Protein AF-A0A4U0XZN4-F1 (afdb_monomer_lite)

Radius of gyration: 47.19 Å; chains: 1; bounding box: 122×86×151 Å

Secondary structure (DSSP, 8-state):
-HHHHHSTT-HHHHHHHHHHHHHHHHHHHHHT---PPPP---PPPPP---S--------PPP-PPP------------------GGGGTT-HHHHHHHHHHHHHHHHHHHHHHHHHHHHHHHHHHH-TT--HHHHHHHHHHHHHHHHHHHHHHHHHHHHHHHHHHHTT---THHHHHHHHHHHHHHHHHHTT--SGGGTHHHHHHHHHHHHHHHHHHHHHHHHHH-STTHHHHHHHHTHHHHHHHHHHHHHHHHHHHHT-EE-TTS-EE--STTHHHHHHHHHHHHHHHHHHHHHHHHHHHHHHHHHHHHHHHHHHTT-----------------------------SS--S-----------TT--EEEEEEEETTEEEEEEP-----SSS-TTSTTTGGGG----PEEEEE-TTS-EEEEE--S-EEE-TTT-SEEE-EEEE-GGGGGSPP-SSEEEE------HHHHHHHHHHGGG-HHHHHHTT-SS-PPPHHHHHHHHHHHHHHHHHHHHHHHSTT---S------SSPPP------SPPSEESSGGGSPPPPTT-HHHHHHHHHHTSSSSSS---S-S-EEEE-TTS-EEEESS--TT---EEEE--TTTS---SSEETTTTEEPPHHHHHHHHHHHHHHHHHHHHHHHHTT-SEEEETTTSS--TT-HHHHHHHHHTHHHHHHH-S-EEEE-SSS-HHHHHHHHTBTTHHHHHHT-SSSEEEEEEE--TT-------S-S----PBP---TT--SEEEEEEETTHHHHHTS--TT---TTS-HHHHHHHHHTTS----HHHHHHHHHHHHHTSBPPTTS-TTHHHHHHHTTSSS------TT--HHHHHHHHHHHHT-TTHHHHHHT----TTTTTS-GGGHHHHTTS--TTS--GGG-EE-SEEEEE-SSSEEEEES-EEEEPB-S------EEE---HHHHHHHHHHHHHHHHHHHHHHHHHHHHHHHHHHHHHHHSPPTT--HHHHHHHHHTTHHHHHHHHHHHHHHHHHHHTHHHHHHHHH-S-EEEE---EEEEES---HHHHHHHHTSS--S--EE-TTTSTT--BTT--TTTTTT-TTS---TT--B--PPPGGGT-TTS---HHHHTPPTT-EEEEEEETTTTEEEEEEESS--SEEEEEEEETTEEEEEEEEEETTTTEEEEEEEEEE-THHHHHSEEP-SEEEE-S--

Structure (mmCIF, N/CA/C/O backbone):
data_AF-A0A4U0XZN4-F1
#
_entry.id   AF-A0A4U0XZN4-F1
#
loop_
_atom_site.group_PDB
_atom_site.id
_atom_site.type_symbol
_atom_site.label_atom_id
_atom_site.label_alt_id
_atom_site.label_comp_id
_atom_site.label_asym_id
_atom_site.label_entity_id
_atom_site.label_seq_id
_atom_site.pdbx_PDB_ins_code
_atom_site.Cartn_x
_atom_site.Cartn_y
_atom_site.Cartn_z
_atom_site.occupancy
_atom_site.B_iso_or_equiv
_atom_site.auth_seq_id
_atom_site.auth_comp_id
_atom_site.auth_asym_id
_atom_site.auth_atom_id
_atom_site.pdbx_PDB_model_num
ATOM 1 N N . MET A 1 1 ? 30.516 -1.217 -56.776 1.00 39.19 1 MET A N 1
ATOM 2 C CA . MET A 1 1 ? 31.498 -0.108 -56.854 1.00 39.19 1 MET A CA 1
ATOM 3 C C . MET A 1 1 ? 32.698 -0.343 -55.947 1.00 39.19 1 MET A C 1
ATOM 5 O O . MET A 1 1 ? 33.791 -0.413 -56.475 1.00 39.19 1 MET A O 1
ATOM 9 N N . ILE A 1 2 ? 32.527 -0.551 -54.635 1.00 39.84 2 ILE A N 1
ATOM 10 C CA . ILE A 1 2 ? 33.653 -0.830 -53.714 1.00 39.84 2 ILE A CA 1
ATOM 11 C C . ILE A 1 2 ? 34.380 -2.148 -54.062 1.00 39.84 2 ILE A C 1
ATOM 13 O O . ILE A 1 2 ? 35.602 -2.211 -54.008 1.00 39.84 2 ILE A O 1
ATOM 17 N N . SER A 1 3 ? 33.648 -3.180 -54.501 1.00 39.47 3 SER A N 1
ATOM 18 C CA . SER A 1 3 ? 34.227 -4.472 -54.909 1.00 39.47 3 SER A CA 1
ATOM 19 C C . SER A 1 3 ? 35.162 -4.382 -56.118 1.00 39.47 3 SER A C 1
ATOM 21 O O . SER A 1 3 ? 36.206 -5.019 -56.110 1.00 39.47 3 SER A O 1
ATOM 23 N N . GLY A 1 4 ? 34.829 -3.558 -57.118 1.00 46.53 4 GLY A N 1
ATOM 24 C CA . GLY A 1 4 ? 35.671 -3.355 -58.304 1.00 46.53 4 GLY A CA 1
ATOM 25 C C . GLY A 1 4 ? 36.960 -2.582 -58.016 1.00 46.53 4 GLY A C 1
ATOM 26 O O . GLY A 1 4 ? 37.887 -2.640 -58.809 1.00 46.53 4 GLY A O 1
ATOM 27 N N . PHE A 1 5 ? 37.024 -1.886 -56.878 1.00 53.03 5 PHE A N 1
ATOM 28 C CA . PHE A 1 5 ? 38.228 -1.198 -56.414 1.00 53.03 5 PHE A CA 1
ATOM 29 C C . PHE A 1 5 ? 39.088 -2.092 -55.507 1.00 53.03 5 PHE A C 1
ATOM 31 O O . PHE A 1 5 ? 40.308 -2.011 -55.540 1.00 53.03 5 PHE A O 1
ATOM 38 N N . ALA A 1 6 ? 38.457 -2.954 -54.701 1.00 51.19 6 ALA A N 1
ATOM 39 C CA . ALA A 1 6 ? 39.147 -3.814 -53.738 1.00 51.19 6 ALA A CA 1
ATOM 40 C C . ALA A 1 6 ? 39.631 -5.159 -54.319 1.00 51.19 6 ALA A C 1
ATOM 42 O O . ALA A 1 6 ? 40.606 -5.708 -53.817 1.00 51.19 6 ALA A O 1
ATOM 43 N N . PHE A 1 7 ? 38.963 -5.696 -55.350 1.00 63.62 7 PHE A N 1
ATOM 44 C CA . PHE A 1 7 ? 39.295 -6.988 -55.972 1.00 63.62 7 PHE A CA 1
ATOM 45 C C . PHE A 1 7 ? 39.177 -6.926 -57.508 1.00 63.62 7 PHE A C 1
ATOM 47 O O . PHE A 1 7 ? 38.255 -7.523 -58.073 1.00 63.62 7 PHE A O 1
ATOM 54 N N . PRO A 1 8 ? 40.063 -6.191 -58.204 1.00 48.78 8 PRO A N 1
ATOM 55 C CA . PRO A 1 8 ? 40.081 -6.179 -59.666 1.00 48.78 8 PRO A CA 1
ATOM 56 C C . PRO A 1 8 ? 40.452 -7.571 -60.213 1.00 48.78 8 PRO A C 1
ATOM 58 O O . PRO A 1 8 ? 41.369 -8.215 -59.709 1.00 48.78 8 PRO A O 1
ATOM 61 N N . ASP A 1 9 ? 39.686 -8.055 -61.195 1.00 52.00 9 ASP A N 1
ATOM 62 C CA . ASP A 1 9 ? 39.879 -9.297 -61.973 1.00 52.00 9 ASP A CA 1
ATOM 63 C C . ASP A 1 9 ? 40.022 -10.630 -61.207 1.00 52.00 9 ASP A C 1
ATOM 65 O O . ASP A 1 9 ? 40.259 -11.673 -61.815 1.00 52.00 9 ASP A O 1
ATOM 69 N N . ASN A 1 10 ? 39.800 -10.655 -59.887 1.00 52.16 10 ASN A N 1
ATOM 70 C CA . ASN A 1 10 ? 39.835 -11.883 -59.086 1.00 52.16 10 ASN A CA 1
ATOM 71 C C . ASN A 1 10 ? 38.508 -12.147 -58.358 1.00 52.16 10 ASN A C 1
ATOM 73 O O . ASN A 1 10 ? 38.339 -11.890 -57.162 1.00 52.16 10 ASN A O 1
ATOM 77 N N . THR A 1 11 ? 37.557 -12.715 -59.100 1.00 55.00 11 THR A N 1
ATOM 78 C CA . THR A 1 11 ? 36.219 -13.069 -58.604 1.00 55.00 11 THR A CA 1
ATOM 79 C C . THR A 1 11 ? 36.267 -14.152 -57.519 1.00 55.00 11 THR A C 1
ATOM 81 O O . THR A 1 11 ? 35.433 -14.145 -56.614 1.00 55.00 11 THR A O 1
ATOM 84 N N . SER A 1 12 ? 37.264 -15.046 -57.558 1.00 50.47 12 SER A N 1
ATOM 85 C CA . SER A 1 12 ? 37.403 -16.146 -56.593 1.00 50.47 12 SER A CA 1
ATOM 86 C C . SER A 1 12 ? 37.704 -15.644 -55.176 1.00 50.47 12 SER A C 1
ATOM 88 O O . SER A 1 12 ? 37.034 -16.049 -54.227 1.00 50.47 12 SER A O 1
ATOM 90 N N . SER A 1 13 ? 38.621 -14.682 -55.034 1.00 56.31 13 SER A N 1
ATOM 91 C CA . SER A 1 13 ? 38.983 -14.070 -53.748 1.00 56.31 13 SER A CA 1
ATOM 92 C C . SER A 1 13 ? 37.836 -13.254 -53.149 1.00 56.31 13 SER A C 1
ATOM 94 O O . SER A 1 13 ? 37.633 -13.258 -51.936 1.00 56.31 13 SER A O 1
ATOM 96 N N . TYR A 1 14 ? 37.042 -12.593 -53.996 1.00 57.94 14 TYR A N 1
ATOM 97 C CA . TYR A 1 14 ? 35.848 -11.865 -53.569 1.00 57.94 14 TYR A CA 1
ATOM 98 C C . TYR A 1 14 ? 34.752 -12.806 -53.048 1.00 57.94 14 TYR A C 1
ATOM 100 O O . TYR A 1 14 ? 34.173 -12.562 -51.986 1.00 57.94 14 TYR A O 1
ATOM 108 N N . LEU A 1 15 ? 34.495 -13.908 -53.761 1.00 55.75 15 LEU A N 1
ATOM 109 C CA . LEU A 1 15 ? 33.541 -14.930 -53.329 1.00 55.75 15 LEU A CA 1
ATOM 110 C C . LEU A 1 15 ? 34.019 -15.649 -52.062 1.00 55.75 15 LEU A C 1
ATOM 112 O O . LEU A 1 15 ? 33.210 -15.908 -51.175 1.00 55.75 15 LEU A O 1
ATOM 116 N N . LEU A 1 16 ? 35.326 -15.894 -51.929 1.00 62.50 16 LEU A N 1
ATOM 117 C CA . LEU A 1 16 ? 35.925 -16.467 -50.724 1.00 62.50 16 LEU A CA 1
ATOM 118 C C . LEU A 1 16 ? 35.789 -15.523 -49.520 1.00 62.50 16 LEU A C 1
ATOM 120 O O . LEU A 1 16 ? 35.409 -15.968 -48.439 1.00 62.50 16 LEU A O 1
ATOM 124 N N . LEU A 1 17 ? 36.026 -14.217 -49.698 1.00 68.81 17 LEU A N 1
ATOM 125 C CA . LEU A 1 17 ? 35.811 -13.212 -48.653 1.00 68.81 17 LEU A CA 1
ATOM 126 C C . LEU A 1 17 ? 34.341 -13.154 -48.228 1.00 68.81 17 LEU A C 1
ATOM 128 O O . LEU A 1 17 ? 34.052 -13.089 -47.036 1.00 68.81 17 LEU A O 1
ATOM 132 N N . LEU A 1 18 ? 33.409 -13.178 -49.182 1.00 60.38 18 LEU A N 1
ATOM 133 C CA . LEU A 1 18 ? 31.980 -13.208 -48.879 1.00 60.38 18 LEU A CA 1
ATOM 134 C C . LEU A 1 18 ? 31.595 -14.489 -48.138 1.00 60.38 18 LEU A C 1
ATOM 136 O O . LEU A 1 18 ? 30.888 -14.406 -47.136 1.00 60.38 18 LEU A O 1
ATOM 140 N N . ALA A 1 19 ? 32.086 -15.650 -48.570 1.00 63.69 19 ALA A N 1
ATOM 141 C CA . ALA A 1 19 ? 31.805 -16.929 -47.927 1.00 63.69 19 ALA A CA 1
ATOM 142 C C . ALA A 1 19 ? 32.364 -16.978 -46.496 1.00 63.69 19 ALA A C 1
ATOM 144 O O . ALA A 1 19 ? 31.616 -17.217 -45.549 1.00 63.69 19 ALA A O 1
ATOM 145 N N . ILE A 1 20 ? 33.653 -16.673 -46.314 1.00 67.12 20 ILE A N 1
ATOM 146 C CA . ILE A 1 20 ? 34.307 -16.681 -44.999 1.00 67.12 20 ILE A CA 1
ATOM 147 C C . ILE A 1 20 ? 33.744 -15.572 -44.109 1.00 67.12 20 ILE A C 1
ATOM 149 O O . ILE A 1 20 ? 33.492 -15.805 -42.931 1.00 67.12 20 ILE A O 1
ATOM 153 N N . GLY A 1 21 ? 33.519 -14.375 -44.649 1.00 64.19 21 GLY A N 1
ATOM 154 C CA . GLY A 1 21 ? 33.021 -13.225 -43.900 1.00 64.19 21 GLY A CA 1
ATOM 155 C C . GLY A 1 21 ? 31.595 -13.428 -43.399 1.00 64.19 21 GLY A C 1
ATOM 156 O O . GLY A 1 21 ? 31.324 -13.195 -42.221 1.00 64.19 21 GLY A O 1
ATOM 157 N N . THR A 1 22 ? 30.692 -13.910 -44.258 1.00 65.50 22 THR A N 1
ATOM 158 C CA . THR A 1 22 ? 29.305 -14.200 -43.860 1.00 65.50 22 THR A CA 1
ATOM 159 C C . THR A 1 22 ? 29.232 -15.373 -42.888 1.00 65.50 22 THR A C 1
ATOM 161 O O . THR A 1 22 ? 28.552 -15.258 -41.868 1.00 65.50 22 THR A O 1
ATOM 164 N N . PHE A 1 23 ? 29.993 -16.448 -43.128 1.00 68.62 23 PHE A N 1
ATOM 165 C CA . PHE A 1 23 ? 30.092 -17.571 -42.197 1.00 68.62 23 PHE A CA 1
ATOM 166 C C . PHE A 1 23 ? 30.629 -17.125 -40.833 1.00 68.62 23 PHE A C 1
ATOM 168 O O . PHE A 1 23 ? 30.000 -17.390 -39.814 1.00 68.62 23 PHE A O 1
ATOM 175 N N . SER A 1 24 ? 31.743 -16.389 -40.804 1.00 63.66 24 SER A N 1
ATOM 176 C CA . SER A 1 24 ? 32.394 -15.965 -39.557 1.00 63.66 24 SER A CA 1
ATOM 177 C C . SER A 1 24 ? 31.507 -15.025 -38.746 1.00 63.66 24 SER A C 1
ATOM 179 O O . SER A 1 24 ? 31.407 -15.182 -37.534 1.00 63.66 24 SER A O 1
ATOM 181 N N . LEU A 1 25 ? 30.818 -14.078 -39.394 1.00 62.91 25 LEU A N 1
ATOM 182 C CA . LEU A 1 25 ? 29.902 -13.162 -38.710 1.00 62.91 25 LEU A CA 1
ATOM 183 C C . LEU A 1 25 ? 28.736 -13.902 -38.065 1.00 62.91 25 LEU A C 1
ATOM 185 O O . LEU A 1 25 ? 28.423 -13.634 -36.910 1.00 62.91 25 LEU A O 1
ATOM 189 N N . VAL A 1 26 ? 28.105 -14.836 -38.775 1.00 60.97 26 VAL A N 1
ATOM 190 C CA . VAL A 1 26 ? 26.974 -15.611 -38.242 1.00 60.97 26 VAL A CA 1
ATOM 191 C C . VAL A 1 26 ? 27.444 -16.588 -37.161 1.00 60.97 26 VAL A C 1
ATOM 193 O O . VAL A 1 26 ? 26.845 -16.644 -36.089 1.00 60.97 26 VAL A O 1
ATOM 196 N N . PHE A 1 27 ? 28.550 -17.297 -37.397 1.00 62.28 27 PHE A N 1
ATOM 197 C CA . PHE A 1 27 ? 29.122 -18.273 -36.468 1.00 62.28 27 PHE A CA 1
ATOM 198 C C . PHE A 1 27 ? 29.580 -17.629 -35.157 1.00 62.28 27 PHE A C 1
ATOM 200 O O . PHE A 1 27 ? 29.231 -18.106 -34.083 1.00 62.28 27 PHE A O 1
ATOM 207 N N . VAL A 1 28 ? 30.299 -16.503 -35.215 1.00 65.75 28 VAL A N 1
ATOM 208 C CA . VAL A 1 28 ? 30.734 -15.781 -34.009 1.00 65.75 28 VAL A CA 1
ATOM 209 C C . VAL A 1 28 ? 29.525 -15.216 -33.262 1.00 65.75 28 VAL A C 1
ATOM 211 O O . VAL A 1 28 ? 29.441 -15.354 -32.044 1.00 65.75 28 VAL A O 1
ATOM 214 N N . SER A 1 29 ? 28.552 -14.648 -33.983 1.00 51.56 29 SER A N 1
ATOM 215 C CA . SER A 1 29 ? 27.335 -14.069 -33.394 1.00 51.56 29 SER A CA 1
ATOM 216 C C . SER A 1 29 ? 26.458 -15.113 -32.686 1.00 51.56 29 SER A C 1
ATOM 218 O O . SER A 1 29 ? 25.779 -14.773 -31.718 1.00 51.56 29 SER A O 1
ATOM 220 N N . MET A 1 30 ? 26.510 -16.385 -33.103 1.00 57.47 30 MET A N 1
ATOM 221 C CA . MET A 1 30 ? 25.815 -17.504 -32.452 1.00 57.47 30 MET A CA 1
ATOM 222 C C . MET A 1 30 ? 26.266 -17.716 -30.996 1.00 57.47 30 MET A C 1
ATOM 224 O O . MET A 1 30 ? 25.422 -17.932 -30.131 1.00 57.47 30 MET A O 1
ATOM 228 N N . PHE A 1 31 ? 27.563 -17.593 -30.685 1.00 51.16 31 PHE A N 1
ATOM 229 C CA . PHE A 1 31 ? 28.079 -17.779 -29.315 1.00 51.16 31 PHE A CA 1
ATOM 230 C C . PHE A 1 31 ? 27.700 -16.643 -28.354 1.00 51.16 31 PHE A C 1
ATOM 232 O O . PHE A 1 31 ? 27.721 -16.825 -27.136 1.00 51.16 31 PHE A O 1
ATOM 239 N N . PHE A 1 32 ? 27.338 -15.474 -28.886 1.00 52.81 32 PHE A N 1
ATOM 240 C CA . PHE A 1 32 ? 26.894 -14.319 -28.100 1.00 52.81 32 PHE A CA 1
ATOM 241 C C . PHE A 1 32 ? 25.365 -14.199 -28.020 1.00 52.81 32 PHE A C 1
ATOM 243 O O . PHE A 1 32 ? 24.849 -13.329 -27.313 1.00 52.81 32 PHE A O 1
ATOM 250 N N . LEU A 1 33 ? 24.634 -15.088 -28.699 1.00 43.72 33 LEU A N 1
ATOM 251 C CA . LEU A 1 33 ? 23.178 -15.134 -28.714 1.00 43.72 33 LEU A CA 1
ATOM 252 C C . LEU A 1 33 ? 22.673 -15.785 -27.416 1.00 43.72 33 LEU A C 1
ATOM 254 O O . LEU A 1 33 ? 22.594 -17.003 -27.282 1.00 43.72 33 LEU A O 1
ATOM 258 N N . ARG A 1 34 ? 22.354 -14.957 -26.416 1.00 40.88 34 ARG A N 1
ATOM 259 C CA . ARG A 1 34 ? 21.699 -15.414 -25.183 1.00 40.88 34 ARG A CA 1
ATOM 260 C C . ARG A 1 34 ? 20.191 -15.483 -25.397 1.00 40.88 34 ARG A C 1
ATOM 262 O O . ARG A 1 34 ? 19.548 -14.446 -25.537 1.00 40.88 34 ARG A O 1
ATOM 269 N N . VAL A 1 35 ? 19.634 -16.691 -25.373 1.00 44.31 35 VAL A N 1
ATOM 270 C CA . VAL A 1 35 ? 18.186 -16.908 -25.264 1.00 44.31 35 VAL A CA 1
ATOM 271 C C . VAL A 1 35 ? 17.781 -16.560 -23.831 1.00 44.31 35 VAL A C 1
ATOM 273 O O . VAL A 1 35 ? 18.164 -17.250 -22.888 1.00 44.31 35 VAL A O 1
ATOM 276 N N . LEU A 1 36 ? 17.090 -15.435 -23.652 1.00 38.91 36 LEU A N 1
ATOM 277 C CA . LEU A 1 36 ? 16.502 -15.052 -22.370 1.00 38.91 36 LEU A CA 1
ATOM 278 C C . LEU A 1 36 ? 15.157 -15.785 -22.234 1.00 38.91 36 LEU A C 1
ATOM 280 O O . LEU A 1 36 ? 14.310 -15.590 -23.105 1.00 38.91 36 LEU A O 1
ATOM 284 N N . PRO A 1 37 ? 14.930 -16.610 -21.197 1.00 33.25 37 PRO A N 1
ATOM 285 C CA . PRO A 1 37 ? 13.588 -17.106 -20.918 1.00 33.25 37 PRO A CA 1
ATOM 286 C C . PRO A 1 37 ? 12.702 -15.924 -20.478 1.00 33.25 37 PRO A C 1
ATOM 288 O O . PRO A 1 37 ? 13.148 -15.134 -19.637 1.00 33.25 37 PRO A O 1
ATOM 291 N N . PRO A 1 38 ? 11.483 -15.753 -21.018 1.00 39.66 38 PRO A N 1
ATOM 292 C CA . PRO A 1 38 ? 10.550 -14.771 -20.485 1.00 39.66 38 PRO A CA 1
ATOM 293 C C . PRO A 1 38 ? 10.051 -15.181 -19.090 1.00 39.66 38 PRO A C 1
ATOM 295 O O . PRO A 1 38 ? 9.890 -16.361 -18.776 1.00 39.66 38 PRO A O 1
ATOM 298 N N . GLN A 1 39 ? 9.825 -14.169 -18.250 1.00 35.56 39 GLN A N 1
ATOM 299 C CA . GLN A 1 39 ? 9.124 -14.266 -16.967 1.00 35.56 39 GLN A CA 1
ATOM 300 C C . GLN A 1 39 ? 7.721 -14.878 -17.171 1.00 35.56 39 GLN A C 1
ATOM 302 O O . GLN A 1 39 ? 7.108 -14.626 -18.213 1.00 35.56 39 GLN A O 1
ATOM 307 N N . PRO A 1 40 ? 7.172 -15.633 -16.199 1.00 30.83 40 PRO A N 1
ATOM 308 C CA . PRO A 1 40 ? 5.811 -16.153 -16.288 1.00 30.83 40 PRO A CA 1
ATOM 309 C C . PRO A 1 40 ? 4.822 -14.986 -16.394 1.00 30.83 40 PRO A C 1
ATOM 311 O O . PRO A 1 40 ? 4.693 -14.171 -15.480 1.00 30.83 40 PRO A O 1
ATOM 314 N N . THR A 1 41 ? 4.128 -14.892 -17.526 1.00 31.08 41 THR A N 1
ATOM 315 C CA . THR A 1 41 ? 3.026 -13.944 -17.695 1.00 31.08 41 THR A CA 1
ATOM 316 C C . THR A 1 41 ? 1.857 -14.442 -16.848 1.00 31.08 41 THR A C 1
ATOM 318 O O . THR A 1 41 ? 1.355 -15.531 -17.089 1.00 31.08 41 THR A O 1
ATOM 321 N N . TYR A 1 42 ? 1.505 -13.659 -15.824 1.00 33.69 42 TYR A N 1
ATOM 322 C CA . TYR A 1 42 ? 0.251 -13.648 -15.060 1.00 33.69 42 TYR A CA 1
ATOM 323 C C . TYR A 1 42 ? -0.588 -14.943 -15.120 1.00 33.69 42 TYR A C 1
ATOM 325 O O . TYR A 1 42 ? -1.395 -15.137 -16.027 1.00 33.69 42 TYR A O 1
ATOM 333 N N . SER A 1 43 ? -0.453 -15.810 -14.114 1.00 24.75 43 SER A N 1
ATOM 334 C CA . SER A 1 43 ? -1.469 -16.829 -13.844 1.00 24.75 43 SER A CA 1
ATOM 335 C C . SER A 1 43 ? -2.748 -16.127 -13.390 1.00 24.75 43 SER A C 1
ATOM 337 O O . SER A 1 43 ? -2.734 -15.425 -12.377 1.00 24.75 43 SER A O 1
ATOM 339 N N . THR A 1 44 ? -3.852 -16.314 -14.110 1.00 27.53 44 THR A N 1
ATOM 340 C CA . THR A 1 44 ? -5.181 -16.041 -13.560 1.00 27.53 44 THR A CA 1
ATOM 341 C C . THR A 1 44 ? -5.341 -16.856 -12.281 1.00 27.53 44 THR A C 1
ATOM 343 O O . THR A 1 44 ? -5.025 -18.048 -12.260 1.00 27.53 44 THR A O 1
ATOM 346 N N . LEU A 1 45 ? -5.788 -16.204 -11.207 1.00 29.20 45 LEU A N 1
ATOM 347 C CA . LEU A 1 45 ? -6.266 -16.909 -10.022 1.00 29.20 45 LEU A CA 1
ATOM 348 C C . LEU A 1 45 ? -7.331 -17.924 -10.478 1.00 29.20 45 LEU A C 1
ATOM 350 O O . LEU A 1 45 ? -8.120 -17.579 -11.361 1.00 29.20 45 LEU A O 1
ATOM 354 N N . PRO A 1 46 ? -7.352 -19.156 -9.944 1.00 26.72 46 PRO A N 1
ATOM 355 C CA . PRO A 1 46 ? -8.517 -20.012 -10.113 1.00 26.72 46 PRO A CA 1
ATOM 356 C C . PRO A 1 46 ? -9.744 -19.245 -9.604 1.00 26.72 46 PRO A C 1
ATOM 358 O O . PRO A 1 46 ? -9.677 -18.639 -8.531 1.00 26.72 46 PRO A O 1
ATOM 361 N N . ASP A 1 47 ? -10.819 -19.225 -10.395 1.00 27.67 47 ASP A N 1
ATOM 362 C CA . ASP A 1 47 ? -12.108 -18.702 -9.952 1.00 27.67 47 ASP A CA 1
ATOM 363 C C . ASP A 1 47 ? -12.470 -19.374 -8.618 1.00 27.67 47 ASP A C 1
ATOM 365 O O . ASP A 1 47 ? -12.421 -20.600 -8.484 1.00 27.67 47 ASP A O 1
ATOM 369 N N . GLU A 1 48 ? -12.768 -18.555 -7.605 1.00 34.84 48 GLU A N 1
ATOM 370 C CA . GLU A 1 48 ? -13.283 -18.996 -6.308 1.00 34.84 48 GLU A CA 1
ATOM 371 C C . GLU A 1 48 ? -14.698 -19.585 -6.486 1.00 34.84 48 GLU A C 1
ATOM 373 O O . GLU A 1 48 ? -15.688 -18.944 -6.142 1.00 34.84 48 GLU A O 1
ATOM 378 N N . GLU A 1 49 ? -14.816 -20.808 -7.010 1.00 32.03 49 GLU A N 1
ATOM 379 C CA . GLU A 1 49 ? -16.085 -21.561 -7.018 1.00 32.03 49 GLU A CA 1
ATOM 380 C C . GLU A 1 49 ? -16.224 -22.567 -5.857 1.00 32.03 49 GLU A C 1
ATOM 382 O O . GLU A 1 49 ? -17.308 -23.104 -5.651 1.00 32.03 49 GLU A O 1
ATOM 387 N N . ASP A 1 50 ? -15.210 -22.736 -5.000 1.00 32.38 50 ASP A N 1
ATOM 388 C CA . ASP A 1 50 ? -15.264 -23.664 -3.854 1.00 32.38 50 ASP A CA 1
ATOM 389 C C . ASP A 1 50 ? -15.359 -22.958 -2.483 1.00 32.38 50 ASP A C 1
ATOM 391 O O . ASP A 1 50 ? -14.514 -23.129 -1.599 1.00 32.38 50 ASP A O 1
ATOM 395 N N . ARG A 1 51 ? -16.430 -22.182 -2.246 1.00 31.41 51 ARG A N 1
ATOM 396 C CA . ARG A 1 51 ? -16.872 -21.846 -0.874 1.00 31.41 51 ARG A CA 1
ATOM 397 C C . ARG A 1 51 ? -18.392 -22.018 -0.701 1.00 31.41 51 ARG A C 1
ATOM 399 O O . ARG A 1 51 ? -19.156 -21.572 -1.554 1.00 31.41 51 ARG A O 1
ATOM 406 N N . PRO A 1 52 ? -18.859 -22.657 0.394 1.00 28.77 52 PRO A N 1
ATOM 407 C CA . PRO A 1 52 ? -20.259 -23.041 0.562 1.00 28.77 52 PRO A CA 1
ATOM 408 C C . PRO A 1 52 ? -21.184 -21.834 0.818 1.00 28.77 52 PRO A C 1
ATOM 410 O O . PRO A 1 52 ? -20.757 -20.838 1.409 1.00 28.77 52 PRO A O 1
ATOM 413 N N . PRO A 1 53 ? -22.471 -21.918 0.426 1.00 33.28 53 PRO A N 1
ATOM 414 C CA . PRO A 1 53 ? -23.363 -20.772 0.384 1.00 33.28 53 PRO A CA 1
ATOM 415 C C . PRO A 1 53 ? -24.085 -20.588 1.720 1.00 33.28 53 PRO A C 1
ATOM 417 O O . PRO A 1 53 ? -24.964 -21.374 2.060 1.00 33.28 53 PRO A O 1
ATOM 420 N N . PHE A 1 54 ? -23.808 -19.504 2.443 1.00 29.14 54 PHE A N 1
ATOM 421 C CA . PHE A 1 54 ? -24.754 -18.985 3.434 1.00 29.14 54 PHE A CA 1
ATOM 422 C C . PHE A 1 54 ? -24.749 -17.448 3.466 1.00 29.14 54 PHE A C 1
ATOM 424 O O . PHE A 1 54 ? -23.822 -16.845 3.991 1.00 29.14 54 PHE A O 1
ATOM 431 N N . ILE A 1 55 ? -25.877 -16.873 2.999 1.00 30.14 55 ILE A N 1
ATOM 432 C CA . ILE A 1 55 ? -26.488 -15.588 3.420 1.00 30.14 55 ILE A CA 1
ATOM 433 C C . ILE A 1 55 ? -25.743 -14.329 2.890 1.00 30.14 55 ILE A C 1
ATOM 435 O O . ILE A 1 55 ? -24.601 -14.101 3.243 1.00 30.14 55 ILE A O 1
ATOM 439 N N . ARG A 1 56 ? -26.300 -13.409 2.080 1.00 27.56 56 ARG A N 1
ATOM 440 C CA . ARG A 1 56 ? -27.692 -12.949 1.913 1.00 27.56 56 ARG A CA 1
ATOM 441 C C . ARG A 1 56 ? -27.904 -12.192 0.588 1.00 27.56 56 ARG A C 1
ATOM 443 O O . ARG A 1 56 ? -27.001 -11.550 0.069 1.00 27.56 56 ARG A O 1
ATOM 450 N N . LYS A 1 57 ? -29.165 -12.234 0.156 1.00 31.91 57 LYS A N 1
ATOM 451 C CA . LYS A 1 57 ? -29.863 -11.421 -0.848 1.00 31.91 57 LYS A CA 1
ATOM 452 C C . LYS A 1 57 ? -29.826 -9.895 -0.621 1.00 31.91 57 LYS A C 1
ATOM 454 O O . LYS A 1 57 ? -29.881 -9.444 0.521 1.00 31.91 57 LYS A O 1
ATOM 459 N N . ASP A 1 58 ? -29.924 -9.213 -1.766 1.00 33.28 58 ASP A N 1
ATOM 460 C CA . ASP A 1 58 ? -30.517 -7.898 -2.074 1.00 33.28 58 ASP A CA 1
ATOM 461 C C . ASP A 1 58 ? -29.717 -6.609 -1.799 1.00 33.28 58 ASP A C 1
ATOM 463 O O . ASP A 1 58 ? -29.670 -6.095 -0.687 1.00 33.28 58 ASP A O 1
ATOM 467 N N . SER A 1 59 ? -29.242 -5.971 -2.879 1.00 32.25 59 SER A N 1
ATOM 468 C CA . SER A 1 59 ? -29.515 -4.545 -3.114 1.00 32.25 59 SER A CA 1
ATOM 469 C C . SER A 1 59 ? -29.471 -4.201 -4.611 1.00 32.25 59 SER A C 1
ATOM 471 O O . SER A 1 59 ? -28.690 -4.743 -5.386 1.00 32.25 59 SER A O 1
ATOM 473 N N . ASN A 1 60 ? -30.412 -3.345 -5.006 1.00 32.62 60 ASN A N 1
ATOM 474 C CA . ASN A 1 60 ? -30.765 -2.978 -6.372 1.00 32.62 60 ASN A CA 1
ATOM 475 C C . ASN A 1 60 ? -29.614 -2.299 -7.130 1.00 32.62 60 ASN A C 1
ATOM 477 O O . ASN A 1 60 ? -29.143 -1.240 -6.711 1.00 32.62 60 ASN A O 1
ATOM 481 N N . GLU A 1 61 ? -29.252 -2.822 -8.303 1.00 31.38 61 GLU A N 1
ATOM 482 C CA . GLU A 1 61 ? -28.453 -2.058 -9.259 1.00 31.38 61 GLU A CA 1
ATOM 483 C C . GLU A 1 61 ? -29.313 -0.998 -9.956 1.00 31.38 61 GLU A C 1
ATOM 485 O O . GLU A 1 61 ? -30.307 -1.270 -10.632 1.00 31.38 61 GLU A O 1
ATOM 490 N N . LEU A 1 62 ? -28.898 0.252 -9.765 1.00 27.78 62 LEU A N 1
ATOM 491 C CA . LEU A 1 62 ? -29.458 1.438 -10.386 1.00 27.78 62 LEU A CA 1
ATOM 492 C C . LEU A 1 62 ? -29.124 1.437 -11.889 1.00 27.78 62 LEU A C 1
ATOM 494 O O . LEU A 1 62 ? -27.956 1.485 -12.280 1.00 27.78 62 LEU A O 1
ATOM 498 N N . HIS A 1 63 ? -30.150 1.441 -12.744 1.00 30.92 63 HIS A N 1
ATOM 499 C CA . HIS A 1 63 ? -30.001 1.634 -14.187 1.00 30.92 63 HIS A CA 1
ATOM 500 C C . HIS A 1 63 ? -29.271 2.953 -14.490 1.00 30.92 63 HIS A C 1
ATOM 502 O O . HIS A 1 63 ? -29.850 4.037 -14.397 1.00 30.92 63 HIS A O 1
ATOM 508 N N . ARG A 1 64 ? -28.004 2.876 -14.922 1.00 29.78 64 ARG A N 1
ATOM 509 C CA . ARG A 1 64 ? -27.297 4.026 -15.495 1.00 29.78 64 ARG A CA 1
ATOM 510 C C . ARG A 1 64 ? -27.625 4.154 -16.980 1.00 29.78 64 ARG A C 1
ATOM 512 O O . ARG A 1 64 ? -27.436 3.236 -17.775 1.00 29.78 64 ARG A O 1
ATOM 519 N N . THR A 1 65 ? -28.120 5.331 -17.338 1.00 26.75 65 THR A N 1
ATOM 520 C CA . THR A 1 65 ? -28.521 5.732 -18.684 1.00 26.75 65 THR A CA 1
ATOM 521 C C . THR A 1 65 ? -27.382 5.657 -19.700 1.00 26.75 65 THR A C 1
ATOM 523 O O . THR A 1 65 ? -26.247 6.064 -19.460 1.00 26.75 65 THR A O 1
ATOM 526 N N . ARG A 1 66 ? -27.775 5.165 -20.871 1.00 35.16 66 ARG A N 1
ATOM 527 C CA . ARG A 1 66 ? -27.041 4.917 -22.108 1.00 35.16 66 ARG A CA 1
ATOM 528 C C . ARG A 1 66 ? -26.393 6.191 -22.680 1.00 35.16 66 ARG A C 1
ATOM 530 O O . ARG A 1 66 ? -27.102 7.069 -23.160 1.00 35.16 66 ARG A O 1
ATOM 537 N N . SER A 1 67 ? -25.062 6.235 -22.764 1.00 29.50 67 SER A N 1
ATOM 538 C CA . SER A 1 67 ? -24.357 7.034 -23.779 1.00 29.50 67 SER A CA 1
ATOM 539 C C . SER A 1 67 ? -23.002 6.415 -24.169 1.00 29.50 67 SER A C 1
ATOM 541 O O . SER A 1 67 ? -22.015 6.461 -23.447 1.00 29.50 67 SER A O 1
ATOM 543 N N . GLY A 1 68 ? -22.966 5.832 -25.372 1.00 34.94 68 GLY A N 1
ATOM 544 C CA . GLY A 1 68 ? -21.808 5.951 -26.263 1.00 34.94 68 GLY A CA 1
ATOM 545 C C . GLY A 1 68 ? -20.564 5.079 -26.055 1.00 34.94 68 GLY A C 1
ATOM 546 O O . GLY A 1 68 ? -19.505 5.499 -26.507 1.00 34.94 68 GLY A O 1
ATOM 547 N N . GLN A 1 69 ? -20.633 3.877 -25.476 1.00 26.47 69 GLN A N 1
ATOM 548 C CA . GLN A 1 69 ? -19.519 2.917 -25.576 1.00 26.47 69 GLN A CA 1
ATOM 549 C C . GLN A 1 69 ? -19.702 1.996 -26.790 1.00 26.47 69 GLN A C 1
ATOM 551 O O . GLN A 1 69 ? -20.533 1.087 -26.803 1.00 26.47 69 GLN A O 1
ATOM 556 N N . ARG A 1 70 ? -18.909 2.244 -27.841 1.00 26.25 70 ARG A N 1
ATOM 557 C CA . ARG A 1 70 ? -18.644 1.247 -28.886 1.00 26.25 70 ARG A CA 1
ATOM 558 C C . ARG A 1 70 ? -18.053 0.013 -28.205 1.00 26.25 70 ARG A C 1
ATOM 560 O O . ARG A 1 70 ? -17.071 0.128 -27.479 1.00 26.25 70 ARG A O 1
ATOM 567 N N . ARG A 1 71 ? -18.674 -1.142 -28.454 1.00 25.38 71 ARG A N 1
ATOM 568 C CA . ARG A 1 71 ? -18.230 -2.473 -28.028 1.00 25.38 71 ARG A CA 1
ATOM 569 C C . ARG A 1 71 ? -16.748 -2.668 -28.368 1.00 25.38 71 ARG A C 1
ATOM 571 O O . ARG A 1 71 ? -16.421 -2.962 -29.512 1.00 25.38 71 ARG A O 1
ATOM 578 N N . TYR A 1 72 ? -15.871 -2.551 -27.377 1.00 26.97 72 TYR A N 1
ATOM 579 C CA . TYR A 1 72 ? -14.673 -3.379 -27.347 1.00 26.97 72 TYR A CA 1
ATOM 580 C C . TYR A 1 72 ? -15.117 -4.708 -26.747 1.00 26.97 72 TYR A C 1
ATOM 582 O O . TYR A 1 72 ? -15.275 -4.843 -25.538 1.00 26.97 72 TYR A O 1
ATOM 590 N N . SER A 1 73 ? -15.427 -5.654 -27.632 1.00 26.30 73 SER A N 1
ATOM 591 C CA . SER A 1 73 ? -15.504 -7.066 -27.279 1.00 26.30 73 SER A CA 1
ATOM 592 C C . SER A 1 73 ? -14.164 -7.445 -26.662 1.00 26.30 73 SER A C 1
ATOM 594 O O . SER A 1 73 ? -13.136 -7.291 -27.322 1.00 26.30 73 SER A O 1
ATOM 596 N N . GLY A 1 74 ? -14.170 -7.918 -25.417 1.00 26.80 74 GLY A N 1
ATOM 597 C CA . GLY A 1 74 ? -13.020 -8.607 -24.851 1.00 26.80 74 GLY A CA 1
ATOM 598 C C . GLY A 1 74 ? -12.669 -9.773 -25.767 1.00 26.80 74 GLY A C 1
ATOM 599 O O . GLY A 1 74 ? -13.443 -10.717 -25.901 1.00 26.80 74 GLY A O 1
ATOM 600 N N . HIS A 1 75 ? -11.542 -9.671 -26.467 1.00 29.92 75 HIS A N 1
ATOM 601 C CA . HIS A 1 75 ? -10.870 -10.848 -26.988 1.00 29.92 75 HIS A CA 1
ATOM 602 C C . HIS A 1 75 ? -10.298 -11.555 -25.761 1.00 29.92 75 HIS A C 1
ATOM 604 O O . HIS A 1 75 ? -9.353 -11.067 -25.144 1.00 29.92 75 HIS A O 1
ATOM 610 N N . SER A 1 76 ? -10.922 -12.667 -25.379 1.00 27.41 76 SER A N 1
ATOM 611 C CA . SER A 1 76 ? -10.255 -13.732 -24.639 1.00 27.41 76 SER A CA 1
ATOM 612 C C . SER A 1 76 ? -8.889 -13.960 -25.291 1.00 27.41 76 SER A C 1
ATOM 614 O O . SER A 1 76 ? -8.846 -14.220 -26.495 1.00 27.41 76 SER A O 1
ATOM 616 N N . MET A 1 77 ? -7.795 -13.787 -24.542 1.00 30.92 77 MET A N 1
ATOM 617 C CA . MET A 1 77 ? -6.463 -14.157 -25.016 1.00 30.92 77 MET A CA 1
ATOM 618 C C . MET A 1 77 ? -6.474 -15.662 -25.284 1.00 30.92 77 MET A C 1
ATOM 620 O O . MET A 1 77 ? -6.416 -16.468 -24.359 1.00 30.92 77 MET A O 1
ATOM 624 N N . ASP A 1 78 ? -6.622 -16.017 -26.559 1.00 32.19 78 ASP A N 1
ATOM 625 C CA . ASP A 1 78 ? -6.344 -17.353 -27.054 1.00 32.19 78 ASP A CA 1
ATOM 626 C C . ASP A 1 78 ? -4.876 -17.659 -26.735 1.00 32.19 78 ASP A C 1
ATOM 628 O O . ASP A 1 78 ? -3.996 -16.837 -26.985 1.00 32.19 78 ASP A O 1
ATOM 632 N N . TYR A 1 79 ? -4.635 -18.820 -26.130 1.00 37.38 79 TYR A N 1
ATOM 633 C CA . TYR A 1 79 ? -3.311 -19.369 -25.848 1.00 37.38 79 TYR A CA 1
ATOM 634 C C . TYR A 1 79 ? -2.438 -19.278 -27.114 1.00 37.38 79 TYR A C 1
ATOM 636 O O . TYR A 1 79 ? -2.671 -20.019 -28.072 1.00 37.38 79 TYR A O 1
ATOM 644 N N . GLU A 1 80 ? -1.479 -18.344 -27.159 1.00 48.50 80 GLU A N 1
ATOM 645 C CA . GLU A 1 80 ? -0.556 -18.241 -28.295 1.00 48.50 80 GLU A CA 1
ATOM 646 C C . GLU A 1 80 ? 0.257 -19.548 -28.395 1.00 48.50 80 GLU A C 1
ATOM 648 O O . GLU A 1 80 ? 0.794 -20.026 -27.389 1.00 48.50 80 GLU A O 1
ATOM 653 N N . PRO A 1 81 ? 0.345 -20.181 -29.580 1.00 56.69 81 PRO A N 1
ATOM 654 C CA . PRO A 1 81 ? 1.068 -21.435 -29.733 1.00 56.69 81 PRO A CA 1
ATOM 655 C C . PRO A 1 81 ? 2.577 -21.182 -29.652 1.00 56.69 81 PRO A C 1
ATOM 657 O O . PRO A 1 81 ? 3.185 -20.776 -30.632 1.00 56.69 81 PRO A O 1
ATOM 660 N N . ASN A 1 82 ? 3.204 -21.468 -28.512 1.00 66.94 82 ASN A N 1
ATOM 661 C CA . ASN A 1 82 ? 4.662 -21.402 -28.353 1.00 66.94 82 ASN A CA 1
ATOM 662 C C . ASN A 1 82 ? 5.310 -22.757 -28.693 1.00 66.94 82 ASN A C 1
ATOM 664 O O . ASN A 1 82 ? 5.551 -23.588 -27.816 1.00 66.94 82 ASN A O 1
ATOM 668 N N . ILE A 1 83 ? 5.579 -23.005 -29.981 1.00 78.38 83 ILE A N 1
ATOM 669 C CA . ILE A 1 83 ? 6.165 -24.266 -30.479 1.00 78.38 83 ILE A CA 1
ATOM 670 C C . ILE A 1 83 ? 7.580 -23.989 -30.994 1.00 78.38 83 ILE A C 1
ATOM 672 O O . ILE A 1 83 ? 7.775 -23.158 -31.878 1.00 78.38 83 ILE A O 1
ATOM 676 N N . THR A 1 84 ? 8.590 -24.687 -30.465 1.00 81.69 84 THR A N 1
ATOM 677 C CA . THR A 1 84 ? 9.998 -24.428 -30.818 1.00 81.69 84 THR A CA 1
ATOM 678 C C . THR A 1 84 ? 10.849 -25.698 -30.919 1.00 81.69 84 THR A C 1
ATOM 680 O O . THR A 1 84 ? 10.568 -26.737 -30.314 1.00 81.69 84 THR A O 1
ATOM 683 N N . GLY A 1 85 ? 11.920 -25.636 -31.710 1.00 77.56 85 GLY A N 1
ATOM 684 C CA . GLY A 1 85 ? 12.901 -26.718 -31.834 1.00 77.56 85 GLY A CA 1
ATOM 685 C C . GLY A 1 85 ? 12.357 -27.961 -32.538 1.00 77.56 85 GLY A C 1
ATOM 686 O O . GLY A 1 85 ? 11.644 -27.866 -33.533 1.00 77.56 85 GLY A O 1
ATOM 687 N N . ILE A 1 86 ? 12.699 -29.149 -32.033 1.00 78.38 86 ILE A N 1
ATOM 688 C CA . ILE A 1 86 ? 12.322 -30.436 -32.654 1.00 78.38 86 ILE A CA 1
ATOM 689 C C . ILE A 1 86 ? 10.794 -30.632 -32.665 1.00 78.38 86 ILE A C 1
ATOM 691 O O . ILE A 1 86 ? 10.270 -31.337 -33.524 1.00 78.38 86 ILE A O 1
ATOM 695 N N . SER A 1 87 ? 10.066 -29.946 -31.776 1.00 81.44 87 SER A N 1
ATOM 696 C CA . SER A 1 87 ? 8.598 -29.990 -31.712 1.00 81.44 87 SER A CA 1
ATOM 697 C C . SER A 1 87 ? 7.891 -29.394 -32.940 1.00 81.44 87 SER A C 1
ATOM 699 O O . SER A 1 87 ? 6.694 -29.618 -33.116 1.00 81.44 87 SER A O 1
ATOM 701 N N . LEU A 1 88 ? 8.622 -28.693 -33.817 1.00 82.25 88 LEU A N 1
ATOM 702 C CA . LEU A 1 88 ? 8.119 -28.206 -35.104 1.00 82.25 88 LEU A CA 1
ATOM 703 C C . LEU A 1 88 ? 7.924 -29.332 -36.128 1.00 82.25 88 LEU A C 1
ATOM 705 O O . LEU A 1 88 ? 6.970 -29.306 -36.898 1.00 82.25 88 LEU A O 1
ATOM 709 N N . LEU A 1 89 ? 8.823 -30.322 -36.151 1.00 84.44 89 LEU A N 1
ATOM 710 C CA . LEU A 1 89 ? 8.881 -31.336 -37.213 1.00 84.44 89 LEU A CA 1
ATOM 711 C C . LEU A 1 89 ? 7.618 -32.208 -37.330 1.00 84.44 89 LEU A C 1
ATOM 713 O O . LEU A 1 89 ? 7.262 -32.562 -38.454 1.00 84.44 89 LEU A O 1
ATOM 717 N N . PRO A 1 90 ? 6.913 -32.561 -36.237 1.00 86.69 90 PRO A N 1
ATOM 718 C CA . PRO A 1 90 ? 5.662 -33.309 -36.328 1.00 86.69 90 PRO A CA 1
ATOM 719 C C . PRO A 1 90 ? 4.471 -32.484 -36.839 1.00 86.69 90 PRO A C 1
ATOM 721 O O . PRO A 1 90 ? 3.415 -33.058 -37.095 1.00 86.69 90 PRO A O 1
ATOM 724 N N . LYS A 1 91 ? 4.586 -31.151 -36.946 1.00 84.25 91 LYS A N 1
ATOM 725 C CA . LYS A 1 91 ? 3.457 -30.277 -37.295 1.00 84.25 91 LYS A CA 1
ATOM 726 C C . LYS A 1 91 ? 3.271 -30.179 -38.815 1.00 84.25 91 LYS A C 1
ATOM 728 O O . LYS A 1 91 ? 4.232 -29.874 -39.525 1.00 84.25 91 LYS A O 1
ATOM 733 N N . PRO A 1 92 ? 2.055 -30.390 -39.348 1.00 85.62 92 PRO A N 1
ATOM 734 C CA . PRO A 1 92 ? 1.809 -30.262 -40.785 1.00 85.62 92 PRO A CA 1
ATOM 735 C C . PRO A 1 92 ? 2.015 -28.824 -41.287 1.00 85.62 92 PRO A C 1
ATOM 737 O O . PRO A 1 92 ? 2.502 -28.629 -42.401 1.00 85.62 92 PRO A O 1
ATOM 740 N N . GLU A 1 93 ? 1.742 -27.820 -40.450 1.00 86.50 93 GLU A N 1
ATOM 741 C CA . GLU A 1 93 ? 1.946 -26.400 -40.761 1.00 86.50 93 GLU A CA 1
ATOM 742 C C . GLU A 1 93 ? 3.427 -26.085 -41.027 1.00 86.50 93 GLU A C 1
ATOM 744 O O . GLU A 1 93 ? 3.752 -25.239 -41.864 1.00 86.50 93 GLU A O 1
ATOM 749 N N . PHE A 1 94 ? 4.340 -26.801 -40.355 1.00 90.00 94 PHE A N 1
ATOM 750 C CA . PHE A 1 94 ? 5.781 -26.656 -40.560 1.00 90.00 94 PHE A CA 1
ATOM 751 C C . PHE A 1 94 ? 6.167 -27.084 -41.971 1.00 90.00 94 PHE A C 1
ATOM 753 O O . PHE A 1 94 ? 6.771 -26.303 -42.702 1.00 90.00 94 PHE A O 1
ATOM 760 N N . TRP A 1 95 ? 5.774 -28.288 -42.390 1.00 91.00 95 TRP A N 1
ATOM 761 C CA . TR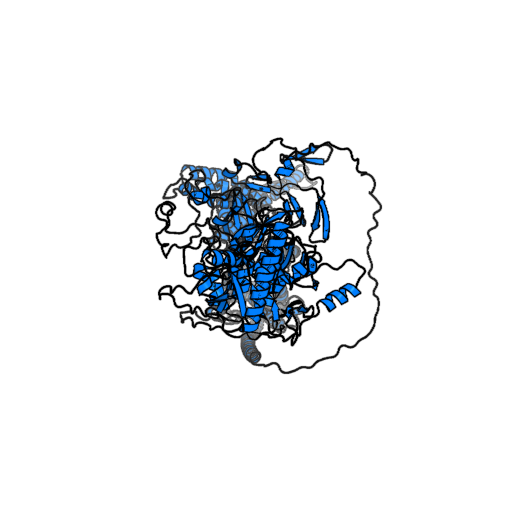P A 1 95 ? 6.103 -28.805 -43.719 1.00 91.00 95 TRP A CA 1
ATOM 762 C C . TRP A 1 95 ? 5.432 -28.013 -44.838 1.00 91.00 95 TRP A C 1
ATOM 764 O O . TRP A 1 95 ? 6.047 -27.789 -45.880 1.00 91.00 95 TRP A O 1
ATOM 774 N N . GLN A 1 96 ? 4.217 -27.518 -44.604 1.00 89.75 96 GLN A N 1
ATOM 775 C CA . GLN A 1 96 ? 3.538 -26.609 -45.521 1.00 89.75 96 GLN A CA 1
ATOM 776 C C . GLN A 1 96 ? 4.362 -25.338 -45.771 1.00 89.75 96 GLN A C 1
ATOM 778 O O . GLN A 1 96 ? 4.641 -25.004 -46.925 1.00 89.75 96 GLN A O 1
ATOM 783 N N . LEU A 1 97 ? 4.784 -24.644 -44.708 1.00 91.88 97 LEU A N 1
ATOM 784 C CA . LEU A 1 97 ? 5.606 -23.436 -44.821 1.00 91.88 97 LEU A CA 1
ATOM 785 C C . LEU A 1 97 ? 7.015 -23.743 -45.343 1.00 91.88 97 LEU A C 1
ATOM 787 O O . LEU A 1 97 ? 7.552 -22.959 -46.125 1.00 91.88 97 LEU A O 1
ATOM 791 N N . PHE A 1 98 ? 7.602 -24.878 -44.969 1.00 93.56 98 PHE A N 1
ATOM 792 C CA . PHE A 1 98 ? 8.938 -25.291 -45.392 1.00 93.56 98 PHE A CA 1
ATOM 793 C C . PHE A 1 98 ? 8.994 -25.580 -46.897 1.00 93.56 98 PHE A C 1
ATOM 795 O O . PHE A 1 98 ? 9.855 -25.042 -47.595 1.00 93.56 98 PHE A O 1
ATOM 802 N N . VAL A 1 99 ? 8.064 -26.382 -47.426 1.00 93.19 99 VAL A N 1
ATOM 803 C CA . VAL A 1 99 ? 8.002 -26.722 -48.859 1.00 93.19 99 VAL A CA 1
ATOM 804 C C . VAL A 1 99 ? 7.650 -25.494 -49.695 1.00 93.19 99 VAL A C 1
ATOM 806 O O . VAL A 1 99 ? 8.275 -25.255 -50.727 1.00 93.19 99 VAL A O 1
ATOM 809 N N . MET A 1 100 ? 6.701 -24.674 -49.236 1.00 92.56 100 MET A N 1
ATOM 810 C CA . MET A 1 100 ? 6.321 -23.441 -49.929 1.00 92.56 100 MET A CA 1
ATOM 811 C C . MET A 1 100 ? 7.492 -22.449 -50.017 1.00 92.56 100 MET A C 1
ATOM 813 O O . MET A 1 100 ? 7.745 -21.898 -51.091 1.00 92.56 100 MET A O 1
ATOM 817 N N . LEU A 1 101 ? 8.259 -22.281 -48.931 1.00 94.44 101 LEU A N 1
ATOM 818 C CA . LEU A 1 101 ? 9.456 -21.437 -48.921 1.00 94.44 101 LEU A CA 1
ATOM 819 C C . LEU A 1 101 ? 10.490 -21.984 -49.900 1.00 94.44 101 LEU A C 1
ATOM 821 O O . LEU A 1 101 ? 11.057 -21.227 -50.681 1.00 94.44 101 LEU A O 1
ATOM 825 N N . GLY A 1 102 ? 10.715 -23.296 -49.878 1.00 93.56 102 GLY A N 1
ATOM 826 C CA . GLY A 1 102 ? 11.691 -23.977 -50.720 1.00 93.56 102 GLY A CA 1
ATOM 827 C C . GLY A 1 102 ? 11.402 -23.833 -52.205 1.00 93.56 102 GLY A C 1
ATOM 828 O O . GLY A 1 102 ? 12.284 -23.444 -52.963 1.00 93.56 102 GLY A O 1
ATOM 829 N N . LEU A 1 103 ? 10.159 -24.070 -52.626 1.00 94.50 103 LEU A N 1
ATOM 830 C CA . LEU A 1 103 ? 9.757 -23.922 -54.026 1.00 94.50 103 LEU A CA 1
ATOM 831 C C . LEU A 1 103 ? 9.946 -22.481 -54.517 1.00 94.50 103 LEU A C 1
ATOM 833 O O . LEU A 1 103 ? 10.605 -22.265 -55.532 1.00 94.50 103 LEU A O 1
ATOM 837 N N . LEU A 1 104 ? 9.432 -21.488 -53.783 1.00 94.69 104 LEU A N 1
ATOM 838 C CA . LEU A 1 104 ? 9.489 -20.084 -54.209 1.00 94.69 104 LEU A CA 1
ATOM 839 C C . LEU A 1 104 ? 10.909 -19.504 -54.139 1.00 94.69 104 LEU A C 1
ATOM 841 O O . LEU A 1 104 ? 11.346 -18.811 -55.060 1.00 94.69 104 LEU A O 1
ATOM 845 N N . THR A 1 105 ? 11.667 -19.813 -53.081 1.00 94.62 105 THR A N 1
ATOM 846 C CA . THR A 1 105 ? 13.081 -19.410 -53.004 1.00 94.62 105 THR A CA 1
ATOM 847 C C . THR A 1 105 ? 13.933 -20.147 -54.020 1.00 94.62 105 THR A C 1
ATOM 849 O O . THR A 1 105 ? 14.851 -19.548 -54.564 1.00 94.62 105 THR A O 1
ATOM 852 N N . GLY A 1 106 ? 13.614 -21.401 -54.331 1.00 93.56 106 GLY A N 1
ATOM 853 C CA . GLY A 1 106 ? 14.283 -22.196 -55.349 1.00 93.56 106 GLY A CA 1
ATOM 854 C C . GLY A 1 106 ? 14.158 -21.600 -56.751 1.00 93.56 106 GLY A C 1
ATOM 855 O O . GLY A 1 106 ? 15.169 -21.435 -57.433 1.00 93.56 106 GLY A O 1
ATOM 856 N N . VAL A 1 107 ? 12.947 -21.184 -57.141 1.00 94.88 107 VAL A N 1
ATOM 857 C CA . VAL A 1 107 ? 12.692 -20.450 -58.396 1.00 94.88 107 VAL A CA 1
ATOM 858 C C . VAL A 1 107 ? 13.519 -19.159 -58.458 1.00 94.88 107 VAL A C 1
ATOM 860 O O . VAL A 1 107 ? 14.187 -18.879 -59.459 1.00 94.88 107 VAL A O 1
ATOM 863 N N . GLY A 1 108 ? 13.510 -18.383 -57.370 1.00 92.69 108 GLY A N 1
ATOM 864 C CA . GLY A 1 108 ? 14.267 -17.138 -57.282 1.00 92.69 108 GLY A CA 1
ATOM 865 C C . GLY A 1 108 ? 15.780 -17.344 -57.318 1.00 92.69 108 GLY A C 1
ATOM 866 O O . GLY A 1 108 ? 16.461 -16.668 -58.080 1.00 92.69 108 GLY A O 1
ATOM 867 N N . LEU A 1 109 ? 16.312 -18.295 -56.546 1.00 91.44 109 LEU A N 1
ATOM 868 C CA . LEU A 1 109 ? 17.745 -18.590 -56.463 1.00 91.44 109 LEU A CA 1
ATOM 869 C C . LEU A 1 109 ? 18.300 -19.152 -57.769 1.00 91.44 109 LEU A C 1
ATOM 871 O O . LEU A 1 109 ? 19.413 -18.790 -58.133 1.00 91.44 109 LEU A O 1
ATOM 875 N N . MET A 1 110 ? 17.543 -19.989 -58.486 1.00 94.06 110 MET A N 1
ATOM 876 C CA . MET A 1 110 ? 17.944 -20.451 -59.818 1.00 94.06 110 MET A CA 1
ATOM 877 C C . MET A 1 110 ? 18.170 -19.263 -60.753 1.00 94.06 110 MET A C 1
ATOM 879 O O . MET A 1 110 ? 19.215 -19.162 -61.389 1.00 94.06 110 MET A O 1
ATOM 883 N N . THR A 1 111 ? 17.206 -18.343 -60.791 1.00 93.00 111 THR A N 1
ATOM 884 C CA . THR A 1 111 ? 17.279 -17.157 -61.645 1.00 93.00 111 THR A CA 1
ATOM 885 C C . THR A 1 111 ? 18.404 -16.226 -61.180 1.00 93.00 111 THR A C 1
ATOM 887 O O . THR A 1 111 ? 19.236 -15.826 -61.979 1.00 93.00 111 THR A O 1
ATOM 890 N N . ILE A 1 112 ? 18.502 -15.920 -59.881 1.00 91.69 112 ILE A N 1
ATOM 891 C CA . ILE A 1 112 ? 19.525 -15.016 -59.320 1.00 91.69 112 ILE A CA 1
ATOM 892 C C . ILE A 1 112 ? 20.944 -15.519 -59.599 1.00 91.69 112 ILE A C 1
ATOM 894 O O . ILE A 1 112 ? 21.800 -14.730 -59.994 1.00 91.69 112 ILE A O 1
ATOM 898 N N . ASN A 1 113 ? 21.192 -16.814 -59.399 1.00 89.75 113 ASN A N 1
ATOM 899 C CA . ASN A 1 113 ? 22.527 -17.383 -59.549 1.00 89.75 113 ASN A CA 1
ATOM 900 C C . ASN A 1 113 ? 22.943 -17.520 -61.019 1.00 89.75 113 ASN A C 1
ATOM 902 O O . ASN A 1 113 ? 24.135 -17.456 -61.308 1.00 89.75 113 ASN A O 1
ATOM 906 N N . ASN A 1 114 ? 21.985 -17.683 -61.939 1.00 91.19 114 ASN A N 1
ATOM 907 C CA . ASN A 1 114 ? 22.274 -17.972 -63.345 1.00 91.19 114 ASN A CA 1
ATOM 908 C C . ASN A 1 114 ? 21.895 -16.852 -64.329 1.00 91.19 114 ASN A C 1
ATOM 910 O O . ASN A 1 114 ? 22.203 -16.973 -65.510 1.00 91.19 114 ASN A O 1
ATOM 914 N N . ILE A 1 115 ? 21.333 -15.723 -63.877 1.00 90.50 115 ILE A N 1
ATOM 915 C CA . ILE A 1 115 ? 20.950 -14.599 -64.759 1.00 90.50 115 ILE A CA 1
ATOM 916 C C . ILE A 1 115 ? 22.126 -14.056 -65.585 1.00 90.50 115 ILE A C 1
ATOM 918 O O . ILE A 1 115 ? 21.939 -13.514 -66.671 1.00 90.50 115 ILE A O 1
ATOM 922 N N . GLY A 1 116 ? 23.356 -14.193 -65.074 1.00 87.50 116 GLY A N 1
ATOM 923 C CA . GLY A 1 116 ? 24.567 -13.831 -65.807 1.00 87.50 116 GLY A CA 1
ATOM 924 C C . GLY A 1 116 ? 24.812 -14.735 -67.019 1.00 87.50 116 GLY A C 1
ATOM 925 O O . GLY A 1 116 ? 25.234 -14.241 -68.066 1.00 87.50 116 GLY A O 1
ATOM 926 N N . ASN A 1 117 ? 24.497 -16.027 -66.897 1.00 88.19 117 ASN A N 1
ATOM 927 C CA . ASN A 1 117 ? 24.568 -16.996 -67.991 1.00 88.19 117 ASN A CA 1
ATOM 928 C C . ASN A 1 117 ? 23.444 -16.750 -69.002 1.00 88.19 117 ASN A C 1
ATOM 930 O O . ASN A 1 117 ? 23.717 -16.736 -70.197 1.00 88.19 117 ASN A O 1
ATOM 934 N N . ASP A 1 118 ? 22.229 -16.430 -68.541 1.00 90.31 118 ASP A N 1
ATOM 935 C CA . ASP A 1 118 ? 21.114 -16.046 -69.424 1.00 90.31 118 ASP A CA 1
ATOM 936 C C . ASP A 1 118 ? 21.459 -14.798 -70.252 1.00 90.31 118 ASP A C 1
ATOM 938 O O . ASP A 1 118 ? 21.272 -14.765 -71.468 1.00 90.31 118 ASP A O 1
ATOM 942 N N . ALA A 1 119 ? 22.025 -13.773 -69.602 1.00 90.19 119 ALA A N 1
ATOM 943 C CA . ALA A 1 119 ? 22.466 -12.557 -70.275 1.00 90.19 119 ALA A CA 1
ATOM 944 C C . ALA A 1 119 ? 23.578 -12.842 -71.293 1.00 90.19 119 ALA A C 1
ATOM 946 O O . ALA A 1 119 ? 23.564 -12.263 -72.376 1.00 90.19 119 ALA A O 1
ATOM 947 N N . LYS A 1 120 ? 24.522 -13.734 -70.965 1.00 88.44 120 LYS A N 1
ATOM 948 C CA . LYS A 1 120 ? 25.592 -14.136 -71.884 1.00 88.44 120 LYS A CA 1
ATOM 949 C C . LYS A 1 120 ? 25.021 -14.851 -73.111 1.00 88.44 120 LYS A C 1
ATOM 951 O O . LYS A 1 120 ? 25.273 -14.397 -74.218 1.00 88.44 120 LYS A O 1
ATOM 956 N N . ALA A 1 121 ? 24.211 -15.893 -72.912 1.00 88.31 121 ALA A N 1
ATOM 957 C CA . ALA A 1 121 ? 23.621 -16.686 -73.992 1.00 88.31 121 ALA A CA 1
ATOM 958 C C . ALA A 1 121 ? 22.781 -15.831 -74.955 1.00 88.31 121 ALA A C 1
ATOM 960 O O . ALA A 1 121 ? 22.903 -15.966 -76.169 1.00 88.31 121 ALA A O 1
ATOM 961 N N . LEU A 1 122 ? 21.966 -14.905 -74.432 1.00 90.50 122 LEU A N 1
ATOM 962 C CA . LEU A 1 122 ? 21.157 -14.019 -75.273 1.00 90.50 122 LEU A CA 1
ATOM 963 C C . LEU A 1 122 ? 21.992 -12.982 -76.033 1.00 90.50 122 LEU A C 1
ATOM 965 O O . LEU A 1 122 ? 21.735 -12.759 -77.210 1.00 90.50 122 LEU A O 1
ATOM 969 N N . TRP A 1 123 ? 22.979 -12.338 -75.396 1.00 89.81 123 TRP A N 1
ATOM 970 C CA . TRP A 1 123 ? 23.825 -11.356 -76.089 1.00 89.81 123 TRP A CA 1
ATOM 971 C C . TRP A 1 123 ? 24.710 -12.008 -77.151 1.00 89.81 123 TRP A C 1
ATOM 973 O O . TRP A 1 123 ? 24.827 -11.456 -78.239 1.00 89.81 123 TRP A O 1
ATOM 983 N N . SER A 1 124 ? 25.260 -13.189 -76.861 1.00 83.62 124 SER A N 1
ATOM 984 C CA . SER A 1 124 ? 26.064 -13.964 -77.810 1.00 83.62 124 SER A CA 1
ATOM 985 C C . SER A 1 124 ? 25.264 -14.482 -79.008 1.00 83.62 124 SER A C 1
ATOM 987 O O . SER A 1 124 ? 25.857 -14.698 -80.052 1.00 83.62 124 SER A O 1
ATOM 989 N N . HIS A 1 125 ? 23.946 -14.672 -78.881 1.00 85.50 125 HIS A N 1
ATOM 990 C CA . HIS A 1 125 ? 23.069 -15.060 -79.995 1.00 85.50 125 HIS A CA 1
ATOM 991 C C . HIS A 1 125 ? 22.488 -13.855 -80.760 1.00 85.50 125 HIS A C 1
ATOM 993 O O . HIS A 1 125 ? 22.115 -13.970 -81.923 1.00 85.50 125 HIS A O 1
ATOM 999 N N . TYR A 1 126 ? 22.359 -12.700 -80.101 1.00 86.50 126 TYR A N 1
ATOM 1000 C CA . TYR A 1 126 ? 21.713 -11.510 -80.662 1.00 86.50 126 TYR A CA 1
ATOM 1001 C C . TYR A 1 126 ? 22.677 -10.601 -81.443 1.00 86.50 126 TYR A C 1
ATOM 1003 O O . TYR A 1 126 ? 22.248 -9.947 -82.393 1.00 86.50 126 TYR A O 1
ATOM 1011 N N . ASP A 1 127 ? 23.949 -10.521 -81.035 1.00 84.31 127 ASP A N 1
ATOM 1012 C CA . ASP A 1 127 ? 24.969 -9.678 -81.673 1.00 84.31 127 ASP A CA 1
ATOM 1013 C C . ASP A 1 127 ? 26.360 -10.338 -81.639 1.00 84.31 127 ASP A C 1
ATOM 1015 O O . ASP A 1 127 ? 27.065 -10.297 -80.626 1.00 84.31 127 ASP A O 1
ATOM 1019 N N . ASP A 1 128 ? 26.784 -10.882 -82.783 1.00 75.19 128 ASP A N 1
ATOM 1020 C CA . ASP A 1 128 ? 28.090 -11.532 -82.969 1.00 75.19 128 ASP A CA 1
ATOM 1021 C C . ASP A 1 128 ? 29.290 -10.567 -82.819 1.00 75.19 128 ASP A C 1
ATOM 1023 O O . ASP A 1 128 ? 30.437 -11.008 -82.727 1.00 75.19 128 ASP A O 1
ATOM 1027 N N . THR A 1 129 ? 29.061 -9.245 -82.785 1.00 78.94 129 THR A N 1
ATOM 1028 C CA . THR A 1 129 ? 30.113 -8.221 -82.618 1.00 78.94 129 THR A CA 1
ATOM 1029 C C . THR A 1 129 ? 30.309 -7.764 -81.166 1.00 78.94 129 THR A C 1
ATOM 1031 O O . THR A 1 129 ? 31.203 -6.958 -80.879 1.00 78.94 129 THR A O 1
ATOM 1034 N N . ALA A 1 130 ? 29.513 -8.282 -80.224 1.00 78.62 130 ALA A N 1
ATOM 1035 C CA . ALA A 1 130 ? 29.562 -7.889 -78.821 1.00 78.62 130 ALA A CA 1
ATOM 1036 C C . ALA A 1 130 ? 30.875 -8.322 -78.133 1.00 78.62 130 ALA A C 1
ATOM 1038 O O . ALA A 1 130 ? 31.210 -9.504 -78.045 1.00 78.62 130 ALA A O 1
ATOM 1039 N N . SER A 1 131 ? 31.620 -7.361 -77.573 1.00 81.62 131 SER A N 1
ATOM 1040 C CA . SER A 1 131 ? 32.859 -7.654 -76.839 1.00 81.62 131 SER A CA 1
ATOM 1041 C C . SER A 1 131 ? 32.591 -8.325 -75.484 1.00 81.62 131 SER A C 1
ATOM 1043 O O . SER A 1 131 ? 31.591 -8.044 -74.815 1.00 81.62 131 SER A O 1
ATOM 1045 N N . LYS A 1 132 ? 33.527 -9.170 -75.022 1.00 78.31 132 LYS A N 1
ATOM 1046 C CA . LYS A 1 132 ? 33.436 -9.841 -73.709 1.00 78.31 132 LYS A CA 1
ATOM 1047 C C . LYS A 1 132 ? 33.250 -8.836 -72.554 1.00 78.31 132 LYS A C 1
ATOM 1049 O O . LYS A 1 132 ? 32.402 -9.053 -71.688 1.00 78.31 132 LYS A O 1
ATOM 1054 N N . ASP A 1 133 ? 33.938 -7.693 -72.606 1.00 79.06 133 ASP A N 1
ATOM 1055 C CA . ASP A 1 133 ? 33.820 -6.608 -71.617 1.00 79.06 133 ASP A CA 1
ATOM 1056 C C . ASP A 1 133 ? 32.429 -5.953 -71.605 1.00 79.06 133 ASP A C 1
ATOM 1058 O O . ASP A 1 133 ? 31.923 -5.546 -70.552 1.00 79.06 133 ASP A O 1
ATOM 1062 N N . PHE A 1 134 ? 31.788 -5.824 -72.772 1.00 84.56 134 PHE A N 1
ATOM 1063 C CA . PHE A 1 134 ? 30.432 -5.287 -72.872 1.00 84.56 134 PHE A CA 1
ATOM 1064 C C . PHE A 1 134 ? 29.416 -6.238 -72.230 1.00 84.56 134 PHE A C 1
ATOM 1066 O O . PHE A 1 134 ? 28.590 -5.798 -71.424 1.00 84.56 134 PHE A O 1
ATOM 1073 N N . ILE A 1 135 ? 29.520 -7.538 -72.518 1.00 83.25 135 ILE A N 1
ATOM 1074 C CA . ILE A 1 135 ? 28.647 -8.568 -71.939 1.00 83.25 135 ILE A CA 1
ATOM 1075 C C . ILE A 1 135 ? 28.812 -8.606 -70.413 1.00 83.25 135 ILE A C 1
ATOM 1077 O O . ILE A 1 135 ? 27.815 -8.587 -69.686 1.00 83.25 135 ILE A O 1
ATOM 1081 N N . GLN A 1 136 ? 30.046 -8.537 -69.905 1.00 80.19 136 GLN A N 1
ATOM 1082 C CA . GLN A 1 136 ? 30.319 -8.508 -68.464 1.00 80.19 136 GLN A CA 1
ATOM 1083 C C . GLN A 1 136 ? 29.676 -7.292 -67.768 1.00 80.19 136 GLN A C 1
ATOM 1085 O O . GLN A 1 136 ? 29.067 -7.422 -66.701 1.00 80.19 136 GLN A O 1
ATOM 1090 N N . LYS A 1 137 ? 29.720 -6.101 -68.385 1.00 81.50 137 LYS A N 1
ATOM 1091 C CA . LYS A 1 137 ? 29.019 -4.910 -67.863 1.00 81.50 137 LYS A CA 1
ATOM 1092 C C . LYS A 1 137 ? 27.501 -5.103 -67.820 1.00 81.50 137 LYS A C 1
ATOM 1094 O O . LYS A 1 137 ? 26.858 -4.657 -66.866 1.00 81.50 137 LYS A O 1
ATOM 1099 N N . ARG A 1 138 ? 26.915 -5.774 -68.817 1.00 83.62 138 ARG A N 1
ATOM 1100 C CA . ARG A 1 138 ? 25.475 -6.086 -68.839 1.00 83.62 138 ARG A CA 1
ATOM 1101 C C . ARG A 1 138 ? 25.093 -7.096 -67.758 1.00 83.62 138 ARG A C 1
ATOM 1103 O O . ARG A 1 138 ? 24.102 -6.868 -67.070 1.00 83.62 138 ARG A O 1
ATOM 1110 N N . GLN A 1 139 ? 25.907 -8.121 -67.513 1.00 85.50 139 GLN A N 1
ATOM 1111 C CA . GLN A 1 139 ? 25.701 -9.062 -66.403 1.00 85.50 139 GLN A CA 1
ATOM 1112 C C . GLN A 1 139 ? 25.647 -8.344 -65.041 1.00 85.50 139 GLN A C 1
ATOM 1114 O O . GLN A 1 139 ? 24.711 -8.545 -64.265 1.00 85.50 139 GLN A O 1
ATOM 1119 N N . LEU A 1 140 ? 26.593 -7.434 -64.769 1.00 80.56 140 LEU A N 1
ATOM 1120 C CA . LEU A 1 140 ? 26.628 -6.649 -63.523 1.00 80.56 140 LEU A CA 1
ATOM 1121 C C . LEU A 1 140 ? 25.403 -5.733 -63.346 1.00 80.56 140 LEU A C 1
ATOM 1123 O O . LEU A 1 140 ? 24.948 -5.494 -62.220 1.00 80.56 140 LEU A O 1
ATOM 1127 N N . MET A 1 141 ? 24.846 -5.228 -64.449 1.00 85.56 141 MET A N 1
ATOM 1128 C CA . MET A 1 141 ? 23.619 -4.431 -64.436 1.00 85.56 141 MET A CA 1
ATOM 1129 C C . MET A 1 141 ? 22.417 -5.264 -63.956 1.00 85.56 141 MET A C 1
ATOM 1131 O O . MET A 1 141 ? 21.691 -4.810 -63.070 1.00 85.56 141 MET A O 1
ATOM 1135 N N . HIS A 1 142 ? 22.267 -6.511 -64.417 1.00 87.19 142 HIS A N 1
ATOM 1136 C CA . HIS A 1 142 ? 21.197 -7.409 -63.957 1.00 87.19 142 HIS A CA 1
ATOM 1137 C C . HIS A 1 142 ? 21.289 -7.735 -62.457 1.00 87.19 142 HIS A C 1
ATOM 1139 O O . HIS A 1 142 ? 20.271 -7.712 -61.760 1.00 87.19 142 HIS A O 1
ATOM 1145 N N . VAL A 1 143 ? 22.500 -7.935 -61.923 1.00 83.50 143 VAL A N 1
ATOM 1146 C CA . VAL A 1 143 ? 22.730 -8.135 -60.474 1.00 83.50 143 VAL A CA 1
ATOM 1147 C C . VAL A 1 143 ? 22.304 -6.902 -59.658 1.00 83.50 143 VAL A C 1
ATOM 1149 O O . VAL A 1 143 ? 21.737 -7.020 -58.565 1.00 83.50 143 VAL A O 1
ATOM 1152 N N . SER A 1 144 ? 22.523 -5.704 -60.204 1.00 82.19 144 SER A N 1
ATOM 1153 C CA . SER A 1 144 ? 22.134 -4.440 -59.565 1.00 82.19 144 SER A CA 1
ATOM 1154 C C . SER A 1 144 ? 20.612 -4.244 -59.558 1.00 82.19 144 SER A C 1
ATOM 1156 O O . SER A 1 144 ? 20.046 -3.872 -58.528 1.00 82.19 144 SER A O 1
ATOM 1158 N N . ILE A 1 145 ? 19.934 -4.561 -60.670 1.00 87.19 145 ILE A N 1
ATOM 1159 C CA . ILE A 1 145 ? 18.465 -4.515 -60.773 1.00 87.19 145 ILE A CA 1
ATOM 1160 C C . ILE A 1 145 ? 17.817 -5.490 -59.786 1.00 87.19 145 ILE A C 1
ATOM 1162 O O . ILE A 1 145 ? 16.900 -5.098 -59.062 1.00 87.19 145 ILE A O 1
ATOM 1166 N N . LEU A 1 146 ? 18.320 -6.728 -59.708 1.00 89.50 146 LEU A N 1
ATOM 1167 C CA . LEU A 1 146 ? 17.849 -7.733 -58.748 1.00 89.50 146 LEU A CA 1
ATOM 1168 C C . LEU A 1 146 ? 17.926 -7.218 -57.307 1.00 89.50 146 LEU A C 1
ATOM 1170 O O . LEU A 1 146 ? 16.967 -7.352 -56.546 1.00 89.50 146 LEU A O 1
ATOM 1174 N N . SER A 1 147 ? 19.046 -6.590 -56.942 1.00 86.50 147 SER A N 1
ATOM 1175 C CA . SER A 1 147 ? 19.274 -6.065 -55.592 1.00 86.50 147 SER A CA 1
ATOM 1176 C C . SER A 1 147 ? 18.310 -4.927 -55.242 1.00 86.50 147 SER A C 1
ATOM 1178 O O . SER A 1 147 ? 17.703 -4.934 -54.169 1.00 86.50 147 SER A O 1
ATOM 1180 N N . PHE A 1 148 ? 18.126 -3.970 -56.156 1.00 88.69 148 PHE A N 1
ATOM 1181 C CA . PHE A 1 148 ? 17.225 -2.836 -55.945 1.00 88.69 148 PHE A CA 1
ATOM 1182 C C . PHE A 1 148 ? 15.755 -3.272 -55.875 1.00 88.69 148 PHE A C 1
ATOM 1184 O O . PHE A 1 148 ? 15.039 -2.897 -54.946 1.00 88.69 148 PHE A O 1
ATOM 1191 N N . MET A 1 149 ? 15.313 -4.130 -56.796 1.00 92.75 149 MET A N 1
ATOM 1192 C CA . MET A 1 149 ? 13.934 -4.626 -56.803 1.00 92.75 149 MET A CA 1
ATOM 1193 C C . MET A 1 149 ? 13.639 -5.538 -55.607 1.00 92.75 149 MET A C 1
ATOM 1195 O O . MET A 1 149 ? 12.539 -5.488 -55.061 1.00 92.75 149 MET A O 1
ATOM 1199 N N . SER A 1 150 ? 14.629 -6.290 -55.119 1.00 91.75 150 SER A N 1
ATOM 1200 C CA . SER A 1 150 ? 14.520 -7.055 -53.869 1.00 91.75 150 SER A CA 1
ATOM 1201 C C . SER A 1 150 ? 14.335 -6.164 -52.642 1.00 91.75 150 SER A C 1
ATOM 1203 O O . SER A 1 150 ? 13.482 -6.441 -51.795 1.00 91.75 150 SER A O 1
ATOM 1205 N N . PHE A 1 151 ? 15.052 -5.040 -52.563 1.00 87.62 151 PHE A N 1
ATOM 1206 C CA . PHE A 1 151 ? 14.809 -4.034 -51.529 1.00 87.62 151 PHE A CA 1
ATOM 1207 C C . PHE A 1 151 ? 13.375 -3.482 -51.596 1.00 87.62 151 PHE A C 1
ATOM 1209 O O . PHE A 1 151 ? 12.676 -3.473 -50.579 1.00 87.62 151 PHE A O 1
ATOM 1216 N N . CYS A 1 152 ? 12.907 -3.091 -52.787 1.00 90.56 152 CYS A N 1
ATOM 1217 C CA . CYS A 1 152 ? 11.538 -2.610 -52.982 1.00 90.56 152 CYS A CA 1
ATOM 1218 C C . CYS A 1 152 ? 10.496 -3.663 -52.576 1.00 90.56 152 CYS A C 1
ATOM 1220 O O . CYS A 1 152 ? 9.537 -3.337 -51.879 1.00 90.56 152 CYS A O 1
ATOM 1222 N N . GLY A 1 153 ? 10.708 -4.929 -52.945 1.00 90.94 153 GLY A N 1
ATOM 1223 C CA . GLY A 1 153 ? 9.821 -6.035 -52.587 1.00 90.94 153 GLY A CA 1
ATOM 1224 C C . GLY A 1 153 ? 9.697 -6.227 -51.078 1.00 90.94 153 GLY A C 1
ATOM 1225 O O . GLY A 1 153 ? 8.582 -6.332 -50.571 1.00 90.94 153 GLY A O 1
ATOM 1226 N N . ARG A 1 154 ? 10.821 -6.195 -50.347 1.00 91.75 154 ARG A N 1
ATOM 1227 C CA . ARG A 1 154 ? 10.834 -6.312 -48.876 1.00 91.75 154 ARG A CA 1
ATOM 1228 C C . ARG A 1 154 ? 10.082 -5.173 -48.198 1.00 91.75 154 ARG A C 1
ATOM 1230 O O . ARG A 1 154 ? 9.336 -5.412 -47.253 1.00 91.75 154 ARG A O 1
ATOM 1237 N N . LEU A 1 155 ? 10.272 -3.943 -48.680 1.00 85.50 155 LEU A N 1
ATOM 1238 C CA . LEU A 1 155 ? 9.593 -2.768 -48.137 1.00 85.50 155 LEU A CA 1
ATOM 1239 C C . LEU A 1 155 ? 8.075 -2.845 -48.363 1.00 85.50 155 LEU A C 1
ATOM 1241 O O . LEU A 1 155 ? 7.302 -2.603 -47.435 1.00 85.50 155 LEU A O 1
ATOM 1245 N N . LEU A 1 156 ? 7.655 -3.214 -49.579 1.00 87.44 156 LEU A N 1
ATOM 1246 C CA . LEU A 1 156 ? 6.244 -3.307 -49.955 1.00 87.44 156 LEU A CA 1
ATOM 1247 C C . LEU A 1 156 ? 5.517 -4.435 -49.217 1.00 87.44 156 LEU A C 1
ATOM 1249 O O . LEU A 1 156 ? 4.428 -4.203 -48.698 1.00 87.44 156 LEU A O 1
ATOM 1253 N N . SER A 1 157 ? 6.095 -5.638 -49.139 1.00 88.19 157 SER A N 1
ATOM 1254 C CA . SER A 1 157 ? 5.429 -6.768 -48.479 1.00 88.19 157 SER A CA 1
ATOM 1255 C C . SER A 1 157 ? 5.481 -6.681 -46.955 1.00 88.19 157 SER A C 1
ATOM 1257 O O . SER A 1 157 ? 4.501 -7.045 -46.308 1.00 88.19 157 SER A O 1
ATOM 1259 N N . GLY A 1 158 ? 6.561 -6.142 -46.377 1.00 77.62 158 GLY A N 1
ATOM 1260 C CA . GLY A 1 158 ? 6.679 -5.941 -44.933 1.00 77.62 158 GLY A CA 1
ATOM 1261 C C . GLY A 1 158 ? 5.572 -5.027 -44.407 1.00 77.62 158 GLY A C 1
ATOM 1262 O O . GLY A 1 158 ? 4.741 -5.456 -43.610 1.00 77.62 158 GLY A O 1
ATOM 1263 N N . VAL A 1 159 ? 5.485 -3.797 -44.930 1.00 81.75 159 VAL A N 1
ATOM 1264 C CA . VAL A 1 159 ? 4.431 -2.837 -44.543 1.00 81.75 159 VAL A CA 1
ATOM 1265 C C . VAL A 1 159 ? 3.051 -3.283 -45.042 1.00 81.75 159 VAL A C 1
ATOM 1267 O O . VAL A 1 159 ? 2.053 -3.129 -44.338 1.00 81.75 159 VAL A O 1
ATOM 1270 N N . GLY A 1 160 ? 2.977 -3.850 -46.249 1.00 79.56 160 GLY A N 1
ATOM 1271 C CA . GLY A 1 160 ? 1.727 -4.305 -46.856 1.00 79.56 160 GLY A CA 1
ATOM 1272 C C . GLY A 1 160 ? 1.049 -5.428 -46.071 1.00 79.56 160 GLY A C 1
ATOM 1273 O O . GLY A 1 160 ? -0.165 -5.382 -45.886 1.00 79.56 160 GLY A O 1
ATOM 1274 N N . SER A 1 161 ? 1.813 -6.391 -45.547 1.00 86.38 161 SER A N 1
ATOM 1275 C CA . SER A 1 161 ? 1.269 -7.512 -44.767 1.00 86.38 161 SER A CA 1
ATOM 1276 C C . SER A 1 161 ? 0.567 -7.055 -43.484 1.00 86.38 161 SER A C 1
ATOM 1278 O O . SER A 1 161 ? -0.506 -7.556 -43.144 1.00 86.38 161 SER A O 1
ATOM 1280 N N . ASP A 1 162 ? 1.102 -6.029 -42.821 1.00 80.19 162 ASP A N 1
ATOM 1281 C CA . ASP A 1 162 ? 0.484 -5.420 -41.645 1.00 80.19 162 ASP A CA 1
ATOM 1282 C C . ASP A 1 162 ? -0.830 -4.710 -41.981 1.00 80.19 162 ASP A C 1
ATOM 1284 O O . ASP A 1 162 ? -1.781 -4.762 -41.200 1.00 80.19 162 ASP A O 1
ATOM 1288 N N . ILE A 1 163 ? -0.908 -4.058 -43.144 1.00 81.12 163 ILE A N 1
ATOM 1289 C CA . ILE A 1 163 ? -2.140 -3.417 -43.617 1.00 81.12 163 ILE A CA 1
ATOM 1290 C C . ILE A 1 163 ? -3.206 -4.476 -43.928 1.00 81.12 163 ILE A C 1
ATOM 1292 O O . ILE A 1 163 ? -4.363 -4.295 -43.541 1.00 81.12 163 ILE A O 1
ATOM 1296 N N . VAL A 1 164 ? -2.823 -5.583 -44.575 1.00 84.00 164 VAL A N 1
ATOM 1297 C CA . VAL A 1 164 ? -3.732 -6.698 -44.896 1.00 84.00 164 VAL A CA 1
ATOM 1298 C C . VAL A 1 164 ? -4.359 -7.277 -43.626 1.00 84.00 164 VAL A C 1
ATOM 1300 O O . VAL A 1 164 ? -5.577 -7.439 -43.569 1.00 84.00 164 VAL A O 1
ATOM 1303 N N . VAL A 1 165 ? -3.569 -7.491 -42.572 1.00 80.88 165 VAL A N 1
ATOM 1304 C CA . VAL A 1 165 ? -4.094 -8.017 -41.302 1.00 80.88 165 VAL A CA 1
ATOM 1305 C C . VAL A 1 165 ? -4.910 -6.970 -40.543 1.00 80.88 165 VAL A C 1
ATOM 1307 O O . VAL A 1 165 ? -6.034 -7.243 -40.131 1.00 80.88 165 VAL A O 1
ATOM 1310 N N . LYS A 1 166 ? -4.371 -5.757 -40.355 1.00 78.38 166 LYS A N 1
ATOM 1311 C CA . LYS A 1 166 ? -4.960 -4.764 -39.437 1.00 78.38 166 LYS A CA 1
ATOM 1312 C C . LYS A 1 166 ? -6.141 -3.998 -40.023 1.00 78.38 166 LYS A C 1
ATOM 1314 O O . LYS A 1 166 ? -7.004 -3.573 -39.264 1.00 78.38 166 LYS A O 1
ATOM 1319 N N . ARG A 1 167 ? -6.154 -3.749 -41.338 1.00 78.62 167 ARG A N 1
ATOM 1320 C CA . ARG A 1 167 ? -7.217 -2.966 -41.997 1.00 78.62 167 ARG A CA 1
ATOM 1321 C C . ARG A 1 167 ? -8.170 -3.814 -42.823 1.00 78.62 167 ARG A C 1
ATOM 1323 O O . ARG A 1 167 ? -9.345 -3.479 -42.879 1.00 78.62 167 ARG A O 1
ATOM 1330 N N . LEU A 1 168 ? -7.669 -4.855 -43.489 1.00 76.94 168 LEU A N 1
ATOM 1331 C CA . LEU A 1 168 ? -8.486 -5.698 -44.371 1.00 76.94 168 LEU A CA 1
ATOM 1332 C C . LEU A 1 168 ? -8.968 -6.985 -43.687 1.00 76.94 168 LEU A C 1
ATOM 1334 O O . LEU A 1 168 ? -9.730 -7.725 -44.300 1.00 76.94 168 LEU A O 1
ATOM 1338 N N . HIS A 1 169 ? -8.538 -7.250 -42.445 1.00 77.19 169 HIS A N 1
ATOM 1339 C CA . HIS A 1 169 ? -8.836 -8.480 -41.698 1.00 77.19 169 HIS A CA 1
ATOM 1340 C C . HIS A 1 169 ? -8.544 -9.764 -42.505 1.00 77.19 169 HIS A C 1
ATOM 1342 O O . HIS A 1 169 ? -9.194 -10.791 -42.322 1.00 77.19 169 HIS A O 1
ATOM 1348 N N . GLY A 1 170 ? -7.572 -9.693 -43.421 1.00 76.12 170 GLY A N 1
ATOM 1349 C CA . GLY A 1 170 ? -7.213 -10.768 -44.340 1.00 76.12 170 GLY A CA 1
ATOM 1350 C C . GLY A 1 170 ? -5.984 -11.557 -43.889 1.00 76.12 170 GLY A C 1
ATOM 1351 O O . GLY A 1 170 ? -5.193 -11.098 -43.066 1.00 76.12 170 GLY A O 1
ATOM 1352 N N . SER A 1 171 ? -5.805 -12.744 -44.469 1.00 86.50 171 SER A N 1
ATOM 1353 C CA . SER A 1 171 ? -4.638 -13.604 -44.232 1.00 86.50 171 SER A CA 1
ATOM 1354 C C . SER A 1 171 ? -3.345 -13.025 -44.829 1.00 86.50 171 SER A C 1
ATOM 1356 O O . SER A 1 171 ? -3.334 -12.537 -45.963 1.00 86.50 171 SER A O 1
ATOM 1358 N N . ARG A 1 172 ? -2.215 -13.155 -44.116 1.00 87.69 172 ARG A N 1
ATOM 1359 C CA . ARG A 1 172 ? -0.880 -12.777 -44.630 1.00 87.69 172 ARG A CA 1
ATOM 1360 C C . ARG A 1 172 ? -0.429 -13.639 -45.816 1.00 87.69 172 ARG A C 1
ATOM 1362 O O . ARG A 1 172 ? 0.412 -13.193 -46.599 1.00 87.69 172 ARG A O 1
ATOM 1369 N N . PHE A 1 173 ? -1.019 -14.823 -46.017 1.00 90.31 173 PHE A N 1
ATOM 1370 C CA . PHE A 1 173 ? -0.739 -15.684 -47.173 1.00 90.31 173 PHE A CA 1
ATOM 1371 C C . PHE A 1 173 ? -1.097 -15.027 -48.519 1.00 90.31 173 PHE A C 1
ATOM 1373 O O . PHE A 1 173 ? -0.523 -15.394 -49.545 1.00 90.31 173 PHE A O 1
ATOM 1380 N N . TRP A 1 174 ? -1.946 -13.992 -48.541 1.00 90.44 174 TRP A N 1
ATOM 1381 C CA . TRP A 1 174 ? -2.195 -13.193 -49.750 1.00 90.44 174 TRP A CA 1
ATOM 1382 C C . TRP A 1 174 ? -0.935 -12.503 -50.290 1.00 90.44 174 TRP A C 1
ATOM 1384 O O . TRP A 1 174 ? -0.777 -12.359 -51.503 1.00 90.44 174 TRP A O 1
ATOM 1394 N N . CYS A 1 175 ? 0.003 -12.130 -49.415 1.00 90.62 175 CYS A N 1
ATOM 1395 C CA . CYS A 1 175 ? 1.291 -11.581 -49.835 1.00 90.62 175 CYS A CA 1
ATOM 1396 C C . CYS A 1 175 ? 2.176 -12.646 -50.506 1.00 90.62 175 CYS A C 1
ATOM 1398 O O . CYS A 1 175 ? 2.898 -12.329 -51.452 1.00 90.62 175 CYS A O 1
ATOM 1400 N N . LEU A 1 176 ? 2.095 -13.907 -50.062 1.00 91.44 176 LEU A N 1
ATOM 1401 C CA . LEU A 1 176 ? 2.789 -15.027 -50.709 1.00 91.44 176 LEU A CA 1
ATOM 1402 C C . LEU A 1 176 ? 2.169 -15.381 -52.055 1.00 91.44 176 LEU A C 1
ATOM 1404 O O . LEU A 1 176 ? 2.901 -15.574 -53.021 1.00 91.44 176 LEU A O 1
ATOM 1408 N N . PHE A 1 177 ? 0.839 -15.367 -52.152 1.00 94.25 177 PHE A N 1
ATOM 1409 C CA . PHE A 1 177 ? 0.138 -15.522 -53.424 1.00 94.25 177 PHE A CA 1
ATOM 1410 C C . PHE A 1 177 ? 0.577 -14.458 -54.445 1.00 94.25 177 PHE A C 1
ATOM 1412 O O . PHE A 1 177 ? 0.882 -14.784 -55.595 1.00 94.25 177 PHE A O 1
ATOM 1419 N N . ALA A 1 178 ? 0.677 -13.193 -54.019 1.00 93.25 178 ALA A N 1
ATOM 1420 C CA . ALA A 1 178 ? 1.168 -12.112 -54.869 1.00 93.25 178 ALA A CA 1
ATOM 1421 C C . ALA A 1 178 ? 2.627 -12.343 -55.305 1.00 93.25 178 ALA A C 1
ATOM 1423 O O . ALA A 1 178 ? 2.933 -12.240 -56.490 1.00 93.25 178 ALA A O 1
ATOM 1424 N N . SER A 1 179 ? 3.516 -12.723 -54.379 1.00 94.56 179 SER A N 1
ATOM 1425 C CA . SER A 1 179 ? 4.915 -13.055 -54.693 1.00 94.56 179 SER A CA 1
ATOM 1426 C C . SER A 1 179 ? 5.028 -14.224 -55.685 1.00 94.56 179 SER A C 1
ATOM 1428 O O . SER A 1 179 ? 5.713 -14.097 -56.700 1.00 94.56 179 SER A O 1
ATOM 1430 N N . ALA A 1 180 ? 4.301 -15.323 -55.465 1.00 95.44 180 ALA A N 1
ATOM 1431 C CA . ALA A 1 180 ? 4.286 -16.489 -56.351 1.00 95.44 180 ALA A CA 1
ATOM 1432 C C . ALA A 1 180 ? 3.755 -16.154 -57.758 1.00 95.44 180 ALA A C 1
ATOM 1434 O O . ALA A 1 180 ? 4.286 -16.637 -58.758 1.00 95.44 180 ALA A O 1
ATOM 1435 N N . SER A 1 181 ? 2.762 -15.265 -57.846 1.00 96.12 181 SER A N 1
ATOM 1436 C CA . SER A 1 181 ? 2.229 -14.767 -59.121 1.00 96.12 181 SER A CA 1
ATOM 1437 C C . SER A 1 181 ? 3.254 -13.925 -59.888 1.00 96.12 181 SER A C 1
ATOM 1439 O O . SER A 1 181 ? 3.390 -14.070 -61.103 1.00 96.12 181 SER A O 1
ATOM 1441 N N . ILE A 1 182 ? 4.024 -13.084 -59.187 1.00 96.81 182 ILE A N 1
ATOM 1442 C CA . ILE A 1 182 ? 5.110 -12.301 -59.797 1.00 96.81 182 ILE A CA 1
ATOM 1443 C C . ILE A 1 182 ? 6.250 -13.226 -60.252 1.00 96.81 182 ILE A C 1
ATOM 1445 O O . ILE A 1 182 ? 6.790 -13.023 -61.338 1.00 96.81 182 ILE A O 1
ATOM 1449 N N . PHE A 1 183 ? 6.583 -14.273 -59.485 1.00 96.81 183 PHE A N 1
ATOM 1450 C CA . PHE A 1 183 ? 7.544 -15.288 -59.930 1.00 96.81 183 PHE A CA 1
ATOM 1451 C C . PHE A 1 183 ? 7.090 -15.973 -61.215 1.00 96.81 183 PHE A C 1
ATOM 1453 O O . PHE A 1 183 ? 7.881 -16.054 -62.152 1.00 96.81 183 PHE A O 1
ATOM 1460 N N . LEU A 1 184 ? 5.826 -16.398 -61.298 1.00 96.50 184 LEU A N 1
ATOM 1461 C CA . LEU A 1 184 ? 5.274 -17.005 -62.509 1.00 96.50 184 LEU A CA 1
ATOM 1462 C C . LEU A 1 184 ? 5.363 -16.052 -63.710 1.00 96.50 184 LEU A C 1
ATOM 1464 O O . LEU A 1 184 ? 5.794 -16.468 -64.784 1.00 96.50 184 LEU A O 1
ATOM 1468 N N . ALA A 1 185 ? 5.030 -14.772 -63.525 1.00 96.12 185 ALA A N 1
ATOM 1469 C CA . ALA A 1 185 ? 5.192 -13.759 -64.567 1.00 96.12 185 ALA A CA 1
ATOM 1470 C C . ALA A 1 185 ? 6.659 -13.626 -65.013 1.00 96.12 185 ALA A C 1
ATOM 1472 O O . ALA A 1 185 ? 6.931 -13.590 -66.212 1.00 96.12 185 ALA A O 1
ATOM 1473 N N . ALA A 1 186 ? 7.610 -13.638 -64.072 1.00 95.50 186 ALA A N 1
ATOM 1474 C CA . ALA A 1 186 ? 9.038 -13.618 -64.382 1.00 95.50 186 ALA A CA 1
ATOM 1475 C C . ALA A 1 186 ? 9.473 -14.849 -65.198 1.00 95.50 186 ALA A C 1
ATOM 1477 O O . ALA A 1 186 ? 10.228 -14.697 -66.158 1.00 95.50 186 ALA A O 1
ATOM 1478 N N . GLN A 1 187 ? 8.962 -16.045 -64.869 1.00 95.38 187 GLN A N 1
ATOM 1479 C CA . GLN A 1 187 ? 9.260 -17.266 -65.627 1.00 95.38 187 GLN A CA 1
ATOM 1480 C C . GLN A 1 187 ? 8.672 -17.207 -67.046 1.00 95.38 187 GLN A C 1
ATOM 1482 O O . GLN A 1 187 ? 9.346 -17.567 -68.005 1.00 95.38 187 GLN A O 1
ATOM 1487 N N . ILE A 1 188 ? 7.446 -16.695 -67.208 1.00 94.44 188 ILE A N 1
ATOM 1488 C CA . ILE A 1 188 ? 6.822 -16.510 -68.529 1.00 94.44 188 ILE A CA 1
ATOM 1489 C C . ILE A 1 188 ? 7.629 -15.520 -69.378 1.00 94.44 188 ILE A C 1
ATOM 1491 O O . ILE A 1 188 ? 7.861 -15.779 -70.557 1.00 94.44 188 ILE A O 1
ATOM 1495 N N . CYS A 1 189 ? 8.089 -14.413 -68.788 1.00 93.25 189 CYS A N 1
ATOM 1496 C CA . CYS A 1 189 ? 8.977 -13.469 -69.464 1.00 93.25 189 CYS A CA 1
ATOM 1497 C C . CYS A 1 189 ? 10.274 -14.152 -69.913 1.00 93.25 189 CYS A C 1
ATOM 1499 O O . CYS A 1 189 ? 10.668 -14.017 -71.069 1.00 93.25 189 CYS A O 1
ATOM 1501 N N . ALA A 1 190 ? 10.902 -14.936 -69.036 1.00 91.44 190 ALA A N 1
ATOM 1502 C CA . ALA A 1 190 ? 12.137 -15.643 -69.354 1.00 91.44 190 ALA A CA 1
ATOM 1503 C C . ALA A 1 190 ? 11.979 -16.674 -70.481 1.00 91.44 190 ALA A C 1
ATOM 1505 O O . ALA A 1 190 ? 12.940 -16.920 -71.191 1.00 91.44 190 ALA A O 1
ATOM 1506 N N . LEU A 1 191 ? 10.779 -17.229 -70.685 1.00 93.12 191 LEU A N 1
ATOM 1507 C CA . LEU A 1 191 ? 10.462 -18.157 -71.779 1.00 93.12 191 LEU A CA 1
ATOM 1508 C C . LEU A 1 191 ? 10.148 -17.475 -73.120 1.00 93.12 191 LEU A C 1
ATOM 1510 O O . LEU A 1 191 ? 9.964 -18.165 -74.120 1.00 93.12 191 LEU A O 1
ATOM 1514 N N . ARG A 1 192 ? 9.995 -16.147 -73.147 1.00 91.31 192 ARG A N 1
ATOM 1515 C CA . ARG A 1 192 ? 9.518 -15.395 -74.324 1.00 91.31 192 ARG A CA 1
ATOM 1516 C C . ARG A 1 192 ? 10.485 -14.320 -74.807 1.00 91.31 192 ARG A C 1
ATOM 1518 O O . ARG A 1 192 ? 10.329 -13.829 -75.920 1.00 91.31 192 ARG A O 1
ATOM 1525 N N . ILE A 1 193 ? 11.431 -13.905 -73.970 1.00 91.50 193 ILE A N 1
ATOM 1526 C CA . ILE A 1 193 ? 12.357 -12.818 -74.285 1.00 91.50 193 ILE A CA 1
ATOM 1527 C C . ILE A 1 193 ? 13.565 -13.378 -75.037 1.00 91.50 193 ILE A C 1
ATOM 1529 O O . ILE A 1 193 ? 14.469 -13.943 -74.433 1.00 91.50 193 ILE A O 1
ATOM 1533 N N . GLU A 1 194 ? 13.586 -13.169 -76.352 1.00 87.38 194 GLU A N 1
ATOM 1534 C CA . GLU A 1 194 ? 14.751 -13.440 -77.211 1.00 87.38 194 GLU A CA 1
ATOM 1535 C C . GLU A 1 194 ? 15.674 -12.217 -77.334 1.00 87.38 194 GLU A C 1
ATOM 1537 O O . GLU A 1 194 ? 16.881 -12.350 -77.504 1.00 87.38 194 GLU A O 1
ATOM 1542 N N . ASN A 1 195 ? 15.128 -11.001 -77.212 1.00 89.31 195 ASN A N 1
ATOM 1543 C CA . ASN A 1 195 ? 15.921 -9.775 -77.281 1.00 89.31 195 ASN A CA 1
ATOM 1544 C C . ASN A 1 195 ? 16.508 -9.427 -75.894 1.00 89.31 195 ASN A C 1
ATOM 1546 O O . ASN A 1 195 ? 15.740 -9.100 -74.976 1.00 89.31 195 ASN A O 1
ATOM 1550 N N . PRO A 1 196 ? 17.846 -9.409 -75.725 1.00 88.12 196 PRO A N 1
ATOM 1551 C CA . PRO A 1 196 ? 18.493 -9.217 -74.426 1.00 88.12 196 PRO A CA 1
ATOM 1552 C C . PRO A 1 196 ? 18.204 -7.853 -73.787 1.00 88.12 196 PRO A C 1
ATOM 1554 O O . PRO A 1 196 ? 18.302 -7.710 -72.567 1.00 88.12 196 PRO A O 1
ATOM 1557 N N . ASN A 1 197 ? 17.781 -6.849 -74.564 1.00 88.06 197 ASN A N 1
ATOM 1558 C CA . ASN A 1 197 ? 17.431 -5.533 -74.026 1.00 88.06 197 ASN A CA 1
ATOM 1559 C C . ASN A 1 197 ? 16.210 -5.566 -73.097 1.00 88.06 197 ASN A C 1
ATOM 1561 O O . ASN A 1 197 ? 16.076 -4.673 -72.265 1.00 88.06 197 ASN A O 1
ATOM 1565 N N . PHE A 1 198 ? 15.342 -6.580 -73.191 1.00 91.69 198 PHE A N 1
ATOM 1566 C CA . PHE A 1 198 ? 14.178 -6.737 -72.309 1.00 91.69 198 PHE A CA 1
ATOM 1567 C C . PHE A 1 198 ? 14.426 -7.675 -71.120 1.00 91.69 198 PHE A C 1
ATOM 1569 O O . PHE A 1 198 ? 13.561 -7.803 -70.254 1.00 91.69 198 PHE A O 1
ATOM 1576 N N . LEU A 1 199 ? 15.619 -8.274 -71.008 1.00 91.88 199 LEU A N 1
ATOM 1577 C CA . LEU A 1 199 ? 15.956 -9.216 -69.932 1.00 91.88 199 LEU A CA 1
ATOM 1578 C C . LEU A 1 199 ? 15.867 -8.584 -68.528 1.00 91.88 199 LEU A C 1
ATOM 1580 O O . LEU A 1 199 ? 15.669 -9.283 -67.533 1.00 91.88 199 LEU A O 1
ATOM 1584 N N . TRP A 1 200 ? 15.934 -7.249 -68.428 1.00 92.31 200 TRP A N 1
ATOM 1585 C CA . TRP A 1 200 ? 15.731 -6.532 -67.165 1.00 92.31 200 TRP A CA 1
ATOM 1586 C C . TRP A 1 200 ? 14.368 -6.836 -66.530 1.00 92.31 200 TRP A C 1
ATOM 1588 O O . TRP A 1 200 ? 14.266 -6.774 -65.308 1.00 92.31 200 TRP A O 1
ATOM 1598 N N . ALA A 1 201 ? 13.344 -7.189 -67.318 1.00 93.31 201 ALA A N 1
ATOM 1599 C CA . ALA A 1 201 ? 12.028 -7.559 -66.806 1.00 93.31 201 ALA A CA 1
ATOM 1600 C C . ALA A 1 201 ? 12.097 -8.852 -65.979 1.00 93.31 201 ALA A C 1
ATOM 1602 O O . ALA A 1 201 ? 11.537 -8.912 -64.886 1.00 93.31 201 ALA A O 1
ATOM 1603 N N . VAL A 1 202 ? 12.861 -9.851 -66.439 1.00 95.12 202 VAL A N 1
ATOM 1604 C CA . VAL A 1 202 ? 13.100 -11.103 -65.699 1.00 95.12 202 VAL A CA 1
ATOM 1605 C C . VAL A 1 202 ? 13.850 -10.810 -64.402 1.00 95.12 202 VAL A C 1
ATOM 1607 O O . VAL A 1 202 ? 13.421 -11.236 -63.329 1.00 95.12 202 VAL A O 1
ATOM 1610 N N . SER A 1 203 ? 14.925 -10.018 -64.472 1.00 93.19 203 SER A N 1
ATOM 1611 C CA . SER A 1 203 ? 15.705 -9.617 -63.294 1.00 93.19 203 SER A CA 1
ATOM 1612 C C . SER A 1 203 ? 14.880 -8.791 -62.300 1.00 93.19 203 SER A C 1
ATOM 1614 O O . SER A 1 203 ? 14.939 -9.015 -61.095 1.00 93.19 203 SER A O 1
ATOM 1616 N N . GLY A 1 204 ? 14.079 -7.844 -62.784 1.00 95.25 204 GLY A N 1
ATOM 1617 C CA . GLY A 1 204 ? 13.289 -6.949 -61.948 1.00 95.25 204 GLY A CA 1
ATOM 1618 C C . GLY A 1 204 ? 12.133 -7.661 -61.252 1.00 95.25 204 GLY A C 1
ATOM 1619 O O . GLY A 1 204 ? 11.994 -7.545 -60.035 1.00 95.25 204 GLY A O 1
ATOM 1620 N N . LEU A 1 205 ? 11.347 -8.449 -61.995 1.00 96.62 205 LEU A N 1
ATOM 1621 C CA . LEU A 1 205 ? 10.224 -9.211 -61.441 1.00 96.62 205 LEU A CA 1
ATOM 1622 C C . LEU A 1 205 ? 10.704 -10.280 -60.455 1.00 96.62 205 LEU A C 1
ATOM 1624 O O . LEU A 1 205 ? 10.142 -10.401 -59.368 1.00 96.62 205 LEU A O 1
ATOM 1628 N N . THR A 1 206 ? 11.786 -10.995 -60.779 1.00 96.25 206 THR A N 1
ATOM 1629 C CA . THR A 1 206 ? 12.388 -11.981 -59.866 1.00 96.25 206 THR A CA 1
ATOM 1630 C C . THR A 1 206 ? 12.884 -11.313 -58.587 1.00 96.25 206 THR A C 1
ATOM 1632 O O . THR A 1 206 ? 12.602 -11.803 -57.495 1.00 96.25 206 THR A O 1
ATOM 1635 N N . GLY A 1 207 ? 13.575 -10.172 -58.697 1.00 93.75 207 GLY A N 1
ATOM 1636 C CA . GLY A 1 207 ? 14.037 -9.406 -57.540 1.00 93.75 207 GLY A CA 1
ATOM 1637 C C . GLY A 1 207 ? 12.873 -8.972 -56.653 1.00 93.75 207 GLY A C 1
ATOM 1638 O O . GLY A 1 207 ? 12.891 -9.229 -55.451 1.00 93.75 207 GLY A O 1
ATOM 1639 N N . LEU A 1 208 ? 11.827 -8.392 -57.248 1.00 95.94 208 LEU A N 1
ATOM 1640 C CA . LEU A 1 208 ? 10.630 -7.938 -56.539 1.00 95.94 208 LEU A CA 1
ATOM 1641 C C . LEU A 1 208 ? 9.914 -9.088 -55.817 1.00 95.94 208 LEU A C 1
ATOM 1643 O O . LEU A 1 208 ? 9.604 -8.966 -54.630 1.00 95.94 208 LEU A O 1
ATOM 1647 N N . ALA A 1 209 ? 9.696 -10.213 -56.503 1.00 96.25 209 ALA A N 1
ATOM 1648 C CA . ALA A 1 209 ? 9.046 -11.392 -55.937 1.00 96.25 209 ALA A CA 1
ATOM 1649 C C . ALA A 1 209 ? 9.860 -11.999 -54.786 1.00 96.25 209 ALA A C 1
ATOM 1651 O O . ALA A 1 209 ? 9.304 -12.286 -53.723 1.00 96.25 209 ALA A O 1
ATOM 1652 N N . TYR A 1 210 ? 11.177 -12.128 -54.966 1.00 95.38 210 TYR A N 1
ATOM 1653 C CA . TYR A 1 210 ? 12.096 -12.674 -53.968 1.00 95.38 210 TYR A CA 1
ATOM 1654 C C . TYR A 1 210 ? 12.215 -11.769 -52.738 1.00 95.38 210 TYR A C 1
ATOM 1656 O O . TYR A 1 210 ? 12.202 -12.242 -51.602 1.00 95.38 210 TYR A O 1
ATOM 1664 N N . GLY A 1 211 ? 12.255 -10.452 -52.941 1.00 91.75 211 GLY A N 1
ATOM 1665 C CA . GLY A 1 211 ? 12.192 -9.477 -51.860 1.00 91.75 211 GLY A CA 1
ATOM 1666 C C . GLY A 1 211 ? 10.883 -9.568 -51.078 1.00 91.75 211 GLY A C 1
ATOM 1667 O O . GLY A 1 211 ? 10.898 -9.653 -49.850 1.00 91.75 211 GLY A O 1
ATOM 1668 N N . ALA A 1 212 ? 9.753 -9.613 -51.790 1.00 93.62 212 ALA A N 1
ATOM 1669 C CA . ALA A 1 212 ? 8.432 -9.703 -51.182 1.00 93.62 212 ALA A CA 1
ATOM 1670 C C . ALA A 1 212 ? 8.268 -10.975 -50.333 1.00 93.62 212 ALA A C 1
ATOM 1672 O O . ALA A 1 212 ? 7.770 -10.896 -49.207 1.00 93.62 212 ALA A O 1
ATOM 1673 N N . LEU A 1 213 ? 8.755 -12.113 -50.840 1.00 94.38 213 LEU A N 1
ATOM 1674 C CA . LEU A 1 213 ? 8.769 -13.406 -50.156 1.00 94.38 213 LEU A CA 1
ATOM 1675 C C . LEU A 1 213 ? 9.465 -13.316 -48.790 1.00 94.38 213 LEU A C 1
ATOM 1677 O O . LEU A 1 213 ? 8.862 -13.628 -47.765 1.00 94.38 213 LEU A O 1
ATOM 1681 N N . PHE A 1 214 ? 10.707 -12.821 -48.759 1.00 91.25 214 PHE A N 1
ATOM 1682 C CA . PHE A 1 214 ? 11.482 -12.689 -47.519 1.00 91.25 214 PHE A CA 1
ATOM 1683 C C . PHE A 1 214 ? 10.985 -11.579 -46.586 1.00 91.25 214 PHE A C 1
ATOM 1685 O O . PHE A 1 214 ? 11.282 -11.621 -45.395 1.00 91.25 214 PHE A O 1
ATOM 1692 N N . GLY A 1 215 ? 10.243 -10.594 -47.100 1.00 88.81 215 GLY A N 1
ATOM 1693 C CA . GLY A 1 215 ? 9.657 -9.533 -46.279 1.00 88.81 215 GLY A CA 1
ATOM 1694 C C . GLY A 1 215 ? 8.492 -10.002 -45.400 1.00 88.81 215 GLY A C 1
ATOM 1695 O O . GLY A 1 215 ? 8.327 -9.474 -44.305 1.00 88.81 215 GLY A O 1
ATOM 1696 N N . VAL A 1 216 ? 7.716 -11.004 -45.838 1.00 90.88 216 VAL A N 1
ATOM 1697 C CA . VAL A 1 216 ? 6.520 -11.483 -45.110 1.00 90.88 216 VAL A CA 1
ATOM 1698 C C . VAL A 1 216 ? 6.732 -12.806 -44.364 1.00 90.88 216 VAL A C 1
ATOM 1700 O O . VAL A 1 216 ? 6.063 -13.068 -43.367 1.00 90.88 216 VAL A O 1
ATOM 1703 N N . TYR A 1 217 ? 7.675 -13.644 -44.801 1.00 91.75 217 TYR A N 1
ATOM 1704 C CA . TYR A 1 217 ? 7.836 -14.998 -44.257 1.00 91.75 217 TYR A CA 1
ATOM 1705 C C . TYR A 1 217 ? 8.136 -15.080 -42.750 1.00 91.75 217 TYR A C 1
ATOM 1707 O O . TYR A 1 217 ? 7.527 -15.918 -42.086 1.00 91.75 217 TYR A O 1
ATOM 1715 N N . PRO A 1 218 ? 9.007 -14.231 -42.165 1.00 89.25 218 PRO A N 1
ATOM 1716 C CA . PRO A 1 218 ? 9.235 -14.248 -40.720 1.00 89.25 218 PRO A CA 1
ATOM 1717 C C . PRO A 1 218 ? 7.955 -13.986 -39.915 1.00 89.25 218 PRO A C 1
ATOM 1719 O O . PRO A 1 218 ? 7.748 -14.601 -38.875 1.00 89.25 218 PRO A O 1
ATOM 1722 N N . ALA A 1 219 ? 7.066 -13.124 -40.417 1.00 86.50 219 ALA A N 1
ATOM 1723 C CA . ALA A 1 219 ? 5.784 -12.845 -39.774 1.00 86.50 219 ALA A CA 1
ATOM 1724 C C . ALA A 1 219 ? 4.832 -14.053 -39.841 1.00 86.50 219 ALA A C 1
ATOM 1726 O O . ALA A 1 219 ? 4.149 -14.342 -38.868 1.00 86.50 219 ALA A O 1
ATOM 1727 N N . LEU A 1 220 ? 4.837 -14.805 -40.947 1.00 88.62 220 LEU A N 1
ATOM 1728 C CA . LEU A 1 220 ? 4.061 -16.047 -41.073 1.00 88.62 220 LEU A CA 1
ATOM 1729 C C . LEU A 1 220 ? 4.559 -17.154 -40.134 1.00 88.62 220 LEU A C 1
ATOM 1731 O O . LEU A 1 220 ? 3.758 -17.901 -39.582 1.00 88.62 220 LEU A O 1
ATOM 1735 N N . VAL A 1 221 ? 5.874 -17.253 -39.930 1.00 89.00 221 VAL A N 1
ATOM 1736 C CA . VAL A 1 221 ? 6.464 -18.204 -38.971 1.00 89.00 221 VAL A CA 1
ATOM 1737 C C . VAL A 1 221 ? 6.115 -17.818 -37.533 1.00 89.00 221 VAL A C 1
ATOM 1739 O O . VAL A 1 221 ? 5.821 -18.701 -36.730 1.00 89.00 221 VAL A O 1
ATOM 1742 N N . ALA A 1 222 ? 6.106 -16.518 -37.221 1.00 84.81 222 ALA A N 1
ATOM 1743 C CA . ALA A 1 222 ? 5.670 -16.014 -35.921 1.00 84.81 222 ALA A CA 1
ATOM 1744 C C . ALA A 1 222 ? 4.188 -16.318 -35.649 1.00 84.81 222 ALA A C 1
ATOM 1746 O O . ALA A 1 222 ? 3.858 -16.757 -34.554 1.00 84.81 222 ALA A O 1
ATOM 1747 N N . ASP A 1 223 ? 3.313 -16.146 -36.645 1.00 83.00 223 ASP A N 1
ATOM 1748 C CA . ASP A 1 223 ? 1.882 -16.446 -36.496 1.00 83.00 223 ASP A CA 1
ATOM 1749 C C . ASP A 1 223 ? 1.613 -17.946 -36.307 1.00 83.00 223 ASP A C 1
ATOM 1751 O O . ASP A 1 223 ? 0.703 -18.322 -35.574 1.00 83.00 223 ASP A O 1
ATOM 1755 N N . ALA A 1 224 ? 2.385 -18.808 -36.976 1.00 83.50 224 ALA A N 1
ATOM 1756 C CA . ALA A 1 224 ? 2.169 -20.253 -36.940 1.00 83.50 224 ALA A CA 1
ATOM 1757 C C . ALA A 1 224 ? 2.735 -20.931 -35.679 1.00 83.50 224 ALA A C 1
ATOM 1759 O O . ALA A 1 224 ? 2.171 -21.922 -35.216 1.00 83.50 224 ALA A O 1
ATOM 1760 N N . PHE A 1 225 ? 3.857 -20.437 -35.141 1.00 85.69 225 PHE A N 1
ATOM 1761 C CA . PHE A 1 225 ? 4.616 -21.129 -34.085 1.00 85.69 225 PHE A CA 1
ATOM 1762 C C . PHE A 1 225 ? 4.987 -20.255 -32.879 1.00 85.69 225 PHE A C 1
ATOM 1764 O O . PHE A 1 225 ? 5.729 -20.718 -32.008 1.00 85.69 225 PHE A O 1
ATOM 1771 N N . GLY A 1 226 ? 4.504 -19.012 -32.833 1.00 79.12 226 GLY A N 1
ATOM 1772 C CA . GLY A 1 226 ? 4.737 -18.081 -31.734 1.00 79.12 226 GLY A CA 1
ATOM 1773 C C . GLY A 1 226 ? 5.996 -17.227 -31.903 1.00 79.12 226 GLY A C 1
ATOM 1774 O O . GLY A 1 226 ? 6.927 -17.541 -32.656 1.00 79.12 226 GLY A O 1
ATOM 1775 N N . VAL A 1 227 ? 6.030 -16.107 -31.179 1.00 76.56 227 VAL A N 1
ATOM 1776 C CA . VAL A 1 227 ? 7.128 -15.126 -31.230 1.00 76.56 227 VAL A CA 1
ATOM 1777 C C . VAL A 1 227 ? 8.319 -15.504 -30.344 1.00 76.56 227 VAL A C 1
ATOM 1779 O O . VAL A 1 227 ? 9.440 -15.080 -30.631 1.00 76.56 227 VAL A O 1
ATOM 1782 N N . GLU A 1 228 ? 8.108 -16.328 -29.310 1.00 65.25 228 GLU A N 1
ATOM 1783 C CA . GLU A 1 228 ? 9.124 -16.670 -28.300 1.00 65.25 228 GLU A CA 1
ATOM 1784 C C . GLU A 1 228 ? 10.355 -17.378 -28.888 1.00 65.25 228 GLU A C 1
ATOM 1786 O O . GLU A 1 228 ? 11.485 -17.101 -28.487 1.00 65.25 228 GLU A O 1
ATOM 1791 N N . GLY A 1 229 ? 10.157 -18.254 -29.879 1.00 69.44 229 GLY A N 1
ATOM 1792 C CA . GLY A 1 229 ? 11.233 -18.974 -30.571 1.00 69.44 229 GLY A CA 1
ATOM 1793 C C . GLY A 1 229 ? 11.464 -18.547 -32.012 1.00 69.44 229 GLY A C 1
ATOM 1794 O O . GLY A 1 229 ? 12.050 -19.314 -32.778 1.00 69.44 229 GLY A O 1
ATOM 1795 N N . LEU A 1 230 ? 11.012 -17.352 -32.409 1.00 80.88 230 LEU A N 1
ATOM 1796 C CA . LEU A 1 230 ? 11.004 -16.929 -33.811 1.00 80.88 230 LEU A CA 1
ATOM 1797 C C . LEU A 1 230 ? 12.375 -17.060 -34.488 1.00 80.88 230 LEU A C 1
ATOM 1799 O O . LEU A 1 230 ? 12.451 -17.530 -35.617 1.00 80.88 230 LEU A O 1
ATOM 1803 N N . SER A 1 231 ? 13.464 -16.684 -33.814 1.00 76.88 231 SER A N 1
ATOM 1804 C CA . SER A 1 231 ? 14.818 -16.766 -34.381 1.00 76.88 231 SER A CA 1
ATOM 1805 C C . SER A 1 231 ? 15.256 -18.207 -34.669 1.00 76.88 231 SER A C 1
ATOM 1807 O O . SER A 1 231 ? 15.862 -18.462 -35.710 1.00 76.88 231 SER A O 1
ATOM 1809 N N . LEU A 1 232 ? 14.910 -19.151 -33.789 1.00 79.19 232 LEU A N 1
ATOM 1810 C CA . LEU A 1 232 ? 15.200 -20.577 -33.949 1.00 79.19 232 LEU A CA 1
ATOM 1811 C C . LEU A 1 232 ? 14.324 -21.196 -35.049 1.00 79.19 232 LEU A C 1
ATOM 1813 O O . LEU A 1 232 ? 14.829 -21.880 -35.940 1.00 79.19 232 LEU A O 1
ATOM 1817 N N . ASN A 1 233 ? 13.022 -20.909 -35.014 1.00 86.94 233 ASN A N 1
ATOM 1818 C CA . ASN A 1 233 ? 12.040 -21.419 -35.968 1.00 86.94 233 ASN A CA 1
ATOM 1819 C C . ASN A 1 233 ? 12.338 -20.899 -37.384 1.00 86.94 233 ASN A C 1
ATOM 1821 O O . ASN A 1 233 ? 12.374 -21.668 -38.344 1.00 86.94 233 ASN A O 1
ATOM 1825 N N . TRP A 1 234 ? 12.645 -19.605 -37.511 1.00 87.69 234 TRP A N 1
ATOM 1826 C CA . TRP A 1 234 ? 13.065 -18.982 -38.765 1.00 87.69 234 TRP A CA 1
ATOM 1827 C C . TRP A 1 234 ? 14.405 -19.528 -39.268 1.00 87.69 234 TRP A C 1
ATOM 1829 O O . TRP A 1 234 ? 14.542 -19.819 -40.457 1.00 87.69 234 TRP A O 1
ATOM 1839 N N . GLY A 1 235 ? 15.373 -19.733 -38.369 1.00 83.00 235 GLY A N 1
ATOM 1840 C CA . GLY A 1 235 ? 16.645 -20.372 -38.703 1.00 83.00 235 GLY A CA 1
ATOM 1841 C C . GLY A 1 235 ? 16.459 -21.776 -39.288 1.00 83.00 235 GLY A C 1
ATOM 1842 O O . GLY A 1 235 ? 17.064 -22.100 -40.307 1.00 83.00 235 GLY A O 1
ATOM 1843 N N . CYS A 1 236 ? 15.567 -22.582 -38.703 1.00 84.50 236 CYS A N 1
ATOM 1844 C CA . CYS A 1 236 ? 15.217 -23.906 -39.222 1.00 84.50 236 CYS A CA 1
ATOM 1845 C C . CYS A 1 236 ? 14.530 -23.826 -40.599 1.00 84.50 236 CYS A C 1
ATOM 1847 O O . CYS A 1 236 ? 14.881 -24.577 -41.507 1.00 84.50 236 CYS A O 1
ATOM 1849 N N . MET A 1 237 ? 13.618 -22.867 -40.797 1.00 88.06 237 MET A N 1
ATOM 1850 C CA . MET A 1 237 ? 12.942 -22.652 -42.085 1.00 88.06 237 MET A CA 1
ATOM 1851 C C . MET A 1 237 ? 13.909 -22.299 -43.223 1.00 88.06 237 MET A C 1
ATOM 1853 O O . MET A 1 237 ? 13.736 -22.774 -44.346 1.00 88.06 237 MET A O 1
ATOM 1857 N N . ILE A 1 238 ? 14.964 -21.522 -42.950 1.00 88.56 238 ILE A N 1
ATOM 1858 C CA . ILE A 1 238 ? 15.969 -21.124 -43.954 1.00 88.56 238 ILE A CA 1
ATOM 1859 C C . ILE A 1 238 ? 16.806 -22.310 -44.483 1.00 88.56 238 ILE A C 1
ATOM 1861 O O . ILE A 1 238 ? 17.435 -22.193 -45.538 1.00 88.56 238 ILE A O 1
ATOM 1865 N N . LEU A 1 239 ? 16.752 -23.489 -43.856 1.00 86.69 239 LEU A N 1
ATOM 1866 C CA . LEU A 1 239 ? 17.334 -24.707 -44.437 1.00 86.69 239 LEU A CA 1
ATOM 1867 C C . LEU A 1 239 ? 16.624 -25.142 -45.730 1.00 86.69 239 LEU A C 1
ATOM 1869 O O . LEU A 1 239 ? 17.226 -25.804 -46.573 1.00 86.69 239 LEU A O 1
ATOM 1873 N N . SER A 1 240 ? 15.368 -24.739 -45.930 1.00 91.38 240 SER A N 1
ATOM 1874 C CA . SER A 1 240 ? 14.603 -25.075 -47.132 1.00 91.38 240 SER A CA 1
ATOM 1875 C C . SER A 1 240 ? 15.218 -24.512 -48.430 1.00 91.38 240 SER A C 1
ATOM 1877 O O . SER A 1 240 ? 15.466 -25.295 -49.354 1.00 91.38 240 SER A O 1
ATOM 1879 N N . PRO A 1 241 ? 15.579 -23.211 -48.516 1.00 89.38 241 PRO A N 1
ATOM 1880 C CA . PRO A 1 241 ? 16.340 -22.662 -49.641 1.00 89.38 241 PRO A CA 1
ATOM 1881 C C . PRO A 1 241 ? 17.625 -23.424 -49.984 1.00 89.38 241 PRO A C 1
ATOM 1883 O O . PRO A 1 241 ? 17.987 -23.502 -51.156 1.00 89.38 241 PRO A O 1
ATOM 1886 N N . VAL A 1 242 ? 18.311 -24.004 -48.992 1.00 85.94 242 VAL A N 1
ATOM 1887 C CA . VAL A 1 242 ? 19.526 -24.801 -49.228 1.00 85.94 242 VAL A CA 1
ATOM 1888 C C . VAL A 1 242 ? 19.188 -26.062 -50.022 1.00 85.94 242 VAL A C 1
ATOM 1890 O O . VAL A 1 242 ? 19.878 -26.379 -50.988 1.00 85.94 242 VAL A O 1
ATOM 1893 N N . LEU A 1 243 ? 18.108 -26.757 -49.665 1.00 88.62 243 LEU A N 1
ATOM 1894 C CA . LEU A 1 243 ? 17.674 -27.969 -50.356 1.00 88.62 243 LEU A CA 1
ATOM 1895 C C . LEU A 1 243 ? 17.142 -27.654 -51.762 1.00 88.62 243 LEU A C 1
ATOM 1897 O O . LEU A 1 243 ? 17.685 -28.118 -52.764 1.00 88.62 243 LEU A O 1
ATOM 1901 N N . PHE A 1 244 ? 16.093 -26.836 -51.848 1.00 92.25 244 PHE A N 1
ATOM 1902 C CA . PHE A 1 244 ? 15.392 -26.585 -53.108 1.00 92.25 244 PHE A CA 1
ATOM 1903 C C . PHE A 1 244 ? 16.198 -25.699 -54.063 1.00 92.25 244 PHE A C 1
ATOM 1905 O O . PHE A 1 244 ? 16.199 -25.940 -55.269 1.00 92.25 244 PHE A O 1
ATOM 1912 N N . GLY A 1 245 ? 16.947 -24.722 -53.543 1.00 88.56 245 GLY A N 1
ATOM 1913 C CA . GLY A 1 245 ? 17.826 -23.878 -54.349 1.00 88.56 245 GLY A CA 1
ATOM 1914 C C . GLY A 1 245 ? 18.893 -24.684 -55.084 1.00 88.56 245 GLY A C 1
ATOM 1915 O O . GLY A 1 245 ? 19.126 -24.436 -56.265 1.00 88.56 245 GLY A O 1
ATOM 1916 N N . ASN A 1 246 ? 19.501 -25.687 -54.441 1.00 89.12 246 ASN A N 1
ATOM 1917 C CA . ASN A 1 246 ? 20.459 -26.570 -55.112 1.00 89.12 246 ASN A CA 1
ATOM 1918 C C . ASN A 1 246 ? 19.785 -27.472 -56.153 1.00 89.12 246 ASN A C 1
ATOM 1920 O O . ASN A 1 246 ? 20.332 -27.634 -57.241 1.00 89.12 246 ASN A O 1
ATOM 1924 N N . ILE A 1 247 ? 18.589 -28.005 -55.875 1.00 91.75 247 ILE A N 1
ATOM 1925 C CA . ILE A 1 247 ? 17.838 -28.825 -56.843 1.00 91.75 247 ILE A CA 1
ATOM 1926 C C . ILE A 1 247 ? 17.608 -28.049 -58.147 1.00 91.75 247 ILE A C 1
ATOM 1928 O O . ILE A 1 247 ? 17.938 -28.551 -59.225 1.00 91.75 247 ILE A O 1
ATOM 1932 N N . PHE A 1 248 ? 17.099 -26.815 -58.070 1.00 92.69 248 PHE A N 1
ATOM 1933 C CA . PHE A 1 248 ? 16.846 -26.018 -59.273 1.00 92.69 248 PHE A CA 1
ATOM 1934 C C . PHE A 1 248 ? 18.132 -25.519 -59.937 1.00 92.69 248 PHE A C 1
ATOM 1936 O O . PHE A 1 248 ? 18.223 -25.574 -61.159 1.00 92.69 248 PHE A O 1
ATOM 1943 N N . ASN A 1 249 ? 19.152 -25.107 -59.173 1.00 91.00 249 ASN A N 1
ATOM 1944 C CA . ASN A 1 249 ? 20.439 -24.687 -59.746 1.00 91.00 249 ASN A CA 1
ATOM 1945 C C . ASN A 1 249 ? 21.160 -25.828 -60.478 1.00 91.00 249 ASN A C 1
ATOM 1947 O O . ASN A 1 249 ? 21.668 -25.622 -61.575 1.00 91.00 249 ASN A O 1
ATOM 1951 N N . LEU A 1 250 ? 21.170 -27.042 -59.919 1.00 90.31 250 LEU A N 1
ATOM 1952 C CA . LEU A 1 250 ? 21.759 -28.211 -60.580 1.00 90.31 250 LEU A CA 1
ATOM 1953 C C . LEU A 1 250 ? 20.955 -28.631 -61.812 1.00 90.31 250 LEU A C 1
ATOM 1955 O O . LEU A 1 250 ? 21.536 -29.049 -62.811 1.00 90.31 250 LEU A O 1
ATOM 1959 N N . THR A 1 251 ? 19.626 -28.516 -61.754 1.00 90.69 251 THR A N 1
ATOM 1960 C CA . THR A 1 251 ? 18.760 -28.773 -62.913 1.00 90.69 251 THR A CA 1
ATOM 1961 C C . THR A 1 251 ? 19.043 -27.767 -64.025 1.00 90.69 251 THR A C 1
ATOM 1963 O O . THR A 1 251 ? 19.232 -28.173 -65.169 1.00 90.69 251 THR A O 1
ATOM 1966 N N . TYR A 1 252 ? 19.163 -26.481 -63.682 1.00 92.81 252 TYR A N 1
ATOM 1967 C CA . TYR A 1 252 ? 19.552 -25.434 -64.621 1.00 92.81 252 TYR A CA 1
ATOM 1968 C C . TYR A 1 252 ? 20.922 -25.724 -65.236 1.00 92.81 252 TYR A C 1
ATOM 1970 O O . TYR A 1 252 ? 21.039 -25.741 -66.457 1.00 92.81 252 TYR A O 1
ATOM 1978 N N . GLY A 1 253 ? 21.930 -26.024 -64.410 1.00 87.62 253 GLY A N 1
ATOM 1979 C CA . GLY A 1 253 ? 23.285 -26.326 -64.873 1.00 87.62 253 GLY A CA 1
ATOM 1980 C C . GLY A 1 253 ? 23.314 -27.498 -65.852 1.00 87.62 253 GLY A C 1
ATOM 1981 O O . GLY A 1 253 ? 23.860 -27.366 -66.938 1.00 87.62 253 GLY A O 1
ATOM 1982 N N . LYS A 1 254 ? 22.630 -28.608 -65.534 1.00 88.88 254 LYS A N 1
ATOM 1983 C CA . LYS A 1 254 ? 22.528 -29.774 -66.432 1.00 88.88 254 LYS A CA 1
ATOM 1984 C C . LYS A 1 254 ? 21.862 -29.445 -67.770 1.00 88.88 254 LYS A C 1
ATOM 1986 O O . LYS A 1 254 ? 22.294 -29.954 -68.800 1.00 88.88 254 LYS A O 1
ATOM 1991 N N . ILE A 1 255 ? 20.796 -28.644 -67.755 1.00 90.56 255 ILE A N 1
ATOM 1992 C CA . ILE A 1 255 ? 20.076 -28.242 -68.971 1.00 90.56 255 ILE A CA 1
ATOM 1993 C C . ILE A 1 255 ? 20.940 -27.305 -69.816 1.00 90.56 255 ILE A C 1
ATOM 1995 O O . ILE A 1 255 ? 21.027 -27.497 -71.026 1.00 90.56 255 ILE A O 1
ATOM 1999 N N . TYR A 1 256 ? 21.594 -26.335 -69.183 1.00 88.31 256 TYR A N 1
ATOM 2000 C CA . TYR A 1 256 ? 22.465 -25.376 -69.852 1.00 88.31 256 TYR A CA 1
ATOM 2001 C C . TYR A 1 256 ? 23.698 -26.065 -70.451 1.00 88.31 256 TYR A C 1
ATOM 2003 O O . TYR A 1 256 ? 24.029 -25.855 -71.615 1.00 88.31 256 TYR A O 1
ATOM 2011 N N . ASP A 1 257 ? 24.321 -26.972 -69.694 1.00 86.94 257 ASP A N 1
ATOM 2012 C CA . ASP A 1 257 ? 25.465 -27.764 -70.144 1.00 86.94 257 ASP A CA 1
ATOM 2013 C C . ASP A 1 257 ? 25.129 -28.648 -71.353 1.00 86.94 257 ASP A C 1
ATOM 2015 O O . ASP A 1 257 ? 25.964 -28.795 -72.243 1.00 86.94 257 ASP A O 1
ATOM 2019 N N . HIS A 1 258 ? 23.916 -29.214 -71.415 1.00 86.69 258 HIS A N 1
ATOM 2020 C CA . HIS A 1 258 ? 23.482 -30.070 -72.527 1.00 86.69 258 HIS A CA 1
ATOM 2021 C C . HIS A 1 258 ? 23.423 -29.336 -73.876 1.00 86.69 258 HIS A C 1
ATOM 2023 O O . HIS A 1 258 ? 23.616 -29.969 -74.910 1.00 86.69 258 HIS A O 1
ATOM 2029 N N . HIS A 1 259 ? 23.178 -28.023 -73.861 1.00 85.06 259 HIS A N 1
ATOM 2030 C CA . HIS A 1 259 ? 23.140 -27.178 -75.061 1.00 85.06 259 HIS A CA 1
ATOM 2031 C C . HIS A 1 259 ? 24.469 -26.433 -75.297 1.00 85.06 259 HIS A C 1
ATOM 2033 O O . HIS A 1 259 ? 24.617 -25.705 -76.274 1.00 85.06 259 HIS A O 1
ATOM 2039 N N . SER A 1 260 ? 25.453 -26.597 -74.407 1.00 84.75 260 SER A N 1
ATOM 2040 C CA . SER A 1 260 ? 26.745 -25.919 -74.513 1.00 84.75 260 SER A CA 1
ATOM 2041 C C . SER A 1 260 ? 27.747 -26.697 -75.370 1.00 84.75 260 SER A C 1
ATOM 2043 O O . SER A 1 260 ? 27.800 -27.928 -75.348 1.00 84.75 260 SER A O 1
ATOM 2045 N N . THR A 1 261 ? 28.596 -25.967 -76.088 1.00 82.31 261 THR A N 1
ATOM 2046 C CA . THR A 1 261 ? 29.742 -26.505 -76.829 1.00 82.31 261 THR A CA 1
ATOM 2047 C C . THR A 1 261 ? 31.046 -26.088 -76.145 1.00 82.31 261 THR A C 1
ATOM 2049 O O . THR A 1 261 ? 31.125 -25.025 -75.527 1.00 82.31 261 THR A O 1
ATOM 2052 N N . ILE A 1 262 ? 32.069 -26.946 -76.194 1.00 79.69 262 ILE A N 1
ATOM 2053 C CA . ILE A 1 262 ? 33.369 -26.687 -75.555 1.00 79.69 262 ILE A CA 1
ATOM 2054 C C . ILE A 1 262 ? 34.256 -25.927 -76.548 1.00 79.69 262 ILE A C 1
ATOM 2056 O O . ILE A 1 262 ? 34.599 -26.455 -77.605 1.00 79.69 262 ILE A O 1
ATOM 2060 N N . LEU A 1 263 ? 34.635 -24.697 -76.200 1.00 75.06 263 LEU A N 1
ATOM 2061 C CA . LEU A 1 263 ? 35.560 -23.867 -76.971 1.00 75.06 263 LEU A CA 1
ATOM 2062 C C . LEU A 1 263 ? 37.013 -24.369 -76.822 1.00 75.06 263 LEU A C 1
ATOM 2064 O O . LEU A 1 263 ? 37.343 -25.018 -75.826 1.00 75.06 263 LEU A O 1
ATOM 2068 N N . PRO A 1 264 ? 37.931 -24.012 -77.747 1.00 60.94 264 PRO A N 1
ATOM 2069 C CA . PRO A 1 264 ? 39.326 -24.479 -77.734 1.00 60.94 264 PRO A CA 1
ATOM 2070 C C . PRO A 1 264 ? 40.117 -24.145 -76.455 1.00 60.94 264 PRO A C 1
ATOM 2072 O O . PRO A 1 264 ? 41.130 -24.779 -76.179 1.00 60.94 264 PRO A O 1
ATOM 2075 N N . GLY A 1 265 ? 39.660 -23.162 -75.667 1.00 57.69 265 GLY A N 1
ATOM 2076 C CA . GLY A 1 265 ? 40.235 -22.777 -74.372 1.00 57.69 265 GLY A CA 1
ATOM 2077 C C . GLY A 1 265 ? 39.669 -23.527 -73.157 1.00 57.69 265 GLY A C 1
ATOM 2078 O O . GLY A 1 265 ? 39.966 -23.146 -72.030 1.00 57.69 265 GLY A O 1
ATOM 2079 N N . GLY A 1 266 ? 38.825 -24.547 -73.358 1.00 65.56 266 GLY A N 1
ATOM 2080 C CA . GLY A 1 266 ? 38.176 -25.312 -72.284 1.00 65.56 266 GLY A CA 1
ATOM 2081 C C . GLY A 1 266 ? 36.926 -24.654 -71.681 1.00 65.56 266 GLY A C 1
ATOM 2082 O O . GLY A 1 266 ? 36.254 -25.268 -70.853 1.00 65.56 266 GLY A O 1
ATOM 2083 N N . GLU A 1 267 ? 36.579 -23.434 -72.104 1.00 69.44 267 GLU A N 1
ATOM 2084 C CA . GLU A 1 267 ? 35.347 -22.739 -71.711 1.00 69.44 267 GLU A CA 1
ATOM 2085 C C . GLU A 1 267 ? 34.128 -23.334 -72.436 1.00 69.44 267 GLU A C 1
ATOM 2087 O O . GLU A 1 267 ? 34.179 -23.599 -73.637 1.00 69.44 267 GLU A O 1
ATOM 2092 N N . ARG A 1 268 ? 33.013 -23.533 -71.723 1.00 71.44 268 ARG A N 1
ATOM 2093 C CA . ARG A 1 268 ? 31.730 -23.934 -72.321 1.00 71.44 268 ARG A CA 1
ATOM 2094 C C . ARG A 1 268 ? 30.915 -22.703 -72.686 1.00 71.44 268 ARG A C 1
ATOM 2096 O O . ARG A 1 268 ? 30.743 -21.816 -71.848 1.00 71.44 268 ARG A O 1
ATOM 2103 N N . ASP A 1 269 ? 30.388 -22.667 -73.905 1.00 79.06 269 ASP A N 1
ATOM 2104 C CA . ASP A 1 269 ? 29.485 -21.606 -74.348 1.00 79.06 269 ASP A CA 1
ATOM 2105 C C . ASP A 1 269 ? 28.272 -22.166 -75.087 1.00 79.06 269 ASP A C 1
ATOM 2107 O O . ASP A 1 269 ? 28.383 -23.157 -75.813 1.00 79.06 269 ASP A O 1
ATOM 2111 N N . CYS A 1 270 ? 27.106 -21.557 -74.872 1.00 83.25 270 CYS A N 1
ATOM 2112 C CA . CYS A 1 270 ? 25.849 -22.010 -75.465 1.00 83.25 270 CYS A CA 1
ATOM 2113 C C . CYS A 1 270 ? 25.372 -21.006 -76.527 1.00 83.25 270 CYS A C 1
ATOM 2115 O O . CYS A 1 270 ? 24.972 -19.899 -76.160 1.00 83.25 270 CYS A O 1
ATOM 2117 N N . PRO A 1 271 ? 25.416 -21.363 -77.826 1.00 79.81 271 PRO A N 1
ATOM 2118 C CA . PRO A 1 271 ? 25.052 -20.454 -78.913 1.00 79.81 271 PRO A CA 1
ATOM 2119 C C . PRO A 1 271 ? 23.542 -20.409 -79.195 1.00 79.81 271 PRO A C 1
ATOM 2121 O O . PRO A 1 271 ? 23.096 -19.558 -79.959 1.00 79.81 271 PRO A O 1
ATOM 2124 N N . ASP A 1 272 ? 22.741 -21.287 -78.583 1.00 83.75 272 ASP A N 1
ATOM 2125 C CA . ASP A 1 272 ? 21.314 -21.470 -78.899 1.00 83.75 272 ASP A CA 1
ATOM 2126 C C . ASP A 1 272 ? 20.389 -20.386 -78.297 1.00 83.75 272 ASP A C 1
ATOM 2128 O O . ASP A 1 272 ? 19.158 -20.517 -78.318 1.00 83.75 272 ASP A O 1
ATOM 2132 N N . GLY A 1 273 ? 20.963 -19.321 -77.725 1.00 87.12 273 GLY A N 1
ATOM 2133 C CA . GLY A 1 273 ? 20.236 -18.188 -77.154 1.00 87.12 273 GLY A CA 1
ATOM 2134 C C . GLY A 1 273 ? 19.239 -18.611 -76.072 1.00 87.12 273 GLY A C 1
ATOM 2135 O O . GLY A 1 273 ? 19.602 -19.218 -75.065 1.00 87.12 273 GLY A O 1
ATOM 2136 N N . LEU A 1 274 ? 17.957 -18.304 -76.284 1.00 89.56 274 LEU A N 1
ATOM 2137 C CA . LEU A 1 274 ? 16.863 -18.633 -75.362 1.00 89.56 274 LEU A CA 1
ATOM 2138 C C . LEU A 1 274 ? 16.770 -20.142 -75.057 1.00 89.56 274 LEU A C 1
ATOM 2140 O O . LEU A 1 274 ? 16.468 -20.542 -73.928 1.00 89.56 274 LEU A O 1
ATOM 2144 N N . ASN A 1 275 ? 17.044 -20.999 -76.046 1.00 88.94 275 ASN A N 1
ATOM 2145 C CA . ASN A 1 275 ? 16.886 -22.449 -75.904 1.00 88.94 275 ASN A CA 1
ATOM 2146 C C . ASN A 1 275 ? 17.894 -23.068 -74.924 1.00 88.94 275 ASN A C 1
ATOM 2148 O O . ASN A 1 275 ? 17.597 -24.113 -74.343 1.00 88.94 275 ASN A O 1
ATOM 2152 N N . CYS A 1 276 ? 19.014 -22.384 -74.658 1.00 88.69 276 CYS A N 1
ATOM 2153 C CA . CYS A 1 276 ? 20.028 -22.799 -73.688 1.00 88.69 276 CYS A CA 1
ATOM 2154 C C . CYS A 1 276 ? 19.454 -23.029 -72.284 1.00 88.69 276 CYS A C 1
ATOM 2156 O O . CYS A 1 276 ? 19.882 -23.932 -71.568 1.00 88.69 276 CYS A O 1
ATOM 2158 N N . TYR A 1 277 ? 18.467 -22.226 -71.882 1.00 91.69 277 TYR A N 1
ATOM 2159 C CA . TYR A 1 277 ? 17.914 -22.252 -70.528 1.00 91.69 277 TYR A CA 1
ATOM 2160 C C . TYR A 1 277 ? 16.386 -22.377 -70.482 1.00 91.69 277 TYR A C 1
ATOM 2162 O O . TYR A 1 277 ? 15.835 -22.607 -69.404 1.00 91.69 277 TYR A O 1
ATOM 2170 N N . ALA A 1 278 ? 15.676 -22.271 -71.612 1.00 91.00 278 ALA A N 1
ATOM 2171 C CA . ALA A 1 278 ? 14.210 -22.275 -71.650 1.00 91.00 278 ALA A CA 1
ATOM 2172 C C . ALA A 1 278 ? 13.582 -23.472 -70.911 1.00 91.00 278 ALA A C 1
ATOM 2174 O O . ALA A 1 278 ? 12.610 -23.315 -70.174 1.00 91.00 278 ALA A O 1
ATOM 2175 N N . ARG A 1 279 ? 14.152 -24.679 -71.034 1.00 91.50 279 ARG A N 1
ATOM 2176 C CA . ARG A 1 279 ? 13.639 -25.863 -70.315 1.00 91.50 279 ARG A CA 1
ATOM 2177 C C . ARG A 1 279 ? 13.743 -25.722 -68.792 1.00 91.50 279 ARG A C 1
ATOM 2179 O O . ARG A 1 279 ? 12.854 -26.191 -68.087 1.00 91.50 279 ARG A O 1
ATOM 2186 N N . SER A 1 280 ? 14.768 -25.041 -68.283 1.00 92.06 280 SER A N 1
ATOM 2187 C CA . SER A 1 280 ? 14.925 -24.755 -66.851 1.00 92.06 280 SER A CA 1
ATOM 2188 C C . SER A 1 280 ? 13.800 -23.850 -66.348 1.00 92.06 280 SER A C 1
ATOM 2190 O O . SER A 1 280 ? 13.207 -24.124 -65.307 1.00 92.06 280 SER A O 1
ATOM 2192 N N . TYR A 1 281 ? 13.440 -22.836 -67.140 1.00 94.31 281 TYR A N 1
ATOM 2193 C CA . TYR A 1 281 ? 12.359 -21.903 -66.821 1.00 94.31 281 TYR A CA 1
ATOM 2194 C C . TYR A 1 281 ? 10.955 -22.517 -66.937 1.00 94.31 281 TYR A C 1
ATOM 2196 O O . TYR A 1 281 ? 10.037 -22.095 -66.235 1.00 94.31 281 TYR A O 1
ATOM 2204 N N . TRP A 1 282 ? 10.775 -23.564 -67.748 1.00 93.88 282 TRP A N 1
ATOM 2205 C CA . TRP A 1 282 ? 9.553 -24.377 -67.727 1.00 93.88 282 TRP A CA 1
ATOM 2206 C C . TRP A 1 282 ? 9.397 -25.146 -66.410 1.00 93.88 282 TRP A C 1
ATOM 2208 O O . TRP A 1 282 ? 8.307 -25.172 -65.835 1.00 93.88 282 TRP A O 1
ATOM 2218 N N . VAL A 1 283 ? 10.488 -25.730 -65.904 1.00 93.06 283 VAL A N 1
ATOM 2219 C CA . VAL A 1 283 ? 10.495 -26.466 -64.629 1.00 93.06 283 VAL A CA 1
ATOM 2220 C C . VAL A 1 283 ? 10.172 -25.531 -63.458 1.00 93.06 283 VAL A C 1
ATOM 2222 O O . VAL A 1 283 ? 9.295 -25.831 -62.644 1.00 93.06 283 VAL A O 1
ATOM 2225 N N . THR A 1 284 ? 10.812 -24.364 -63.383 1.00 94.38 284 THR A N 1
ATOM 2226 C CA . THR A 1 284 ? 10.525 -23.359 -62.344 1.00 94.38 284 THR A CA 1
ATOM 2227 C C . THR A 1 284 ? 9.192 -22.640 -62.545 1.00 94.38 284 THR A C 1
ATOM 2229 O O . THR A 1 284 ? 8.563 -22.228 -61.566 1.00 94.38 284 THR A O 1
ATOM 2232 N N . GLY A 1 285 ? 8.700 -22.539 -63.782 1.00 94.25 285 GLY A N 1
ATOM 2233 C CA . GLY A 1 285 ? 7.331 -22.123 -64.087 1.00 94.25 285 GLY A CA 1
ATOM 2234 C C . GLY A 1 285 ? 6.307 -23.059 -63.443 1.00 94.25 285 GLY A C 1
ATOM 2235 O O . GLY A 1 285 ? 5.420 -22.599 -62.723 1.00 94.25 285 GLY A O 1
ATOM 2236 N N . GLY A 1 286 ? 6.492 -24.376 -63.593 1.00 93.50 286 GLY A N 1
ATOM 2237 C CA . GLY A 1 286 ? 5.685 -25.390 -62.906 1.00 93.50 286 GLY A CA 1
ATOM 2238 C C . GLY A 1 286 ? 5.748 -25.271 -61.378 1.00 93.50 286 GLY A C 1
ATOM 2239 O O . GLY A 1 286 ? 4.714 -25.290 -60.710 1.00 93.50 286 GLY A O 1
ATOM 2240 N N . ALA A 1 287 ? 6.941 -25.053 -60.815 1.00 93.69 287 ALA A N 1
ATOM 2241 C CA . ALA A 1 287 ? 7.113 -24.834 -59.375 1.00 93.69 287 ALA A CA 1
ATOM 2242 C C . ALA A 1 287 ? 6.402 -23.561 -58.873 1.00 93.69 287 ALA A C 1
ATOM 2244 O O . ALA A 1 287 ? 5.847 -23.557 -57.773 1.00 93.69 287 ALA A O 1
ATOM 2245 N N . SER A 1 288 ? 6.358 -22.502 -59.687 1.00 94.25 288 SER A N 1
ATOM 2246 C CA . SER A 1 288 ? 5.642 -21.259 -59.366 1.00 94.25 288 SER A CA 1
ATOM 2247 C C . SER A 1 288 ? 4.123 -21.466 -59.349 1.00 94.25 288 SER A C 1
ATOM 2249 O O . SER A 1 288 ? 3.454 -20.990 -58.433 1.00 94.25 288 SER A O 1
ATOM 2251 N N . VAL A 1 289 ? 3.574 -22.239 -60.297 1.00 95.62 289 VAL A N 1
ATOM 2252 C CA . VAL A 1 289 ? 2.149 -22.628 -60.305 1.00 95.62 289 VAL A CA 1
ATOM 2253 C C . VAL A 1 289 ? 1.797 -23.454 -59.065 1.00 95.62 289 VAL A C 1
ATOM 2255 O O . VAL A 1 289 ? 0.786 -23.185 -58.413 1.00 95.62 289 VAL A O 1
ATOM 2258 N N . LEU A 1 290 ? 2.651 -24.409 -58.683 1.00 94.25 290 LEU A N 1
ATOM 2259 C CA . LEU A 1 290 ? 2.480 -25.162 -57.437 1.00 94.25 290 LEU A CA 1
ATOM 2260 C C . LEU A 1 290 ? 2.526 -24.245 -56.206 1.00 94.25 290 LEU A C 1
ATOM 2262 O O . LEU A 1 290 ? 1.695 -24.387 -55.312 1.00 94.25 290 LEU A O 1
ATOM 2266 N N . GLY A 1 291 ? 3.430 -23.262 -56.178 1.00 92.38 291 GLY A N 1
ATOM 2267 C CA . GLY A 1 291 ? 3.501 -22.259 -55.112 1.00 92.38 291 GLY A CA 1
ATOM 2268 C C . GLY A 1 291 ? 2.223 -21.421 -54.978 1.00 92.38 291 GLY A C 1
ATOM 2269 O O . GLY A 1 291 ? 1.767 -21.165 -53.861 1.00 92.38 291 GLY A O 1
ATOM 2270 N N . ILE A 1 292 ? 1.595 -21.052 -56.101 1.00 95.12 292 ILE A N 1
ATOM 2271 C CA . ILE A 1 292 ? 0.289 -20.374 -56.120 1.00 95.12 292 ILE A CA 1
ATOM 2272 C C . ILE A 1 292 ? -0.797 -21.287 -55.535 1.00 95.12 292 ILE A C 1
ATOM 2274 O O . ILE A 1 292 ? -1.548 -20.862 -54.656 1.00 95.12 292 ILE A O 1
ATOM 2278 N N . GLY A 1 293 ? -0.853 -22.547 -55.978 1.00 93.31 293 GLY A N 1
ATOM 2279 C CA . GLY A 1 293 ? -1.816 -23.533 -55.485 1.00 93.31 293 GLY A CA 1
ATOM 2280 C C . GLY A 1 293 ? -1.698 -23.778 -53.979 1.00 93.31 293 GLY A C 1
ATOM 2281 O O . GLY A 1 293 ? -2.701 -23.734 -53.267 1.00 93.31 293 GLY A O 1
ATOM 2282 N N . LEU A 1 294 ? -0.473 -23.950 -53.472 1.00 92.38 294 LEU A N 1
ATOM 2283 C CA . LEU A 1 294 ? -0.208 -24.117 -52.041 1.00 92.38 294 LEU A CA 1
ATOM 2284 C C . LEU A 1 294 ? -0.579 -22.862 -51.235 1.00 92.38 294 LEU A C 1
ATOM 2286 O O . LEU A 1 294 ? -1.095 -22.987 -50.125 1.00 92.38 294 LEU A O 1
ATOM 2290 N N . SER A 1 295 ? -0.361 -21.663 -51.785 1.00 91.88 295 SER A N 1
ATOM 2291 C CA . SER A 1 295 ? -0.751 -20.401 -51.135 1.00 91.88 295 SER A CA 1
ATOM 2292 C C . SER A 1 295 ? -2.273 -20.269 -51.019 1.00 91.88 295 SER A C 1
ATOM 2294 O O . SER A 1 295 ? -2.785 -19.917 -49.960 1.00 91.88 295 SER A O 1
ATOM 2296 N N . LEU A 1 296 ? -3.017 -20.605 -52.080 1.00 92.06 296 LEU A N 1
ATOM 2297 C CA . LEU A 1 296 ? -4.486 -20.610 -52.057 1.00 92.06 296 LEU A CA 1
ATOM 2298 C C . LEU A 1 296 ? -5.044 -21.679 -51.110 1.00 92.06 296 LEU A C 1
ATOM 2300 O O . LEU A 1 296 ? -6.015 -21.428 -50.394 1.00 92.06 296 LEU A O 1
ATOM 2304 N N . TRP A 1 297 ? -4.413 -22.854 -51.071 1.00 90.44 297 TRP A N 1
ATOM 2305 C CA . TRP A 1 297 ? -4.761 -23.907 -50.122 1.00 90.44 297 TRP A CA 1
ATOM 2306 C C . TRP A 1 297 ? -4.543 -23.457 -48.671 1.00 90.44 297 TRP A C 1
ATOM 2308 O O . TRP A 1 297 ? -5.427 -23.663 -47.842 1.00 90.44 297 TRP A O 1
ATOM 2318 N N . ALA A 1 298 ? -3.437 -22.762 -48.382 1.00 87.81 298 ALA A N 1
ATOM 2319 C CA . ALA A 1 298 ? -3.152 -22.198 -47.062 1.00 87.81 298 ALA A CA 1
ATOM 2320 C C . ALA A 1 298 ? -4.221 -21.196 -46.604 1.00 87.81 298 ALA A C 1
ATOM 2322 O O . ALA A 1 298 ? -4.724 -21.298 -45.487 1.00 87.81 298 ALA A O 1
ATOM 2323 N N . ILE A 1 299 ? -4.625 -20.283 -47.495 1.00 89.44 299 ILE A N 1
ATOM 2324 C CA . ILE A 1 299 ? -5.685 -19.297 -47.226 1.00 89.44 299 ILE A CA 1
ATOM 2325 C C . ILE A 1 299 ? -7.007 -20.007 -46.903 1.00 89.44 299 ILE A C 1
ATOM 2327 O O . ILE A 1 299 ? -7.679 -19.671 -45.927 1.00 89.44 299 ILE A O 1
ATOM 2331 N N . ARG A 1 300 ? -7.376 -21.023 -47.698 1.00 86.81 300 ARG A N 1
ATOM 2332 C CA . ARG A 1 300 ? -8.587 -21.818 -47.453 1.00 86.81 300 ARG A CA 1
ATOM 2333 C C . ARG A 1 300 ? -8.511 -22.558 -46.117 1.00 86.81 300 ARG A C 1
ATOM 2335 O O . ARG A 1 300 ? -9.493 -22.557 -45.380 1.00 86.81 300 ARG A O 1
ATOM 2342 N N . HIS A 1 301 ? -7.379 -23.187 -45.814 1.00 82.12 301 HIS A N 1
ATOM 2343 C CA . HIS A 1 301 ? -7.172 -23.935 -44.576 1.00 82.12 301 HIS A CA 1
ATOM 2344 C C . HIS A 1 301 ? -7.312 -23.034 -43.339 1.00 82.12 301 HIS A C 1
ATOM 2346 O O . HIS A 1 301 ? -8.0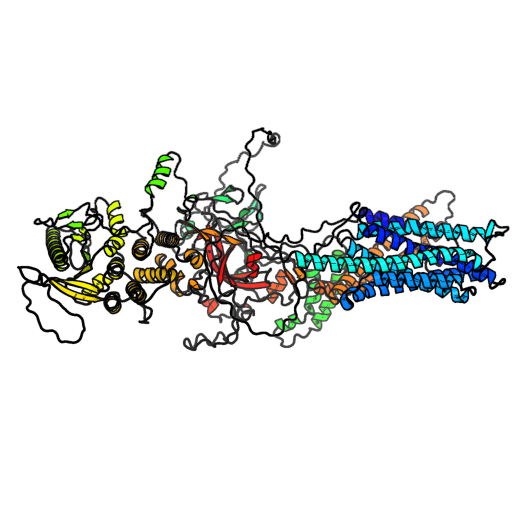49 -23.379 -42.417 1.00 82.12 301 HIS A O 1
ATOM 2352 N N . GLU A 1 302 ? -6.713 -21.838 -43.362 1.00 82.38 302 GLU A N 1
ATOM 2353 C CA . GLU A 1 302 ? -6.829 -20.848 -42.281 1.00 82.38 302 GLU A CA 1
ATOM 2354 C C . GLU A 1 302 ? -8.285 -20.386 -42.076 1.00 82.38 302 GLU A C 1
ATOM 2356 O O . GLU A 1 302 ? -8.758 -20.282 -40.944 1.00 82.38 302 GLU A O 1
ATOM 2361 N N . HIS A 1 303 ? -9.031 -20.151 -43.161 1.00 80.81 303 HIS A N 1
ATOM 2362 C CA . HIS A 1 303 ? -10.448 -19.775 -43.080 1.00 80.81 303 HIS A CA 1
ATOM 2363 C C . HIS A 1 303 ? -11.317 -20.894 -42.486 1.00 80.81 303 HIS A C 1
ATOM 2365 O O . HIS A 1 303 ? -12.187 -20.626 -41.657 1.00 80.81 303 HIS A O 1
ATOM 2371 N N . VAL A 1 304 ? -11.073 -22.151 -42.876 1.00 80.50 304 VAL A N 1
ATOM 2372 C CA . VAL A 1 304 ? -11.803 -23.308 -42.338 1.00 80.50 304 VAL A CA 1
ATOM 2373 C C . VAL A 1 304 ? -11.517 -23.475 -40.843 1.00 80.50 304 VAL A C 1
ATOM 2375 O O . VAL A 1 304 ? -12.461 -23.615 -40.068 1.00 80.50 304 VAL A O 1
ATOM 2378 N N . GLN A 1 305 ? -10.258 -23.374 -40.408 1.00 73.06 305 GLN A N 1
ATOM 2379 C CA . GLN A 1 305 ? -9.905 -23.457 -38.985 1.00 73.06 305 GLN A CA 1
ATOM 2380 C C . GLN A 1 305 ? -10.564 -22.355 -38.145 1.00 73.06 305 GLN A C 1
ATOM 2382 O O . GLN A 1 305 ? -11.097 -22.648 -37.075 1.00 73.06 305 GLN A O 1
ATOM 2387 N N . LYS A 1 306 ? -10.603 -21.109 -38.643 1.00 72.19 306 LYS A N 1
ATOM 2388 C CA . LYS A 1 306 ? -11.310 -20.007 -37.965 1.00 72.19 306 LYS A CA 1
ATOM 2389 C C . LYS A 1 306 ? -12.799 -20.313 -37.787 1.00 72.19 306 LYS A C 1
ATOM 2391 O O . LYS A 1 306 ? -13.307 -20.172 -36.680 1.00 72.19 306 LYS A O 1
ATOM 2396 N N . SER A 1 307 ? -13.465 -20.837 -38.821 1.00 68.12 307 SER A N 1
ATOM 2397 C CA . SER A 1 307 ? -14.886 -21.213 -38.730 1.00 68.12 307 SER A CA 1
ATOM 2398 C C . SER A 1 307 ? -15.152 -22.364 -37.745 1.00 68.12 307 SER A C 1
ATOM 2400 O O . SER A 1 307 ? -16.121 -22.323 -36.987 1.00 68.12 307 SER A O 1
ATOM 2402 N N . VAL A 1 308 ? -14.268 -23.369 -37.682 1.00 70.31 308 VAL A N 1
ATOM 2403 C CA . VAL A 1 308 ? -14.392 -24.497 -36.740 1.00 70.31 308 VAL A CA 1
ATOM 2404 C C . VAL A 1 308 ? -14.184 -24.031 -35.296 1.00 70.31 308 VAL A C 1
ATOM 2406 O O . VAL A 1 308 ? -14.961 -24.416 -34.423 1.00 70.31 308 VAL A O 1
ATOM 2409 N N . ASN A 1 309 ? -13.204 -23.154 -35.052 1.00 62.66 309 ASN A N 1
ATOM 2410 C CA . ASN A 1 309 ? -12.929 -22.586 -33.728 1.00 62.66 309 ASN A CA 1
ATOM 2411 C C . ASN A 1 309 ? -14.048 -21.655 -33.229 1.00 62.66 309 ASN A C 1
ATOM 2413 O O . ASN A 1 309 ? -14.353 -21.631 -32.038 1.00 62.66 309 ASN A O 1
ATOM 2417 N N . GLU A 1 310 ? -14.701 -20.908 -34.123 1.00 61.28 310 GLU A N 1
ATOM 2418 C CA . GLU A 1 310 ? -15.891 -20.116 -33.780 1.00 61.28 310 GLU A CA 1
ATOM 2419 C C . GLU A 1 310 ? -17.083 -21.018 -33.406 1.00 61.28 310 GLU A C 1
ATOM 2421 O O . GLU A 1 310 ? -17.824 -20.730 -32.461 1.00 61.28 310 GLU A O 1
ATOM 2426 N N . THR A 1 311 ? -17.227 -22.165 -34.076 1.00 57.75 311 THR A N 1
ATOM 2427 C CA . THR A 1 311 ? -18.299 -23.134 -33.793 1.00 57.75 311 THR A CA 1
ATOM 2428 C C . THR A 1 311 ? -18.073 -23.862 -32.456 1.00 57.75 311 THR A C 1
ATOM 2430 O O . THR A 1 311 ? -19.011 -24.037 -31.674 1.00 57.75 311 THR A O 1
ATOM 2433 N N . SER A 1 312 ? -16.828 -24.225 -32.123 1.00 51.47 312 SER A N 1
ATOM 2434 C CA . SER A 1 312 ? -16.483 -24.878 -30.850 1.00 51.47 312 SER A CA 1
ATOM 2435 C C . SER A 1 312 ? -16.567 -23.936 -29.640 1.00 51.47 312 SER A C 1
ATOM 2437 O O . SER A 1 312 ? -17.074 -24.351 -28.596 1.00 51.47 312 SER A O 1
ATOM 2439 N N . LYS A 1 313 ? -16.213 -22.648 -29.785 1.00 47.62 313 LYS A N 1
ATOM 2440 C CA . LYS A 1 313 ? -16.438 -21.616 -28.745 1.00 47.62 313 LYS A CA 1
ATOM 2441 C C . LYS A 1 313 ? -17.929 -21.394 -28.442 1.00 47.62 313 LYS A C 1
ATOM 2443 O O . LYS A 1 313 ? -18.305 -21.161 -27.293 1.00 47.62 313 LYS A O 1
ATOM 2448 N N . THR A 1 314 ? -18.791 -21.536 -29.449 1.00 45.41 314 THR A N 1
ATOM 2449 C CA . THR A 1 314 ? -20.255 -21.452 -29.284 1.00 45.41 314 THR A CA 1
ATOM 2450 C C . THR A 1 314 ? -20.830 -22.694 -28.583 1.00 45.41 314 THR A C 1
ATOM 2452 O O . THR A 1 314 ? -21.856 -22.610 -27.921 1.00 45.41 314 THR A O 1
ATOM 2455 N N . SER A 1 315 ? -20.140 -23.837 -28.666 1.00 41.56 315 SER A N 1
ATOM 2456 C CA . SER A 1 315 ? -20.571 -25.111 -28.067 1.00 41.56 315 SER A CA 1
ATOM 2457 C C . SER A 1 315 ? -20.183 -25.244 -26.584 1.00 41.56 315 SER A C 1
ATOM 2459 O O . SER A 1 315 ? -20.889 -25.888 -25.813 1.00 41.56 315 SER A O 1
ATOM 2461 N N . GLN A 1 316 ? -19.073 -24.625 -26.160 1.00 40.69 316 GLN A N 1
ATOM 2462 C CA . GLN A 1 316 ? -18.597 -24.662 -24.765 1.00 40.69 316 GLN A CA 1
ATOM 2463 C C . GLN A 1 316 ? -19.369 -23.734 -23.813 1.00 40.69 316 GLN A C 1
ATOM 2465 O O . GLN A 1 316 ? -19.286 -23.904 -22.603 1.00 40.69 316 GLN A O 1
ATOM 2470 N N . SER A 1 317 ? -20.162 -22.792 -24.329 1.00 39.00 317 SER A N 1
ATOM 2471 C CA . SER A 1 317 ? -20.968 -21.869 -23.514 1.00 39.00 317 SER A CA 1
ATOM 2472 C C . SER A 1 317 ? -22.357 -22.417 -23.134 1.00 39.00 317 SER A C 1
ATOM 2474 O O . SER A 1 317 ? -23.146 -21.695 -22.530 1.00 39.00 317 SER A O 1
ATOM 2476 N N . THR A 1 318 ? -22.684 -23.679 -23.460 1.00 32.78 318 THR A N 1
ATOM 2477 C CA . THR A 1 318 ? -24.039 -24.251 -23.268 1.00 32.78 318 THR A CA 1
ATOM 2478 C C . THR A 1 318 ? -24.094 -25.615 -22.561 1.00 32.78 318 THR A C 1
ATOM 2480 O O . THR A 1 318 ? -25.067 -26.347 -22.733 1.00 32.78 318 THR A O 1
ATOM 2483 N N . VAL A 1 319 ? -23.098 -25.983 -21.746 1.00 34.06 319 VAL A N 1
ATOM 2484 C CA . VAL A 1 319 ? -23.113 -27.264 -21.009 1.00 34.06 319 VAL A CA 1
ATOM 2485 C C . VAL A 1 319 ? -23.212 -27.034 -19.498 1.00 34.06 319 VAL A C 1
ATOM 2487 O O . VAL A 1 319 ? -22.265 -26.604 -18.851 1.00 34.06 319 VAL A O 1
ATOM 2490 N N . THR A 1 320 ? -24.386 -27.340 -18.944 1.00 30.94 320 THR A N 1
ATOM 2491 C CA . THR A 1 320 ? -24.658 -27.501 -17.505 1.00 30.94 320 THR A CA 1
ATOM 2492 C C . THR A 1 320 ? -23.927 -28.725 -16.934 1.00 30.94 320 THR A C 1
ATOM 2494 O O . THR A 1 320 ? -23.907 -29.760 -17.607 1.00 30.94 320 THR A O 1
ATOM 2497 N N . PRO A 1 321 ? -23.393 -28.685 -15.698 1.00 33.84 321 PRO A N 1
ATOM 2498 C CA . PRO A 1 321 ? -22.651 -29.809 -15.139 1.00 33.84 321 PRO A CA 1
ATOM 2499 C C . PRO A 1 321 ? -23.604 -30.872 -14.574 1.00 33.84 321 PRO A C 1
ATOM 2501 O O . PRO A 1 321 ? -24.402 -30.604 -13.677 1.00 33.84 321 PRO A O 1
ATOM 2504 N N . ALA A 1 322 ? -23.502 -32.098 -15.090 1.00 29.69 322 ALA A N 1
ATOM 2505 C CA . ALA A 1 322 ? -24.142 -33.286 -14.534 1.00 29.69 322 ALA A CA 1
ATOM 2506 C C . ALA A 1 322 ? -23.076 -34.260 -14.003 1.00 29.69 322 ALA A C 1
ATOM 2508 O O . ALA A 1 322 ? -22.170 -34.653 -14.730 1.00 29.69 322 ALA A O 1
ATOM 2509 N N . HIS A 1 323 ? -23.229 -34.611 -12.723 1.00 32.28 323 HIS A N 1
ATOM 2510 C CA . HIS A 1 323 ? -22.784 -35.813 -12.004 1.00 32.28 323 HIS A CA 1
ATOM 2511 C C . HIS A 1 323 ? -21.594 -36.643 -12.524 1.00 32.28 323 HIS A C 1
ATOM 2513 O O . HIS A 1 323 ? -21.752 -37.415 -13.463 1.00 32.28 323 HIS A O 1
ATOM 2519 N N . VAL A 1 324 ? -20.511 -36.685 -11.732 1.00 29.52 324 VAL A N 1
ATOM 2520 C CA . VAL A 1 324 ? -19.636 -37.867 -11.542 1.00 29.52 324 VAL A CA 1
ATOM 2521 C C . VAL A 1 324 ? -19.116 -37.824 -10.091 1.00 29.52 324 VAL A C 1
ATOM 2523 O O . VAL A 1 324 ? -18.401 -36.907 -9.717 1.00 29.52 324 VAL A O 1
ATOM 2526 N N . GLN A 1 325 ? -19.757 -38.538 -9.164 1.00 28.50 325 GLN A N 1
ATOM 2527 C CA . GLN A 1 325 ? -19.349 -39.834 -8.590 1.00 28.50 325 GLN A CA 1
ATOM 2528 C C . GLN A 1 325 ? -18.022 -39.840 -7.807 1.00 28.50 325 GLN A C 1
ATOM 2530 O O . GLN A 1 325 ? -16.927 -39.726 -8.342 1.00 28.50 325 GLN A O 1
ATOM 2535 N N . SER A 1 326 ? -18.202 -40.051 -6.503 1.00 27.38 326 SER A N 1
ATOM 2536 C CA . SER A 1 326 ? -17.236 -40.367 -5.455 1.00 27.38 326 SER A CA 1
ATOM 2537 C C . SER A 1 326 ? -16.353 -41.575 -5.777 1.00 27.38 326 SER A C 1
ATOM 2539 O O . SER A 1 326 ? -16.878 -42.625 -6.148 1.00 27.38 326 SER A O 1
ATOM 2541 N N . PHE A 1 327 ? -15.052 -41.471 -5.493 1.00 28.22 327 PHE A N 1
ATOM 2542 C CA . PHE A 1 327 ? -14.165 -42.625 -5.338 1.00 28.22 327 PHE A CA 1
ATOM 2543 C C . PHE A 1 327 ? -13.495 -42.621 -3.959 1.00 28.22 327 PHE A C 1
ATOM 2545 O O . PHE A 1 327 ? -13.010 -41.598 -3.482 1.00 28.22 327 PHE A O 1
ATOM 2552 N N . SER A 1 328 ? -13.557 -43.793 -3.328 1.00 25.97 328 SER A N 1
ATOM 2553 C CA . SER A 1 328 ? -13.116 -44.123 -1.973 1.00 25.97 328 SER A CA 1
ATOM 2554 C C . SER A 1 328 ? -11.597 -44.069 -1.818 1.00 25.97 328 SER A C 1
ATOM 2556 O O . SER A 1 328 ? -10.862 -44.481 -2.713 1.00 25.97 328 SER A O 1
ATOM 2558 N N . TYR A 1 329 ? -11.156 -43.635 -0.638 1.00 27.05 329 TYR A N 1
ATOM 2559 C CA . TYR A 1 329 ? -9.791 -43.782 -0.141 1.00 27.05 329 TYR A CA 1
ATOM 2560 C C . TYR A 1 329 ? -9.545 -45.259 0.202 1.00 27.05 329 TYR A C 1
ATOM 2562 O O . TYR A 1 329 ? -10.397 -45.887 0.834 1.00 27.05 329 TYR A O 1
ATOM 2570 N N . GLY A 1 330 ? -8.425 -45.809 -0.261 1.00 27.92 330 GLY A N 1
ATOM 2571 C CA . GLY A 1 330 ? -7.908 -47.108 0.155 1.00 27.92 330 GLY A CA 1
ATOM 2572 C C . GLY A 1 330 ? -6.662 -46.887 0.999 1.00 27.92 330 GLY A C 1
ATOM 2573 O O . GLY A 1 330 ? -5.737 -46.203 0.559 1.00 27.92 330 GLY A O 1
ATOM 2574 N N . ASP A 1 331 ? -6.690 -47.434 2.209 1.00 30.11 331 ASP A N 1
ATOM 2575 C CA . ASP A 1 331 ? -5.525 -47.675 3.051 1.00 30.11 331 ASP A CA 1
ATOM 2576 C C . ASP A 1 331 ? -4.508 -48.550 2.299 1.00 30.11 331 ASP A C 1
ATOM 2578 O O . ASP A 1 331 ? -4.916 -49.495 1.630 1.00 30.11 331 ASP A O 1
ATOM 2582 N N . ASP A 1 332 ? -3.212 -48.226 2.384 1.00 28.05 332 ASP A N 1
ATOM 2583 C CA . ASP A 1 332 ? -2.172 -49.210 2.719 1.00 28.05 332 ASP A CA 1
ATOM 2584 C C . ASP A 1 332 ? -0.753 -48.606 2.818 1.00 28.05 332 ASP A C 1
ATOM 2586 O O . ASP A 1 332 ? -0.244 -47.913 1.939 1.00 28.05 332 ASP A O 1
ATOM 2590 N N . GLU A 1 333 ? -0.145 -48.955 3.953 1.00 29.62 333 GLU A N 1
ATOM 2591 C CA . GLU A 1 333 ? 1.254 -49.293 4.235 1.00 29.62 333 GLU A CA 1
ATOM 2592 C C . GLU A 1 333 ? 2.429 -48.290 4.178 1.00 29.62 333 GLU A C 1
ATOM 2594 O O . GLU A 1 333 ? 2.737 -47.572 3.230 1.00 29.62 333 GLU A O 1
ATOM 2599 N N . HIS A 1 334 ? 3.165 -48.360 5.292 1.00 29.33 334 HIS A N 1
ATOM 2600 C CA . HIS A 1 334 ? 4.415 -47.706 5.639 1.00 29.33 334 HIS A CA 1
ATOM 2601 C C . HIS A 1 334 ? 5.622 -48.267 4.871 1.00 29.33 334 HIS A C 1
ATOM 2603 O O . HIS A 1 334 ? 5.891 -49.464 4.932 1.00 29.33 334 HIS A O 1
ATOM 2609 N N . VAL A 1 335 ? 6.482 -47.384 4.344 1.00 29.73 335 VAL A N 1
ATOM 2610 C CA . VAL A 1 335 ? 7.910 -47.685 4.112 1.00 29.73 335 VAL A CA 1
ATOM 2611 C C . VAL A 1 335 ? 8.768 -46.457 4.474 1.00 29.73 335 VAL A C 1
ATOM 2613 O O . VAL A 1 335 ? 8.498 -45.361 3.980 1.00 29.73 335 VAL A O 1
ATOM 2616 N N . PRO A 1 336 ? 9.818 -46.585 5.314 1.00 27.86 336 PRO A N 1
ATOM 2617 C CA . PRO A 1 336 ? 10.620 -45.450 5.758 1.00 27.86 336 PRO A CA 1
ATOM 2618 C C . PRO A 1 336 ? 11.750 -45.150 4.764 1.00 27.86 336 PRO A C 1
ATOM 2620 O O . PRO A 1 336 ? 12.651 -45.966 4.560 1.00 27.86 336 PRO A O 1
ATOM 2623 N N . VAL A 1 337 ? 11.769 -43.944 4.190 1.00 27.86 337 VAL A N 1
ATOM 2624 C CA . VAL A 1 337 ? 12.905 -43.459 3.389 1.00 27.86 337 VAL A CA 1
ATOM 2625 C C . VAL A 1 337 ? 13.746 -42.487 4.219 1.00 27.86 337 VAL A C 1
ATOM 2627 O O . VAL A 1 337 ? 13.302 -41.425 4.644 1.00 27.86 337 VAL A O 1
ATOM 2630 N N . LYS A 1 338 ? 14.990 -42.905 4.466 1.00 26.11 338 LYS A N 1
ATOM 2631 C CA . LYS A 1 338 ? 16.022 -42.239 5.270 1.00 26.11 338 LYS A CA 1
ATOM 2632 C C . LYS A 1 338 ? 16.328 -40.824 4.762 1.00 26.11 338 LYS A C 1
ATOM 2634 O O . LYS A 1 338 ? 16.837 -40.658 3.654 1.00 26.11 338 LYS A O 1
ATOM 2639 N N . SER A 1 339 ? 16.137 -39.816 5.613 1.00 28.36 339 SER A N 1
ATOM 2640 C CA . SER A 1 339 ? 16.650 -38.465 5.386 1.00 28.36 339 SER A CA 1
ATOM 2641 C C . SER A 1 339 ? 18.153 -38.411 5.694 1.00 28.36 339 SER A C 1
ATOM 2643 O O . SER A 1 339 ? 18.624 -38.707 6.794 1.00 28.36 339 SER A O 1
ATOM 2645 N N . ARG A 1 340 ? 18.946 -38.062 4.680 1.00 26.42 340 ARG A N 1
ATOM 2646 C CA . ARG A 1 340 ? 20.396 -37.885 4.790 1.00 26.42 340 ARG A CA 1
ATOM 2647 C C . ARG A 1 340 ? 20.656 -36.481 5.339 1.00 26.42 340 ARG A C 1
ATOM 2649 O O . ARG A 1 340 ? 20.673 -35.507 4.594 1.00 26.42 340 ARG A O 1
ATOM 2656 N N . THR A 1 341 ? 20.808 -36.373 6.654 1.00 28.70 341 THR A N 1
ATOM 2657 C CA . THR A 1 341 ? 21.182 -35.125 7.327 1.00 28.70 341 THR A CA 1
ATOM 2658 C C . THR A 1 341 ? 22.655 -34.811 7.053 1.00 28.70 341 THR A C 1
ATOM 2660 O O . THR A 1 341 ? 23.552 -35.569 7.413 1.00 28.70 341 THR A O 1
ATOM 2663 N N . TRP A 1 342 ? 22.921 -33.685 6.391 1.00 25.94 342 TRP A N 1
ATOM 2664 C CA . TRP A 1 342 ? 24.267 -33.127 6.270 1.00 25.94 342 TRP A CA 1
ATOM 2665 C C . TRP A 1 342 ? 24.525 -32.232 7.488 1.00 25.94 342 TRP A C 1
ATOM 2667 O O . TRP A 1 342 ? 23.989 -31.130 7.585 1.00 25.94 342 TRP A O 1
ATOM 2677 N N . LYS A 1 343 ? 25.329 -32.715 8.440 1.00 28.03 343 LYS A N 1
ATOM 2678 C CA . LYS A 1 343 ? 25.966 -31.874 9.464 1.00 28.03 343 LYS A CA 1
ATOM 2679 C C . LYS A 1 343 ? 27.330 -31.432 8.922 1.00 28.03 343 LYS A C 1
ATOM 2681 O O . LYS A 1 343 ? 28.131 -32.309 8.601 1.00 28.03 343 LYS A O 1
ATOM 2686 N N . PRO A 1 344 ? 27.647 -30.131 8.816 1.00 29.73 344 PRO A N 1
ATOM 2687 C CA . PRO A 1 344 ? 29.017 -29.724 8.550 1.00 29.73 344 PRO A CA 1
ATOM 2688 C C . PRO A 1 344 ? 29.857 -29.900 9.823 1.00 29.73 344 PRO A C 1
ATOM 2690 O O . PRO A 1 344 ? 29.559 -29.324 10.870 1.00 29.73 344 PRO A O 1
ATOM 2693 N N . ASN A 1 345 ? 30.913 -30.708 9.720 1.00 26.31 345 ASN A N 1
ATOM 2694 C CA . ASN A 1 345 ? 31.962 -30.819 10.728 1.00 26.31 345 ASN A CA 1
ATOM 2695 C C . ASN A 1 345 ? 32.715 -29.485 10.819 1.00 26.31 345 ASN A C 1
ATOM 2697 O O . ASN A 1 345 ? 33.481 -29.127 9.926 1.00 26.31 345 ASN A O 1
ATOM 2701 N N . ALA A 1 346 ? 32.499 -28.752 11.907 1.00 34.72 346 ALA A N 1
ATOM 2702 C CA . ALA A 1 346 ? 33.326 -27.620 12.287 1.00 34.72 346 ALA A CA 1
ATOM 2703 C C . ALA A 1 346 ? 34.575 -28.137 13.020 1.00 34.72 346 ALA A C 1
ATOM 2705 O O . ALA A 1 346 ? 34.524 -28.426 14.212 1.00 34.72 346 ALA A O 1
ATOM 2706 N N . SER A 1 347 ? 35.700 -28.260 12.314 1.00 36.50 347 SER A N 1
ATOM 2707 C CA . SER A 1 347 ? 37.014 -28.440 12.946 1.00 36.50 347 SER A CA 1
ATOM 2708 C C . SER A 1 347 ? 38.142 -27.923 12.050 1.00 36.50 347 SER A C 1
ATOM 2710 O O . SER A 1 347 ? 38.785 -28.679 11.329 1.00 36.50 347 SER A O 1
ATOM 2712 N N . ALA A 1 348 ? 38.341 -26.610 12.085 1.00 34.03 348 ALA A N 1
ATOM 2713 C CA . ALA A 1 348 ? 39.596 -25.883 11.878 1.00 34.03 348 ALA A CA 1
ATOM 2714 C C . ALA A 1 348 ? 39.205 -24.399 11.890 1.00 34.03 348 ALA A C 1
ATOM 2716 O O . ALA A 1 348 ? 38.332 -24.020 11.119 1.00 34.03 348 ALA A O 1
ATOM 2717 N N . TRP A 1 349 ? 39.813 -23.588 12.762 1.00 28.19 349 TRP A N 1
ATOM 2718 C CA . TRP A 1 349 ? 39.527 -22.154 13.013 1.00 28.19 349 TRP A CA 1
ATOM 2719 C C . TRP A 1 349 ? 38.542 -21.787 14.137 1.00 28.19 349 TRP A C 1
ATOM 2721 O O . TRP A 1 349 ? 37.971 -20.701 14.131 1.00 28.19 349 TRP A O 1
ATOM 2731 N N . THR A 1 350 ? 38.428 -22.612 15.180 1.00 32.72 350 THR A N 1
ATOM 2732 C CA . THR A 1 350 ? 37.952 -22.151 16.499 1.00 32.72 350 THR A CA 1
ATOM 2733 C C . THR A 1 350 ? 39.084 -22.192 17.519 1.00 32.72 350 THR A C 1
ATOM 2735 O O . THR A 1 350 ? 39.141 -23.062 18.383 1.00 32.72 350 THR A O 1
ATOM 2738 N N . SER A 1 351 ? 39.997 -21.231 17.425 1.00 33.34 351 SER A N 1
ATOM 2739 C CA . SER A 1 351 ? 40.738 -20.738 18.583 1.00 33.34 351 SER A CA 1
ATOM 2740 C C . SER A 1 351 ? 41.016 -19.249 18.384 1.00 33.34 351 SER A C 1
ATOM 2742 O O . SER A 1 351 ? 41.204 -18.788 17.263 1.00 33.34 351 SER A O 1
ATOM 2744 N N . VAL A 1 352 ? 41.007 -18.511 19.495 1.00 37.75 352 VAL A N 1
ATOM 2745 C CA . VAL A 1 352 ? 41.014 -17.043 19.606 1.00 37.75 352 VAL A CA 1
ATOM 2746 C C . VAL A 1 352 ? 39.646 -16.413 19.340 1.00 37.75 352 VAL A C 1
ATOM 2748 O O . VAL A 1 352 ? 39.345 -16.044 18.222 1.00 37.75 352 VAL A O 1
ATOM 2751 N N . TRP A 1 353 ? 38.816 -16.333 20.385 1.00 30.88 353 TRP A N 1
ATOM 2752 C CA . TRP A 1 353 ? 38.230 -15.097 20.940 1.00 30.88 353 TRP A CA 1
ATOM 2753 C C . TRP A 1 353 ? 37.522 -15.487 22.248 1.00 30.88 353 TRP A C 1
ATOM 2755 O O . TRP A 1 353 ? 36.314 -15.701 22.292 1.00 30.88 353 TRP A O 1
ATOM 2765 N N . ALA A 1 354 ? 38.288 -15.615 23.333 1.00 27.81 354 ALA A N 1
ATOM 2766 C CA . ALA A 1 354 ? 37.705 -15.525 24.668 1.00 27.81 354 ALA A CA 1
ATOM 2767 C C . ALA A 1 354 ? 37.254 -14.065 24.874 1.00 27.81 354 ALA A C 1
ATOM 2769 O O . ALA A 1 354 ? 38.038 -13.156 24.577 1.00 27.81 354 ALA A O 1
ATOM 2770 N N . PRO A 1 355 ? 36.029 -13.790 25.354 1.00 31.34 355 PRO A N 1
ATOM 2771 C CA . PRO A 1 355 ? 35.627 -12.426 25.639 1.00 31.34 355 PRO A CA 1
ATOM 2772 C C . PRO A 1 355 ? 36.424 -11.946 26.853 1.00 31.34 355 PRO A C 1
ATOM 2774 O O . PRO A 1 355 ? 36.119 -12.292 27.994 1.00 31.34 355 PRO A O 1
ATOM 2777 N N . VAL A 1 356 ? 37.452 -11.128 26.624 1.00 30.48 356 VAL A N 1
ATOM 2778 C CA . VAL A 1 356 ? 38.032 -10.309 27.689 1.00 30.48 356 VAL A CA 1
ATOM 2779 C C . VAL A 1 356 ? 36.949 -9.312 28.093 1.00 30.48 356 VAL A C 1
ATOM 2781 O O . VAL A 1 356 ? 36.780 -8.264 27.472 1.00 30.48 356 VAL A O 1
ATOM 2784 N N . LYS A 1 357 ? 36.182 -9.644 29.136 1.00 36.78 357 LYS A N 1
ATOM 2785 C CA . LYS A 1 357 ? 35.389 -8.665 29.880 1.00 36.78 357 LYS A CA 1
ATOM 2786 C C . LYS A 1 357 ? 36.369 -7.698 30.547 1.00 36.78 357 LYS A C 1
ATOM 2788 O O . LYS A 1 357 ? 36.797 -7.913 31.675 1.00 36.78 357 LYS A O 1
ATOM 2793 N N . ARG A 1 358 ? 36.741 -6.631 29.840 1.00 29.75 358 ARG A N 1
ATOM 2794 C CA . ARG A 1 358 ? 37.235 -5.402 30.462 1.00 29.75 358 ARG A CA 1
ATOM 2795 C C . ARG A 1 358 ? 36.165 -4.334 30.315 1.00 29.75 358 ARG A C 1
ATOM 2797 O O . ARG A 1 358 ? 35.813 -3.921 29.214 1.00 29.75 358 ARG A O 1
ATOM 2804 N N . THR A 1 359 ? 35.637 -3.940 31.461 1.00 30.75 359 THR A N 1
ATOM 2805 C CA . THR A 1 359 ? 34.697 -2.848 31.678 1.00 30.75 359 THR A CA 1
ATOM 2806 C C . THR A 1 359 ? 35.333 -1.540 31.215 1.00 30.75 359 THR A C 1
ATOM 2808 O O . THR A 1 359 ? 36.097 -0.910 31.938 1.00 30.75 359 THR A O 1
ATOM 2811 N N . VAL A 1 360 ? 35.019 -1.115 29.993 1.00 32.25 360 VAL A N 1
ATOM 2812 C CA . VAL A 1 360 ? 35.068 0.311 29.664 1.00 32.25 360 VAL A CA 1
ATOM 2813 C C . VAL A 1 360 ? 33.873 0.927 30.385 1.00 32.25 360 VAL A C 1
ATOM 2815 O O . VAL A 1 360 ? 32.730 0.597 30.066 1.00 32.25 360 VAL A O 1
ATOM 2818 N N . SER A 1 361 ? 34.125 1.745 31.407 1.00 30.48 361 SER A N 1
ATOM 2819 C CA . SER A 1 361 ? 33.079 2.477 32.118 1.00 30.48 361 SER A CA 1
ATOM 2820 C C . SER A 1 361 ? 32.537 3.589 31.220 1.00 30.48 361 SER A C 1
ATOM 2822 O O . SER A 1 361 ? 32.991 4.731 31.229 1.00 30.48 361 SER A O 1
ATOM 2824 N N . TRP A 1 362 ? 31.553 3.242 30.398 1.00 33.66 362 TRP A N 1
ATOM 2825 C CA . TRP A 1 362 ? 30.651 4.231 29.825 1.00 33.66 362 TRP A CA 1
ATOM 2826 C C . TRP A 1 362 ? 29.861 4.842 30.985 1.00 33.66 362 TRP A C 1
ATOM 2828 O O . TRP A 1 362 ? 29.311 4.103 31.800 1.00 33.66 362 TRP A O 1
ATOM 2838 N N . LYS A 1 363 ? 29.824 6.172 31.103 1.00 33.09 363 LYS A N 1
ATOM 2839 C CA . LYS A 1 363 ? 28.849 6.802 32.000 1.00 33.09 363 LYS A CA 1
ATOM 2840 C C . LYS A 1 363 ? 27.475 6.640 31.348 1.00 33.09 363 LYS A C 1
ATOM 2842 O O . LYS A 1 363 ? 27.359 6.816 30.138 1.00 33.09 363 LYS A O 1
ATOM 2847 N N . GLU A 1 364 ? 26.454 6.308 32.134 1.00 32.69 364 GLU A N 1
ATOM 2848 C CA . GLU A 1 364 ? 25.083 5.951 31.706 1.00 32.69 364 GLU A CA 1
ATOM 2849 C C . GLU A 1 364 ? 24.313 7.063 30.950 1.00 32.69 364 GLU A C 1
ATOM 2851 O O . GLU A 1 364 ? 23.120 6.933 30.711 1.00 32.69 364 GLU A O 1
ATOM 2856 N N . THR A 1 365 ? 24.982 8.140 30.522 1.00 32.16 365 THR A N 1
ATOM 2857 C CA . THR A 1 365 ? 24.390 9.351 29.930 1.00 32.16 365 THR A CA 1
ATOM 2858 C C . THR A 1 365 ? 24.975 9.747 28.560 1.00 32.16 365 THR A C 1
ATOM 2860 O O . THR A 1 365 ? 24.756 10.870 28.108 1.00 32.16 365 THR A O 1
ATOM 2863 N N . ASP A 1 366 ? 25.775 8.901 27.901 1.00 33.00 366 ASP A N 1
ATOM 2864 C CA . ASP A 1 366 ? 26.505 9.288 26.678 1.00 33.00 366 ASP A CA 1
ATOM 2865 C C . ASP A 1 366 ? 25.714 9.001 25.372 1.00 33.00 366 ASP A C 1
ATOM 2867 O O . ASP A 1 366 ? 25.536 7.851 24.968 1.00 33.00 366 ASP A O 1
ATOM 2871 N N . TYR A 1 367 ? 25.292 10.057 24.657 1.00 40.03 367 TYR A N 1
ATOM 2872 C CA . TYR A 1 367 ? 24.664 9.989 23.320 1.00 40.03 367 TYR A CA 1
ATOM 2873 C C . TYR A 1 367 ? 25.698 10.066 22.175 1.00 40.03 367 TYR A C 1
ATOM 2875 O O . TYR A 1 367 ? 26.719 10.736 22.297 1.00 40.03 367 TYR A O 1
ATOM 2883 N N . PHE A 1 368 ? 25.445 9.400 21.033 1.00 43.12 368 PHE A N 1
ATOM 2884 C CA . PHE A 1 368 ? 26.411 9.198 19.928 1.00 43.12 368 PHE A CA 1
ATOM 2885 C C . PHE A 1 368 ? 26.356 10.250 18.794 1.00 43.12 368 PHE A C 1
ATOM 2887 O O . PHE A 1 368 ? 25.313 10.452 18.184 1.00 43.12 368 PHE A O 1
ATOM 2894 N N . ASP A 1 369 ? 27.507 10.831 18.426 1.00 37.38 369 ASP A N 1
ATOM 2895 C CA . ASP A 1 369 ? 27.724 11.923 17.452 1.00 37.38 369 ASP A CA 1
ATOM 2896 C C . ASP A 1 369 ? 27.590 11.527 15.967 1.00 37.38 369 ASP A C 1
ATOM 2898 O O . ASP A 1 369 ? 27.653 12.367 15.068 1.00 37.38 369 ASP A O 1
ATOM 2902 N N . GLY A 1 370 ? 27.438 10.231 15.685 1.00 41.72 370 GLY A N 1
ATOM 2903 C CA . GLY A 1 370 ? 27.294 9.718 14.324 1.00 41.72 370 GLY A CA 1
ATOM 2904 C C . GLY A 1 370 ? 28.580 9.668 13.481 1.00 41.72 370 GLY A C 1
ATOM 2905 O O . GLY A 1 370 ? 28.530 9.112 12.380 1.00 41.72 370 GLY A O 1
ATOM 2906 N N . LYS A 1 371 ? 29.731 10.162 13.956 1.00 35.66 371 LYS A N 1
ATOM 2907 C CA . LYS A 1 371 ? 31.018 10.098 13.244 1.00 35.66 371 LYS A CA 1
ATOM 2908 C C . LYS A 1 371 ? 31.689 8.747 13.483 1.00 35.66 371 LYS A C 1
ATOM 2910 O O . LYS A 1 371 ? 31.800 8.282 14.614 1.00 35.66 371 LYS A O 1
ATOM 2915 N N . ARG A 1 372 ? 32.142 8.093 12.406 1.00 41.06 372 ARG A N 1
ATOM 2916 C CA . ARG A 1 372 ? 32.908 6.837 12.493 1.00 41.06 372 ARG A CA 1
ATOM 2917 C C . ARG A 1 372 ? 34.287 7.130 13.089 1.00 41.06 372 ARG A C 1
ATOM 2919 O O . ARG A 1 372 ? 35.042 7.911 12.522 1.00 41.06 372 ARG A O 1
ATOM 2926 N N . GLY A 1 373 ? 34.601 6.491 14.207 1.00 44.75 373 GLY A N 1
ATOM 2927 C CA . GLY A 1 373 ? 35.932 6.416 14.792 1.00 44.75 373 GLY A CA 1
ATOM 2928 C C . GLY A 1 373 ? 36.485 4.997 14.677 1.00 44.75 373 GLY A C 1
ATOM 2929 O O . GLY A 1 373 ? 35.737 4.021 14.636 1.00 44.75 373 GLY A O 1
ATOM 2930 N N . PHE A 1 374 ? 37.807 4.880 14.638 1.00 32.41 374 PHE A N 1
ATOM 2931 C CA . PHE A 1 374 ? 38.508 3.600 14.670 1.00 32.41 374 PHE A CA 1
ATOM 2932 C C . PHE A 1 374 ? 39.305 3.540 15.974 1.00 32.41 374 PHE A C 1
ATOM 2934 O O . PHE A 1 374 ? 40.153 4.399 16.202 1.00 32.41 374 PHE A O 1
ATOM 2941 N N . ILE A 1 375 ? 38.988 2.591 16.858 1.00 38.06 375 ILE A N 1
ATOM 2942 C CA . ILE A 1 375 ? 39.755 2.328 18.086 1.00 38.06 375 ILE A CA 1
ATOM 2943 C C . ILE A 1 375 ? 39.927 0.811 18.184 1.00 38.06 375 ILE A C 1
ATOM 2945 O O . ILE A 1 375 ? 38.953 0.071 18.087 1.00 38.06 375 ILE A O 1
ATOM 2949 N N . GLN A 1 376 ? 41.176 0.364 18.351 1.00 34.03 376 GLN A N 1
ATOM 2950 C CA . GLN A 1 376 ? 41.545 -1.035 18.621 1.00 34.03 376 GLN A CA 1
ATOM 2951 C C . GLN A 1 376 ? 40.943 -2.066 17.645 1.00 34.03 376 GLN A C 1
ATOM 2953 O O . GLN A 1 376 ? 40.423 -3.095 18.059 1.00 34.03 376 GLN A O 1
ATOM 2958 N N . GLY A 1 377 ? 40.997 -1.796 16.337 1.00 32.91 377 GLY A N 1
ATOM 2959 C CA . GLY A 1 377 ? 40.539 -2.746 15.312 1.00 32.91 377 GLY A CA 1
ATOM 2960 C C . GLY A 1 377 ? 39.022 -2.792 15.094 1.00 32.91 377 GLY A C 1
ATOM 2961 O O . GLY A 1 377 ? 38.574 -3.468 14.172 1.00 32.91 377 GLY A O 1
ATOM 2962 N N . TYR A 1 378 ? 38.236 -2.033 15.868 1.00 30.17 378 TYR A N 1
ATOM 2963 C CA . TYR A 1 378 ? 36.783 -1.951 15.730 1.00 30.17 378 TYR A CA 1
ATOM 2964 C C . TYR A 1 378 ? 36.322 -0.539 15.338 1.00 30.17 378 TYR A C 1
ATOM 2966 O O . TYR A 1 378 ? 36.787 0.489 15.849 1.00 30.17 378 TYR A O 1
ATOM 2974 N N . VAL A 1 379 ? 35.356 -0.489 14.418 1.00 37.41 379 VAL A N 1
ATOM 2975 C CA . VAL A 1 379 ? 34.675 0.748 14.020 1.00 37.41 379 VAL A CA 1
ATOM 2976 C C . VAL A 1 379 ? 33.632 1.087 15.086 1.00 37.41 379 VAL A C 1
ATOM 2978 O O . VAL A 1 379 ? 32.641 0.374 15.228 1.00 37.41 379 VAL A O 1
ATOM 2981 N N . HIS A 1 380 ? 33.815 2.189 15.808 1.00 39.69 380 HIS A N 1
ATOM 2982 C CA . HIS A 1 380 ? 32.838 2.718 16.768 1.00 39.69 380 HIS A CA 1
ATOM 2983 C C . HIS A 1 380 ? 32.321 4.087 16.296 1.00 39.69 380 HIS A C 1
ATOM 2985 O O . HIS A 1 380 ? 32.841 4.669 15.343 1.00 39.69 380 HIS A O 1
ATOM 2991 N N . ARG A 1 381 ? 31.263 4.609 16.921 1.00 40.03 381 ARG A N 1
ATOM 2992 C CA . ARG A 1 381 ? 30.832 6.008 16.743 1.00 40.03 381 ARG A CA 1
ATOM 2993 C C . ARG A 1 381 ? 31.195 6.784 18.008 1.00 40.03 381 ARG A C 1
ATOM 2995 O O . ARG A 1 381 ? 31.055 6.218 19.089 1.00 40.03 381 ARG A O 1
ATOM 3002 N N . ARG A 1 382 ? 31.704 8.016 17.903 1.00 33.91 382 ARG A N 1
ATOM 3003 C CA . ARG A 1 382 ? 32.080 8.814 19.090 1.00 33.91 382 ARG A CA 1
ATOM 3004 C C . ARG A 1 382 ? 30.817 9.361 19.785 1.00 33.91 382 ARG A C 1
ATOM 3006 O O . ARG A 1 382 ? 29.821 9.575 19.106 1.00 33.91 382 ARG A O 1
ATOM 3013 N N . PRO A 1 383 ? 30.786 9.557 21.112 1.00 33.09 383 PRO A N 1
ATOM 3014 C CA . PRO A 1 383 ? 29.696 10.274 21.772 1.00 33.09 383 PRO A CA 1
ATOM 3015 C C . PRO A 1 383 ? 29.822 11.802 21.682 1.00 33.09 383 PRO A C 1
ATOM 3017 O O . PRO A 1 383 ? 30.927 12.327 21.797 1.00 33.09 383 PRO A O 1
ATOM 3020 N N . ASN A 1 384 ? 28.702 12.512 21.472 1.00 35.53 384 ASN A N 1
ATOM 3021 C CA . ASN A 1 384 ? 28.613 13.969 21.617 1.00 35.53 384 ASN A CA 1
ATOM 3022 C C . ASN A 1 384 ? 27.915 14.298 22.940 1.00 35.53 384 ASN A C 1
ATOM 3024 O O . ASN A 1 384 ? 26.807 13.832 23.197 1.00 35.53 384 ASN A O 1
ATOM 3028 N N . ARG A 1 385 ? 28.551 15.126 23.769 1.00 33.97 385 ARG A N 1
ATOM 3029 C CA . ARG A 1 385 ? 28.015 15.556 25.065 1.00 33.97 385 ARG A CA 1
ATOM 3030 C C . ARG A 1 385 ? 27.183 16.825 24.886 1.00 33.97 385 ARG A C 1
ATOM 3032 O O . ARG A 1 385 ? 27.743 17.916 24.919 1.00 33.97 385 ARG A O 1
ATOM 3039 N N . GLN A 1 386 ? 25.866 16.706 24.742 1.00 32.53 386 GLN A N 1
ATOM 3040 C CA . GLN A 1 386 ? 24.949 17.822 25.004 1.00 32.53 386 GLN A CA 1
ATOM 3041 C C . GLN A 1 386 ? 23.794 17.337 25.888 1.00 32.53 386 GLN A C 1
ATOM 3043 O O . GLN A 1 386 ? 23.100 16.389 25.538 1.00 32.53 386 GLN A O 1
ATOM 3048 N N . LYS A 1 387 ? 23.653 17.957 27.068 1.00 30.92 387 LYS A N 1
ATOM 3049 C CA . LYS A 1 387 ? 22.536 17.759 28.004 1.00 30.92 387 LYS A CA 1
ATOM 3050 C C . LYS A 1 387 ? 21.347 18.600 27.529 1.00 30.92 387 LYS A C 1
ATOM 3052 O O . LYS A 1 387 ? 21.543 19.787 27.284 1.00 30.92 387 LYS A O 1
ATOM 3057 N N . PHE A 1 388 ? 20.145 18.028 27.471 1.00 35.62 388 PHE A N 1
ATOM 3058 C CA . PHE A 1 388 ? 18.900 18.767 27.214 1.00 35.62 388 PHE A CA 1
ATOM 3059 C C . PHE A 1 388 ? 17.927 18.549 28.387 1.00 35.62 388 PHE A C 1
ATOM 3061 O O . PHE A 1 388 ? 17.299 17.499 28.437 1.00 35.62 388 PHE A O 1
ATOM 3068 N N . PRO A 1 389 ? 17.823 19.492 29.348 1.00 33.72 389 PRO A N 1
ATOM 3069 C CA . PRO A 1 389 ? 17.106 19.272 30.613 1.00 33.72 389 PRO A CA 1
ATOM 3070 C C . PRO A 1 389 ? 15.579 19.484 30.577 1.00 33.72 389 PRO A C 1
ATOM 3072 O O . PRO A 1 389 ? 14.968 19.529 31.639 1.00 33.72 389 PRO A O 1
ATOM 3075 N N . THR A 1 390 ? 14.942 19.733 29.425 1.00 35.00 390 THR A N 1
ATOM 3076 C CA . THR A 1 390 ? 13.592 20.349 29.424 1.00 35.00 390 THR A CA 1
ATOM 3077 C C . THR A 1 390 ? 12.566 19.772 28.443 1.00 35.00 390 THR A C 1
ATOM 3079 O O . THR A 1 390 ? 11.507 20.371 28.274 1.00 35.00 390 THR A O 1
ATOM 3082 N N . GLU A 1 391 ? 12.818 18.634 27.791 1.00 39.22 391 GLU A N 1
ATOM 3083 C CA . GLU A 1 391 ? 11.914 18.146 26.728 1.00 39.22 391 GLU A CA 1
ATOM 3084 C C . GLU A 1 391 ? 10.822 17.171 27.187 1.00 39.22 391 GLU A C 1
ATOM 3086 O O . GLU A 1 391 ? 9.792 17.056 26.521 1.00 39.22 391 GLU A O 1
ATOM 3091 N N . PHE A 1 392 ? 10.991 16.514 28.334 1.00 37.91 392 PHE A N 1
ATOM 3092 C CA . PHE A 1 392 ? 10.062 15.493 28.814 1.00 37.91 392 PHE A CA 1
ATOM 3093 C C . PHE A 1 392 ? 9.301 16.010 30.038 1.00 37.91 392 PHE A C 1
ATOM 3095 O O . PHE A 1 392 ? 9.903 16.453 31.012 1.00 37.91 392 PHE A O 1
ATOM 3102 N N . GLY A 1 393 ? 7.965 15.992 29.983 1.00 37.56 393 GLY A N 1
ATOM 3103 C CA . GLY A 1 393 ? 7.150 16.194 31.185 1.00 37.56 393 GLY A CA 1
ATOM 3104 C C . GLY A 1 393 ? 7.453 15.102 32.215 1.00 37.56 393 GLY A C 1
ATOM 3105 O O . GLY A 1 393 ? 7.893 14.016 31.838 1.00 37.56 393 GLY A O 1
ATOM 3106 N N . ALA A 1 394 ? 7.196 15.375 33.497 1.00 37.16 394 ALA A N 1
ATOM 3107 C CA . ALA A 1 394 ? 7.525 14.471 34.607 1.00 37.16 394 ALA A CA 1
ATOM 3108 C C . ALA A 1 394 ? 6.929 13.049 34.479 1.00 37.16 394 ALA A C 1
ATOM 3110 O O . ALA A 1 394 ? 7.392 12.130 35.144 1.00 37.16 394 ALA A O 1
ATOM 3111 N N . GLU A 1 395 ? 5.936 12.872 33.607 1.00 36.31 395 GLU A N 1
ATOM 3112 C CA . GLU A 1 395 ? 5.171 11.637 33.409 1.00 36.31 395 GLU A CA 1
ATOM 3113 C C . GLU A 1 395 ? 5.652 10.786 32.212 1.00 36.31 395 GLU A C 1
ATOM 3115 O O . GLU A 1 395 ? 5.141 9.696 31.986 1.00 36.31 395 GLU A O 1
ATOM 3120 N N . HIS A 1 396 ? 6.640 11.244 31.429 1.00 36.50 396 HIS A N 1
ATOM 3121 C CA . HIS A 1 396 ? 7.107 10.519 30.237 1.00 36.50 396 HIS A CA 1
ATOM 3122 C C . HIS A 1 396 ? 8.094 9.387 30.610 1.00 36.50 396 HIS A C 1
ATOM 3124 O O . HIS A 1 396 ? 9.063 9.660 31.325 1.00 36.50 396 HIS A O 1
ATOM 3130 N N . PRO A 1 397 ? 8.017 8.172 30.020 1.00 37.88 397 PRO A N 1
ATOM 3131 C CA . PRO A 1 397 ? 8.935 7.046 30.302 1.00 37.88 397 PRO A CA 1
ATOM 3132 C C . PRO A 1 397 ? 10.423 7.301 29.982 1.00 37.88 397 PRO A C 1
ATOM 3134 O O . PRO A 1 397 ? 11.279 6.453 30.221 1.00 37.88 397 PRO A O 1
ATOM 3137 N N . LEU A 1 398 ? 10.738 8.454 29.378 1.00 37.66 398 LEU A N 1
ATOM 3138 C CA . LEU A 1 398 ? 12.102 8.901 29.066 1.00 37.66 398 LEU A CA 1
ATOM 3139 C C . LEU A 1 398 ? 12.634 9.897 30.113 1.00 37.66 398 LEU A C 1
ATOM 3141 O O . LEU A 1 398 ? 13.840 10.110 30.170 1.00 37.66 398 LEU A O 1
ATOM 3145 N N . HIS A 1 399 ? 11.777 10.459 30.975 1.00 37.19 399 HIS A N 1
ATOM 3146 C CA . HIS A 1 399 ? 12.214 11.222 32.146 1.00 37.19 399 HIS A CA 1
ATOM 3147 C C . HIS A 1 399 ? 12.858 10.297 33.196 1.00 37.19 399 HIS A C 1
ATOM 3149 O O . HIS A 1 399 ? 13.833 10.667 33.843 1.00 37.19 399 HIS A O 1
ATOM 3155 N N . GLU A 1 400 ? 12.420 9.036 33.289 1.00 36.72 400 GLU A N 1
ATOM 3156 C CA . GLU A 1 400 ? 13.143 8.013 34.059 1.00 36.72 400 GLU A CA 1
ATOM 3157 C C . GLU A 1 400 ? 14.508 7.653 33.453 1.00 36.72 400 GLU A C 1
ATOM 3159 O O . GLU A 1 400 ? 15.418 7.271 34.182 1.00 36.72 400 GLU A O 1
ATOM 3164 N N . LEU A 1 401 ? 14.713 7.849 32.147 1.00 38.41 401 LEU A N 1
ATOM 3165 C CA . LEU A 1 401 ? 16.010 7.629 31.495 1.00 38.41 401 LEU A CA 1
ATOM 3166 C C . LEU A 1 401 ? 17.042 8.729 31.799 1.00 38.41 401 LEU A C 1
ATOM 3168 O O . LEU A 1 401 ? 18.238 8.469 31.668 1.00 38.41 401 LEU A O 1
ATOM 3172 N N . GLU A 1 402 ? 16.630 9.904 32.301 1.00 37.88 402 GLU A N 1
ATOM 3173 C CA . GLU A 1 402 ? 17.548 10.843 32.977 1.00 37.88 402 GLU A CA 1
ATOM 3174 C C . GLU A 1 402 ? 18.121 10.253 34.281 1.00 37.88 402 GLU A C 1
ATOM 3176 O O . GLU A 1 402 ? 19.185 10.688 34.727 1.00 37.88 402 GLU A O 1
ATOM 3181 N N . LYS A 1 403 ? 17.468 9.232 34.862 1.00 35.59 403 LYS A N 1
ATOM 3182 C CA . LYS A 1 403 ? 17.940 8.491 36.046 1.00 35.59 403 LYS A CA 1
ATOM 3183 C C . LYS A 1 403 ? 18.736 7.220 35.714 1.00 35.59 403 LYS A C 1
ATOM 3185 O O . LYS A 1 403 ? 19.268 6.609 36.636 1.00 35.59 403 LYS A O 1
ATOM 3190 N N . GLY A 1 404 ? 18.884 6.856 34.438 1.00 34.97 404 GLY A N 1
ATOM 3191 C CA . GLY A 1 404 ? 19.728 5.741 33.997 1.00 34.97 404 GLY A CA 1
ATOM 3192 C C . GLY A 1 404 ? 19.114 4.945 32.848 1.00 34.97 404 GLY A C 1
ATOM 3193 O O . GLY A 1 404 ? 17.914 4.690 32.805 1.00 34.97 404 GLY A O 1
ATOM 3194 N N . ILE A 1 405 ? 19.950 4.531 31.896 1.00 45.03 405 ILE A N 1
ATOM 3195 C CA . ILE A 1 405 ? 19.582 3.539 30.880 1.00 45.03 405 ILE A CA 1
ATOM 3196 C C . ILE A 1 405 ? 19.143 2.263 31.597 1.00 45.03 405 ILE A C 1
ATOM 3198 O O . ILE A 1 405 ? 19.950 1.657 32.300 1.00 45.03 405 ILE A O 1
ATOM 3202 N N . ASP A 1 406 ? 17.892 1.842 31.396 1.00 49.75 406 ASP A N 1
ATOM 3203 C CA . ASP A 1 406 ? 17.401 0.553 31.882 1.00 49.75 406 ASP A CA 1
ATOM 3204 C C . ASP A 1 406 ? 18.382 -0.557 31.457 1.00 49.75 406 ASP A C 1
ATOM 3206 O O . ASP A 1 406 ? 18.612 -0.815 30.269 1.00 49.75 406 ASP A O 1
ATOM 3210 N N . ASN A 1 407 ? 19.030 -1.177 32.447 1.00 56.56 407 ASN A N 1
ATOM 3211 C CA . ASN A 1 407 ? 20.031 -2.213 32.224 1.00 56.56 407 ASN A CA 1
ATOM 3212 C C . ASN A 1 407 ? 19.407 -3.535 31.744 1.00 56.56 407 ASN A C 1
ATOM 3214 O O . ASN A 1 407 ? 20.156 -4.449 31.386 1.00 56.56 407 ASN A O 1
ATOM 3218 N N . LYS A 1 408 ? 18.070 -3.630 31.688 1.00 65.12 408 LYS A N 1
ATOM 3219 C CA . LYS A 1 408 ? 17.325 -4.781 31.178 1.00 65.12 408 LYS A CA 1
ATOM 3220 C C . LYS A 1 408 ? 17.558 -4.978 29.678 1.00 65.12 408 LYS A C 1
ATOM 3222 O O . LYS A 1 408 ? 17.438 -4.065 28.857 1.00 65.12 408 LYS A O 1
ATOM 3227 N N . GLU A 1 409 ? 17.902 -6.205 29.296 1.00 73.12 409 GLU A N 1
ATOM 3228 C CA . GLU A 1 409 ? 17.983 -6.595 27.891 1.00 73.12 409 GLU A CA 1
ATOM 3229 C C . GLU A 1 409 ? 16.615 -7.056 27.389 1.00 73.12 409 GLU A C 1
ATOM 3231 O O . GLU A 1 409 ? 15.993 -7.948 27.960 1.00 73.12 409 GLU A O 1
ATOM 3236 N N . TYR A 1 410 ? 16.166 -6.470 26.280 1.00 79.12 410 TYR A N 1
ATOM 3237 C CA . TYR A 1 410 ? 14.892 -6.802 25.658 1.00 79.12 410 TYR A CA 1
ATOM 3238 C C . TYR A 1 410 ? 15.090 -7.831 24.547 1.00 79.12 410 TYR A C 1
ATOM 3240 O O . TYR A 1 410 ? 15.900 -7.652 23.616 1.00 79.12 410 TYR A O 1
ATOM 3248 N N . ARG A 1 411 ? 14.322 -8.915 24.659 1.00 83.50 411 ARG A N 1
ATOM 3249 C CA . ARG A 1 411 ? 14.247 -10.001 23.685 1.00 83.50 411 ARG A CA 1
ATOM 3250 C C . ARG A 1 411 ? 13.497 -9.519 22.444 1.00 83.50 411 ARG A C 1
ATOM 3252 O O . ARG A 1 411 ? 12.424 -8.948 22.546 1.00 83.50 411 ARG A O 1
ATOM 3259 N N . HIS A 1 412 ? 14.047 -9.774 21.264 1.00 85.00 412 HIS A N 1
ATOM 3260 C CA . HIS A 1 412 ? 13.341 -9.611 19.994 1.00 85.00 412 HIS A CA 1
ATOM 3261 C C . HIS A 1 412 ? 13.539 -10.862 19.148 1.00 85.00 412 HIS A C 1
ATOM 3263 O O . HIS A 1 412 ? 14.684 -11.277 18.938 1.00 85.00 412 HIS A O 1
ATOM 3269 N N . ARG A 1 413 ? 12.439 -11.434 18.663 1.00 86.38 413 ARG A N 1
ATOM 3270 C CA . ARG A 1 413 ? 12.418 -12.587 17.766 1.00 86.38 413 ARG A CA 1
ATOM 3271 C C . ARG A 1 413 ? 12.031 -12.110 16.371 1.00 86.38 413 ARG A C 1
ATOM 3273 O O . ARG A 1 413 ? 10.996 -11.472 16.223 1.00 86.38 413 ARG A O 1
ATOM 3280 N N . ASP A 1 414 ? 12.877 -12.379 15.385 1.00 85.31 414 ASP A N 1
ATOM 3281 C CA . ASP A 1 414 ? 12.618 -11.953 14.010 1.00 85.31 414 ASP A CA 1
ATOM 3282 C C . ASP A 1 414 ? 11.632 -12.875 13.276 1.00 85.31 414 ASP A C 1
ATOM 3284 O O . ASP A 1 414 ? 11.170 -13.884 13.815 1.00 85.31 414 ASP A O 1
ATOM 3288 N N . TYR A 1 415 ? 11.331 -12.530 12.022 1.00 81.00 415 TYR A N 1
ATOM 3289 C CA . TYR A 1 415 ? 10.434 -13.291 11.148 1.00 81.00 415 TYR A CA 1
ATOM 3290 C C . TYR A 1 415 ? 10.880 -14.751 10.917 1.00 81.00 415 TYR A C 1
ATOM 3292 O O . TYR A 1 415 ? 10.049 -15.626 10.711 1.00 81.00 415 TYR A O 1
ATOM 3300 N N . PHE A 1 416 ? 12.182 -15.050 11.007 1.00 83.44 416 PHE A N 1
ATOM 3301 C CA . PHE A 1 416 ? 12.726 -16.412 10.877 1.00 83.44 416 PHE A CA 1
ATOM 3302 C C . PHE A 1 416 ? 12.875 -17.127 12.228 1.00 83.44 416 PHE A C 1
ATOM 3304 O O . PHE A 1 416 ? 13.474 -18.198 12.311 1.00 83.44 416 PHE A O 1
ATOM 3311 N N . GLY A 1 417 ? 12.378 -16.525 13.308 1.00 82.56 417 GLY A N 1
ATOM 3312 C CA . GLY A 1 417 ? 12.453 -17.070 14.654 1.00 82.56 417 GLY A CA 1
ATOM 3313 C C . GLY A 1 417 ? 13.802 -16.878 15.355 1.00 82.56 417 GLY A C 1
ATOM 3314 O O . GLY A 1 417 ? 13.965 -17.388 16.465 1.00 82.56 417 GLY A O 1
ATOM 3315 N N . ARG A 1 418 ? 14.757 -16.139 14.775 1.00 83.31 418 ARG A N 1
ATOM 3316 C CA . ARG A 1 418 ? 16.061 -15.853 15.396 1.00 83.31 418 ARG A CA 1
ATOM 3317 C C . ARG A 1 418 ? 15.883 -14.833 16.512 1.00 83.31 418 ARG A C 1
ATOM 3319 O O . ARG A 1 418 ? 15.236 -13.802 16.337 1.00 83.31 418 ARG A O 1
ATOM 3326 N N . VAL A 1 419 ? 16.491 -15.100 17.664 1.00 86.00 419 VAL A N 1
ATOM 3327 C CA . VAL A 1 419 ? 16.344 -14.264 18.859 1.00 86.00 419 VAL A CA 1
ATOM 3328 C C . VAL A 1 419 ? 17.573 -13.379 19.044 1.00 86.00 419 VAL A C 1
ATOM 3330 O O . VAL A 1 419 ? 18.710 -13.840 18.988 1.00 86.00 419 VAL A O 1
ATOM 3333 N N . THR A 1 420 ? 17.344 -12.092 19.292 1.00 81.06 420 THR A N 1
ATOM 3334 C CA . THR A 1 420 ? 18.385 -11.118 19.626 1.00 81.06 420 THR A CA 1
ATOM 3335 C C . THR A 1 420 ? 18.043 -10.408 20.930 1.00 81.06 420 THR A C 1
ATOM 3337 O O . THR A 1 420 ? 16.896 -10.012 21.138 1.00 81.06 420 THR A O 1
ATOM 3340 N N . TYR A 1 421 ? 19.046 -10.162 21.768 1.00 79.00 421 TYR A N 1
ATOM 3341 C CA . TYR A 1 421 ? 18.913 -9.407 23.015 1.00 79.00 421 TYR A CA 1
ATOM 3342 C C . TYR A 1 421 ? 19.666 -8.088 22.884 1.00 79.00 421 TYR A C 1
ATOM 3344 O O . TYR A 1 421 ? 20.808 -8.060 22.423 1.00 79.00 421 TYR A O 1
ATOM 3352 N N . LYS A 1 422 ? 18.997 -6.976 23.197 1.00 70.12 422 LYS A N 1
ATOM 3353 C CA . LYS A 1 422 ? 19.617 -5.647 23.270 1.00 70.12 422 LYS A CA 1
ATOM 3354 C C . LYS A 1 422 ? 18.893 -4.806 24.310 1.00 70.12 422 LYS A C 1
ATOM 3356 O O . LYS A 1 422 ? 17.672 -4.883 24.401 1.00 70.12 422 LYS A O 1
ATOM 3361 N N . LYS A 1 423 ? 19.636 -3.955 25.014 1.00 65.56 423 LYS A N 1
ATOM 3362 C CA . LYS A 1 423 ? 19.071 -2.914 25.883 1.00 65.56 423 LYS A CA 1
ATOM 3363 C C . LYS A 1 423 ? 18.175 -1.949 25.100 1.00 65.56 423 LYS A C 1
ATOM 3365 O O . LYS A 1 423 ? 18.334 -1.816 23.872 1.00 65.56 423 LYS A O 1
ATOM 3370 N N . LYS A 1 424 ? 17.267 -1.282 25.822 1.00 63.69 424 LYS A N 1
ATOM 3371 C CA . LYS A 1 424 ? 16.486 -0.154 25.298 1.00 63.69 424 LYS A CA 1
ATOM 3372 C C . LYS A 1 424 ? 17.459 0.903 24.766 1.00 63.69 424 LYS A C 1
ATOM 3374 O O . LYS A 1 424 ? 18.527 1.128 25.328 1.00 63.69 424 LYS A O 1
ATOM 3379 N N . ASP A 1 425 ? 17.153 1.452 23.603 1.00 60.41 425 ASP A N 1
ATOM 3380 C CA . ASP A 1 425 ? 18.022 2.359 22.848 1.00 60.41 425 ASP A CA 1
ATOM 3381 C C . ASP A 1 425 ? 17.124 3.370 22.134 1.00 60.41 425 ASP A C 1
ATOM 3383 O O . ASP A 1 425 ? 15.903 3.252 22.183 1.00 60.41 425 ASP A O 1
ATOM 3387 N N . VAL A 1 426 ? 17.732 4.322 21.435 1.00 70.56 426 VAL A N 1
ATOM 3388 C CA . VAL A 1 426 ? 17.030 5.282 20.569 1.00 70.56 426 VAL A CA 1
ATOM 3389 C C . VAL A 1 426 ? 16.131 4.597 19.530 1.00 70.56 426 VAL A C 1
ATOM 3391 O O . VAL A 1 426 ? 16.374 3.433 19.185 1.00 70.56 426 VAL A O 1
ATOM 3394 N N . LEU A 1 427 ? 15.166 5.342 18.979 1.00 77.38 427 LEU A N 1
ATOM 3395 C CA . LEU A 1 427 ? 14.154 4.881 18.024 1.00 77.38 427 LEU A CA 1
ATOM 3396 C C . LEU A 1 427 ? 14.707 3.919 16.963 1.00 77.38 427 LEU A C 1
ATOM 3398 O O . LEU A 1 427 ? 15.761 4.152 16.346 1.00 77.38 427 LEU A O 1
ATOM 3402 N N . ARG A 1 428 ? 13.982 2.822 16.719 1.00 84.31 428 ARG A N 1
ATOM 3403 C CA . ARG A 1 428 ? 14.391 1.755 15.795 1.00 84.31 428 ARG A CA 1
ATOM 3404 C C . ARG A 1 428 ? 13.325 1.459 14.744 1.00 84.31 428 ARG A C 1
ATOM 3406 O O . ARG A 1 428 ? 12.158 1.767 14.902 1.00 84.31 428 ARG A O 1
ATOM 3413 N N . TYR A 1 429 ? 13.752 0.825 13.659 1.00 90.38 429 TYR A N 1
ATOM 3414 C CA . TYR A 1 429 ? 12.888 0.221 12.646 1.00 90.38 429 TYR A CA 1
ATOM 3415 C C . TYR A 1 429 ? 13.390 -1.187 12.323 1.00 90.38 429 TYR A C 1
ATOM 3417 O O . TYR A 1 429 ? 14.580 -1.472 12.488 1.00 90.38 429 TYR A O 1
ATOM 3425 N N . ILE A 1 430 ? 12.517 -2.068 11.840 1.00 90.44 430 ILE A N 1
ATOM 3426 C CA . ILE A 1 430 ? 12.922 -3.392 11.350 1.00 90.44 430 ILE A CA 1
ATOM 3427 C C . ILE A 1 430 ? 13.445 -3.245 9.921 1.00 90.44 430 ILE A C 1
ATOM 3429 O O . ILE A 1 430 ? 12.767 -2.701 9.056 1.00 90.44 430 ILE A O 1
ATOM 3433 N N . SER A 1 431 ? 14.673 -3.702 9.673 1.00 89.88 431 SER A N 1
ATOM 3434 C CA . SER A 1 431 ? 15.298 -3.628 8.348 1.00 89.88 431 SER A CA 1
ATOM 3435 C C . SER A 1 431 ? 14.628 -4.614 7.382 1.00 89.88 431 SER A C 1
ATOM 3437 O O . SER A 1 431 ? 14.798 -5.811 7.599 1.00 89.88 431 SER A O 1
ATOM 3439 N N . PRO A 1 432 ? 14.008 -4.179 6.265 1.00 88.56 432 PRO A N 1
ATOM 3440 C CA . PRO A 1 432 ? 13.363 -5.098 5.315 1.00 88.56 432 PRO A CA 1
ATOM 3441 C C . PRO A 1 432 ? 14.314 -6.137 4.704 1.00 88.56 432 PRO A C 1
ATOM 3443 O O . PRO A 1 432 ? 13.904 -7.218 4.315 1.00 88.56 432 PRO A O 1
ATOM 3446 N N . THR A 1 433 ? 15.609 -5.811 4.630 1.00 86.19 433 THR A N 1
ATOM 3447 C CA . THR A 1 433 ? 16.642 -6.671 4.029 1.00 86.19 433 THR A CA 1
ATOM 3448 C C . THR A 1 433 ? 17.349 -7.601 5.013 1.00 86.19 433 THR A C 1
ATOM 3450 O O . THR A 1 433 ? 17.931 -8.593 4.599 1.00 86.19 433 THR A O 1
ATOM 3453 N N . GLU A 1 434 ? 17.404 -7.238 6.297 1.00 85.25 434 GLU A N 1
ATOM 3454 C CA . GLU A 1 434 ? 18.175 -7.985 7.308 1.00 85.25 434 GLU A CA 1
ATOM 3455 C C . GLU A 1 434 ? 17.294 -8.555 8.418 1.00 85.25 434 GLU A C 1
ATOM 3457 O O . GLU A 1 434 ? 17.778 -9.365 9.203 1.00 85.25 434 GLU A O 1
ATOM 3462 N N . TYR A 1 435 ? 16.018 -8.161 8.477 1.00 87.75 435 TYR A N 1
ATOM 3463 C CA . TYR A 1 435 ? 15.019 -8.665 9.421 1.00 87.75 435 TYR A CA 1
ATOM 3464 C C . TYR A 1 435 ? 15.347 -8.379 10.891 1.00 87.75 435 TYR A C 1
ATOM 3466 O O . TYR A 1 435 ? 14.770 -8.966 11.795 1.00 87.75 435 TYR A O 1
ATOM 3474 N N . VAL A 1 436 ? 16.274 -7.451 11.147 1.00 85.25 436 VAL A N 1
ATOM 3475 C CA . VAL A 1 436 ? 16.702 -7.066 12.495 1.00 85.25 436 VAL A CA 1
ATOM 3476 C C . VAL A 1 436 ? 16.397 -5.593 12.781 1.00 85.25 436 VAL A C 1
ATOM 3478 O O . VAL A 1 436 ? 16.502 -4.757 11.873 1.00 85.25 436 VAL A O 1
ATOM 3481 N N . PRO A 1 437 ? 16.093 -5.231 14.043 1.00 86.62 437 PRO A N 1
ATOM 3482 C CA . PRO A 1 437 ? 15.903 -3.843 14.437 1.00 86.62 437 PRO A CA 1
ATOM 3483 C C . PRO A 1 437 ? 17.192 -3.024 14.301 1.00 86.62 437 PRO A C 1
ATOM 3485 O O . PRO A 1 437 ? 18.229 -3.350 14.894 1.00 86.62 437 PRO A O 1
ATOM 3488 N N . LYS A 1 438 ? 17.114 -1.918 13.563 1.00 85.88 438 LYS A N 1
ATOM 3489 C CA . LYS A 1 438 ? 18.190 -0.947 13.340 1.00 85.88 438 LYS A CA 1
ATOM 3490 C C . LYS A 1 438 ? 17.781 0.438 13.816 1.00 85.88 438 LYS A C 1
ATOM 3492 O O . LYS A 1 438 ? 16.611 0.786 13.793 1.00 85.88 438 LYS A O 1
ATOM 3497 N N . ARG A 1 439 ? 18.769 1.247 14.206 1.00 82.94 439 ARG A N 1
ATOM 3498 C CA . ARG A 1 439 ? 18.554 2.646 14.608 1.00 82.94 439 ARG A CA 1
ATOM 3499 C C . ARG A 1 439 ? 17.964 3.462 13.468 1.00 82.94 439 ARG A C 1
ATOM 3501 O O . ARG A 1 439 ? 18.433 3.353 12.329 1.00 82.94 439 ARG A O 1
ATOM 3508 N N . MET A 1 440 ? 16.994 4.300 13.798 1.00 83.75 440 MET A N 1
ATOM 3509 C CA . MET A 1 440 ? 16.326 5.149 12.835 1.00 83.75 440 MET A CA 1
ATOM 3510 C C . MET A 1 440 ? 17.216 6.318 12.405 1.00 83.75 440 MET A C 1
ATOM 3512 O O . MET A 1 440 ? 17.901 6.961 13.203 1.00 83.75 440 MET A O 1
ATOM 3516 N N . ILE A 1 441 ? 17.245 6.541 11.093 1.00 87.69 441 ILE A N 1
ATOM 3517 C CA . ILE A 1 441 ? 18.014 7.595 10.442 1.00 87.69 441 ILE A CA 1
ATOM 3518 C C . ILE A 1 441 ? 17.064 8.301 9.483 1.00 87.69 441 ILE A C 1
ATOM 3520 O O . ILE A 1 441 ? 16.550 7.662 8.564 1.00 87.69 441 ILE A O 1
ATOM 3524 N N . VAL A 1 442 ? 16.872 9.597 9.692 1.00 89.25 442 VAL A N 1
ATOM 3525 C CA . VAL A 1 442 ? 15.847 10.406 9.038 1.00 89.25 442 VAL A CA 1
ATOM 3526 C C . VAL A 1 442 ? 16.485 11.508 8.217 1.00 89.25 442 VAL A C 1
ATOM 3528 O O . VAL A 1 442 ? 17.307 12.283 8.703 1.00 89.25 442 VAL A O 1
ATOM 3531 N N . GLN A 1 443 ? 16.116 11.580 6.945 1.00 91.81 443 GLN A N 1
ATOM 3532 C CA . GLN A 1 443 ? 16.447 12.727 6.117 1.00 91.81 443 GLN A CA 1
ATOM 3533 C C . GLN A 1 443 ? 15.680 13.963 6.590 1.00 91.81 443 GLN A C 1
ATOM 3535 O O . GLN A 1 443 ? 14.521 13.861 6.969 1.00 91.81 443 GLN A O 1
ATOM 3540 N N . CYS A 1 444 ? 16.318 15.125 6.550 1.00 88.75 444 CYS A N 1
ATOM 3541 C CA . CYS A 1 444 ? 15.774 16.364 7.088 1.00 88.75 444 CYS A CA 1
ATOM 3542 C C . CYS A 1 444 ? 15.903 17.491 6.053 1.00 88.75 444 CYS A C 1
ATOM 3544 O O . CYS A 1 444 ? 16.964 17.661 5.432 1.00 88.75 444 CYS A O 1
ATOM 3546 N N . ALA A 1 445 ? 14.810 18.229 5.850 1.00 87.50 445 ALA A N 1
ATOM 3547 C CA . ALA A 1 445 ? 14.767 19.421 5.011 1.00 87.50 445 ALA A CA 1
ATOM 3548 C C . ALA A 1 445 ? 15.603 20.561 5.632 1.00 87.50 445 ALA A C 1
ATOM 3550 O O . ALA A 1 445 ? 15.799 20.578 6.850 1.00 87.50 445 ALA A O 1
ATOM 3551 N N . PRO A 1 446 ? 16.100 21.530 4.835 1.00 78.44 446 PRO A N 1
ATOM 3552 C CA . PRO A 1 446 ? 16.998 22.578 5.325 1.00 78.44 446 PRO A CA 1
ATOM 3553 C C . PRO A 1 446 ? 16.494 23.309 6.578 1.00 78.44 446 PRO A C 1
ATOM 3555 O O . PRO A 1 446 ? 17.260 23.434 7.525 1.00 78.44 446 PRO A O 1
ATOM 3558 N N . GLY A 1 447 ? 15.214 23.699 6.625 1.00 69.62 447 GLY A N 1
ATOM 3559 C CA . GLY A 1 447 ? 14.636 24.423 7.769 1.00 69.62 447 GLY A CA 1
ATOM 3560 C C . GLY A 1 447 ? 14.375 23.570 9.016 1.00 69.62 447 GLY A C 1
ATOM 3561 O O . GLY A 1 447 ? 14.362 24.088 10.125 1.00 69.62 447 GLY A O 1
ATOM 3562 N N . ALA A 1 448 ? 14.215 22.251 8.875 1.00 71.75 448 ALA A N 1
ATOM 3563 C CA . ALA A 1 448 ? 14.008 21.365 10.023 1.00 71.75 448 ALA A CA 1
ATOM 3564 C C . ALA A 1 448 ? 15.325 21.026 10.746 1.00 71.75 448 ALA A C 1
ATOM 3566 O O . ALA A 1 448 ? 15.302 20.552 11.882 1.00 71.75 448 ALA A O 1
ATOM 3567 N N . ARG A 1 449 ? 16.479 21.304 10.126 1.00 65.06 449 ARG A N 1
ATOM 3568 C CA . ARG A 1 449 ? 17.804 20.982 10.670 1.00 65.06 449 ARG A CA 1
ATOM 3569 C C . ARG A 1 449 ? 18.150 21.774 11.932 1.00 65.06 449 ARG A C 1
ATOM 3571 O O . ARG A 1 449 ? 18.881 21.247 12.767 1.00 65.06 449 ARG A O 1
ATOM 3578 N N . ASP A 1 450 ? 17.593 22.975 12.058 1.00 62.03 450 ASP A N 1
ATOM 3579 C CA . ASP A 1 450 ? 17.887 23.926 13.135 1.00 62.03 450 ASP A CA 1
ATOM 3580 C C . ASP A 1 450 ? 16.967 23.749 14.359 1.00 62.03 450 ASP A C 1
ATOM 3582 O O . ASP A 1 450 ? 17.163 24.381 15.393 1.00 62.03 450 ASP A O 1
ATOM 3586 N N . THR A 1 451 ? 15.971 22.861 14.267 1.00 65.69 451 THR A N 1
ATOM 3587 C CA . THR A 1 451 ? 15.065 22.518 15.379 1.00 65.69 451 THR A CA 1
ATOM 3588 C C . THR A 1 451 ? 15.689 21.470 16.303 1.00 65.69 451 THR A C 1
ATOM 3590 O O . THR A 1 451 ? 16.550 20.704 15.867 1.00 65.69 451 THR A O 1
ATOM 3593 N N . VAL A 1 452 ? 15.256 21.366 17.564 1.00 60.75 452 VAL A N 1
ATOM 3594 C CA . VAL A 1 452 ? 15.794 20.339 18.478 1.00 60.75 452 VAL A CA 1
ATOM 3595 C C . VAL A 1 452 ? 15.453 18.937 17.961 1.00 60.75 452 VAL A C 1
ATOM 3597 O O . VAL A 1 452 ? 14.346 18.688 17.484 1.00 60.75 452 VAL A O 1
ATOM 3600 N N . CYS A 1 453 ? 16.424 18.026 17.957 1.00 61.41 453 CYS A N 1
ATOM 3601 C CA . CYS A 1 453 ? 16.275 16.683 17.394 1.00 61.41 453 CYS A CA 1
ATOM 3602 C C . CYS A 1 453 ? 15.562 15.755 18.386 1.00 61.41 453 CYS A C 1
ATOM 3604 O O . CYS A 1 453 ? 15.872 15.805 19.567 1.00 61.41 453 CYS A O 1
ATOM 3606 N N . GLY A 1 454 ? 14.639 14.914 17.907 1.00 68.12 454 GLY A N 1
ATOM 3607 C CA . GLY A 1 454 ? 14.055 13.844 18.723 1.00 68.12 454 GLY A CA 1
ATOM 3608 C C . GLY A 1 454 ? 15.029 12.679 18.944 1.00 68.12 454 GLY A C 1
ATOM 3609 O O . GLY A 1 454 ? 16.236 12.799 18.720 1.00 68.12 454 GLY A O 1
ATOM 3610 N N . ASP A 1 455 ? 14.504 11.509 19.297 1.00 71.00 455 ASP A N 1
ATOM 3611 C CA . ASP A 1 455 ? 15.251 10.276 19.573 1.00 71.00 455 ASP A CA 1
ATOM 3612 C C . ASP A 1 455 ? 15.745 9.532 18.307 1.00 71.00 455 ASP A C 1
ATOM 3614 O O . ASP A 1 455 ? 15.933 8.317 18.315 1.00 71.00 455 ASP A O 1
ATOM 3618 N N . TRP A 1 456 ? 16.010 10.241 17.203 1.00 77.75 456 TRP A N 1
ATOM 3619 C CA . TRP A 1 456 ? 16.546 9.692 15.946 1.00 77.75 456 TRP A CA 1
ATOM 3620 C C . TRP A 1 456 ? 17.703 10.525 15.387 1.00 77.75 456 TRP A C 1
ATOM 3622 O O . TRP A 1 456 ? 17.927 11.669 15.764 1.00 77.75 456 TRP A O 1
ATOM 3632 N N . LEU A 1 457 ? 18.464 9.961 14.441 1.00 78.25 457 LEU A N 1
ATOM 3633 C CA . LEU A 1 457 ? 19.563 10.679 13.786 1.00 78.25 457 LEU A CA 1
ATOM 3634 C C . LEU A 1 457 ? 19.093 11.383 12.514 1.00 78.25 457 LEU A C 1
ATOM 3636 O O . LEU A 1 457 ? 18.526 10.743 11.631 1.00 78.25 457 LEU A O 1
ATOM 3640 N N . ARG A 1 458 ? 19.431 12.666 12.361 1.00 80.25 458 ARG A N 1
ATOM 3641 C CA . ARG A 1 458 ? 19.153 13.433 11.139 1.00 80.25 458 ARG A CA 1
ATOM 3642 C C . ARG A 1 458 ? 20.280 13.364 10.113 1.00 80.25 458 ARG A C 1
ATOM 3644 O O . ARG A 1 458 ? 21.465 13.394 10.446 1.00 80.25 458 ARG A O 1
ATOM 3651 N N . VAL A 1 459 ? 19.911 13.348 8.836 1.00 86.56 459 VAL A N 1
ATOM 3652 C CA . VAL A 1 459 ? 20.832 13.437 7.694 1.00 86.56 459 VAL A CA 1
ATOM 3653 C C . VAL A 1 459 ? 20.289 14.419 6.670 1.00 86.56 459 VAL A C 1
ATOM 3655 O O . VAL A 1 459 ? 19.084 14.605 6.549 1.00 86.56 459 VAL A O 1
ATOM 3658 N N . LYS A 1 460 ? 21.169 15.035 5.880 1.00 86.81 460 LYS A N 1
ATOM 3659 C CA . LYS A 1 460 ? 20.728 15.820 4.723 1.00 86.81 460 LYS A CA 1
ATOM 3660 C C . LYS A 1 460 ? 20.030 14.898 3.718 1.00 86.81 460 LYS A C 1
ATOM 3662 O O . LYS A 1 460 ? 20.535 13.801 3.466 1.00 86.81 460 LYS A O 1
ATOM 3667 N N . ILE A 1 461 ? 18.929 15.367 3.132 1.00 88.75 461 ILE A N 1
ATOM 3668 C CA . ILE A 1 461 ? 18.262 14.678 2.023 1.00 88.75 461 ILE A CA 1
ATOM 3669 C C . ILE A 1 461 ? 19.277 14.429 0.896 1.00 88.75 461 ILE A C 1
ATOM 3671 O O . ILE A 1 461 ? 20.019 15.333 0.496 1.00 88.75 461 ILE A O 1
ATOM 3675 N N . LYS A 1 462 ? 19.344 13.182 0.421 1.00 83.50 462 LYS A N 1
ATOM 3676 C CA . LYS A 1 462 ? 20.215 12.755 -0.680 1.00 83.50 462 LYS A CA 1
ATOM 3677 C C . LYS A 1 462 ? 19.448 11.808 -1.596 1.00 83.50 462 LYS A C 1
ATOM 3679 O O . LYS A 1 462 ? 18.956 10.778 -1.136 1.00 83.50 462 LYS A O 1
ATOM 3684 N N . GLY A 1 463 ? 19.412 12.132 -2.884 1.00 84.06 463 GLY A N 1
ATOM 3685 C CA . GLY A 1 463 ? 18.963 11.219 -3.929 1.00 84.06 463 GLY A CA 1
ATOM 3686 C C . GLY A 1 463 ? 20.114 10.556 -4.671 1.00 84.06 463 GLY A C 1
ATOM 3687 O O . GLY A 1 463 ? 21.268 10.987 -4.590 1.00 84.06 463 GLY A O 1
ATOM 3688 N N . LYS A 1 464 ? 19.794 9.469 -5.372 1.00 86.31 464 LYS A N 1
ATOM 3689 C CA . LYS A 1 464 ? 20.739 8.706 -6.189 1.00 86.31 464 LYS A CA 1
ATOM 3690 C C . LYS A 1 464 ? 20.349 8.850 -7.659 1.00 86.31 464 LYS A C 1
ATOM 3692 O O . LYS A 1 464 ? 19.529 8.090 -8.164 1.00 86.31 464 LYS A O 1
ATOM 3697 N N . ILE A 1 465 ? 20.945 9.838 -8.318 1.00 86.12 465 ILE A N 1
ATOM 3698 C CA . ILE A 1 465 ? 20.697 10.175 -9.725 1.00 86.12 465 ILE A CA 1
ATOM 3699 C C . ILE A 1 465 ? 21.743 9.455 -10.597 1.00 86.12 465 ILE A C 1
ATOM 3701 O O . ILE A 1 465 ? 22.904 9.378 -10.182 1.00 86.12 465 ILE A O 1
ATOM 3705 N N . PRO A 1 466 ? 21.382 8.940 -11.789 1.00 85.00 466 PRO A N 1
ATOM 3706 C CA . PRO A 1 466 ? 22.356 8.416 -12.743 1.00 85.00 466 PRO A CA 1
ATOM 3707 C C . PRO A 1 466 ? 23.444 9.458 -13.068 1.00 85.00 466 PRO A C 1
ATOM 3709 O O . PRO A 1 466 ? 23.105 10.613 -13.348 1.00 85.00 466 PRO A O 1
ATOM 3712 N N . PRO A 1 467 ? 24.736 9.088 -13.072 1.00 86.00 467 PRO A N 1
ATOM 3713 C CA . PRO A 1 467 ? 25.841 10.024 -13.273 1.00 86.00 467 PRO A CA 1
ATOM 3714 C C . PRO A 1 467 ? 25.755 10.750 -14.621 1.00 86.00 467 PRO A C 1
ATOM 3716 O O . PRO A 1 467 ? 25.982 11.957 -14.670 1.00 86.00 467 PRO A O 1
ATOM 3719 N N . VAL A 1 468 ? 25.348 10.063 -15.697 1.00 84.94 468 VAL A N 1
ATOM 3720 C CA . VAL A 1 468 ? 25.160 10.698 -17.014 1.00 84.94 468 VAL A CA 1
ATOM 3721 C C . VAL A 1 468 ? 24.040 11.741 -16.995 1.00 84.94 468 VAL A C 1
ATOM 3723 O O . VAL A 1 468 ? 24.188 12.811 -17.591 1.00 84.94 468 VAL A O 1
ATOM 3726 N N . LEU A 1 469 ? 22.938 11.475 -16.286 1.00 86.56 469 LEU A N 1
ATOM 3727 C CA . LEU A 1 469 ? 21.857 12.449 -16.147 1.00 86.56 469 LEU A CA 1
ATOM 3728 C C . LEU A 1 469 ? 22.311 13.651 -15.319 1.00 86.56 469 LEU A C 1
ATOM 3730 O O . LEU A 1 469 ? 22.128 14.782 -15.755 1.00 86.56 469 LEU A O 1
ATOM 3734 N N . ALA A 1 470 ? 22.954 13.419 -14.173 1.00 87.81 470 ALA A N 1
ATOM 3735 C CA . ALA A 1 470 ? 23.459 14.488 -13.314 1.00 87.81 470 ALA A CA 1
ATOM 3736 C C . ALA A 1 470 ? 24.430 15.418 -14.063 1.00 87.81 470 ALA A C 1
ATOM 3738 O O . ALA A 1 470 ? 24.345 16.641 -13.943 1.00 87.81 470 ALA A O 1
ATOM 3739 N N . LEU A 1 471 ? 25.313 14.841 -14.881 1.00 89.06 471 LEU A N 1
ATOM 3740 C CA . LEU A 1 471 ? 26.268 15.578 -15.701 1.00 89.06 471 LEU A CA 1
ATOM 3741 C C . LEU A 1 471 ? 25.577 16.381 -16.820 1.00 89.06 471 LEU A C 1
ATOM 3743 O O . LEU A 1 471 ? 25.895 17.552 -17.037 1.00 89.06 471 LEU A O 1
ATOM 3747 N N . SER A 1 472 ? 24.590 15.776 -17.487 1.00 89.44 472 SER A N 1
ATOM 3748 C CA . SER A 1 472 ? 23.809 16.428 -18.547 1.00 89.44 472 SER A CA 1
ATOM 3749 C C . SER A 1 472 ? 22.963 17.583 -18.005 1.00 89.44 472 SER A C 1
ATOM 3751 O O . SER A 1 472 ? 22.918 18.660 -18.597 1.00 89.44 472 SER A O 1
ATOM 3753 N N . GLU A 1 473 ? 22.340 17.391 -16.844 1.00 89.12 473 GLU A N 1
ATOM 3754 C CA . GLU A 1 473 ? 21.577 18.418 -16.136 1.00 89.12 473 GLU A CA 1
ATOM 3755 C C . GLU A 1 473 ? 22.470 19.575 -15.687 1.00 89.12 473 GLU A C 1
ATOM 3757 O O . GLU A 1 473 ? 22.137 20.738 -15.906 1.00 89.12 473 GLU A O 1
ATOM 3762 N N . TRP A 1 474 ? 23.650 19.289 -15.129 1.00 90.00 474 TRP A N 1
ATOM 3763 C CA . TRP A 1 474 ? 24.609 20.329 -14.752 1.00 90.00 474 TRP A CA 1
ATOM 3764 C C . TRP A 1 474 ? 25.047 21.194 -15.945 1.00 90.00 474 TRP A C 1
ATOM 3766 O O . TRP A 1 474 ? 25.227 22.410 -15.789 1.00 90.00 474 TRP A O 1
ATOM 3776 N N . ALA A 1 475 ? 25.176 20.589 -17.131 1.00 90.62 475 ALA A N 1
ATOM 3777 C CA . ALA A 1 475 ? 25.506 21.304 -18.357 1.00 90.62 475 ALA A CA 1
ATOM 3778 C C . ALA A 1 475 ? 24.354 22.188 -18.859 1.00 90.62 475 ALA A C 1
ATOM 3780 O O . ALA A 1 475 ? 24.596 23.337 -19.220 1.00 90.62 475 ALA A O 1
ATOM 3781 N N . LEU A 1 476 ? 23.114 21.682 -18.855 1.00 88.75 476 LEU A N 1
ATOM 3782 C CA . LEU A 1 476 ? 21.955 22.342 -19.477 1.00 88.75 476 LEU A CA 1
ATOM 3783 C C . LEU A 1 476 ? 21.237 23.368 -18.588 1.00 88.75 476 LEU A C 1
ATOM 3785 O O . LEU A 1 476 ? 20.654 24.321 -19.113 1.00 88.75 476 LEU A O 1
ATOM 3789 N N . ARG A 1 477 ? 21.280 23.193 -17.260 1.00 84.06 477 ARG A N 1
ATOM 3790 C CA . ARG A 1 477 ? 20.540 24.003 -16.271 1.00 84.06 477 ARG A CA 1
ATOM 3791 C C . ARG A 1 477 ? 20.655 25.528 -16.436 1.00 84.06 477 ARG A C 1
ATOM 3793 O O . ARG A 1 477 ? 19.626 26.184 -16.299 1.00 84.06 477 ARG A O 1
ATOM 3800 N N . PRO A 1 478 ? 21.823 26.131 -16.739 1.00 84.88 478 PRO A N 1
ATOM 3801 C CA . PRO A 1 478 ? 21.925 27.590 -16.845 1.00 84.88 478 PRO A CA 1
ATOM 3802 C C . PRO A 1 478 ? 21.017 28.215 -17.918 1.00 84.88 478 PRO A C 1
ATOM 3804 O O . PRO A 1 478 ? 20.641 29.375 -17.794 1.00 84.88 478 PRO A O 1
ATOM 3807 N N . SER A 1 479 ? 20.642 27.461 -18.959 1.00 80.62 479 SER A N 1
ATOM 3808 C CA . SER A 1 479 ? 19.754 27.921 -20.043 1.00 80.62 479 SER A CA 1
ATOM 3809 C C . SER A 1 479 ? 18.275 27.558 -19.854 1.00 80.62 479 SER A C 1
ATOM 3811 O O . SER A 1 479 ? 17.460 27.803 -20.755 1.00 80.62 479 SER A O 1
ATOM 3813 N N . ASP A 1 480 ? 17.916 26.945 -18.723 1.00 77.62 480 ASP A N 1
ATOM 3814 C CA . ASP A 1 480 ? 16.572 26.424 -18.501 1.00 77.62 480 ASP A CA 1
ATOM 3815 C C . ASP A 1 480 ? 15.537 27.544 -18.318 1.00 77.62 480 ASP A C 1
ATOM 3817 O O . ASP A 1 480 ? 15.756 28.511 -17.591 1.00 77.62 480 ASP A O 1
ATOM 3821 N N . ARG A 1 481 ? 14.374 27.407 -18.965 1.00 69.56 481 ARG A N 1
ATOM 3822 C CA . ARG A 1 481 ? 13.281 28.392 -18.862 1.00 69.56 481 ARG A CA 1
ATOM 3823 C C . ARG A 1 481 ? 12.601 28.344 -17.497 1.00 69.56 481 ARG A C 1
ATOM 3825 O O . ARG A 1 481 ? 12.133 29.379 -17.028 1.00 69.56 481 ARG A O 1
ATOM 3832 N N . LYS A 1 482 ? 12.566 27.165 -16.859 1.00 68.31 482 LYS A N 1
ATOM 3833 C CA . LYS A 1 482 ? 11.980 26.985 -15.521 1.00 68.31 482 LYS A CA 1
ATOM 3834 C C . LYS A 1 482 ? 12.728 27.785 -14.447 1.00 68.31 482 LYS A C 1
ATOM 3836 O O . LYS A 1 482 ? 12.116 28.201 -13.471 1.00 68.31 482 LYS A O 1
ATOM 3841 N N . LEU A 1 483 ? 14.009 28.100 -14.661 1.00 67.38 483 LEU A N 1
ATOM 3842 C CA . LEU A 1 483 ? 14.786 28.930 -13.737 1.00 67.38 483 LEU A CA 1
ATOM 3843 C C . LEU A 1 483 ? 14.230 30.364 -13.620 1.00 67.38 483 LEU A C 1
ATOM 3845 O O . LEU A 1 483 ? 14.197 30.912 -12.522 1.00 67.38 483 LEU A O 1
ATOM 3849 N N . GLY A 1 484 ? 13.746 30.948 -14.726 1.00 57.41 484 GLY A N 1
ATOM 3850 C CA . GLY A 1 484 ? 13.114 32.277 -14.726 1.00 57.41 484 GLY A CA 1
ATOM 3851 C C . GLY A 1 484 ? 11.769 32.292 -13.990 1.00 57.41 484 GLY A C 1
ATOM 3852 O O . GLY A 1 484 ? 11.504 33.194 -13.201 1.00 57.41 484 GLY A O 1
ATOM 3853 N N . LEU A 1 485 ? 10.972 31.225 -14.147 1.00 61.16 485 LEU A N 1
ATOM 3854 C CA . LEU A 1 485 ? 9.710 31.044 -13.411 1.00 61.16 485 LEU A CA 1
ATOM 3855 C C . LEU A 1 485 ? 9.933 30.948 -11.890 1.00 61.16 485 LEU A C 1
ATOM 3857 O O . LEU A 1 485 ? 9.131 31.466 -11.117 1.00 61.16 485 LEU A O 1
ATOM 3861 N N . ARG A 1 486 ? 11.040 30.336 -11.446 1.00 62.09 486 ARG A N 1
ATOM 3862 C CA . ARG A 1 486 ? 11.404 30.236 -10.018 1.00 62.09 486 ARG A CA 1
ATOM 3863 C C . ARG A 1 486 ? 11.841 31.564 -9.402 1.00 62.09 486 ARG A C 1
ATOM 3865 O O . ARG A 1 486 ? 11.656 31.760 -8.207 1.00 62.09 486 ARG A O 1
ATOM 3872 N N . SER A 1 487 ? 12.389 32.475 -10.206 1.00 56.31 487 SER A N 1
ATOM 3873 C CA . SER A 1 487 ? 12.780 33.819 -9.761 1.00 56.31 487 SER A CA 1
ATOM 3874 C C . SER A 1 487 ? 11.600 34.802 -9.679 1.00 56.31 487 SER A C 1
ATOM 3876 O O . SER A 1 487 ? 11.817 35.975 -9.378 1.00 56.31 487 SER A O 1
ATOM 3878 N N . GLY A 1 488 ? 10.368 34.351 -9.952 1.00 56.56 488 GLY A N 1
ATOM 3879 C CA . GLY A 1 488 ? 9.164 35.184 -9.924 1.00 56.56 488 GLY A CA 1
ATOM 3880 C C . GLY A 1 488 ? 8.852 35.916 -11.235 1.00 56.56 488 GLY A C 1
ATOM 3881 O O . GLY A 1 488 ? 7.997 36.795 -11.237 1.00 56.56 488 GLY A O 1
ATOM 3882 N N . GLU A 1 489 ? 9.505 35.579 -12.356 1.00 57.03 489 GLU A N 1
ATOM 3883 C CA . GLU A 1 489 ? 9.177 36.169 -13.661 1.00 57.03 489 GLU A CA 1
ATOM 3884 C C . GLU A 1 489 ? 7.964 35.472 -14.310 1.00 57.03 489 GLU A C 1
ATOM 3886 O O . GLU A 1 489 ? 7.995 34.271 -14.582 1.00 57.03 489 GLU A O 1
ATOM 3891 N N . GLU A 1 490 ? 6.917 36.232 -14.654 1.00 50.78 490 GLU A N 1
ATOM 3892 C CA . GLU A 1 490 ? 5.667 35.712 -15.253 1.00 50.78 490 GLU A CA 1
ATOM 3893 C C . GLU A 1 490 ? 5.843 35.019 -16.618 1.00 50.78 490 GLU A C 1
ATOM 3895 O O . GLU A 1 490 ? 5.013 34.212 -17.036 1.00 50.78 490 GLU A O 1
ATOM 3900 N N . LYS A 1 491 ? 6.918 35.326 -17.350 1.00 52.12 491 LYS A N 1
ATOM 3901 C CA . LYS A 1 491 ? 7.222 34.738 -18.661 1.00 52.12 491 LYS A CA 1
ATOM 3902 C C . LYS A 1 491 ? 8.648 34.214 -18.619 1.00 52.12 491 LYS A C 1
ATOM 3904 O O . LYS A 1 491 ? 9.556 34.987 -18.886 1.00 52.12 491 LYS A O 1
ATOM 3909 N N . GLY A 1 492 ? 8.849 32.930 -18.305 1.00 60.91 492 GLY A N 1
ATOM 3910 C CA . GLY A 1 492 ? 10.172 32.290 -18.206 1.00 60.91 492 GLY A CA 1
ATOM 3911 C C . GLY A 1 492 ? 11.059 32.498 -19.446 1.00 60.91 492 GLY A C 1
ATOM 3912 O O . GLY A 1 492 ? 11.068 31.679 -20.375 1.00 60.91 492 GLY A O 1
ATOM 3913 N N . LYS A 1 493 ? 11.802 33.610 -19.481 1.00 66.00 493 LYS A N 1
ATOM 3914 C CA . LYS A 1 493 ? 12.721 33.980 -20.561 1.00 66.00 493 LYS A CA 1
ATOM 3915 C C . LYS A 1 493 ? 14.065 33.304 -20.313 1.00 66.00 493 LYS A C 1
ATOM 3917 O O . LYS A 1 493 ? 14.520 33.165 -19.184 1.00 66.00 493 LYS A O 1
ATOM 3922 N N . ARG A 1 494 ? 14.722 32.861 -21.389 1.00 71.56 494 ARG A N 1
ATOM 3923 C CA . ARG A 1 494 ? 16.082 32.316 -21.283 1.00 71.56 494 ARG A CA 1
ATOM 3924 C C . ARG A 1 494 ? 17.060 33.468 -21.091 1.00 71.56 494 ARG A C 1
ATOM 3926 O O . ARG A 1 494 ? 17.108 34.361 -21.933 1.00 71.56 494 ARG A O 1
ATOM 3933 N N . SER A 1 495 ? 17.858 33.415 -20.030 1.00 79.69 495 SER A N 1
ATOM 3934 C CA . SER A 1 495 ? 18.967 34.351 -19.843 1.00 79.69 495 SER A CA 1
ATOM 3935 C C . SER A 1 495 ? 20.019 34.141 -20.935 1.00 79.69 495 SER A C 1
ATOM 3937 O O . SER A 1 495 ? 20.475 33.015 -21.147 1.00 79.69 495 SER A O 1
ATOM 3939 N N . PHE A 1 496 ? 20.425 35.216 -21.617 1.00 82.88 496 PHE A N 1
ATOM 3940 C CA . PHE A 1 496 ? 21.488 35.177 -22.629 1.00 82.88 496 PHE A CA 1
ATOM 3941 C C . PHE A 1 496 ? 22.791 34.602 -22.052 1.00 82.88 496 PHE A C 1
ATOM 3943 O O . PHE A 1 496 ? 23.358 33.659 -22.604 1.00 82.88 496 PHE A O 1
ATOM 3950 N N . TRP A 1 497 ? 23.205 35.089 -20.878 1.00 84.06 497 TRP A N 1
ATOM 3951 C CA . TRP A 1 497 ? 24.371 34.580 -20.148 1.00 84.06 497 TRP A CA 1
ATOM 3952 C C . TRP A 1 497 ? 24.223 33.105 -19.754 1.00 84.06 497 TRP A C 1
ATOM 3954 O O . TRP A 1 497 ? 25.194 32.350 -19.796 1.00 84.06 497 TRP A O 1
ATOM 3964 N N . GLY A 1 498 ? 22.998 32.668 -19.456 1.00 84.12 498 GLY A N 1
ATOM 3965 C CA . GLY A 1 498 ? 22.675 31.266 -19.201 1.00 84.12 498 GLY A CA 1
ATOM 3966 C C . GLY A 1 498 ? 22.872 30.357 -20.421 1.00 84.12 498 GLY A C 1
ATOM 3967 O O . GLY A 1 498 ? 23.370 29.236 -20.296 1.00 84.12 498 GLY A O 1
ATOM 3968 N N . VAL A 1 499 ? 22.547 30.841 -21.624 1.00 86.12 499 VAL A N 1
ATOM 3969 C CA . VAL A 1 499 ? 22.792 30.116 -22.884 1.00 86.12 499 VAL A CA 1
ATOM 3970 C C . VAL A 1 499 ? 24.290 29.999 -23.163 1.00 86.12 499 VAL A C 1
ATOM 3972 O O . VAL A 1 499 ? 24.767 28.899 -23.435 1.00 86.12 499 VAL A O 1
ATOM 3975 N N . VAL A 1 500 ? 25.044 31.094 -23.021 1.00 88.00 500 VAL A N 1
ATOM 3976 C CA . VAL A 1 500 ? 26.507 31.092 -23.208 1.00 88.00 500 VAL A CA 1
ATOM 3977 C C . VAL A 1 500 ? 27.182 30.116 -22.240 1.00 88.00 500 VAL A C 1
ATOM 3979 O O . VAL A 1 500 ? 27.987 29.279 -22.654 1.00 88.00 500 VAL A O 1
ATOM 3982 N N . GLN A 1 501 ? 26.801 30.156 -20.961 1.00 88.50 501 GLN A N 1
ATOM 3983 C CA . GLN A 1 501 ? 27.324 29.239 -19.950 1.00 88.50 501 GLN A CA 1
ATOM 3984 C C . GLN A 1 501 ? 26.967 27.777 -20.253 1.00 88.50 501 GLN A C 1
ATOM 3986 O O . GLN A 1 501 ? 27.789 26.891 -20.028 1.00 88.50 501 GLN A O 1
ATOM 3991 N N . THR A 1 502 ? 25.774 27.518 -20.791 1.00 89.38 502 THR A N 1
ATOM 3992 C CA . THR A 1 502 ? 25.357 26.171 -21.203 1.00 89.38 502 THR A CA 1
ATOM 3993 C C . THR A 1 502 ? 26.225 25.644 -22.339 1.00 89.38 502 THR A C 1
ATOM 3995 O O . THR A 1 502 ? 26.727 24.530 -22.233 1.00 89.38 502 THR A O 1
ATOM 3998 N N . CYS A 1 503 ? 26.474 26.440 -23.386 1.00 88.25 503 CYS A N 1
ATOM 3999 C CA . CYS A 1 503 ? 27.351 26.034 -24.487 1.00 88.25 503 CYS A CA 1
ATOM 4000 C C . CYS A 1 503 ? 28.745 25.646 -23.973 1.00 88.25 503 CYS A C 1
ATOM 4002 O O . CYS A 1 503 ? 29.235 24.563 -24.286 1.00 88.25 503 CYS A O 1
ATOM 4004 N N . LEU A 1 504 ? 29.346 26.478 -23.115 1.00 90.44 504 LEU A N 1
ATOM 4005 C CA . LEU A 1 504 ? 30.663 26.205 -22.534 1.00 90.44 504 LEU A CA 1
ATOM 4006 C C . LEU A 1 504 ? 30.670 24.933 -21.672 1.00 90.44 504 LEU A C 1
ATOM 4008 O O . LEU A 1 504 ? 31.579 24.111 -21.789 1.00 90.44 504 LEU A O 1
ATOM 4012 N N . ARG A 1 505 ? 29.642 24.725 -20.840 1.00 92.62 505 ARG A N 1
ATOM 4013 C CA . ARG A 1 505 ? 29.529 23.506 -20.025 1.00 92.62 505 ARG A CA 1
ATOM 4014 C C . ARG A 1 505 ? 29.289 22.255 -20.864 1.00 92.62 505 ARG A C 1
ATOM 4016 O O . ARG A 1 505 ? 29.840 21.215 -20.525 1.00 92.62 505 ARG A O 1
ATOM 4023 N N . VAL A 1 506 ? 28.515 22.342 -21.949 1.00 91.25 506 VAL A N 1
ATOM 4024 C CA . VAL A 1 506 ? 28.324 21.228 -22.889 1.00 91.25 506 VAL A CA 1
ATOM 4025 C C . VAL A 1 506 ? 29.674 20.812 -23.465 1.00 91.25 506 VAL A C 1
ATOM 4027 O O . VAL A 1 506 ? 30.006 19.637 -23.360 1.00 91.25 506 VAL A O 1
ATOM 4030 N N . PHE A 1 507 ? 30.500 21.751 -23.946 1.00 88.88 507 PHE A N 1
ATOM 4031 C CA . PHE A 1 507 ? 31.845 21.435 -24.449 1.00 88.88 507 PHE A CA 1
ATOM 4032 C C . PHE A 1 507 ? 32.726 20.700 -23.426 1.00 88.88 507 PHE A C 1
ATOM 4034 O O . PHE A 1 507 ? 33.372 19.717 -23.781 1.00 88.88 507 PHE A O 1
ATOM 4041 N N . LEU A 1 508 ? 32.700 21.109 -22.151 1.00 89.88 508 LEU A N 1
ATOM 4042 C CA . LEU A 1 508 ? 33.448 20.439 -21.074 1.00 89.88 508 LEU A CA 1
ATOM 4043 C C . LEU A 1 508 ? 32.945 19.016 -20.770 1.00 89.88 508 LEU A C 1
ATOM 4045 O O . LEU A 1 508 ? 33.699 18.169 -20.296 1.00 89.88 508 LEU A O 1
ATOM 4049 N N . VAL A 1 509 ? 31.665 18.757 -21.027 1.00 88.88 509 VAL A N 1
ATOM 4050 C CA . VAL A 1 509 ? 30.958 17.532 -20.638 1.00 88.88 509 VAL A CA 1
ATOM 4051 C C . VAL A 1 509 ? 30.887 16.496 -21.769 1.00 88.88 509 VAL A C 1
ATOM 4053 O O . VAL A 1 509 ? 30.624 15.324 -21.492 1.00 88.88 509 VAL A O 1
ATOM 4056 N N . ILE A 1 510 ? 31.187 16.874 -23.019 1.00 84.81 510 ILE A N 1
ATOM 4057 C CA . ILE A 1 510 ? 31.167 15.982 -24.196 1.00 84.81 510 ILE A CA 1
ATOM 4058 C C . ILE A 1 510 ? 31.997 14.716 -23.967 1.00 84.81 510 ILE A C 1
ATOM 4060 O O . ILE A 1 510 ? 31.463 13.612 -24.066 1.00 84.81 510 ILE A O 1
ATOM 4064 N N . ILE A 1 511 ? 33.286 14.863 -23.638 1.00 81.94 511 ILE A N 1
ATOM 4065 C CA . ILE A 1 511 ? 34.202 13.720 -23.504 1.00 81.94 511 ILE A CA 1
ATOM 4066 C C . ILE A 1 511 ? 33.771 12.807 -22.343 1.00 81.94 511 ILE A C 1
ATOM 4068 O O . ILE A 1 511 ? 33.582 11.614 -22.586 1.00 81.94 511 ILE A O 1
ATOM 4072 N N . PRO A 1 512 ? 33.520 13.313 -21.115 1.00 84.56 512 PRO A N 1
ATOM 4073 C CA . PRO A 1 512 ? 33.030 12.464 -20.030 1.00 84.56 512 PRO A CA 1
ATOM 4074 C C . PRO A 1 512 ? 31.692 11.775 -20.341 1.00 84.56 512 PRO A C 1
ATOM 4076 O O . PRO A 1 512 ? 31.507 10.619 -19.972 1.00 84.56 512 PRO A O 1
ATOM 4079 N N . THR A 1 513 ? 30.771 12.440 -21.049 1.00 80.31 513 THR A N 1
ATOM 4080 C CA . THR A 1 513 ? 29.479 11.842 -21.436 1.00 80.31 513 THR A CA 1
ATOM 4081 C C . THR A 1 513 ? 29.671 10.707 -22.436 1.00 80.31 513 THR A C 1
ATOM 4083 O O . THR A 1 513 ? 29.090 9.641 -22.257 1.00 80.31 513 THR A O 1
ATOM 4086 N N . LEU A 1 514 ? 30.517 10.896 -23.455 1.00 75.56 514 LEU A N 1
ATOM 4087 C CA . LEU A 1 514 ? 30.841 9.854 -24.434 1.00 75.56 514 LEU A CA 1
ATOM 4088 C C . LEU A 1 514 ? 31.509 8.639 -23.784 1.00 75.56 514 LEU A C 1
ATOM 4090 O O . LEU A 1 514 ? 31.166 7.510 -24.121 1.00 75.56 514 LEU A O 1
ATOM 4094 N N . VAL A 1 515 ? 32.425 8.863 -22.837 1.00 77.88 515 VAL A N 1
ATOM 4095 C CA . VAL A 1 515 ? 33.090 7.785 -22.086 1.00 77.88 515 VAL A CA 1
ATOM 4096 C C . VAL A 1 515 ? 32.086 7.019 -21.223 1.00 77.88 515 VAL A C 1
ATOM 4098 O O . VAL A 1 515 ? 32.076 5.794 -21.225 1.00 77.88 515 VAL A O 1
ATOM 4101 N N . LEU A 1 516 ? 31.196 7.716 -20.514 1.00 76.25 516 LEU A N 1
ATOM 4102 C CA . LEU A 1 516 ? 30.165 7.057 -19.710 1.00 76.25 516 LEU A CA 1
ATOM 4103 C C . LEU A 1 516 ? 29.154 6.276 -20.567 1.00 76.25 516 LEU A C 1
ATOM 4105 O O . LEU A 1 516 ? 28.634 5.265 -20.107 1.00 76.25 516 LEU A O 1
ATOM 4109 N N . LEU A 1 517 ? 28.892 6.719 -21.802 1.00 71.19 517 LEU A N 1
ATOM 4110 C CA . LEU A 1 517 ? 28.018 6.028 -22.757 1.00 71.19 517 LEU A CA 1
ATOM 4111 C C . LEU A 1 517 ? 28.685 4.821 -23.433 1.00 71.19 517 LEU A C 1
ATOM 4113 O O . LEU A 1 517 ? 27.984 3.884 -23.808 1.00 71.19 517 LEU A O 1
ATOM 4117 N N . SER A 1 518 ? 30.007 4.845 -23.627 1.00 67.75 518 SER A N 1
ATOM 4118 C CA . SER A 1 518 ? 30.752 3.762 -24.283 1.00 67.75 518 SER A CA 1
ATOM 4119 C C . SER A 1 518 ? 31.134 2.629 -23.332 1.00 67.75 518 SER A C 1
ATOM 4121 O O . SER A 1 518 ? 31.367 1.502 -23.773 1.00 67.75 518 SER A O 1
ATOM 4123 N N . LEU A 1 519 ? 31.175 2.897 -22.027 1.00 65.44 519 LEU A N 1
ATOM 4124 C CA . LEU A 1 519 ? 31.430 1.876 -21.024 1.00 65.44 519 LEU A CA 1
ATOM 4125 C C . LEU A 1 519 ? 30.169 1.018 -20.806 1.00 65.44 519 LEU A C 1
ATOM 4127 O O . LEU A 1 519 ? 29.111 1.555 -20.478 1.00 65.44 519 LEU A O 1
ATOM 4131 N N . PRO A 1 520 ? 30.263 -0.326 -20.854 1.00 54.59 520 PRO A N 1
ATOM 4132 C CA . PRO A 1 520 ? 29.152 -1.234 -20.540 1.00 54.59 520 PRO A CA 1
ATOM 4133 C C . PRO A 1 520 ? 28.806 -1.264 -19.034 1.00 54.59 520 PRO A C 1
ATOM 4135 O O . PRO A 1 520 ? 28.236 -2.233 -18.537 1.00 54.59 520 PRO A O 1
ATOM 4138 N N . LEU A 1 521 ? 29.174 -0.217 -18.287 1.00 48.97 521 LEU A N 1
ATOM 4139 C CA . LEU A 1 521 ? 28.969 -0.086 -16.844 1.00 48.97 521 LEU A CA 1
ATOM 4140 C C . LEU A 1 521 ? 27.501 0.184 -16.489 1.00 48.97 521 LEU A C 1
ATOM 4142 O O . LEU A 1 521 ? 27.085 -0.091 -15.366 1.00 48.97 521 LEU A O 1
ATOM 4146 N N . GLU A 1 522 ? 26.703 0.672 -17.441 1.00 47.50 522 GLU A N 1
ATOM 4147 C CA . GLU A 1 522 ? 25.307 1.029 -17.219 1.00 47.50 522 GLU A CA 1
ATOM 4148 C C . GLU A 1 522 ? 24.391 0.435 -18.303 1.00 47.50 522 GLU A C 1
ATOM 4150 O O . GLU A 1 522 ? 24.124 1.041 -19.338 1.00 47.50 522 GLU A O 1
ATOM 4155 N N . LYS A 1 523 ? 23.790 -0.728 -18.011 1.00 48.62 523 LYS A N 1
ATOM 4156 C CA . LYS A 1 523 ? 22.550 -1.218 -18.658 1.00 48.62 523 LYS A CA 1
ATOM 4157 C C . LYS A 1 523 ? 21.332 -0.296 -18.354 1.00 48.62 523 LYS A C 1
ATOM 4159 O O . LYS A 1 523 ? 20.229 -0.783 -18.145 1.00 48.62 523 LYS A O 1
ATOM 4164 N N . ALA A 1 524 ? 21.520 1.022 -18.207 1.00 50.06 524 ALA A N 1
ATOM 4165 C CA . ALA A 1 524 ? 20.736 1.859 -17.284 1.00 50.06 524 ALA A CA 1
ATOM 4166 C C . ALA A 1 524 ? 19.533 2.621 -17.869 1.00 50.06 524 ALA A C 1
ATOM 4168 O O . ALA A 1 524 ? 18.751 3.181 -17.099 1.00 50.06 524 ALA A O 1
ATOM 4169 N N . TRP A 1 525 ? 19.358 2.669 -19.191 1.00 54.41 525 TRP A N 1
ATOM 4170 C CA . TRP A 1 525 ? 18.330 3.528 -19.810 1.00 54.41 525 TRP A CA 1
ATOM 4171 C C . TRP A 1 525 ? 16.937 2.882 -19.829 1.00 54.41 525 TRP A C 1
ATOM 4173 O O . TRP A 1 525 ? 15.932 3.589 -19.756 1.00 54.41 525 TRP A O 1
ATOM 4183 N N . GLU A 1 526 ? 16.880 1.547 -19.827 1.00 50.94 526 GLU A N 1
ATOM 4184 C CA . GLU A 1 526 ? 15.660 0.743 -19.743 1.00 50.94 526 GLU A CA 1
ATOM 4185 C C . GLU A 1 526 ? 15.771 -0.212 -18.554 1.00 50.94 526 GLU A C 1
ATOM 4187 O O . GLU A 1 526 ? 16.246 -1.337 -18.658 1.00 50.94 526 GLU A O 1
ATOM 4192 N N . SER A 1 527 ? 15.333 0.242 -17.381 1.00 52.81 527 SER A N 1
ATOM 4193 C CA . SER A 1 527 ? 14.991 -0.690 -16.304 1.00 52.81 527 SER A CA 1
ATOM 4194 C C . SER A 1 527 ? 13.552 -1.144 -16.526 1.00 52.81 527 SER A C 1
ATOM 4196 O O . SER A 1 527 ? 12.637 -0.651 -15.877 1.00 52.81 527 SER A O 1
ATOM 4198 N N . SER A 1 528 ? 13.348 -2.017 -17.516 1.00 52.69 528 SER A N 1
ATOM 4199 C CA . SER A 1 528 ? 12.034 -2.605 -17.810 1.00 52.69 528 SER A CA 1
ATOM 4200 C C . SER A 1 528 ? 11.557 -3.563 -16.715 1.00 52.69 528 SER A C 1
ATOM 4202 O O . SER A 1 528 ? 10.362 -3.814 -16.634 1.00 52.69 528 SER A O 1
ATOM 4204 N N . GLU A 1 529 ? 12.465 -4.047 -15.859 1.00 62.00 529 GLU A N 1
ATOM 4205 C CA . GLU A 1 529 ? 12.157 -4.942 -14.741 1.00 62.00 529 GLU A CA 1
ATOM 4206 C C . GLU A 1 529 ? 12.439 -4.255 -13.392 1.00 62.00 529 GLU A C 1
ATOM 4208 O O . GLU A 1 529 ? 13.588 -4.015 -12.978 1.00 62.00 529 GLU A O 1
ATOM 4213 N N . PHE A 1 530 ? 11.360 -3.911 -12.699 1.00 70.25 530 PHE A N 1
ATOM 4214 C CA . PHE A 1 530 ? 11.341 -3.599 -11.276 1.00 70.25 530 PHE A CA 1
ATOM 4215 C C . PHE A 1 530 ? 10.113 -4.259 -10.645 1.00 70.25 530 PHE A C 1
ATOM 4217 O O . PHE A 1 530 ? 9.152 -4.549 -11.346 1.00 70.25 530 PHE A O 1
ATOM 4224 N N . ASP A 1 531 ? 10.197 -4.549 -9.347 1.00 71.44 531 ASP A N 1
ATOM 4225 C CA . ASP A 1 531 ? 9.098 -5.145 -8.584 1.00 71.44 531 ASP A CA 1
ATOM 4226 C C . ASP A 1 531 ? 7.902 -4.183 -8.566 1.00 71.44 531 ASP A C 1
ATOM 4228 O O . ASP A 1 531 ? 8.085 -2.983 -8.342 1.00 71.44 531 ASP A O 1
ATOM 4232 N N . ASP A 1 532 ? 6.706 -4.712 -8.812 1.00 81.56 532 ASP A N 1
ATOM 4233 C CA . ASP A 1 532 ? 5.448 -3.962 -8.771 1.00 81.56 532 ASP A CA 1
ATOM 4234 C C . ASP A 1 532 ? 4.896 -3.833 -7.341 1.00 81.56 532 ASP A C 1
ATOM 4236 O O . ASP A 1 532 ? 3.860 -3.201 -7.136 1.00 81.56 532 ASP A O 1
ATOM 4240 N N . SER A 1 533 ? 5.580 -4.406 -6.343 1.00 88.75 533 SER A N 1
ATOM 4241 C CA . SER A 1 533 ? 5.198 -4.350 -4.931 1.00 88.75 533 SER A CA 1
ATOM 4242 C C . SER A 1 533 ? 6.070 -3.410 -4.088 1.00 88.75 533 SER A C 1
ATOM 4244 O O . SER A 1 533 ? 7.269 -3.238 -4.325 1.00 88.75 533 SER A O 1
ATOM 4246 N N . TYR A 1 534 ? 5.457 -2.782 -3.078 1.00 93.12 534 TYR A N 1
ATOM 4247 C CA . TYR A 1 534 ? 6.159 -1.948 -2.101 1.00 93.12 534 TYR A CA 1
ATOM 4248 C C . TYR A 1 534 ? 7.086 -2.788 -1.216 1.00 93.12 534 TYR A C 1
ATOM 4250 O O . TYR A 1 534 ? 6.905 -3.992 -1.027 1.00 93.12 534 TYR A O 1
ATOM 4258 N N . THR A 1 535 ? 8.064 -2.129 -0.586 1.00 91.62 535 THR A N 1
ATOM 4259 C CA . THR A 1 535 ? 8.931 -2.795 0.389 1.00 91.62 535 THR A CA 1
ATOM 4260 C C . THR A 1 535 ? 8.152 -3.325 1.582 1.00 91.62 535 THR A C 1
ATOM 4262 O O . THR A 1 535 ? 7.575 -2.554 2.351 1.00 91.62 535 THR A O 1
ATOM 4265 N N . ASP A 1 536 ? 8.232 -4.638 1.754 1.00 89.31 536 ASP A N 1
ATOM 4266 C CA . ASP A 1 536 ? 7.602 -5.385 2.834 1.00 89.31 536 ASP A CA 1
ATOM 4267 C C . ASP A 1 536 ? 8.079 -4.934 4.229 1.00 89.31 536 ASP A C 1
ATOM 4269 O O . ASP A 1 536 ? 9.223 -4.491 4.405 1.00 89.31 536 ASP A O 1
ATOM 4273 N N . PHE A 1 537 ? 7.204 -5.068 5.226 1.00 92.44 537 PHE A N 1
ATOM 4274 C CA . PHE A 1 537 ? 7.522 -4.894 6.639 1.00 92.44 537 PHE A CA 1
ATOM 4275 C C . PHE A 1 537 ? 7.582 -6.269 7.316 1.00 92.44 537 PHE A C 1
ATOM 4277 O O . PHE A 1 537 ? 6.552 -6.806 7.716 1.00 92.44 537 PHE A O 1
ATOM 4284 N N . PRO A 1 538 ? 8.779 -6.852 7.494 1.00 89.31 538 PRO A N 1
ATOM 4285 C CA . PRO A 1 538 ? 8.865 -8.244 7.885 1.00 89.31 538 PRO A CA 1
ATOM 4286 C C . PRO A 1 538 ? 8.876 -8.390 9.409 1.00 89.31 538 PRO A C 1
ATOM 4288 O O . PRO A 1 538 ? 9.922 -8.623 10.024 1.00 89.31 538 PRO A O 1
ATOM 4291 N N . ASN A 1 539 ? 7.707 -8.213 10.018 1.00 87.62 539 ASN A N 1
ATOM 4292 C CA . ASN A 1 539 ? 7.497 -8.420 11.444 1.00 87.62 539 ASN A CA 1
ATOM 4293 C C . ASN A 1 539 ? 6.443 -9.489 11.701 1.00 87.62 539 ASN A C 1
ATOM 4295 O O . ASN A 1 539 ? 5.510 -9.651 10.922 1.00 87.62 539 ASN A O 1
ATOM 4299 N N . PHE A 1 540 ? 6.595 -10.177 12.827 1.00 89.56 540 PHE A N 1
ATOM 4300 C CA . PHE A 1 540 ? 5.626 -11.142 13.321 1.00 89.56 540 PHE A CA 1
ATOM 4301 C C . PHE A 1 540 ? 5.586 -11.067 14.847 1.00 89.56 540 PHE A C 1
ATOM 4303 O O . PHE A 1 540 ? 6.634 -11.033 15.505 1.00 89.56 540 PHE A O 1
ATOM 4310 N N . TYR A 1 541 ? 4.384 -11.016 15.413 1.00 90.75 541 TYR A N 1
ATOM 4311 C CA . TYR A 1 541 ? 4.167 -11.088 16.849 1.00 90.75 541 TYR A CA 1
ATOM 4312 C C . TYR A 1 541 ? 3.984 -12.548 17.270 1.00 90.75 541 TYR A C 1
ATOM 4314 O O . TYR A 1 541 ? 3.054 -13.217 16.839 1.00 90.75 541 TYR A O 1
ATOM 4322 N N . TRP A 1 542 ? 4.923 -13.048 18.076 1.00 88.25 542 TRP A N 1
ATOM 4323 C CA . TRP A 1 542 ? 5.054 -14.473 18.405 1.00 88.25 542 TRP A CA 1
ATOM 4324 C C . TRP A 1 542 ? 4.363 -14.896 19.701 1.00 88.25 542 TRP A C 1
ATOM 4326 O O . TRP A 1 542 ? 4.351 -16.085 20.007 1.00 88.25 542 TRP A O 1
ATOM 4336 N N . GLU A 1 543 ? 3.901 -13.944 20.502 1.00 88.56 543 GLU A N 1
ATOM 4337 C CA . GLU A 1 543 ? 3.285 -14.226 21.796 1.00 88.56 543 GLU A CA 1
ATOM 4338 C C . GLU A 1 543 ? 1.770 -14.329 21.628 1.00 88.56 543 GLU A C 1
ATOM 4340 O O . GLU A 1 543 ? 1.186 -13.717 20.730 1.00 88.56 543 GLU A O 1
ATOM 4345 N N . TYR A 1 544 ? 1.142 -15.123 22.491 1.00 89.44 544 TYR A N 1
ATOM 4346 C CA . TYR A 1 544 ? -0.307 -15.248 22.502 1.00 89.44 544 TYR A CA 1
ATOM 4347 C C . TYR A 1 544 ? -0.952 -13.941 22.987 1.00 89.44 544 TYR A C 1
ATOM 4349 O O . TYR A 1 544 ? -0.397 -13.276 23.867 1.00 89.44 544 TYR A O 1
ATOM 4357 N N . PRO A 1 545 ? -2.116 -13.556 22.437 1.00 89.62 545 PRO A N 1
ATOM 4358 C CA . PRO A 1 545 ? -2.908 -12.464 22.990 1.00 89.62 545 PRO A CA 1
ATOM 4359 C C . PRO A 1 545 ? -3.267 -12.741 24.455 1.00 89.62 545 PRO A C 1
ATOM 4361 O O . PRO A 1 545 ? -3.573 -13.881 24.810 1.00 89.62 545 PRO A O 1
ATOM 4364 N N . LYS A 1 546 ? -3.321 -11.685 25.281 1.00 87.06 546 LYS A N 1
ATOM 4365 C CA . LYS A 1 546 ? -3.864 -11.770 26.648 1.00 87.06 546 LYS A CA 1
ATOM 4366 C C . LYS A 1 546 ? -5.304 -12.287 26.603 1.00 87.06 546 LYS A C 1
ATOM 4368 O O . LYS A 1 546 ? -5.667 -13.197 27.340 1.00 87.06 546 LYS A O 1
ATOM 4373 N N . HIS A 1 547 ? -6.094 -11.754 25.667 1.00 86.00 547 HIS A N 1
ATOM 4374 C CA . HIS A 1 547 ? -7.441 -12.238 25.375 1.00 86.00 547 HIS A CA 1
ATOM 4375 C C . HIS A 1 547 ? -7.598 -12.520 23.879 1.00 86.00 547 HIS A C 1
ATOM 4377 O O . HIS A 1 547 ? -7.643 -11.603 23.055 1.00 86.00 547 HIS A O 1
ATOM 4383 N N . ALA A 1 548 ? -7.678 -13.799 23.520 1.00 86.06 548 ALA A N 1
ATOM 4384 C CA . ALA A 1 548 ? -7.835 -14.238 22.139 1.00 86.06 548 ALA A CA 1
ATOM 4385 C C . ALA A 1 548 ? -9.289 -14.115 21.660 1.00 86.06 548 ALA A C 1
ATOM 4387 O O . ALA A 1 548 ? -10.224 -14.429 22.398 1.00 86.06 548 ALA A O 1
ATOM 4388 N N . ARG A 1 549 ? -9.492 -13.720 20.396 1.00 84.25 549 ARG A N 1
ATOM 4389 C CA . ARG A 1 549 ? -10.819 -13.768 19.758 1.00 84.25 549 ARG A CA 1
ATOM 4390 C C . ARG A 1 549 ? -11.257 -15.209 19.508 1.00 84.25 549 ARG A C 1
ATOM 4392 O O . ARG A 1 549 ? -12.420 -15.552 19.710 1.00 84.25 549 ARG A O 1
ATOM 4399 N N . ASN A 1 550 ? -10.330 -16.040 19.040 1.00 83.06 550 ASN A N 1
ATOM 4400 C CA . ASN A 1 550 ? -10.537 -17.467 18.855 1.00 83.06 550 ASN A CA 1
ATOM 4401 C C . ASN A 1 550 ? -9.888 -18.227 20.013 1.00 83.06 550 ASN A C 1
ATOM 4403 O O . ASN A 1 550 ? -8.769 -17.932 20.413 1.00 83.06 550 ASN A O 1
ATOM 4407 N N . ARG A 1 551 ? -10.579 -19.236 20.540 1.00 74.50 551 ARG A N 1
ATOM 4408 C CA . ARG A 1 551 ? -10.097 -20.011 21.691 1.00 74.50 551 ARG A CA 1
ATOM 4409 C C . ARG A 1 551 ? -8.847 -20.825 21.386 1.00 74.50 551 ARG A C 1
ATOM 4411 O O . ARG A 1 551 ? -8.032 -21.000 22.276 1.00 74.50 551 ARG A O 1
ATOM 4418 N N . MET A 1 552 ? -8.696 -21.284 20.144 1.00 76.56 552 MET A N 1
ATOM 4419 C CA . MET A 1 552 ? -7.498 -22.014 19.708 1.00 76.56 552 MET A CA 1
ATOM 4420 C C . MET A 1 552 ? -6.242 -21.133 19.697 1.00 76.56 552 MET A C 1
ATOM 4422 O O . MET A 1 552 ? -5.135 -21.657 19.716 1.00 76.56 552 MET A O 1
ATOM 4426 N N . ASP A 1 553 ? -6.426 -19.811 19.686 1.00 83.00 553 ASP A N 1
ATOM 4427 C CA . ASP A 1 553 ? -5.351 -18.820 19.682 1.00 83.00 553 ASP A CA 1
ATOM 4428 C C . ASP A 1 553 ? -5.063 -18.283 21.097 1.00 83.00 553 ASP A C 1
ATOM 4430 O O . ASP A 1 553 ? -4.276 -17.350 21.260 1.00 83.00 553 ASP A O 1
ATOM 4434 N N . ALA A 1 554 ? -5.718 -18.827 22.130 1.00 81.75 554 ALA A N 1
ATOM 4435 C CA . ALA A 1 554 ? -5.424 -18.501 23.520 1.00 81.75 554 ALA A CA 1
ATOM 4436 C C . ALA A 1 554 ? -4.132 -19.191 23.976 1.00 81.75 554 ALA A C 1
ATOM 4438 O O . ALA A 1 554 ? -3.778 -20.263 23.484 1.00 81.75 554 ALA A O 1
ATOM 4439 N N . ALA A 1 555 ? -3.434 -18.580 24.937 1.00 79.50 555 ALA A N 1
ATOM 4440 C CA . ALA A 1 555 ? -2.249 -19.190 25.522 1.00 79.50 555 ALA A CA 1
ATOM 4441 C C . ALA A 1 555 ? -2.593 -20.574 26.114 1.00 79.50 555 ALA A C 1
ATOM 4443 O O . ALA A 1 555 ? -3.594 -20.683 26.834 1.00 79.50 555 ALA A O 1
ATOM 4444 N N . PRO A 1 556 ? -1.789 -21.620 25.838 1.00 73.44 556 PRO A N 1
ATOM 4445 C CA . PRO A 1 556 ? -1.983 -22.920 26.462 1.00 73.44 556 PRO A CA 1
ATOM 4446 C C . PRO A 1 556 ? -1.807 -22.791 27.977 1.00 73.44 556 PRO A C 1
ATOM 4448 O O . PRO A 1 556 ? -0.984 -22.008 28.459 1.00 73.44 556 PRO A O 1
ATOM 4451 N N . LEU A 1 557 ? -2.598 -23.552 28.729 1.00 63.81 557 LEU A N 1
ATOM 4452 C CA . LEU A 1 557 ? -2.426 -23.677 30.175 1.00 63.81 557 LEU A CA 1
ATOM 4453 C C . LEU A 1 557 ? -1.093 -24.395 30.443 1.00 63.81 557 LEU A C 1
ATOM 4455 O O . LEU A 1 557 ? -0.697 -25.248 29.652 1.00 63.81 557 LEU A O 1
ATOM 4459 N N . GLU A 1 558 ? -0.379 -24.032 31.511 1.00 63.22 558 GLU A N 1
ATOM 4460 C CA . GLU A 1 558 ? 0.901 -24.673 31.846 1.00 63.22 558 GLU A CA 1
ATOM 4461 C C . GLU A 1 558 ? 0.743 -26.203 31.979 1.00 63.22 558 GLU A C 1
ATOM 4463 O O . GLU A 1 558 ? -0.249 -26.688 32.528 1.00 63.22 558 GLU A O 1
ATOM 4468 N N . ASP A 1 559 ? 1.714 -26.949 31.437 1.00 46.78 559 ASP A N 1
ATOM 4469 C CA . ASP A 1 559 ? 1.689 -28.409 31.288 1.00 46.78 559 ASP A CA 1
ATOM 4470 C C . ASP A 1 559 ? 1.367 -29.134 32.607 1.00 46.78 559 ASP A C 1
ATOM 4472 O O . ASP A 1 559 ? 2.122 -29.068 33.579 1.00 46.78 559 ASP A O 1
ATOM 4476 N N . GLY A 1 560 ? 0.271 -29.896 32.612 1.00 51.25 560 GLY A N 1
ATOM 4477 C CA . GLY A 1 560 ? -0.079 -30.792 33.719 1.00 51.25 560 GLY A CA 1
ATOM 4478 C C . GLY A 1 560 ? -1.550 -31.179 33.812 1.00 51.25 560 GLY A C 1
ATOM 4479 O O . GLY A 1 560 ? -1.875 -32.134 34.513 1.00 51.25 560 GLY A O 1
ATOM 4480 N N . ASP A 1 561 ? -2.435 -30.484 33.099 1.00 52.09 561 ASP A N 1
ATOM 4481 C CA . ASP A 1 561 ? -3.859 -30.544 33.406 1.00 52.09 561 ASP A CA 1
ATOM 4482 C C . ASP A 1 561 ? -4.721 -30.618 32.132 1.00 52.09 561 ASP A C 1
ATOM 4484 O O . ASP A 1 561 ? -5.636 -29.828 31.917 1.00 52.09 561 ASP A O 1
ATOM 4488 N N . GLU A 1 562 ? -4.478 -31.623 31.278 1.00 55.09 562 GLU A N 1
ATOM 4489 C CA . GLU A 1 562 ? -5.390 -31.979 30.166 1.00 55.09 562 GLU A CA 1
ATOM 4490 C C . GLU A 1 562 ? -6.831 -32.197 30.673 1.00 55.09 562 GLU A C 1
ATOM 4492 O O . GLU A 1 562 ? -7.809 -31.923 29.974 1.00 55.09 562 GLU A O 1
ATOM 4497 N N . LYS A 1 563 ? -6.972 -32.634 31.935 1.00 49.50 563 LYS A N 1
ATOM 4498 C CA . LYS A 1 563 ? -8.253 -32.685 32.646 1.00 49.50 563 LYS A CA 1
ATOM 4499 C C . LYS A 1 563 ? -8.808 -31.303 32.960 1.00 49.50 563 LYS A C 1
ATOM 4501 O O . LYS A 1 563 ? -10.002 -31.135 32.768 1.00 49.50 563 LYS A O 1
ATOM 4506 N N . ALA A 1 564 ? -8.000 -30.325 33.370 1.00 50.47 564 ALA A N 1
ATOM 4507 C CA . ALA A 1 564 ? -8.470 -28.953 33.565 1.00 50.47 564 ALA A CA 1
ATOM 4508 C C . ALA A 1 564 ? -8.731 -28.226 32.242 1.00 50.47 564 ALA A C 1
ATOM 4510 O O . ALA A 1 564 ? -9.541 -27.309 32.227 1.00 50.47 564 ALA A O 1
ATOM 4511 N N . GLU A 1 565 ? -8.111 -28.622 31.128 1.00 49.16 565 GLU A N 1
ATOM 4512 C CA . GLU A 1 565 ? -8.457 -28.128 29.793 1.00 49.16 565 GLU A CA 1
ATOM 4513 C C . GLU A 1 565 ? -9.790 -28.724 29.329 1.00 49.16 565 GLU A C 1
ATOM 4515 O O . GLU A 1 565 ? -10.693 -27.977 28.961 1.00 49.16 565 GLU A O 1
ATOM 4520 N N . GLN A 1 566 ? -9.988 -30.041 29.454 1.00 51.06 566 GLN A N 1
ATOM 4521 C CA . GLN A 1 566 ? -11.289 -30.668 29.207 1.00 51.06 566 GLN A CA 1
ATOM 4522 C C . GLN A 1 566 ? -12.361 -30.181 30.187 1.00 51.06 566 GLN A C 1
ATOM 4524 O O . GLN A 1 566 ? -13.496 -29.990 29.769 1.00 51.06 566 GLN A O 1
ATOM 4529 N N . GLU A 1 567 ? -12.033 -29.905 31.451 1.00 48.81 567 GLU A N 1
ATOM 4530 C CA . GLU A 1 567 ? -12.937 -29.326 32.448 1.00 48.81 567 GLU A CA 1
ATOM 4531 C C . GLU A 1 567 ? -13.128 -27.823 32.268 1.00 48.81 567 GLU A C 1
ATOM 4533 O O . GLU A 1 567 ? -14.229 -27.368 32.523 1.00 48.81 567 GLU A O 1
ATOM 4538 N N . LYS A 1 568 ? -12.175 -27.024 31.772 1.00 49.44 568 LYS A N 1
ATOM 4539 C CA . LYS A 1 568 ? -12.420 -25.628 31.351 1.00 49.44 568 LYS A CA 1
ATOM 4540 C C . LYS A 1 568 ? -13.280 -25.612 30.102 1.00 49.44 568 LYS A C 1
ATOM 4542 O O . LYS A 1 568 ? -14.274 -24.898 30.065 1.00 49.44 568 LYS A O 1
ATOM 4547 N N . VAL A 1 569 ? -12.987 -26.439 29.105 1.00 49.28 569 VAL A N 1
ATOM 4548 C CA . VAL A 1 569 ? -13.797 -26.582 27.887 1.00 49.28 569 VAL A CA 1
ATOM 4549 C C . VAL A 1 569 ? -15.202 -27.112 28.224 1.00 49.28 569 VAL A C 1
ATOM 4551 O O . VAL A 1 569 ? -16.186 -26.602 27.685 1.00 49.28 569 VAL A O 1
ATOM 4554 N N . ALA A 1 570 ? -15.333 -28.045 29.176 1.00 42.00 570 ALA A N 1
ATOM 4555 C CA . ALA A 1 570 ? -16.608 -28.615 29.625 1.00 42.00 570 ALA A CA 1
ATOM 4556 C C . ALA A 1 570 ? -17.325 -27.821 30.737 1.00 42.00 570 ALA A C 1
ATOM 4558 O O . ALA A 1 570 ? -18.536 -27.966 30.876 1.00 42.00 570 ALA A O 1
ATOM 4559 N N . SER A 1 571 ? -16.653 -26.974 31.519 1.00 44.69 571 SER A N 1
ATOM 4560 C CA . SER A 1 571 ? -17.270 -26.030 32.478 1.00 44.69 571 SER A CA 1
ATOM 4561 C C . SER A 1 571 ? -17.656 -24.723 31.795 1.00 44.69 571 SER A C 1
ATOM 4563 O O . SER A 1 571 ? -18.648 -24.098 32.163 1.00 44.69 571 SER A O 1
ATOM 4565 N N . THR A 1 572 ? -17.003 -24.401 30.675 1.00 43.28 572 THR A N 1
ATOM 4566 C CA . THR A 1 572 ? -17.493 -23.447 29.672 1.00 43.28 572 THR A CA 1
ATOM 4567 C C . THR A 1 572 ? -18.557 -24.087 28.762 1.00 43.28 572 THR A C 1
ATOM 4569 O O . THR A 1 572 ? -18.743 -23.685 27.611 1.00 43.28 572 THR A O 1
ATOM 4572 N N . LYS A 1 573 ? -19.300 -25.081 29.273 1.00 36.69 573 LYS A N 1
ATOM 4573 C CA . LYS A 1 573 ? -20.592 -25.525 28.735 1.00 36.69 573 LYS A CA 1
ATOM 4574 C C . LYS A 1 573 ? -21.527 -24.323 28.687 1.00 36.69 573 LYS A C 1
ATOM 4576 O O . LYS A 1 573 ? -22.022 -23.924 29.731 1.00 36.69 573 LYS A O 1
ATOM 4581 N N . LEU A 1 574 ? -21.741 -23.768 27.491 1.00 37.34 574 LEU A N 1
ATOM 4582 C CA . LEU A 1 574 ? -22.944 -23.114 26.928 1.00 37.34 574 LEU A CA 1
ATOM 4583 C C . LEU A 1 574 ? -23.803 -22.131 27.776 1.00 37.34 574 LEU A C 1
ATOM 4585 O O . LEU A 1 574 ? -24.740 -21.545 27.250 1.00 37.34 574 LEU A O 1
ATOM 4589 N N . SER A 1 575 ? -23.504 -21.888 29.049 1.00 43.09 575 SER A N 1
ATOM 4590 C CA . SER A 1 575 ? -24.352 -21.187 30.018 1.00 43.09 575 SER A CA 1
ATOM 4591 C C . SER A 1 575 ? -23.690 -19.932 30.577 1.00 43.09 575 SER A C 1
ATOM 4593 O O . SER A 1 575 ? -24.381 -19.127 31.194 1.00 43.09 575 SER A O 1
ATOM 4595 N N . SER A 1 576 ? -22.383 -19.729 30.368 1.00 50.06 576 SER A N 1
ATOM 4596 C CA . SER A 1 576 ? -21.700 -18.510 30.810 1.00 50.06 576 SER A CA 1
ATOM 4597 C C . SER A 1 576 ? -21.699 -17.381 29.778 1.00 50.06 576 SER A C 1
ATOM 4599 O O . SER A 1 576 ? -21.169 -16.316 30.063 1.00 50.06 576 SER A O 1
ATOM 4601 N N . LYS A 1 577 ? -22.279 -17.588 28.590 1.00 53.03 577 LYS A N 1
ATOM 4602 C CA . LYS A 1 577 ? -22.467 -16.542 27.566 1.00 53.03 577 LYS A CA 1
ATOM 4603 C C . LYS A 1 577 ? -23.927 -16.109 27.411 1.00 53.03 577 LYS A C 1
ATOM 4605 O O . LYS A 1 577 ? -24.187 -15.021 26.907 1.00 53.03 577 LYS A O 1
ATOM 4610 N N . VAL A 1 578 ? -24.863 -16.948 27.857 1.00 57.44 578 VAL A N 1
ATOM 4611 C CA . VAL A 1 578 ? -26.305 -16.684 27.840 1.00 57.44 578 VAL A CA 1
ATOM 4612 C C . VAL A 1 578 ? -26.684 -16.011 29.155 1.00 57.44 578 VAL A C 1
ATOM 4614 O O . VAL A 1 578 ? -26.326 -16.500 30.226 1.00 57.44 578 VAL A O 1
ATOM 4617 N N . ARG A 1 579 ? -27.384 -14.875 29.074 1.00 70.12 579 ARG A N 1
ATOM 4618 C CA . ARG A 1 579 ? -27.886 -14.151 30.248 1.00 70.12 579 ARG A CA 1
ATOM 4619 C C . ARG A 1 579 ? -28.785 -15.058 31.079 1.00 70.12 579 ARG A C 1
ATOM 4621 O O . ARG A 1 579 ? -29.706 -15.681 30.551 1.00 70.12 579 ARG A O 1
ATOM 4628 N N . LEU A 1 580 ? -28.531 -15.118 32.379 1.00 66.38 580 LEU A N 1
ATOM 4629 C CA . LEU A 1 580 ? -29.383 -15.846 33.310 1.00 66.38 580 LEU A CA 1
ATOM 4630 C C . LEU A 1 580 ? -30.333 -14.830 33.936 1.00 66.38 580 LEU A C 1
ATOM 4632 O O . LEU A 1 580 ? -29.931 -14.125 34.848 1.00 66.38 580 LEU A O 1
ATOM 4636 N N . LEU A 1 581 ? -31.582 -14.768 33.466 1.00 69.62 581 LEU A N 1
ATOM 4637 C CA . LEU A 1 581 ? -32.620 -13.826 33.932 1.00 69.62 581 LEU A CA 1
ATOM 4638 C C . LEU A 1 581 ? -33.111 -14.094 35.371 1.00 69.62 581 LEU A C 1
ATOM 4640 O O . LEU A 1 581 ? -34.287 -13.915 35.670 1.00 69.62 581 LEU A O 1
ATOM 4644 N N . ARG A 1 582 ? -32.256 -14.624 36.250 1.00 74.50 582 ARG A N 1
ATOM 4645 C CA . ARG A 1 582 ? -32.634 -15.057 37.593 1.00 74.50 582 ARG A CA 1
ATOM 4646 C C . ARG A 1 582 ? -31.554 -14.707 38.617 1.00 74.50 582 ARG A C 1
ATOM 4648 O O . ARG A 1 582 ? -30.379 -14.980 38.362 1.00 74.50 582 ARG A O 1
ATOM 4655 N N . PRO A 1 583 ? -31.935 -14.158 39.776 1.00 80.69 583 PRO A N 1
ATOM 4656 C CA . PRO A 1 583 ? -31.011 -13.903 40.869 1.00 80.69 583 PRO A CA 1
ATOM 4657 C C . PRO A 1 583 ? -30.584 -15.199 41.556 1.00 80.69 583 PRO A C 1
ATOM 4659 O O . PRO A 1 583 ? -31.292 -16.209 41.529 1.00 80.69 583 PRO A O 1
ATOM 4662 N N . ARG A 1 584 ? -29.416 -15.151 42.201 1.00 84.50 584 ARG A N 1
ATOM 4663 C CA . ARG A 1 584 ? -28.907 -16.237 43.047 1.00 84.50 584 ARG A CA 1
ATOM 4664 C C . ARG A 1 584 ? -29.718 -16.378 44.335 1.00 84.50 584 ARG A C 1
ATOM 4666 O O . ARG A 1 584 ? -29.931 -17.492 44.790 1.00 84.50 584 ARG A O 1
ATOM 4673 N N . GLN A 1 585 ? -30.169 -15.258 44.896 1.00 88.62 585 GLN A N 1
ATOM 4674 C CA . GLN A 1 585 ? -30.885 -15.191 46.167 1.00 88.62 585 GLN A CA 1
ATOM 4675 C C . GLN A 1 585 ? -32.095 -14.256 46.041 1.00 88.62 585 GLN A C 1
ATOM 4677 O O . GLN A 1 585 ? -32.031 -13.266 45.309 1.00 88.62 585 GLN A O 1
ATOM 4682 N N . LEU A 1 586 ? -33.188 -14.563 46.740 1.00 91.25 586 LEU A N 1
ATOM 4683 C CA . LEU A 1 586 ? -34.375 -13.704 46.839 1.00 91.25 586 LEU A CA 1
ATOM 4684 C C . LEU A 1 586 ? -34.886 -13.676 48.270 1.00 91.25 586 LEU A C 1
ATOM 4686 O O . LEU A 1 586 ? -34.833 -14.691 48.959 1.00 91.25 586 LEU A O 1
ATOM 4690 N N . VAL A 1 587 ? -35.451 -12.550 48.697 1.00 92.69 587 VAL A N 1
ATOM 4691 C CA . VAL A 1 587 ? -36.266 -12.542 49.912 1.00 92.69 587 VAL A CA 1
ATOM 4692 C C . VAL A 1 587 ? -37.660 -13.013 49.541 1.00 92.69 587 VAL A C 1
ATOM 4694 O O . VAL A 1 587 ? -38.275 -12.484 48.619 1.00 92.69 587 VAL A O 1
ATOM 4697 N N . VAL A 1 588 ? -38.137 -14.035 50.240 1.00 91.75 588 VAL A N 1
ATOM 4698 C CA . VAL A 1 588 ? -39.353 -14.772 49.918 1.00 91.75 588 VAL A CA 1
ATOM 4699 C C . VAL A 1 588 ? -40.282 -14.801 51.124 1.00 91.75 588 VAL A C 1
ATOM 4701 O O . VAL A 1 588 ? -39.850 -15.059 52.250 1.00 91.75 588 VAL A O 1
ATOM 4704 N N . LYS A 1 589 ? -41.579 -14.617 50.877 1.00 88.50 589 LYS A N 1
ATOM 4705 C CA . LYS A 1 589 ? -42.632 -14.843 51.861 1.00 88.50 589 LYS A CA 1
ATOM 4706 C C . LYS A 1 589 ? -43.026 -16.320 51.870 1.00 88.50 589 LYS A C 1
ATOM 4708 O O . LYS A 1 589 ? -43.527 -16.854 50.879 1.00 88.50 589 LYS A O 1
ATOM 4713 N N . THR A 1 590 ? -42.792 -16.993 52.994 1.00 82.56 590 THR A N 1
ATOM 4714 C CA . THR A 1 590 ? -43.309 -18.354 53.215 1.00 82.56 590 THR A CA 1
ATOM 4715 C C . THR A 1 590 ? -44.818 -18.267 53.462 1.00 82.56 590 THR A C 1
ATOM 4717 O O . THR A 1 590 ? -45.277 -17.262 53.995 1.00 82.56 590 THR A O 1
ATOM 4720 N N . SER A 1 591 ? -45.590 -19.286 53.078 1.00 70.00 591 SER A N 1
ATOM 4721 C CA . SER A 1 591 ? -47.058 -19.260 52.924 1.00 70.00 591 SER A CA 1
ATOM 4722 C C . SER A 1 591 ? -47.895 -18.715 54.094 1.00 70.00 591 SER A C 1
ATOM 4724 O O . SER A 1 591 ? -49.035 -18.375 53.834 1.00 70.00 591 SER A O 1
ATOM 4726 N N . ASP A 1 592 ? -47.337 -18.548 55.301 1.00 68.25 592 ASP A N 1
ATOM 4727 C CA . ASP A 1 592 ? -47.863 -17.721 56.413 1.00 68.25 592 ASP A CA 1
ATOM 4728 C C . ASP A 1 592 ? -46.732 -17.256 57.377 1.00 68.25 592 ASP A C 1
ATOM 4730 O O . ASP A 1 592 ? -46.939 -17.035 58.570 1.00 68.25 592 ASP A O 1
ATOM 4734 N N . GLY A 1 593 ? -45.490 -17.168 56.883 1.00 73.12 593 GLY A N 1
ATOM 4735 C CA . GLY A 1 593 ? -44.278 -16.940 57.683 1.00 73.12 593 GLY A CA 1
ATOM 4736 C C . GLY A 1 593 ? -43.637 -15.558 57.486 1.00 73.12 593 GLY A C 1
ATOM 4737 O O . GLY A 1 593 ? -44.088 -14.779 56.642 1.00 73.12 593 GLY A O 1
ATOM 4738 N N . PRO A 1 594 ? -42.570 -15.243 58.248 1.00 83.94 594 PRO A N 1
ATOM 4739 C CA . PRO A 1 594 ? -41.777 -14.037 58.024 1.00 83.94 594 PRO A CA 1
ATOM 4740 C C . PRO A 1 594 ? -41.109 -14.067 56.641 1.00 83.94 594 PRO A C 1
ATOM 4742 O O . PRO A 1 594 ? -40.915 -15.134 56.051 1.00 83.94 594 PRO A O 1
ATOM 4745 N N . TRP A 1 595 ? -40.742 -12.893 56.131 1.00 88.56 595 TRP A N 1
ATOM 4746 C CA . TRP A 1 595 ? -39.901 -12.779 54.943 1.00 88.56 595 TRP A CA 1
ATOM 4747 C C . TRP A 1 595 ? -38.502 -13.312 55.255 1.00 88.56 595 TRP A C 1
ATOM 4749 O O . TRP A 1 595 ? -37.866 -12.897 56.223 1.00 88.56 595 TRP A O 1
ATOM 4759 N N . THR A 1 596 ? -38.031 -14.269 54.459 1.00 90.44 596 THR A N 1
ATOM 4760 C CA . THR A 1 596 ? -36.745 -14.945 54.676 1.00 90.44 596 THR A CA 1
ATOM 4761 C C . THR A 1 596 ? -35.944 -15.019 53.387 1.00 90.44 596 THR A C 1
ATOM 4763 O O . THR A 1 596 ? -36.517 -15.169 52.309 1.00 90.44 596 THR A O 1
ATOM 4766 N N . LEU A 1 597 ? -34.617 -14.947 53.495 1.00 91.06 597 LEU A N 1
ATOM 4767 C CA . LEU A 1 597 ? -33.713 -15.115 52.360 1.00 91.06 597 LEU A CA 1
ATOM 4768 C C . LEU A 1 597 ? -33.719 -16.574 51.885 1.00 91.06 597 LEU A C 1
ATOM 4770 O O . LEU A 1 597 ? -33.289 -17.470 52.609 1.00 91.06 597 LEU A O 1
ATOM 4774 N N . ASP A 1 598 ? -34.174 -16.798 50.659 1.00 89.25 598 ASP A N 1
ATOM 4775 C CA . ASP A 1 598 ? -34.062 -18.067 49.952 1.00 89.25 598 ASP A CA 1
ATOM 4776 C C . ASP A 1 598 ? -32.749 -18.078 49.143 1.00 89.25 598 ASP A C 1
ATOM 4778 O O . ASP A 1 598 ? -32.598 -17.284 48.204 1.00 89.25 598 ASP A O 1
ATOM 4782 N N . PRO A 1 599 ? -31.773 -18.942 49.489 1.00 84.75 599 PRO A N 1
ATOM 4783 C CA . PRO A 1 599 ? -30.498 -19.023 48.786 1.00 84.75 599 PRO A CA 1
ATOM 4784 C C . PRO A 1 599 ? -30.581 -19.760 47.437 1.00 84.75 599 PRO A C 1
ATOM 4786 O O . PRO A 1 599 ? -29.570 -19.826 46.739 1.00 84.75 599 PRO A O 1
ATOM 4789 N N . ASN A 1 600 ? -31.728 -20.354 47.077 1.00 84.75 600 ASN A N 1
ATOM 4790 C CA . ASN A 1 600 ? -31.927 -21.036 45.797 1.00 84.75 600 ASN A CA 1
ATOM 4791 C C . ASN A 1 600 ? -33.405 -20.988 45.346 1.00 84.75 600 ASN A C 1
ATOM 4793 O O . ASN A 1 600 ? -34.086 -22.021 45.322 1.00 84.75 600 ASN A O 1
ATOM 4797 N N . PRO A 1 601 ? -33.907 -19.804 44.954 1.00 84.50 601 PRO A N 1
ATOM 4798 C CA . PRO A 1 601 ? -35.312 -19.619 44.618 1.00 84.50 601 PRO A CA 1
ATOM 4799 C C . PRO A 1 601 ? -35.738 -20.392 43.361 1.00 84.50 601 PRO A C 1
ATOM 4801 O O . PRO A 1 601 ? -34.968 -20.598 42.416 1.00 84.50 601 PRO A O 1
ATOM 4804 N N . HIS A 1 602 ? -37.015 -20.793 43.318 1.00 82.69 602 HIS A N 1
ATOM 4805 C CA . HIS A 1 602 ? -37.588 -21.488 42.162 1.00 82.69 602 HIS A CA 1
ATOM 4806 C C . HIS A 1 602 ? -37.478 -20.642 40.881 1.00 82.69 602 HIS A C 1
ATOM 4808 O O . HIS A 1 602 ? -37.795 -19.454 40.867 1.00 82.69 602 HIS A O 1
ATOM 4814 N N . LYS A 1 603 ? -37.091 -21.277 39.766 1.00 75.69 603 LYS A N 1
ATOM 4815 C CA . LYS A 1 603 ? -36.694 -20.597 38.515 1.00 75.69 603 LYS A CA 1
ATOM 4816 C C . LYS A 1 603 ? -37.765 -19.706 37.872 1.00 75.69 603 LYS A C 1
ATOM 4818 O O . LYS A 1 603 ? -37.413 -18.847 37.077 1.00 75.69 603 LYS A O 1
ATOM 4823 N N . SER A 1 604 ? -39.044 -19.944 38.153 1.00 81.44 604 SER A N 1
ATOM 4824 C CA . SER A 1 604 ? -40.181 -19.216 37.566 1.00 81.44 604 SER A CA 1
ATOM 4825 C C . SER A 1 604 ? -40.858 -18.247 38.538 1.00 81.44 604 SER A C 1
ATOM 4827 O O . SER A 1 604 ? -41.939 -17.748 38.231 1.00 81.44 604 SER A O 1
ATOM 4829 N N . ARG A 1 605 ? -40.296 -18.047 39.736 1.00 87.88 605 ARG A N 1
ATOM 4830 C CA . ARG A 1 605 ? -40.930 -17.215 40.758 1.00 87.88 605 ARG A CA 1
ATOM 4831 C C . ARG A 1 605 ? -40.821 -15.737 40.355 1.00 87.88 605 ARG A C 1
ATOM 4833 O O . ARG A 1 605 ? -39.700 -15.267 40.166 1.00 87.88 605 ARG A O 1
ATOM 4840 N N . PRO A 1 606 ? -41.938 -15.005 40.196 1.00 90.25 606 PRO A N 1
ATOM 4841 C CA . PRO A 1 606 ? -41.880 -13.569 39.956 1.00 90.25 606 PRO A CA 1
ATOM 4842 C C . PRO A 1 606 ? -41.316 -12.862 41.192 1.00 90.25 606 PRO A C 1
ATOM 4844 O O . PRO A 1 606 ? -41.511 -13.330 42.309 1.00 90.25 606 PRO A O 1
ATOM 4847 N N . TYR A 1 607 ? -40.644 -11.730 40.999 1.00 92.69 607 TYR A N 1
ATOM 4848 C CA . TYR A 1 607 ? -40.159 -10.877 42.087 1.00 92.69 607 TYR A CA 1
ATOM 4849 C C . TYR A 1 607 ? -40.183 -9.402 41.678 1.00 92.69 607 TYR A C 1
ATOM 4851 O O . TYR A 1 607 ? -40.210 -9.073 40.486 1.00 92.69 607 TYR A O 1
ATOM 4859 N N . VAL A 1 608 ? -40.176 -8.519 42.675 1.00 92.62 608 VAL A N 1
ATOM 4860 C CA . VAL A 1 608 ? -39.977 -7.072 42.500 1.00 92.62 608 VAL A CA 1
ATOM 4861 C C . VAL A 1 608 ? -38.499 -6.734 42.691 1.00 92.62 608 VAL A C 1
ATOM 4863 O O . VAL A 1 608 ? -37.874 -7.223 43.631 1.00 92.62 608 VAL A O 1
ATOM 4866 N N . PHE A 1 609 ? -37.930 -5.903 41.817 1.00 93.75 609 PHE A N 1
ATOM 4867 C CA . PHE A 1 609 ? -36.581 -5.366 42.011 1.00 93.75 609 PHE A CA 1
ATOM 4868 C C . PHE A 1 609 ? -36.663 -4.022 42.730 1.00 93.75 609 PHE A C 1
ATOM 4870 O O . PHE A 1 609 ? -37.333 -3.106 42.247 1.00 93.75 609 PHE A O 1
ATOM 4877 N N . ILE A 1 610 ? -35.980 -3.901 43.866 1.00 93.44 610 ILE A N 1
ATOM 4878 C CA . ILE A 1 610 ? -35.968 -2.681 44.670 1.00 93.44 610 ILE A CA 1
ATOM 4879 C C . ILE A 1 610 ? -34.663 -1.929 44.426 1.00 93.44 610 ILE A C 1
ATOM 4881 O O . ILE A 1 610 ? -33.581 -2.429 44.727 1.00 93.44 610 ILE A O 1
ATOM 4885 N N . SER A 1 611 ? -34.776 -0.710 43.904 1.00 92.31 611 SER A N 1
ATOM 4886 C CA . SER A 1 611 ? -33.659 0.218 43.739 1.00 92.31 611 SER A CA 1
ATOM 4887 C C . SER A 1 611 ? -33.766 1.356 44.749 1.00 92.31 611 SER A C 1
ATOM 4889 O O . SER A 1 611 ? -34.840 1.912 44.961 1.00 92.31 611 SER A O 1
ATOM 4891 N N . TYR A 1 612 ? -32.654 1.732 45.373 1.00 89.75 612 TYR A N 1
ATOM 4892 C CA . TYR A 1 612 ? -32.573 2.891 46.261 1.00 89.75 612 TYR A CA 1
ATOM 4893 C C . TYR A 1 612 ? -31.135 3.428 46.300 1.00 89.75 612 TYR A C 1
ATOM 4895 O O . TYR A 1 612 ? -30.230 2.874 45.662 1.00 89.75 612 TYR A O 1
ATOM 4903 N N . THR A 1 613 ? -30.912 4.537 47.008 1.00 83.31 613 THR A N 1
ATOM 4904 C CA . THR A 1 613 ? -29.575 5.122 47.186 1.00 83.31 613 THR A CA 1
ATOM 4905 C C . THR A 1 613 ? -29.157 5.111 48.657 1.00 83.31 613 THR A C 1
ATOM 4907 O O . THR A 1 613 ? -29.924 5.512 49.534 1.00 83.31 613 THR A O 1
ATOM 4910 N N . ILE A 1 614 ? -27.910 4.702 48.922 1.00 76.94 614 ILE A N 1
ATOM 4911 C CA . ILE A 1 614 ? -27.313 4.754 50.270 1.00 76.94 614 ILE A CA 1
ATOM 4912 C C . ILE A 1 614 ? -27.189 6.212 50.750 1.00 76.94 614 ILE A C 1
ATOM 4914 O O . ILE A 1 614 ? -27.333 6.500 51.933 1.00 76.94 614 ILE A O 1
ATOM 4918 N N . ASP A 1 615 ? -27.004 7.156 49.821 1.00 75.25 615 ASP A N 1
ATOM 4919 C CA . ASP A 1 615 ? -26.936 8.590 50.126 1.00 75.25 615 ASP A CA 1
ATOM 4920 C C . ASP A 1 615 ? -28.235 9.133 50.750 1.00 75.25 615 ASP A C 1
ATOM 4922 O O . ASP A 1 615 ? -28.184 10.059 51.571 1.00 75.25 615 ASP A O 1
ATOM 4926 N N . GLN A 1 616 ? -29.388 8.563 50.368 1.00 80.50 616 GLN A N 1
ATOM 4927 C CA . GLN A 1 616 ? -30.709 8.923 50.896 1.00 80.50 616 GLN A CA 1
ATOM 4928 C C . GLN A 1 616 ? -31.112 8.061 52.097 1.00 80.50 616 GLN A C 1
ATOM 4930 O O . GLN A 1 616 ? -31.720 8.586 53.030 1.00 80.50 616 GLN A O 1
ATOM 4935 N N . PHE A 1 617 ? -30.754 6.774 52.090 1.00 81.94 617 PHE A N 1
ATOM 4936 C CA . PHE A 1 617 ? -31.042 5.812 53.153 1.00 81.94 617 PHE A CA 1
ATOM 4937 C C . PHE A 1 617 ? -29.748 5.121 53.565 1.00 81.94 617 PHE A C 1
ATOM 4939 O O . PHE A 1 617 ? -29.290 4.195 52.899 1.00 81.94 617 PHE A O 1
ATOM 4946 N N . ASP A 1 618 ? -29.151 5.583 54.659 1.00 76.94 618 ASP A N 1
ATOM 4947 C CA . ASP A 1 618 ? -27.839 5.123 55.101 1.00 76.94 618 ASP A CA 1
ATOM 4948 C C . ASP A 1 618 ? -27.896 3.693 55.668 1.00 76.94 618 ASP A C 1
ATOM 4950 O O . ASP A 1 618 ? -28.011 3.480 56.869 1.00 76.94 618 ASP A O 1
ATOM 4954 N N . THR A 1 619 ? -27.869 2.695 54.785 1.00 77.94 619 THR A N 1
ATOM 4955 C CA . THR A 1 619 ? -28.024 1.270 55.116 1.00 77.94 619 THR A CA 1
ATOM 4956 C C . THR A 1 619 ? -26.698 0.536 55.318 1.00 77.94 619 THR A C 1
ATOM 4958 O O . THR A 1 619 ? -26.705 -0.675 55.541 1.00 77.94 619 THR A O 1
ATOM 4961 N N . ASP A 1 620 ? -25.544 1.188 55.178 1.00 75.00 620 ASP A N 1
ATOM 4962 C CA . ASP A 1 620 ? -24.256 0.521 55.407 1.00 75.00 620 ASP A CA 1
ATOM 4963 C C . ASP A 1 620 ? -23.988 0.390 56.916 1.00 75.00 620 ASP A C 1
ATOM 4965 O O . ASP A 1 620 ? -24.223 1.329 57.671 1.00 75.00 620 ASP A O 1
ATOM 4969 N N . LEU A 1 621 ? -23.537 -0.773 57.384 1.00 79.25 621 LEU A N 1
ATOM 4970 C CA . LEU A 1 621 ? -23.267 -0.998 58.812 1.00 79.25 621 LEU A CA 1
ATOM 4971 C C . LEU A 1 621 ? -21.804 -0.758 59.176 1.00 79.25 621 LEU A C 1
ATOM 4973 O O . LEU A 1 621 ? -21.499 -0.591 60.352 1.00 79.25 621 LEU A O 1
ATOM 4977 N N . GLU A 1 622 ? -20.903 -0.753 58.196 1.00 71.00 622 GLU A N 1
ATOM 4978 C CA . GLU A 1 622 ? -19.459 -0.756 58.454 1.00 71.00 622 GLU A CA 1
ATOM 4979 C C . GLU A 1 622 ? -18.832 0.619 58.204 1.00 71.00 622 GLU A C 1
ATOM 4981 O O . GLU A 1 622 ? -17.898 1.017 58.904 1.00 71.00 622 GLU A O 1
ATOM 4986 N N . TRP A 1 623 ? -19.361 1.366 57.235 1.00 71.12 623 TRP A N 1
ATOM 4987 C CA . TRP A 1 623 ? -18.712 2.556 56.697 1.00 71.12 623 TRP A CA 1
ATOM 4988 C C . TRP A 1 623 ? -19.680 3.725 56.528 1.00 71.12 623 TRP A C 1
ATOM 4990 O O . TRP A 1 623 ? -20.732 3.585 55.907 1.00 71.12 623 TRP A O 1
ATOM 5000 N N . ASP A 1 624 ? -19.324 4.899 57.056 1.00 69.56 624 ASP A N 1
ATOM 5001 C CA . ASP A 1 624 ? -20.042 6.145 56.784 1.00 69.56 624 ASP A CA 1
ATOM 5002 C C . ASP A 1 624 ? -19.422 6.847 55.572 1.00 69.56 624 ASP A C 1
ATOM 5004 O O . ASP A 1 624 ? -18.307 7.376 55.611 1.00 69.56 624 ASP A O 1
ATOM 5008 N N . PHE A 1 625 ? -20.179 6.888 54.478 1.00 62.56 625 PHE A N 1
ATOM 5009 C CA . PHE A 1 625 ? -19.757 7.500 53.223 1.00 62.56 625 PHE A CA 1
ATOM 5010 C C . PHE A 1 625 ? -19.568 9.020 53.293 1.00 62.56 625 PHE A C 1
ATOM 5012 O O . PHE A 1 625 ? -18.798 9.565 52.498 1.00 62.56 625 PHE A O 1
ATOM 5019 N N . ARG A 1 626 ? -20.230 9.713 54.228 1.00 64.38 626 ARG A N 1
ATOM 5020 C CA . ARG A 1 626 ? -20.147 11.177 54.363 1.00 64.38 626 ARG A CA 1
ATOM 5021 C C . ARG A 1 626 ? -18.906 11.602 55.134 1.00 64.38 626 ARG A C 1
ATOM 5023 O O . ARG A 1 626 ? -18.261 12.579 54.759 1.00 64.38 626 ARG A O 1
ATOM 5030 N N . THR A 1 627 ? -18.565 10.863 56.186 1.00 69.62 627 THR A N 1
ATOM 5031 C CA . THR A 1 627 ? -17.400 11.152 57.038 1.00 69.62 627 THR A CA 1
ATOM 5032 C C . THR A 1 627 ? -16.149 10.368 56.640 1.00 69.62 627 THR A C 1
ATOM 5034 O O . THR A 1 627 ? -15.056 10.725 57.072 1.00 69.62 627 THR A O 1
ATOM 5037 N N . LYS A 1 628 ? -16.290 9.355 55.770 1.00 71.75 628 LYS A N 1
ATOM 5038 C CA . LYS A 1 628 ? -15.229 8.432 55.340 1.00 71.75 628 LYS A CA 1
ATOM 5039 C C . LYS A 1 628 ? -14.513 7.759 56.518 1.00 71.75 628 LYS A C 1
ATOM 5041 O O . LYS A 1 628 ? -13.290 7.638 56.505 1.00 71.75 628 LYS A O 1
ATOM 5046 N N . ASN A 1 629 ? -15.277 7.339 57.523 1.00 73.94 629 ASN A N 1
ATOM 5047 C CA . ASN A 1 629 ? -14.782 6.646 58.709 1.00 73.94 629 ASN A CA 1
ATOM 5048 C C . ASN A 1 629 ? -15.639 5.410 59.019 1.00 73.94 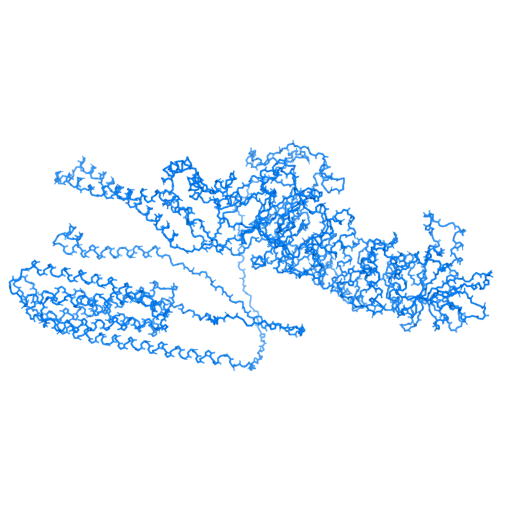629 ASN A C 1
ATOM 5050 O O . ASN A 1 629 ? -16.766 5.273 58.536 1.00 73.94 629 ASN A O 1
ATOM 5054 N N . ALA A 1 630 ? -15.088 4.506 59.835 1.00 75.50 630 ALA A N 1
ATOM 5055 C CA . ALA A 1 630 ? -15.856 3.405 60.406 1.00 75.50 630 ALA A CA 1
ATOM 5056 C C . ALA A 1 630 ? -16.968 3.959 61.302 1.00 75.50 630 ALA A C 1
ATOM 5058 O O . ALA A 1 630 ? -16.750 4.935 62.022 1.00 75.50 630 ALA A O 1
ATOM 5059 N N . LYS A 1 631 ? -18.149 3.341 61.244 1.00 78.75 631 LYS A N 1
ATOM 5060 C CA . LYS A 1 631 ? -19.309 3.822 61.994 1.00 78.75 631 LYS A CA 1
ATOM 5061 C C . LYS A 1 631 ? -19.194 3.556 63.488 1.00 78.75 631 LYS A C 1
ATOM 5063 O O . LYS A 1 631 ? -18.890 2.441 63.913 1.00 78.75 631 LYS A O 1
ATOM 5068 N N . ASP A 1 632 ? -19.541 4.564 64.279 1.00 84.50 632 ASP A N 1
ATOM 5069 C CA . ASP A 1 632 ? -19.736 4.415 65.719 1.00 84.50 632 ASP A CA 1
ATOM 5070 C C . ASP A 1 632 ? -21.054 3.683 66.022 1.00 84.50 632 ASP A C 1
ATOM 5072 O O . ASP A 1 632 ? -21.969 3.638 65.198 1.00 84.50 632 ASP A O 1
ATOM 5076 N N . LYS A 1 633 ? -21.199 3.138 67.239 1.00 81.81 633 LYS A N 1
ATOM 5077 C CA . LYS A 1 633 ? -22.389 2.358 67.647 1.00 81.81 633 LYS A CA 1
ATOM 5078 C C . LYS A 1 633 ? -23.724 3.063 67.375 1.00 81.81 633 LYS A C 1
ATOM 5080 O O . LYS A 1 633 ? -24.688 2.404 67.004 1.00 81.81 633 LYS A O 1
ATOM 5085 N N . GLU A 1 634 ? -23.781 4.380 67.555 1.00 82.50 634 GLU A N 1
ATOM 5086 C CA . GLU A 1 634 ? -24.985 5.182 67.304 1.00 82.50 634 GLU A CA 1
ATOM 5087 C C . GLU A 1 634 ? -25.330 5.252 65.807 1.00 82.50 634 GLU A C 1
ATOM 5089 O O . GLU A 1 634 ? -26.488 5.120 65.417 1.00 82.50 634 GLU A O 1
ATOM 5094 N N . GLN A 1 635 ? -24.314 5.369 64.952 1.00 80.56 635 GLN A N 1
ATOM 5095 C CA . GLN A 1 635 ? -24.473 5.383 63.498 1.00 80.56 635 GLN A CA 1
ATOM 5096 C C . GLN A 1 635 ? -24.850 3.998 62.955 1.00 80.56 635 GLN A C 1
ATOM 5098 O O . GLN A 1 635 ? -25.645 3.898 62.022 1.00 80.56 635 GLN A O 1
ATOM 5103 N N . VAL A 1 636 ? -24.324 2.925 63.556 1.00 81.88 636 VAL A N 1
ATOM 5104 C CA . VAL A 1 636 ? -24.728 1.544 63.244 1.00 81.88 636 VAL A CA 1
ATOM 5105 C C . VAL A 1 636 ? -26.200 1.316 63.597 1.00 81.88 636 VAL A C 1
ATOM 5107 O O . VAL A 1 636 ? -26.930 0.703 62.818 1.00 81.88 636 VAL A O 1
ATOM 5110 N N . GLU A 1 637 ? -26.669 1.845 64.731 1.00 83.31 637 GLU A N 1
ATOM 5111 C CA . GLU A 1 637 ? -28.079 1.742 65.117 1.00 83.31 637 GLU A CA 1
ATOM 5112 C C . GLU A 1 637 ? -28.990 2.526 64.165 1.00 83.31 637 GLU A C 1
ATOM 5114 O O . GLU A 1 637 ? -30.000 1.997 63.698 1.00 83.31 637 GLU A O 1
ATOM 5119 N N . ALA A 1 638 ? -28.600 3.746 63.783 1.00 79.94 638 ALA A N 1
ATOM 5120 C CA . ALA A 1 638 ? -29.315 4.517 62.768 1.00 79.94 638 ALA A CA 1
ATOM 5121 C C . ALA A 1 638 ? -29.399 3.767 61.422 1.00 79.94 638 ALA A C 1
ATOM 5123 O O . ALA A 1 638 ? -30.458 3.742 60.789 1.00 79.94 638 ALA A O 1
ATOM 5124 N N . ALA A 1 639 ? -28.322 3.088 61.018 1.00 81.19 639 ALA A N 1
ATOM 5125 C CA . ALA A 1 639 ? -28.299 2.284 59.801 1.00 81.19 639 ALA A CA 1
ATOM 5126 C C . ALA A 1 639 ? -29.181 1.026 59.884 1.00 81.19 639 ALA A C 1
ATOM 5128 O O . ALA A 1 639 ? -29.856 0.676 58.913 1.00 81.19 639 ALA A O 1
ATOM 5129 N N . ASN A 1 640 ? -29.256 0.375 61.050 1.00 83.88 640 ASN A N 1
ATOM 5130 C CA . ASN A 1 640 ? -30.193 -0.727 61.297 1.00 83.88 640 ASN A CA 1
ATOM 5131 C C . ASN A 1 640 ? -31.656 -0.275 61.184 1.00 83.88 640 ASN A C 1
ATOM 5133 O O . ASN A 1 640 ? -32.487 -0.995 60.625 1.00 83.88 640 ASN A O 1
ATOM 5137 N N . VAL A 1 641 ? -31.978 0.920 61.689 1.00 83.19 641 VAL A N 1
ATOM 5138 C CA . VAL A 1 641 ? -33.317 1.514 61.548 1.00 83.19 641 VAL A CA 1
ATOM 5139 C C . VAL A 1 641 ? -33.632 1.791 60.076 1.00 83.19 641 VAL A C 1
ATOM 5141 O O . VAL A 1 641 ? -34.717 1.436 59.612 1.00 83.19 641 VAL A O 1
ATOM 5144 N N . ALA A 1 642 ? -32.681 2.351 59.322 1.00 82.50 642 ALA A N 1
ATOM 5145 C CA . ALA A 1 642 ? -32.844 2.597 57.890 1.00 82.50 642 ALA A CA 1
ATOM 5146 C C . ALA A 1 642 ? -33.080 1.298 57.095 1.00 82.50 642 ALA A C 1
ATOM 5148 O O . ALA A 1 642 ? -34.006 1.250 56.286 1.00 82.50 642 ALA A O 1
ATOM 5149 N N . ARG A 1 643 ? -32.317 0.226 57.369 1.00 87.00 643 ARG A N 1
ATOM 5150 C CA . ARG A 1 643 ? -32.518 -1.102 56.749 1.00 87.00 643 ARG A CA 1
ATOM 5151 C C . ARG A 1 643 ? -33.923 -1.644 56.979 1.00 87.00 643 ARG A C 1
ATOM 5153 O O . ARG A 1 643 ? -34.611 -1.974 56.019 1.00 87.00 643 ARG A O 1
ATOM 5160 N N . LYS A 1 644 ? -34.388 -1.646 58.235 1.00 85.00 644 LYS A N 1
ATOM 5161 C CA . LYS A 1 644 ? -35.750 -2.095 58.578 1.00 85.00 644 LYS A CA 1
ATOM 5162 C C . LYS A 1 644 ? -36.826 -1.295 57.847 1.00 85.00 644 LYS A C 1
ATOM 5164 O O . LYS A 1 644 ? -37.854 -1.849 57.472 1.00 85.00 644 LYS A O 1
ATOM 5169 N N . HIS A 1 645 ? -36.601 0.003 57.653 1.00 83.12 645 HIS A N 1
ATOM 5170 C CA . HIS A 1 645 ? -37.539 0.860 56.937 1.00 83.12 645 HIS A CA 1
ATOM 5171 C C . HIS A 1 645 ? -37.609 0.513 55.441 1.00 83.12 645 HIS A C 1
ATOM 5173 O O . HIS A 1 645 ? -38.701 0.351 54.899 1.00 83.12 645 HIS A O 1
ATOM 5179 N N . VAL A 1 646 ? -36.452 0.345 54.789 1.00 87.38 646 VAL A N 1
ATOM 5180 C CA . VAL A 1 646 ? -36.356 -0.058 53.375 1.00 87.38 646 VAL A CA 1
ATOM 5181 C C . VAL A 1 646 ? -36.951 -1.454 53.155 1.00 87.38 646 VAL A C 1
ATOM 5183 O O . VAL A 1 646 ? -37.700 -1.653 52.200 1.00 87.38 646 VAL A O 1
ATOM 5186 N N . GLU A 1 647 ? -36.684 -2.398 54.061 1.00 89.56 647 GLU A N 1
ATOM 5187 C CA . GLU A 1 647 ? -37.261 -3.748 54.042 1.00 89.56 647 GLU A CA 1
ATOM 5188 C C . GLU A 1 647 ? -38.789 -3.708 54.153 1.00 89.56 647 GLU A C 1
ATOM 5190 O O . GLU A 1 647 ? -39.471 -4.240 53.282 1.00 89.56 647 GLU A O 1
ATOM 5195 N N . ALA A 1 648 ? -39.348 -2.992 55.135 1.00 85.94 648 ALA A N 1
ATOM 5196 C CA . ALA A 1 648 ? -40.800 -2.875 55.295 1.00 85.94 648 ALA A CA 1
ATOM 5197 C C . ALA A 1 648 ? -41.490 -2.276 54.053 1.00 85.94 648 ALA A C 1
ATOM 5199 O O . ALA A 1 648 ? -42.574 -2.714 53.658 1.00 85.94 648 ALA A O 1
ATOM 5200 N N . MET A 1 649 ? -40.858 -1.290 53.408 1.00 86.94 649 MET A N 1
ATOM 5201 C CA . MET A 1 649 ? -41.342 -0.726 52.147 1.00 86.94 649 MET A CA 1
ATOM 5202 C C . MET A 1 649 ? -41.282 -1.743 50.999 1.00 86.94 649 MET A C 1
ATOM 5204 O O . MET A 1 649 ? -42.244 -1.858 50.239 1.00 86.94 649 MET A O 1
ATOM 5208 N N . ALA A 1 650 ? -40.184 -2.492 50.877 1.00 89.75 650 ALA A N 1
ATOM 5209 C CA . ALA A 1 650 ? -40.021 -3.532 49.863 1.00 89.75 650 ALA A CA 1
ATOM 5210 C C . ALA A 1 650 ? -41.073 -4.647 50.000 1.00 89.75 650 ALA A C 1
ATOM 5212 O O . ALA A 1 650 ? -41.672 -5.056 49.003 1.00 89.75 650 ALA A O 1
ATOM 5213 N N . GLU A 1 651 ? -41.349 -5.088 51.229 1.00 89.44 651 GLU A N 1
ATOM 5214 C CA . GLU A 1 651 ? -42.387 -6.079 51.533 1.00 89.44 651 GLU A CA 1
ATOM 5215 C C . GLU A 1 651 ? -43.782 -5.599 51.112 1.00 89.44 651 GLU A C 1
ATOM 5217 O O . GLU A 1 651 ? -44.554 -6.351 50.508 1.00 89.44 651 GLU A O 1
ATOM 5222 N N . ALA A 1 652 ? -44.103 -4.336 51.406 1.00 85.00 652 ALA A N 1
ATOM 5223 C CA . ALA A 1 652 ? -45.374 -3.728 51.029 1.00 85.00 652 ALA A CA 1
ATOM 5224 C C . ALA A 1 652 ? -45.512 -3.587 49.500 1.00 85.00 652 ALA A C 1
ATOM 5226 O O . ALA A 1 652 ? -46.570 -3.895 48.953 1.00 85.00 652 ALA A O 1
ATOM 5227 N N . MET A 1 653 ? -44.436 -3.220 48.796 1.00 88.06 653 MET A N 1
ATOM 5228 C CA . MET A 1 653 ? -44.413 -3.151 47.327 1.00 88.06 653 MET A CA 1
ATOM 5229 C C . MET A 1 653 ? -44.579 -4.515 46.662 1.00 88.06 653 MET A C 1
ATOM 5231 O O . MET A 1 653 ? -45.310 -4.635 45.678 1.00 88.06 653 MET A O 1
ATOM 5235 N N . ALA A 1 654 ? -43.924 -5.549 47.194 1.00 89.31 654 ALA A N 1
ATOM 5236 C CA . ALA A 1 654 ? -44.097 -6.913 46.709 1.00 89.31 654 ALA A CA 1
ATOM 5237 C C . ALA A 1 654 ? -45.559 -7.364 46.861 1.00 89.31 654 ALA A C 1
ATOM 5239 O O . ALA A 1 654 ? -46.150 -7.873 45.906 1.00 89.31 654 ALA A O 1
ATOM 5240 N N . ALA A 1 655 ? -46.171 -7.083 48.017 1.00 85.31 655 ALA A N 1
ATOM 5241 C CA . ALA A 1 655 ? -47.579 -7.374 48.261 1.00 85.31 655 ALA A CA 1
ATOM 5242 C C . ALA A 1 655 ? -48.527 -6.605 47.317 1.00 85.31 655 ALA A C 1
ATOM 5244 O O . ALA A 1 655 ? -49.467 -7.209 46.800 1.00 85.31 655 ALA A O 1
ATOM 5245 N N . GLU A 1 656 ? -48.272 -5.317 47.046 1.00 83.81 656 GLU A N 1
ATOM 5246 C CA . GLU A 1 656 ? -49.070 -4.498 46.113 1.00 83.81 656 GLU A CA 1
ATOM 5247 C C . GLU A 1 656 ? -49.020 -5.042 44.676 1.00 83.81 656 GLU A C 1
ATOM 5249 O O . GLU A 1 656 ? -50.042 -5.102 43.995 1.00 83.81 656 GLU A O 1
ATOM 5254 N N . GLU A 1 657 ? -47.851 -5.489 44.212 1.00 86.25 657 GLU A N 1
ATOM 5255 C CA . GLU A 1 657 ? -47.683 -6.071 42.871 1.00 86.25 657 GLU A CA 1
ATOM 5256 C C . GLU A 1 657 ? -48.177 -7.527 42.770 1.00 86.25 657 GLU A C 1
ATOM 5258 O O . GLU A 1 657 ? -48.109 -8.135 41.696 1.00 86.25 657 GLU A O 1
ATOM 5263 N N . GLY A 1 658 ? -48.686 -8.093 43.872 1.00 86.62 658 GLY A N 1
ATOM 5264 C CA . GLY A 1 658 ? -49.185 -9.465 43.938 1.00 86.62 658 GLY A CA 1
ATOM 5265 C C . GLY A 1 658 ? -48.072 -10.508 43.834 1.00 86.62 658 GLY A C 1
ATOM 5266 O O . GLY A 1 658 ? -48.261 -11.555 43.212 1.00 86.62 658 GLY A O 1
ATOM 5267 N N . VAL A 1 659 ? -46.896 -10.204 44.386 1.00 90.06 659 VAL A N 1
ATOM 5268 C CA . VAL A 1 659 ? -45.698 -11.040 44.319 1.00 90.06 659 VAL A CA 1
ATOM 5269 C C . VAL A 1 659 ? -45.206 -11.380 45.726 1.00 90.06 659 VAL A C 1
ATOM 5271 O O . VAL A 1 659 ? -45.227 -10.559 46.635 1.00 90.06 659 VAL A O 1
ATOM 5274 N N . ASP A 1 660 ? -44.746 -12.611 45.918 1.00 91.25 660 ASP A N 1
ATOM 5275 C CA . ASP A 1 660 ? -44.297 -13.137 47.211 1.00 91.25 660 ASP A CA 1
ATOM 5276 C C . ASP A 1 660 ? -42.767 -13.142 47.364 1.00 91.25 660 ASP A C 1
ATOM 5278 O O . ASP A 1 660 ? -42.227 -13.824 48.237 1.00 91.25 660 ASP A O 1
ATOM 5282 N N . ALA A 1 661 ? -42.066 -12.391 46.513 1.00 93.12 661 ALA A N 1
ATOM 5283 C CA . ALA A 1 661 ? -40.618 -12.266 46.523 1.00 93.12 661 ALA A CA 1
ATOM 5284 C C . ALA A 1 661 ? -40.151 -10.870 46.082 1.00 93.12 661 ALA A C 1
ATOM 5286 O O . ALA A 1 661 ? -40.751 -10.243 45.203 1.00 93.12 661 ALA A O 1
ATOM 5287 N N . TYR A 1 662 ? -39.039 -10.404 46.647 1.00 93.88 662 TYR A N 1
ATOM 5288 C CA . TYR A 1 662 ? -38.345 -9.197 46.198 1.00 93.88 662 TYR A CA 1
ATOM 5289 C C . TYR A 1 662 ? -36.825 -9.377 46.232 1.00 93.88 662 TYR A C 1
ATOM 5291 O O . TYR A 1 662 ? -36.286 -10.220 46.953 1.00 93.88 662 TYR A O 1
ATOM 5299 N N . TRP A 1 663 ? -36.135 -8.577 45.423 1.00 93.12 663 TRP A N 1
ATOM 5300 C CA . TRP A 1 663 ? -34.681 -8.494 45.390 1.00 93.12 663 TRP A CA 1
ATOM 5301 C C . TRP A 1 663 ? -34.232 -7.137 45.932 1.00 93.12 663 TRP A C 1
ATOM 5303 O O . TRP A 1 663 ? -34.701 -6.099 45.461 1.00 93.12 663 TRP A O 1
ATOM 5313 N N . LEU A 1 664 ? -33.326 -7.159 46.909 1.00 90.38 664 LEU A N 1
ATOM 5314 C CA . LEU A 1 664 ? -32.736 -5.976 47.537 1.00 90.38 664 LEU A CA 1
ATOM 5315 C C . LEU A 1 664 ? -31.221 -6.165 47.619 1.00 90.38 664 LEU A C 1
ATOM 5317 O O . LEU A 1 664 ? -30.762 -7.221 48.061 1.00 90.38 664 LEU A O 1
ATOM 5321 N N . ASP A 1 665 ? -30.457 -5.161 47.195 1.00 84.62 665 ASP A N 1
ATOM 5322 C CA . ASP A 1 665 ? -29.039 -5.319 46.870 1.00 84.62 665 ASP A CA 1
ATOM 5323 C C . ASP A 1 665 ? -28.195 -5.838 48.041 1.00 84.62 665 ASP A C 1
ATOM 5325 O O . ASP A 1 665 ? -27.518 -6.843 47.875 1.00 84.62 665 ASP A O 1
ATOM 5329 N N . TYR A 1 666 ? -28.255 -5.237 49.232 1.00 82.69 666 TYR A N 1
ATOM 5330 C CA . TYR A 1 666 ? -27.422 -5.642 50.371 1.00 82.69 666 TYR A CA 1
ATOM 5331 C C . TYR A 1 666 ? -27.842 -6.968 51.025 1.00 82.69 666 TYR A C 1
ATOM 5333 O O . TYR A 1 666 ? -27.064 -7.508 51.811 1.00 82.69 666 TYR A O 1
ATOM 5341 N N . ILE A 1 667 ? -29.040 -7.486 50.723 1.00 88.00 667 ILE A N 1
ATOM 5342 C CA . ILE A 1 667 ? -29.550 -8.762 51.258 1.00 88.00 667 ILE A CA 1
ATOM 5343 C C . ILE A 1 667 ? -29.320 -9.905 50.267 1.00 88.00 667 ILE A C 1
ATOM 5345 O O . ILE A 1 667 ? -28.923 -10.997 50.658 1.00 88.00 667 ILE A O 1
ATOM 5349 N N . CYS A 1 668 ? -29.596 -9.664 48.984 1.00 88.62 668 CYS A N 1
ATOM 5350 C CA . CYS A 1 668 ? -29.653 -10.691 47.941 1.00 88.62 668 CYS A CA 1
ATOM 5351 C C . CYS A 1 668 ? -28.349 -10.816 47.131 1.00 88.62 668 CYS A C 1
ATOM 5353 O O . CYS A 1 668 ? -28.366 -11.346 46.014 1.00 88.62 668 CYS A O 1
ATOM 5355 N N . ARG A 1 669 ? -27.235 -10.313 47.679 1.00 85.56 669 ARG A N 1
ATOM 5356 C CA . ARG A 1 669 ? -25.873 -10.445 47.143 1.00 85.56 669 ARG A CA 1
ATOM 5357 C C . ARG A 1 669 ? -24.965 -11.133 48.157 1.00 85.56 669 ARG A C 1
ATOM 5359 O O . ARG A 1 669 ? -25.258 -11.165 49.350 1.00 85.56 669 ARG A O 1
ATOM 5366 N N . ALA A 1 670 ? -23.838 -11.665 47.694 1.00 82.44 670 ALA A N 1
ATOM 5367 C CA . ALA A 1 670 ? -22.854 -12.267 48.589 1.00 82.44 670 ALA A CA 1
ATOM 5368 C C . ALA A 1 670 ? -22.337 -11.259 49.639 1.00 82.44 670 ALA A C 1
ATOM 5370 O O . ALA A 1 670 ? -22.225 -10.068 49.348 1.00 82.44 670 ALA A O 1
ATOM 5371 N N . PRO A 1 671 ? -22.009 -11.708 50.863 1.00 79.81 671 PRO A N 1
ATOM 5372 C CA . PRO A 1 671 ? -21.437 -10.830 51.881 1.00 79.81 671 PRO A CA 1
ATOM 5373 C C . PRO A 1 671 ? -20.058 -10.300 51.456 1.00 79.81 671 PRO A C 1
ATOM 5375 O O . PRO A 1 671 ? -19.350 -10.943 50.685 1.00 79.81 671 PRO A O 1
ATOM 5378 N N . ASN A 1 672 ? -19.622 -9.174 52.038 1.00 72.31 672 ASN A N 1
ATOM 5379 C CA . ASN A 1 672 ? -18.304 -8.563 51.776 1.00 72.31 672 ASN A CA 1
ATOM 5380 C C . ASN A 1 672 ? -17.108 -9.507 52.037 1.00 72.31 672 ASN A C 1
ATOM 5382 O O . ASN A 1 672 ? -16.007 -9.260 51.538 1.00 72.31 672 ASN A O 1
ATOM 5386 N N . SER A 1 673 ? -17.308 -10.579 52.814 1.00 75.75 673 SER A N 1
ATOM 5387 C CA . SER A 1 673 ? -16.314 -11.631 53.050 1.00 75.75 673 SER A CA 1
ATOM 5388 C C . SER A 1 673 ? -16.037 -12.490 51.811 1.00 75.75 673 SER A C 1
ATOM 5390 O O . SER A 1 673 ? -14.908 -12.944 51.641 1.00 75.75 673 SER A O 1
ATOM 5392 N N . ASP A 1 674 ? -17.023 -12.669 50.927 1.00 79.06 674 ASP A N 1
ATOM 5393 C CA . ASP A 1 674 ? -16.913 -13.404 49.665 1.00 79.06 674 ASP A CA 1
ATOM 5394 C C . ASP A 1 674 ? -16.919 -12.427 48.479 1.00 79.06 674 ASP A C 1
ATOM 5396 O O . ASP A 1 674 ? -17.904 -12.249 47.758 1.00 79.06 674 ASP A O 1
ATOM 5400 N N . LYS A 1 675 ? -15.783 -11.742 48.311 1.00 72.88 675 LYS A N 1
ATOM 5401 C CA . LYS A 1 675 ? -15.620 -10.676 47.314 1.00 72.88 675 LYS A CA 1
ATOM 5402 C C . LYS A 1 675 ? -15.820 -11.155 45.875 1.00 72.88 675 LYS A C 1
ATOM 5404 O O . LYS A 1 675 ? -16.273 -10.372 45.053 1.00 72.88 675 LYS A O 1
ATOM 5409 N N . GLU A 1 676 ? -15.468 -12.400 45.560 1.00 73.50 676 GLU A N 1
ATOM 5410 C CA . GLU A 1 676 ? -15.544 -12.925 44.192 1.00 73.50 676 GLU A CA 1
ATOM 5411 C C . GLU A 1 676 ? -16.999 -13.125 43.759 1.00 73.50 676 GLU A C 1
ATOM 5413 O O . GLU A 1 676 ? -17.427 -12.571 42.742 1.00 73.50 676 GLU A O 1
ATOM 5418 N N . THR A 1 677 ? -17.792 -13.804 44.591 1.00 78.31 677 THR A N 1
ATOM 5419 C CA . THR A 1 677 ? -19.230 -13.967 44.350 1.00 78.31 677 THR A CA 1
ATOM 5420 C C . THR A 1 677 ? -19.964 -12.626 44.417 1.00 78.31 677 THR A C 1
ATOM 5422 O O . THR A 1 677 ? -20.886 -12.395 43.637 1.00 78.31 677 THR A O 1
ATOM 5425 N N . LEU A 1 678 ? -19.542 -11.706 45.293 1.00 78.25 678 LEU A N 1
ATOM 5426 C CA . LEU A 1 678 ? -20.111 -10.357 45.380 1.00 78.25 678 LEU A CA 1
ATOM 5427 C C . LEU A 1 678 ? -19.918 -9.583 44.071 1.00 78.25 678 LEU A C 1
ATOM 5429 O O . LEU A 1 678 ? -20.881 -9.040 43.531 1.00 78.25 678 LEU A O 1
ATOM 5433 N N . THR A 1 679 ? -18.695 -9.551 43.534 1.00 75.88 679 THR A N 1
ATOM 5434 C CA . THR A 1 679 ? -18.410 -8.907 42.243 1.00 75.88 679 THR A CA 1
ATOM 5435 C C . THR A 1 679 ? -19.241 -9.534 41.123 1.00 75.88 679 THR A C 1
ATOM 5437 O O . THR A 1 679 ? -19.803 -8.819 40.292 1.00 75.88 679 THR A O 1
ATOM 5440 N N . GLN A 1 680 ? -19.384 -10.861 41.120 1.00 76.31 680 GLN A N 1
ATOM 5441 C CA . GLN A 1 680 ? -20.216 -11.557 40.144 1.00 76.31 680 GLN A CA 1
ATOM 5442 C C . GLN A 1 680 ? -21.704 -11.183 40.260 1.00 76.31 680 GLN A C 1
ATOM 5444 O O . GLN A 1 680 ? -22.334 -10.918 39.234 1.00 76.31 680 GLN A O 1
ATOM 5449 N N . ASP A 1 681 ? -22.261 -11.134 41.475 1.00 79.62 681 ASP A N 1
ATOM 5450 C CA . ASP A 1 681 ? -23.657 -10.755 41.729 1.00 79.62 681 ASP A CA 1
ATOM 5451 C C . ASP A 1 681 ? -23.930 -9.312 41.255 1.00 79.62 681 ASP A C 1
ATOM 5453 O O . ASP A 1 681 ? -24.934 -9.066 40.583 1.00 79.62 681 ASP A O 1
ATOM 5457 N N . VAL A 1 682 ? -23.009 -8.370 41.511 1.00 79.31 682 VAL A N 1
ATOM 5458 C CA . VAL A 1 682 ? -23.117 -6.970 41.050 1.00 79.31 682 VAL A CA 1
ATOM 5459 C C . VAL A 1 682 ? -23.088 -6.888 39.520 1.00 79.31 682 VAL A C 1
ATOM 5461 O O . VAL A 1 682 ? -23.945 -6.248 38.914 1.00 79.31 682 VAL A O 1
ATOM 5464 N N . HIS A 1 683 ? -22.156 -7.580 38.860 1.00 77.56 683 HIS A N 1
ATOM 5465 C CA . HIS A 1 683 ? -22.033 -7.525 37.396 1.00 77.56 683 HIS A CA 1
ATOM 5466 C C . HIS A 1 683 ? -23.146 -8.294 36.665 1.00 77.56 683 HIS A C 1
ATOM 5468 O O . HIS A 1 683 ? -23.424 -8.021 35.495 1.00 77.56 683 HIS A O 1
ATOM 5474 N N . CYS A 1 684 ? -23.820 -9.228 37.345 1.00 79.56 684 CYS A N 1
ATOM 5475 C CA . CYS A 1 684 ? -24.999 -9.931 36.833 1.00 79.56 684 CYS A CA 1
ATOM 5476 C C . CYS A 1 684 ? -26.325 -9.248 37.216 1.00 79.56 684 CYS A C 1
ATOM 5478 O O . CYS A 1 684 ? -27.385 -9.706 36.788 1.00 79.56 684 CYS A O 1
ATOM 5480 N N . MET A 1 685 ? -26.300 -8.138 37.963 1.00 84.56 685 MET A N 1
ATOM 5481 C CA . MET A 1 685 ? -27.504 -7.440 38.433 1.00 84.56 685 MET A CA 1
ATOM 5482 C C . MET A 1 685 ? -28.433 -7.026 37.281 1.00 84.56 685 MET A C 1
ATOM 5484 O O . MET A 1 685 ? -29.651 -7.140 37.385 1.00 84.56 685 MET A O 1
ATOM 5488 N N . CYS A 1 686 ? -27.874 -6.645 36.128 1.00 87.31 686 CYS A N 1
ATOM 5489 C CA . CYS A 1 686 ? -28.640 -6.324 34.916 1.00 87.31 686 CYS A CA 1
ATOM 5490 C C . CYS A 1 686 ? -29.479 -7.496 34.379 1.00 87.31 686 CYS A C 1
ATOM 5492 O O . CYS A 1 686 ? -30.477 -7.274 33.691 1.00 87.31 686 CYS A O 1
ATOM 5494 N N . ASP A 1 687 ? -29.088 -8.741 34.650 1.00 83.31 687 ASP A N 1
ATOM 5495 C CA . ASP A 1 687 ? -29.889 -9.908 34.280 1.00 83.31 687 ASP A CA 1
ATOM 5496 C C . ASP A 1 687 ? -31.041 -10.116 35.275 1.00 83.31 687 ASP A C 1
ATOM 5498 O O . ASP A 1 687 ? -32.155 -10.453 34.869 1.00 83.31 687 ASP A O 1
ATOM 5502 N N . VAL A 1 688 ? -30.801 -9.829 36.561 1.00 86.75 688 VAL A N 1
ATOM 5503 C CA . VAL A 1 688 ? -31.826 -9.824 37.617 1.00 86.75 688 VAL A CA 1
ATOM 5504 C C . VAL A 1 688 ? -32.880 -8.749 37.352 1.00 86.75 688 VAL A C 1
ATOM 5506 O O . VAL A 1 688 ? -34.068 -9.003 37.509 1.00 86.75 688 VAL A O 1
ATOM 5509 N N . ILE A 1 689 ? -32.489 -7.566 36.888 1.00 89.94 689 ILE A N 1
ATOM 5510 C CA . ILE A 1 689 ? -33.441 -6.492 36.566 1.00 89.94 689 ILE A CA 1
ATOM 5511 C C . ILE A 1 689 ? -34.378 -6.912 35.426 1.00 89.94 689 ILE A C 1
ATOM 5513 O O . ILE A 1 689 ? -35.589 -6.739 35.529 1.00 89.94 689 ILE A O 1
ATOM 5517 N N . ARG A 1 690 ? -33.844 -7.538 34.368 1.00 88.25 690 ARG A N 1
ATOM 5518 C CA . ARG A 1 690 ? -34.653 -8.030 33.236 1.00 88.25 690 ARG A CA 1
ATOM 5519 C C . ARG A 1 690 ? -35.648 -9.123 33.623 1.00 88.25 690 ARG A C 1
ATOM 5521 O O . ARG A 1 690 ? -36.677 -9.257 32.969 1.00 88.25 690 ARG A O 1
ATOM 5528 N N . GLY A 1 691 ? -35.305 -9.943 34.618 1.00 86.69 691 GLY A N 1
ATOM 5529 C CA . GLY A 1 691 ? -36.178 -10.995 35.145 1.00 86.69 691 GLY A CA 1
ATOM 5530 C C . GLY A 1 691 ? -37.242 -10.489 36.124 1.00 86.69 691 GLY A C 1
ATOM 5531 O O . GLY A 1 691 ? -38.184 -11.221 36.429 1.00 86.69 691 GLY A O 1
ATOM 5532 N N . ALA A 1 692 ? -37.109 -9.254 36.615 1.00 89.94 692 ALA A N 1
ATOM 5533 C CA . ALA A 1 692 ? -38.043 -8.667 37.566 1.00 89.94 692 ALA A CA 1
ATOM 5534 C C . ALA A 1 692 ? -39.369 -8.289 36.894 1.00 89.94 692 ALA A C 1
ATOM 5536 O O . ALA A 1 692 ? -39.417 -7.903 35.725 1.00 89.94 692 ALA A O 1
ATOM 5537 N N . ARG A 1 693 ? -40.468 -8.366 37.651 1.00 88.19 693 ARG A N 1
ATOM 5538 C CA . ARG A 1 693 ? -41.807 -8.044 37.140 1.00 88.19 693 ARG A CA 1
ATOM 5539 C C . ARG A 1 693 ? -42.022 -6.520 37.064 1.00 88.19 693 ARG A C 1
ATOM 5541 O O . ARG A 1 693 ? -42.384 -6.025 35.996 1.00 88.19 693 ARG A O 1
ATOM 5548 N N . PRO A 1 694 ? -41.794 -5.767 38.153 1.00 89.44 694 PRO A N 1
ATOM 5549 C CA . PRO A 1 694 ? -41.500 -4.338 38.071 1.00 89.44 694 PRO A CA 1
ATOM 5550 C C . PRO A 1 694 ? -40.201 -3.956 38.800 1.00 89.44 694 PRO A C 1
ATOM 5552 O O . PRO A 1 694 ? -39.738 -4.649 39.710 1.00 89.44 694 PRO A O 1
ATOM 5555 N N . VAL A 1 695 ? -39.655 -2.804 38.412 1.00 92.25 695 VAL A N 1
ATOM 5556 C CA . VAL A 1 695 ? -38.606 -2.088 39.146 1.00 92.25 695 VAL A CA 1
ATOM 5557 C C . VAL A 1 695 ? -39.268 -0.978 39.961 1.00 92.25 695 VAL A C 1
ATOM 5559 O O . VAL A 1 695 ? -39.949 -0.118 39.394 1.00 92.25 695 VAL A O 1
ATOM 5562 N N . CYS A 1 696 ? -39.067 -0.997 41.278 1.00 92.50 696 CYS A N 1
ATOM 5563 C CA . CYS A 1 696 ? -39.558 0.026 42.197 1.00 92.50 696 CYS A CA 1
ATOM 5564 C C . CYS A 1 696 ? -38.377 0.798 42.795 1.00 92.50 696 CYS A C 1
ATOM 5566 O O . CYS A 1 696 ? -37.427 0.198 43.298 1.00 92.50 696 CYS A O 1
ATOM 5568 N N . VAL A 1 697 ? -38.438 2.127 42.742 1.00 92.38 697 VAL A N 1
ATOM 5569 C CA . VAL A 1 697 ? -37.385 3.030 43.213 1.00 92.38 697 VAL A CA 1
ATOM 5570 C C . VAL A 1 697 ? -37.826 3.696 44.509 1.00 92.38 697 VAL A C 1
ATOM 5572 O O . VAL A 1 697 ? -38.825 4.409 44.525 1.00 92.38 697 VAL A O 1
ATOM 5575 N N . ILE A 1 698 ? -37.077 3.503 45.589 1.00 90.81 698 ILE A N 1
ATOM 5576 C CA . ILE A 1 698 ? -37.341 4.132 46.884 1.00 90.81 698 ILE A CA 1
ATOM 5577 C C . ILE A 1 698 ? -36.569 5.447 46.970 1.00 90.81 698 ILE A C 1
ATOM 5579 O O . ILE A 1 698 ? -35.346 5.467 46.820 1.00 90.81 698 ILE A O 1
ATOM 5583 N N . LEU A 1 699 ? -37.289 6.536 47.239 1.00 88.81 699 LEU A N 1
ATOM 5584 C CA . LEU A 1 699 ? -36.736 7.872 47.440 1.00 88.81 699 LEU A CA 1
ATOM 5585 C C . LEU A 1 699 ? -37.157 8.443 48.792 1.00 88.81 699 LEU A C 1
ATOM 5587 O O . LEU A 1 699 ? -38.217 8.108 49.320 1.00 88.81 699 LEU A O 1
ATOM 5591 N N . ARG A 1 700 ? -36.348 9.358 49.333 1.00 84.38 700 ARG A N 1
ATOM 5592 C CA . ARG A 1 700 ? -36.702 10.098 50.555 1.00 84.38 700 ARG A CA 1
ATOM 5593 C C . ARG A 1 700 ? -37.928 10.998 50.354 1.00 84.38 700 ARG A C 1
ATOM 5595 O O . ARG A 1 700 ? -38.783 11.066 51.229 1.00 84.38 700 ARG A O 1
ATOM 5602 N N . ASP A 1 701 ? -38.003 11.666 49.207 1.00 82.12 701 ASP A N 1
ATOM 5603 C CA . ASP A 1 701 ? -39.143 12.461 48.739 1.00 82.12 701 ASP A CA 1
ATOM 5604 C C . ASP A 1 701 ? -39.142 12.521 47.193 1.00 82.12 701 ASP A C 1
ATOM 5606 O O . ASP A 1 701 ? -38.203 12.057 46.540 1.00 82.12 701 ASP A O 1
ATOM 5610 N N . PHE A 1 702 ? -40.182 13.106 46.589 1.00 84.88 702 PHE A N 1
ATOM 5611 C CA . PHE A 1 702 ? -40.273 13.278 45.130 1.00 84.88 702 PHE A CA 1
ATOM 5612 C C . PHE A 1 702 ? -39.573 14.532 44.582 1.00 84.88 702 PHE A C 1
ATOM 5614 O O . PHE A 1 702 ? -39.817 14.898 43.425 1.00 84.88 702 PHE A O 1
ATOM 5621 N N . SER A 1 703 ? -38.715 15.189 45.372 1.00 85.56 703 SER A N 1
ATOM 5622 C CA . SER A 1 703 ? -37.945 16.338 44.897 1.00 85.56 703 SER A CA 1
ATOM 5623 C C . SER A 1 703 ? -37.069 15.956 43.703 1.00 85.56 703 SER A C 1
ATOM 5625 O O . SER A 1 703 ? -36.574 14.831 43.570 1.00 85.56 703 SER A O 1
ATOM 5627 N N . LEU A 1 704 ? -36.865 16.928 42.815 1.00 83.62 704 LEU A N 1
ATOM 5628 C CA . LEU A 1 704 ? -35.999 16.767 41.651 1.00 83.62 704 LEU A CA 1
ATOM 5629 C C . LEU A 1 704 ? -34.557 16.427 42.059 1.00 83.62 704 LEU A C 1
ATOM 5631 O O . LEU A 1 704 ? -33.891 15.659 41.371 1.00 83.62 704 LEU A O 1
ATOM 5635 N N . GLU A 1 705 ? -34.094 16.950 43.196 1.00 86.19 705 GLU A N 1
ATOM 5636 C CA . GLU A 1 705 ? -32.769 16.667 43.749 1.00 86.19 705 GLU A CA 1
ATOM 5637 C C . GLU A 1 705 ? -32.603 15.185 44.108 1.00 86.19 705 GLU A C 1
ATOM 5639 O O . GLU A 1 705 ? -31.635 14.559 43.674 1.00 86.19 705 GLU A O 1
ATOM 5644 N N . ASN A 1 706 ? -33.571 14.584 44.808 1.00 86.38 706 ASN A N 1
ATOM 5645 C CA . ASN A 1 706 ? -33.506 13.166 45.178 1.00 86.38 706 ASN A CA 1
ATOM 5646 C C . ASN A 1 706 ? -33.655 12.234 43.970 1.00 86.38 706 ASN A C 1
ATOM 5648 O O . ASN A 1 706 ? -32.960 11.216 43.888 1.00 86.38 706 ASN A O 1
ATOM 5652 N N . LYS A 1 707 ? -34.489 12.599 42.989 1.00 88.00 707 LYS A N 1
ATOM 5653 C CA . LYS A 1 707 ? -34.565 11.867 41.716 1.00 88.00 707 LYS A CA 1
ATOM 5654 C C . LYS A 1 707 ? -33.232 11.919 40.964 1.00 88.00 707 LYS A C 1
ATOM 5656 O O . LYS A 1 707 ? -32.719 10.871 40.578 1.00 88.00 707 LYS A O 1
ATOM 5661 N N . ARG A 1 708 ? -32.629 13.105 40.813 1.00 88.12 708 ARG A N 1
ATOM 5662 C CA . ARG A 1 708 ? -31.311 13.279 40.171 1.00 88.12 708 ARG A CA 1
ATOM 5663 C C . ARG A 1 708 ? -30.202 12.550 40.922 1.00 88.12 708 ARG A C 1
ATOM 5665 O O . ARG A 1 708 ? -29.396 11.879 40.294 1.00 88.12 708 ARG A O 1
ATOM 5672 N N . SER A 1 709 ? -30.191 12.604 42.253 1.00 87.19 709 SER A N 1
ATOM 5673 C CA . SER A 1 709 ? -29.242 11.857 43.092 1.00 87.19 709 SER A CA 1
ATOM 5674 C C . SER A 1 709 ? -29.266 10.353 42.785 1.00 87.19 709 SER A C 1
ATOM 5676 O O . SER A 1 709 ? -28.210 9.724 42.704 1.00 87.19 709 SER A O 1
ATOM 5678 N N . TRP A 1 710 ? -30.449 9.781 42.538 1.00 89.12 710 TRP A N 1
ATOM 5679 C CA . TRP A 1 710 ? -30.577 8.406 42.057 1.00 89.12 710 TRP A CA 1
ATOM 5680 C C . TRP A 1 710 ? -30.103 8.246 40.601 1.00 89.12 710 TRP A C 1
ATOM 5682 O O . TRP A 1 710 ? -29.272 7.378 40.323 1.00 89.12 710 TRP A O 1
ATOM 5692 N N . GLY A 1 711 ? -30.581 9.090 39.684 1.00 88.56 711 GLY A N 1
ATOM 5693 C CA . GLY A 1 711 ? -30.308 8.997 38.244 1.00 88.56 711 GLY A CA 1
ATOM 5694 C C . GLY A 1 711 ? -28.861 9.283 37.820 1.00 88.56 711 GLY A C 1
ATOM 5695 O O . GLY A 1 711 ? -28.418 8.806 36.779 1.00 88.56 711 GLY A O 1
ATOM 5696 N N . GLU A 1 712 ? -28.088 10.021 38.617 1.00 87.25 712 GLU A N 1
ATOM 5697 C CA . GLU A 1 712 ? -26.692 10.345 38.304 1.00 87.25 712 GLU A CA 1
ATOM 5698 C C . GLU A 1 712 ? -25.734 9.153 38.463 1.00 87.25 712 GLU A C 1
ATOM 5700 O O . GLU A 1 712 ? -24.590 9.245 38.021 1.00 87.25 712 GLU A O 1
ATOM 5705 N N . ARG A 1 713 ? -26.147 8.047 39.094 1.00 85.69 713 ARG A N 1
ATOM 5706 C CA . ARG A 1 713 ? -25.292 6.868 39.313 1.00 85.69 713 ARG A CA 1
ATOM 5707 C C . ARG A 1 713 ? -25.227 5.977 38.070 1.00 85.69 713 ARG A C 1
ATOM 5709 O O . ARG A 1 713 ? -26.216 5.775 37.382 1.00 85.69 713 ARG A O 1
ATOM 5716 N N . MET A 1 714 ? -24.070 5.367 37.816 1.00 86.69 714 MET A N 1
ATOM 5717 C CA . MET A 1 714 ? -23.864 4.528 36.626 1.00 86.69 714 MET A CA 1
ATOM 5718 C C . MET A 1 714 ? -24.837 3.338 36.518 1.00 86.69 714 MET A C 1
ATOM 5720 O O . MET A 1 714 ? -25.381 3.100 35.444 1.00 86.69 714 MET A O 1
ATOM 5724 N N . TRP A 1 715 ? -25.077 2.606 37.611 1.00 86.38 715 TRP A N 1
ATOM 5725 C CA . TRP A 1 715 ? -25.902 1.387 37.601 1.00 86.38 715 TRP A CA 1
ATOM 5726 C C . TRP A 1 715 ? -27.414 1.647 37.533 1.00 86.38 715 TRP A C 1
ATOM 5728 O O . TRP A 1 715 ? -28.156 0.780 37.074 1.00 86.38 715 TRP A O 1
ATOM 5738 N N . THR A 1 716 ? -27.877 2.852 37.883 1.00 89.06 716 THR A N 1
ATOM 5739 C CA . THR A 1 716 ? -29.314 3.178 37.846 1.00 89.06 716 THR A CA 1
ATOM 5740 C C . THR A 1 716 ? -29.840 3.370 36.429 1.00 89.06 716 THR A C 1
ATOM 5742 O O . THR A 1 716 ? -31.031 3.186 36.178 1.00 89.06 716 THR A O 1
ATOM 5745 N N . LEU A 1 717 ? -28.954 3.682 35.478 1.00 90.62 717 LEU A N 1
ATOM 5746 C CA . LEU A 1 717 ? -29.311 3.763 34.067 1.00 90.62 717 LEU A CA 1
ATOM 5747 C C . LEU A 1 717 ? -29.740 2.379 33.524 1.00 90.62 717 LEU A C 1
ATOM 5749 O O . LEU A 1 717 ? -30.876 2.266 33.059 1.00 90.62 717 LEU A O 1
ATOM 5753 N N . PRO A 1 718 ? -28.935 1.299 33.640 1.00 90.44 718 PRO A N 1
ATOM 5754 C CA . PRO A 1 718 ? -29.410 -0.057 33.370 1.00 90.44 718 PRO A CA 1
ATOM 5755 C C . PRO A 1 718 ? -30.632 -0.475 34.200 1.00 90.44 718 PRO A C 1
ATOM 5757 O O . PRO A 1 718 ? -31.531 -1.096 33.639 1.00 90.44 718 PRO A O 1
ATOM 5760 N N . GLU A 1 719 ? -30.710 -0.128 35.493 1.00 90.69 719 GLU A N 1
ATOM 5761 C CA . GLU A 1 719 ? -31.882 -0.438 36.339 1.00 90.69 719 GLU A CA 1
ATOM 5762 C C . GLU A 1 719 ? -33.192 0.099 35.754 1.00 90.69 719 GLU A C 1
ATOM 5764 O O . GLU A 1 719 ? -34.191 -0.619 35.721 1.00 90.69 719 GLU A O 1
ATOM 5769 N N . GLY A 1 720 ? -33.188 1.332 35.241 1.00 90.12 720 GLY A N 1
ATOM 5770 C CA . GLY A 1 720 ? -34.372 1.906 34.611 1.00 90.12 720 GLY A CA 1
ATOM 5771 C C . GLY A 1 720 ? -34.622 1.413 33.189 1.00 90.12 720 GLY A C 1
ATOM 5772 O O . GLY A 1 720 ? -35.746 1.035 32.853 1.00 90.12 720 GLY A O 1
ATOM 5773 N N . LEU A 1 721 ? -33.588 1.374 32.344 1.00 92.69 721 LEU A N 1
ATOM 5774 C CA . LEU A 1 721 ? -33.740 0.995 30.934 1.00 92.69 721 LEU A CA 1
ATOM 5775 C C . LEU A 1 721 ? -34.167 -0.468 30.759 1.00 92.69 721 LEU A C 1
ATOM 5777 O O . LEU A 1 721 ? -34.968 -0.771 29.870 1.00 92.69 721 LEU A O 1
ATOM 5781 N N . LEU A 1 722 ? -33.669 -1.366 31.614 1.00 92.00 722 LEU A N 1
ATOM 5782 C CA . LEU A 1 722 ? -33.909 -2.808 31.525 1.00 92.00 722 LEU A CA 1
ATOM 5783 C C . LEU A 1 722 ? -35.183 -3.276 32.235 1.00 92.00 722 LEU A C 1
ATOM 5785 O O . LEU A 1 722 ? -35.505 -4.462 32.146 1.00 92.00 722 LEU A O 1
ATOM 5789 N N . SER A 1 723 ? -35.911 -2.374 32.902 1.00 90.88 723 SER A N 1
ATOM 5790 C CA . SER A 1 723 ? -37.235 -2.676 33.452 1.00 90.88 723 SER A CA 1
ATOM 5791 C C . SER A 1 723 ? -38.148 -3.237 32.358 1.00 90.88 723 SER A C 1
ATOM 5793 O O . SER A 1 723 ? -38.234 -2.681 31.253 1.00 90.88 723 SER A O 1
ATOM 5795 N N . ALA A 1 724 ? -38.838 -4.338 32.672 1.00 85.44 724 ALA A N 1
ATOM 5796 C CA . ALA A 1 724 ? -39.778 -4.988 31.762 1.00 85.44 724 ALA A CA 1
ATOM 5797 C C . ALA A 1 724 ? -40.981 -4.086 31.424 1.00 85.44 724 ALA A C 1
ATOM 5799 O O . ALA A 1 724 ? -41.504 -4.144 30.311 1.00 85.44 724 ALA A O 1
ATOM 5800 N N . LYS A 1 725 ? -41.405 -3.232 32.367 1.00 85.50 725 LYS A N 1
ATOM 5801 C CA . LYS A 1 725 ? -42.435 -2.207 32.143 1.00 85.50 725 LYS A CA 1
ATOM 5802 C C . LYS A 1 725 ? -41.801 -0.937 31.555 1.00 85.50 725 LYS A C 1
ATOM 5804 O O . LYS A 1 725 ? -40.657 -0.603 31.856 1.00 85.50 725 LYS A O 1
ATOM 5809 N N . GLN A 1 726 ? -42.563 -0.205 30.737 1.00 86.19 726 GLN A N 1
ATOM 5810 C CA . GLN A 1 726 ? -42.158 1.120 30.226 1.00 86.19 726 GLN A CA 1
ATOM 5811 C C . GLN A 1 726 ? -42.165 2.207 31.307 1.00 86.19 726 GLN A C 1
ATOM 5813 O O . GLN A 1 726 ? -41.575 3.274 31.144 1.00 86.19 726 GLN A O 1
ATOM 5818 N N . GLU A 1 727 ? -42.826 1.910 32.417 1.00 87.81 727 GLU A N 1
ATOM 5819 C CA . GLU A 1 727 ? -43.024 2.781 33.557 1.00 87.81 727 GLU A CA 1
ATOM 5820 C C . GLU A 1 727 ? -42.239 2.264 34.763 1.00 87.81 727 GLU A C 1
ATOM 5822 O O . GLU A 1 727 ? -42.194 1.057 35.025 1.00 87.81 727 GLU A O 1
ATOM 5827 N N . LEU A 1 728 ? -41.641 3.191 35.506 1.00 89.81 728 LEU A N 1
ATOM 5828 C CA . LEU A 1 728 ? -41.011 2.947 36.795 1.00 89.81 728 LEU A CA 1
ATOM 5829 C C . LEU A 1 728 ? -41.872 3.527 37.914 1.00 89.81 728 LEU A C 1
ATOM 5831 O O . LEU A 1 728 ? -42.363 4.655 37.816 1.00 89.81 728 LEU A O 1
ATOM 5835 N N . LYS A 1 729 ? -42.013 2.763 39.001 1.00 89.50 729 LYS A N 1
ATOM 5836 C CA . LYS A 1 729 ? -42.695 3.208 40.219 1.00 89.50 729 LYS A CA 1
ATOM 5837 C C . LYS A 1 729 ? -41.686 3.844 41.168 1.00 89.50 729 LYS A C 1
ATOM 5839 O O . LYS A 1 729 ? -40.798 3.158 41.663 1.00 89.50 729 LYS A O 1
ATOM 5844 N N . PHE A 1 730 ? -41.835 5.135 41.438 1.00 89.31 730 PHE A N 1
ATOM 5845 C CA . PHE A 1 730 ? -41.102 5.847 42.481 1.00 89.31 730 PHE A CA 1
ATOM 5846 C C . PHE A 1 730 ? -41.941 5.881 43.753 1.00 89.31 730 PHE A C 1
ATOM 5848 O O . PHE A 1 730 ? -43.084 6.328 43.723 1.00 89.31 730 PHE A O 1
ATOM 5855 N N . CYS A 1 731 ? -41.371 5.449 44.871 1.00 87.69 731 CYS A N 1
ATOM 5856 C CA . CYS A 1 731 ? -42.054 5.306 46.148 1.00 87.69 731 CYS A CA 1
ATOM 5857 C C . CYS A 1 731 ? -41.372 6.178 47.207 1.00 87.69 731 CYS A C 1
ATOM 5859 O O . CYS A 1 731 ? -40.153 6.112 47.362 1.00 87.69 731 CYS A O 1
ATOM 5861 N N . MET A 1 732 ? -42.152 6.962 47.955 1.00 85.12 732 MET A N 1
ATOM 5862 C CA . MET A 1 732 ? -41.666 7.740 49.103 1.00 85.12 732 MET A CA 1
ATOM 5863 C C . MET A 1 732 ? -42.372 7.305 50.394 1.00 85.12 732 MET A C 1
ATOM 5865 O O . MET A 1 732 ? -43.582 7.055 50.354 1.00 85.12 732 MET A O 1
ATOM 5869 N N . PRO A 1 733 ? -41.675 7.228 51.538 1.00 78.00 733 PRO A N 1
ATOM 5870 C CA . PRO A 1 733 ? -42.292 6.838 52.800 1.00 78.00 733 PRO A CA 1
ATOM 5871 C C . PRO A 1 733 ? -43.319 7.876 53.273 1.00 78.00 733 PRO A C 1
ATOM 5873 O O . PRO A 1 733 ? -43.119 9.082 53.130 1.00 78.00 733 PRO A O 1
ATOM 5876 N N . LEU A 1 734 ? -44.430 7.410 53.848 1.00 72.00 734 LEU A N 1
ATOM 5877 C CA . LEU A 1 734 ? -45.401 8.277 54.518 1.00 72.00 734 LEU A CA 1
ATOM 5878 C C . LEU A 1 734 ? -44.948 8.504 55.965 1.00 72.00 734 LEU A C 1
ATOM 5880 O O . LEU A 1 734 ? -44.878 7.570 56.763 1.00 72.00 734 LEU A O 1
ATOM 5884 N N . GLY A 1 735 ? -44.607 9.752 56.297 1.00 57.22 735 GLY A N 1
ATOM 5885 C CA . GLY A 1 735 ? -44.335 10.151 57.676 1.00 57.22 735 GLY A CA 1
ATOM 5886 C C . GLY A 1 735 ? -45.598 10.060 58.550 1.00 57.22 735 GLY A C 1
ATOM 5887 O O . GLY A 1 735 ? -46.710 10.119 58.024 1.00 57.22 735 GLY A O 1
ATOM 5888 N N . PRO A 1 736 ? -45.460 9.948 59.882 1.00 46.59 736 PRO A N 1
ATOM 5889 C CA . PRO A 1 736 ? -46.600 9.789 60.786 1.00 46.59 736 PRO A CA 1
ATOM 5890 C C . PRO A 1 736 ? -47.552 11.004 60.895 1.00 46.59 736 PRO A C 1
ATOM 5892 O O . PRO A 1 736 ? -48.610 10.845 61.494 1.00 46.59 736 PRO A O 1
ATOM 5895 N N . GLU A 1 737 ? -47.246 12.187 60.330 1.00 41.72 737 GLU A N 1
ATOM 5896 C CA . GLU A 1 737 ? -48.014 13.427 60.599 1.00 41.72 737 GLU A CA 1
ATOM 5897 C C . GLU A 1 737 ? -48.256 14.399 59.413 1.00 41.72 737 GLU A C 1
ATOM 5899 O O . GLU A 1 737 ? -48.360 15.604 59.633 1.00 41.72 737 GLU A O 1
ATOM 5904 N N . GLU A 1 738 ? -48.423 13.957 58.159 1.00 36.41 738 GLU A N 1
ATOM 5905 C CA . GLU A 1 738 ? -48.884 14.888 57.099 1.00 36.41 738 GLU A CA 1
ATOM 5906 C C . GLU A 1 738 ? -50.226 14.488 56.453 1.00 36.41 738 GLU A C 1
ATOM 5908 O O . GLU A 1 738 ? -50.304 13.460 55.776 1.00 36.41 738 GLU A O 1
ATOM 5913 N N . PRO A 1 739 ? -51.297 15.304 56.598 1.00 34.38 739 PRO A N 1
ATOM 5914 C CA . PRO A 1 739 ? -52.525 15.134 55.827 1.00 34.38 739 PRO A CA 1
ATOM 5915 C C . PRO A 1 739 ? -52.315 15.553 54.357 1.00 34.38 739 PRO A C 1
ATOM 5917 O O . PRO A 1 739 ? -51.414 16.342 54.052 1.00 34.38 739 PRO A O 1
ATOM 5920 N N . PRO A 1 740 ? -53.146 15.069 53.414 1.00 37.84 740 PRO A N 1
ATOM 5921 C CA . PRO A 1 740 ? -52.972 15.357 51.995 1.00 37.84 740 PRO A CA 1
ATOM 5922 C C . PRO A 1 740 ? -53.237 16.843 51.711 1.00 37.84 740 PRO A C 1
ATOM 5924 O O . PRO A 1 740 ? -54.381 17.294 51.723 1.00 37.84 740 PRO A O 1
ATOM 5927 N N . ARG A 1 741 ? -52.186 17.622 51.427 1.00 35.25 741 ARG A N 1
ATOM 5928 C CA . ARG A 1 741 ? -52.349 18.932 50.784 1.00 35.25 741 ARG A CA 1
ATOM 5929 C C . ARG A 1 741 ? -52.665 18.723 49.306 1.00 35.25 741 ARG A C 1
ATOM 5931 O O . ARG A 1 741 ? -51.881 18.116 48.580 1.00 35.25 741 ARG A O 1
ATOM 5938 N N . LEU A 1 742 ? -53.818 19.244 48.891 1.00 38.38 742 LEU A N 1
ATOM 5939 C CA . LEU A 1 742 ? -54.174 19.487 47.496 1.00 38.38 742 LEU A CA 1
ATOM 5940 C C . LEU A 1 742 ? -53.095 20.393 46.884 1.00 38.38 742 LEU A C 1
ATOM 5942 O O . LEU A 1 742 ? -52.952 21.539 47.304 1.00 38.38 742 LEU A O 1
ATOM 5946 N N . VAL A 1 743 ? -52.313 19.863 45.944 1.00 36.12 743 VAL A N 1
ATOM 5947 C CA . VAL A 1 743 ? -51.426 20.652 45.081 1.00 36.12 743 VAL A CA 1
ATOM 5948 C C . VAL A 1 743 ? -52.061 20.697 43.699 1.00 36.12 743 VAL A C 1
ATOM 5950 O O . VAL A 1 743 ? -52.549 19.682 43.201 1.00 36.12 743 VAL A O 1
ATOM 5953 N N . ASP A 1 744 ? -52.082 21.903 43.141 1.00 30.12 744 ASP A N 1
ATOM 5954 C CA . ASP A 1 744 ? -52.792 22.289 41.932 1.00 30.12 744 ASP A CA 1
ATOM 5955 C C . ASP A 1 744 ? -52.482 21.421 40.706 1.00 30.12 744 ASP A C 1
ATOM 5957 O O . ASP A 1 744 ? -51.352 21.034 40.405 1.00 30.12 744 ASP A O 1
ATOM 5961 N N . THR A 1 745 ? -53.556 21.166 39.969 1.00 35.44 745 THR A N 1
ATOM 5962 C CA . THR A 1 745 ? -53.629 20.513 38.667 1.00 35.44 745 THR A CA 1
ATOM 5963 C C . THR A 1 745 ? -52.838 21.267 37.599 1.00 35.44 745 THR A C 1
ATOM 5965 O O . THR A 1 745 ? -53.358 22.209 37.002 1.00 35.44 745 THR A O 1
ATOM 5968 N N . SER A 1 746 ? -51.623 20.808 37.291 1.00 34.09 746 SER A N 1
ATOM 5969 C CA . SER A 1 746 ? -50.998 20.990 35.967 1.00 34.09 746 SER A CA 1
ATOM 5970 C C . SER A 1 746 ? -49.771 20.090 35.735 1.00 34.09 746 SER A C 1
ATOM 5972 O O . SER A 1 746 ? -48.732 20.543 35.275 1.00 34.09 746 SER A O 1
ATOM 5974 N N . SER A 1 747 ? -49.852 18.785 36.008 1.00 37.12 747 SER A N 1
ATOM 5975 C CA . SER A 1 747 ? -48.991 17.806 35.314 1.00 37.12 747 SER A CA 1
ATOM 5976 C C . SER A 1 747 ? -49.551 16.384 35.416 1.00 37.12 747 SER A C 1
ATOM 5978 O O . SER A 1 747 ? -50.066 15.956 36.441 1.00 37.12 747 SER A O 1
ATOM 5980 N N . SER A 1 748 ? -49.493 15.674 34.294 1.00 38.94 748 SER A N 1
ATOM 5981 C CA . SER A 1 748 ? -50.218 14.444 33.948 1.00 38.94 748 SER A CA 1
ATOM 5982 C C . SER A 1 748 ? -49.713 13.146 34.624 1.00 38.94 748 SER A C 1
ATOM 5984 O O . SER A 1 748 ? -49.746 12.089 33.996 1.00 38.94 748 SER A O 1
ATOM 5986 N N . ALA A 1 749 ? -49.244 13.171 35.875 1.00 40.31 749 ALA A N 1
ATOM 5987 C CA . ALA A 1 749 ? -48.795 11.960 36.579 1.00 40.31 749 ALA A CA 1
ATOM 5988 C C . ALA A 1 749 ? -49.764 11.602 37.717 1.00 40.31 749 ALA A C 1
ATOM 5990 O O . ALA A 1 749 ? -49.860 12.320 38.711 1.00 40.31 749 ALA A O 1
ATOM 5991 N N . LEU A 1 750 ? -50.492 10.493 37.565 1.00 43.09 750 LEU A N 1
ATOM 5992 C CA . LEU A 1 750 ? -51.408 9.959 38.575 1.00 43.09 750 LEU A CA 1
ATOM 5993 C C . LEU A 1 750 ? -50.615 9.573 39.837 1.00 43.09 750 LEU A C 1
ATOM 5995 O O . LEU A 1 750 ? -49.825 8.632 39.832 1.00 43.09 750 LEU A O 1
ATOM 5999 N N . VAL A 1 751 ? -50.802 10.334 40.916 1.00 48.66 751 VAL A N 1
ATOM 6000 C CA . VAL A 1 751 ? -50.285 10.015 42.252 1.00 48.66 751 VAL A CA 1
ATOM 6001 C C . VAL A 1 751 ? -51.335 9.156 42.950 1.00 48.66 751 VAL A C 1
ATOM 6003 O O . VAL A 1 751 ? -52.319 9.677 43.473 1.00 48.66 751 VAL A O 1
ATOM 6006 N N . GLU A 1 752 ? -51.152 7.840 42.937 1.00 48.03 752 GLU A N 1
ATOM 6007 C CA . GLU A 1 752 ? -52.048 6.898 43.616 1.00 48.03 752 GLU A CA 1
ATOM 6008 C C . GLU A 1 752 ? -51.500 6.534 45.006 1.00 48.03 752 GLU A C 1
ATOM 6010 O O . GLU A 1 752 ? -50.301 6.304 45.197 1.00 48.03 752 GLU A O 1
ATOM 6015 N N . ALA A 1 753 ? -52.383 6.506 46.007 1.00 47.69 753 ALA A N 1
ATOM 6016 C CA . ALA A 1 753 ? -52.078 5.949 47.323 1.00 47.69 753 ALA A CA 1
ATOM 6017 C C . ALA A 1 753 ? -52.213 4.417 47.266 1.00 47.69 753 ALA A C 1
ATOM 6019 O O . ALA A 1 753 ? -53.196 3.914 46.724 1.00 47.69 753 ALA A O 1
ATOM 6020 N N . SER A 1 754 ? -51.245 3.681 47.827 1.00 41.81 754 SER A N 1
ATOM 6021 C CA . SER A 1 754 ? -51.231 2.209 47.805 1.00 41.81 754 SER A CA 1
ATOM 6022 C C . SER A 1 754 ? -52.509 1.612 48.437 1.00 41.81 754 SER A C 1
ATOM 6024 O O . SER A 1 754 ? -52.795 1.918 49.601 1.00 41.81 754 SER A O 1
ATOM 6026 N N . PRO A 1 755 ? -53.283 0.753 47.737 1.00 46.75 755 PRO A N 1
ATOM 6027 C CA . PRO A 1 755 ? -54.530 0.195 48.274 1.00 46.75 755 PRO A CA 1
ATOM 6028 C C . PRO A 1 755 ? -54.382 -0.983 49.255 1.00 46.75 755 PRO A C 1
ATOM 6030 O O . PRO A 1 755 ? -55.398 -1.556 49.646 1.00 46.75 755 PRO A O 1
ATOM 6033 N N . ALA A 1 756 ? -53.176 -1.401 49.654 1.00 43.44 756 ALA A N 1
ATOM 6034 C CA . ALA A 1 756 ? -52.999 -2.709 50.293 1.00 43.44 756 ALA A CA 1
ATOM 6035 C C . ALA A 1 756 ? -52.167 -2.690 51.586 1.00 43.44 756 ALA A C 1
ATOM 6037 O O . ALA A 1 756 ? -51.001 -3.063 51.595 1.00 43.44 756 ALA A O 1
ATOM 6038 N N . ALA A 1 757 ? -52.810 -2.363 52.711 1.00 40.03 757 ALA A N 1
ATOM 6039 C CA . ALA A 1 757 ? -52.513 -2.970 54.013 1.00 40.03 757 ALA A CA 1
ATOM 6040 C C . ALA A 1 757 ? -53.657 -2.688 54.996 1.00 40.03 757 ALA A C 1
ATOM 6042 O O . ALA A 1 757 ? -54.141 -1.562 55.090 1.00 40.03 757 ALA A O 1
ATOM 6043 N N . ALA A 1 758 ? -54.017 -3.668 55.829 1.00 44.62 758 ALA A N 1
ATOM 6044 C CA . ALA A 1 758 ? -54.974 -3.528 56.938 1.00 44.62 758 ALA A CA 1
ATOM 6045 C C . ALA A 1 758 ? -54.546 -2.511 58.039 1.00 44.62 758 ALA A C 1
ATOM 6047 O O . ALA A 1 758 ? -55.139 -2.480 59.114 1.00 44.62 758 ALA A O 1
ATOM 6048 N N . LYS A 1 759 ? -53.505 -1.697 57.786 1.00 47.75 759 LYS A N 1
ATOM 6049 C CA . LYS A 1 759 ? -52.886 -0.699 58.676 1.00 47.75 759 LYS A CA 1
ATOM 6050 C C . LYS A 1 759 ? -52.620 0.678 58.015 1.00 47.75 759 LYS A C 1
ATOM 6052 O O . LYS A 1 759 ? -51.951 1.501 58.627 1.00 47.75 759 LYS A O 1
ATOM 6057 N N . GLY A 1 760 ? -53.167 0.960 56.824 1.00 51.44 760 GLY A N 1
ATOM 6058 C CA . GLY A 1 760 ? -52.988 2.241 56.107 1.00 51.44 760 GLY A CA 1
ATOM 6059 C C . GLY A 1 760 ? -51.794 2.256 55.131 1.00 51.44 760 GLY A C 1
ATOM 6060 O O . GLY A 1 760 ? -50.964 1.346 55.182 1.00 51.44 760 GLY A O 1
ATOM 6061 N N . PRO A 1 761 ? -51.715 3.238 54.206 1.00 57.94 761 PRO A N 1
ATOM 6062 C CA . PRO A 1 761 ? -50.673 3.277 53.179 1.00 57.94 761 PRO A CA 1
ATOM 6063 C C . PRO A 1 761 ? -49.303 3.599 53.794 1.00 57.94 761 PRO A C 1
ATOM 6065 O O . PRO A 1 761 ? -49.127 4.633 54.431 1.00 57.94 761 PRO A O 1
ATOM 6068 N N . LEU A 1 762 ? -48.327 2.707 53.592 1.00 68.81 762 LEU A N 1
ATOM 6069 C CA . LEU A 1 762 ? -46.956 2.844 54.110 1.00 68.81 762 LEU A CA 1
ATOM 6070 C C . LEU A 1 762 ? -46.109 3.832 53.278 1.00 68.81 762 LEU A C 1
ATOM 6072 O O . LEU A 1 762 ? -45.151 4.422 53.777 1.00 68.81 762 LEU A O 1
ATOM 6076 N N . TYR A 1 763 ? -46.462 4.023 52.005 1.00 78.75 763 TYR A N 1
ATOM 6077 C CA . TYR A 1 763 ? -45.767 4.906 51.067 1.00 78.75 763 TYR A CA 1
ATOM 6078 C C . TYR A 1 763 ? -46.723 5.518 50.031 1.00 78.75 763 TYR A C 1
ATOM 6080 O O . TYR A 1 763 ? -47.843 5.042 49.827 1.00 78.75 763 TYR A O 1
ATOM 6088 N N . ARG A 1 764 ? -46.270 6.590 49.372 1.00 80.81 764 ARG A N 1
ATOM 6089 C CA . ARG A 1 764 ? -46.921 7.208 48.204 1.00 80.81 764 ARG A CA 1
ATOM 6090 C C . ARG A 1 764 ? -46.150 6.838 46.940 1.00 80.81 764 ARG A C 1
ATOM 6092 O O . ARG A 1 764 ? -44.922 6.794 46.988 1.00 80.81 764 ARG A O 1
ATOM 6099 N N . THR A 1 765 ? -46.857 6.644 45.826 1.00 82.12 765 THR A N 1
ATOM 6100 C CA . THR A 1 765 ? -46.262 6.256 44.539 1.00 82.12 765 THR A CA 1
ATOM 6101 C C . THR A 1 765 ? -46.406 7.367 43.499 1.00 82.12 765 THR A C 1
ATOM 6103 O O . THR A 1 765 ? -47.440 8.028 43.416 1.00 82.12 765 THR A O 1
ATOM 6106 N N . GLN A 1 766 ? -45.372 7.559 42.684 1.00 85.88 766 GLN A N 1
ATOM 6107 C CA . GLN A 1 766 ? -45.397 8.339 41.452 1.00 85.88 766 GLN A CA 1
ATOM 6108 C C . GLN A 1 766 ? -44.868 7.468 40.314 1.00 85.88 766 GLN A C 1
ATOM 6110 O O . GLN A 1 766 ? -43.810 6.854 40.439 1.00 85.88 766 GLN A O 1
ATOM 6115 N N . VAL A 1 767 ? -45.589 7.420 39.200 1.00 86.56 767 VAL A N 1
ATOM 6116 C CA . VAL A 1 767 ? -45.189 6.646 38.023 1.00 86.56 767 VAL A CA 1
ATOM 6117 C C . VAL A 1 767 ? -44.561 7.577 36.990 1.00 86.56 767 VAL A C 1
ATOM 6119 O O . VAL A 1 767 ? -45.119 8.634 36.702 1.00 86.56 767 VAL A O 1
ATOM 6122 N N . LEU A 1 768 ? -43.395 7.202 36.463 1.00 88.50 768 LEU A N 1
ATOM 6123 C CA . LEU A 1 768 ? -42.697 7.931 35.398 1.00 88.50 768 LEU A CA 1
ATOM 6124 C C . LEU A 1 768 ? -42.303 6.962 34.285 1.00 88.50 768 LEU A C 1
ATOM 6126 O O . LEU A 1 768 ? -41.837 5.854 34.564 1.00 88.50 768 LEU A O 1
ATOM 6130 N N . THR A 1 769 ? -42.458 7.368 33.026 1.00 90.38 769 THR A N 1
ATOM 6131 C CA . THR A 1 769 ? -41.990 6.568 31.888 1.00 90.38 769 THR A CA 1
ATOM 6132 C C . THR A 1 769 ? -40.472 6.668 31.731 1.00 90.38 769 THR A C 1
ATOM 6134 O O . THR A 1 769 ? -39.844 7.623 32.193 1.00 90.38 769 THR A O 1
ATOM 6137 N N . LYS A 1 770 ? -39.860 5.712 31.019 1.00 90.62 770 LYS A N 1
ATOM 6138 C CA . LYS A 1 770 ? -38.429 5.775 30.656 1.00 90.62 770 LYS A CA 1
ATOM 6139 C C . LYS A 1 770 ? -38.053 7.090 29.960 1.00 90.62 770 LYS A C 1
ATOM 6141 O O . LYS A 1 770 ? -36.947 7.577 30.168 1.00 90.62 770 LYS A O 1
ATOM 6146 N N . LEU A 1 771 ? -38.959 7.667 29.166 1.00 88.38 771 LEU A N 1
ATOM 6147 C CA . LEU A 1 771 ? -38.744 8.940 28.473 1.00 88.38 771 LEU A CA 1
ATOM 6148 C C . LEU A 1 771 ? -38.836 10.136 29.425 1.00 88.38 771 LEU A C 1
ATOM 6150 O O . LEU A 1 771 ? -37.979 11.013 29.353 1.00 88.38 771 LEU A O 1
ATOM 6154 N N . ASP A 1 772 ? -39.788 10.149 30.363 1.00 88.12 772 ASP A N 1
ATOM 6155 C CA . ASP A 1 772 ? -39.907 11.227 31.361 1.00 88.12 772 ASP A CA 1
ATOM 6156 C C . ASP A 1 772 ? -38.631 11.359 32.204 1.00 88.12 772 ASP A C 1
ATOM 6158 O O . ASP A 1 772 ? -38.204 12.461 32.552 1.00 88.12 772 ASP A O 1
ATOM 6162 N N . LEU A 1 773 ? -37.968 10.229 32.478 1.00 88.06 773 LEU A N 1
ATOM 6163 C CA . LEU A 1 773 ? -36.700 10.203 33.204 1.00 88.06 773 LEU A CA 1
ATOM 6164 C C . LEU A 1 773 ? -35.568 10.925 32.464 1.00 88.06 773 LEU A C 1
ATOM 6166 O O . LEU A 1 773 ? -34.674 11.458 33.118 1.00 88.06 773 LEU A O 1
ATOM 6170 N N . THR A 1 774 ? -35.592 10.987 31.132 1.00 87.88 774 THR A N 1
ATOM 6171 C CA . THR A 1 774 ? -34.499 11.589 30.344 1.00 87.88 774 THR A CA 1
ATOM 6172 C C . THR A 1 774 ? -34.410 13.105 30.498 1.00 87.88 774 THR A C 1
ATOM 6174 O O . THR A 1 774 ? -33.310 13.646 30.464 1.00 87.88 774 THR A O 1
ATOM 6177 N N . TYR A 1 775 ? -35.538 13.778 30.739 1.00 80.75 775 TYR A N 1
ATOM 6178 C CA . TYR A 1 775 ? -35.595 15.237 30.852 1.00 80.75 775 TYR A CA 1
ATOM 6179 C C . TYR A 1 775 ? -34.933 15.748 32.131 1.00 80.75 775 TYR A C 1
ATOM 6181 O O . TYR A 1 775 ? -34.100 16.650 32.099 1.00 80.75 775 TYR A O 1
ATOM 6189 N N . ASP A 1 776 ? -35.313 15.158 33.263 1.00 78.94 776 ASP A N 1
ATOM 6190 C CA . ASP A 1 776 ? -35.049 15.739 34.577 1.00 78.94 776 ASP A CA 1
ATOM 6191 C C . ASP A 1 776 ? -34.202 14.849 35.488 1.00 78.94 776 ASP A C 1
ATOM 6193 O O . ASP A 1 776 ? -33.471 15.369 36.333 1.00 78.94 776 ASP A O 1
ATOM 6197 N N . VAL A 1 777 ? -34.272 13.524 35.323 1.00 86.75 777 VAL A N 1
ATOM 6198 C CA . VAL A 1 777 ? -33.637 12.542 36.219 1.00 86.75 777 VAL A CA 1
ATOM 6199 C C . VAL A 1 777 ? -32.279 12.085 35.688 1.00 86.75 777 VAL A C 1
ATOM 6201 O O . VAL A 1 777 ? -31.306 12.041 36.438 1.00 86.75 777 VAL A O 1
ATOM 6204 N N . TRP A 1 778 ? -32.202 11.783 34.392 1.00 87.00 778 TRP A N 1
ATOM 6205 C CA . TRP A 1 778 ? -31.004 11.313 33.696 1.00 87.00 778 TRP A CA 1
ATOM 6206 C C . TRP A 1 778 ? -30.333 12.371 32.816 1.00 87.00 778 TRP A C 1
ATOM 6208 O O . TRP A 1 778 ? -29.503 11.999 31.986 1.00 87.00 778 TRP A O 1
ATOM 6218 N N . ALA A 1 779 ? -30.657 13.651 33.010 1.00 74.44 779 ALA A N 1
ATOM 6219 C CA . ALA A 1 779 ? -30.149 14.760 32.206 1.00 74.44 779 ALA A CA 1
ATOM 6220 C C . ALA A 1 779 ? -28.631 14.652 31.952 1.00 74.44 779 ALA A C 1
ATOM 6222 O O . ALA A 1 779 ? -27.829 14.573 32.891 1.00 74.44 779 ALA A O 1
ATOM 6223 N N . ASP A 1 780 ? -28.248 14.626 30.676 1.00 71.50 780 ASP A N 1
ATOM 6224 C CA . ASP A 1 780 ? -26.850 14.570 30.263 1.00 71.50 780 ASP A CA 1
ATOM 6225 C C . ASP A 1 780 ? -26.204 15.953 30.443 1.00 71.50 780 ASP A C 1
ATOM 6227 O O . ASP A 1 780 ? -26.752 16.979 30.040 1.00 71.50 780 ASP A O 1
ATOM 6231 N N . LYS A 1 781 ? -25.044 15.991 31.107 1.00 62.25 781 LYS A N 1
ATOM 6232 C CA . LYS A 1 781 ? -24.276 17.226 31.315 1.00 62.25 781 LYS A CA 1
ATOM 6233 C C . LYS A 1 781 ? -23.542 17.557 30.009 1.00 62.25 781 LYS A C 1
ATOM 6235 O O . LYS A 1 781 ? -23.011 16.653 29.376 1.00 62.25 781 LYS A O 1
ATOM 6240 N N . ASP A 1 782 ? -23.512 18.834 29.631 1.00 55.44 782 ASP A N 1
ATOM 6241 C CA . ASP A 1 782 ? -22.710 19.380 28.519 1.00 55.44 782 ASP A CA 1
ATOM 6242 C C . ASP A 1 782 ? -23.217 19.157 27.067 1.00 55.44 782 ASP A C 1
ATOM 6244 O O . ASP A 1 782 ? -22.456 19.383 26.128 1.00 55.44 782 ASP A O 1
ATOM 6248 N N . VAL A 1 783 ? -24.492 18.797 26.841 1.00 57.84 783 VAL A N 1
ATOM 6249 C CA . VAL A 1 783 ? -25.086 18.694 25.483 1.00 57.84 783 VAL A CA 1
ATOM 6250 C C . VAL A 1 783 ? -26.110 19.817 25.250 1.00 57.84 783 VAL A C 1
ATOM 6252 O O . VAL A 1 783 ? -27.180 19.813 25.857 1.00 57.84 783 VAL A O 1
ATOM 6255 N N . GLU A 1 784 ? -25.786 20.786 24.383 1.00 51.25 784 GLU A N 1
ATOM 6256 C CA . GLU A 1 784 ? -26.638 21.960 24.085 1.00 51.25 784 GLU A CA 1
ATOM 6257 C C . GLU A 1 784 ? -27.881 21.621 23.229 1.00 51.25 784 GLU A C 1
ATOM 6259 O O . GLU A 1 784 ? -28.886 22.330 23.306 1.00 51.25 784 GLU A O 1
ATOM 6264 N N . ASP A 1 785 ? -27.855 20.514 22.473 1.00 55.72 785 ASP A N 1
ATOM 6265 C CA . ASP A 1 785 ? -28.940 20.090 21.574 1.00 55.72 785 ASP A CA 1
ATOM 6266 C C . ASP A 1 785 ? -29.834 19.007 22.214 1.00 55.72 785 ASP A C 1
ATOM 6268 O O . ASP A 1 785 ? -29.414 17.870 22.439 1.00 55.72 785 ASP A O 1
ATOM 6272 N N . GLY A 1 786 ? -31.105 19.332 22.473 1.00 54.12 786 GLY A N 1
ATOM 6273 C CA . GLY A 1 786 ? -32.060 18.447 23.161 1.00 54.12 786 GLY A CA 1
ATOM 6274 C C . GLY A 1 786 ? -32.494 17.180 22.403 1.00 54.12 786 GLY A C 1
ATOM 6275 O O . GLY A 1 786 ? -33.086 16.291 23.015 1.00 54.12 786 GLY A O 1
ATOM 6276 N N . GLU A 1 787 ? -32.211 17.067 21.100 1.00 57.28 787 GLU A N 1
ATOM 6277 C CA . GLU A 1 787 ? -32.648 15.931 20.265 1.00 57.28 787 GLU A CA 1
ATOM 6278 C C . GLU A 1 787 ? -31.629 14.776 20.204 1.00 57.28 787 GLU A C 1
ATOM 6280 O O . GLU A 1 787 ? -32.032 13.628 20.045 1.00 57.28 787 GLU A O 1
ATOM 6285 N N . ASN A 1 788 ? -30.329 15.037 20.401 1.00 66.44 788 ASN A N 1
ATOM 6286 C CA . ASN A 1 788 ? -29.253 14.039 20.253 1.00 66.44 788 ASN A CA 1
ATOM 6287 C C . ASN A 1 788 ? -28.613 13.623 21.588 1.00 66.44 788 ASN A C 1
ATOM 6289 O O . ASN A 1 788 ? -27.439 13.259 21.639 1.00 66.44 788 ASN A O 1
ATOM 6293 N N . GLN A 1 789 ? -29.364 13.684 22.687 1.00 82.88 789 GLN A N 1
ATOM 6294 C CA . GLN A 1 789 ? -28.844 13.294 23.997 1.00 82.88 789 GLN A CA 1
ATOM 6295 C C . GLN A 1 789 ? -28.640 11.767 24.075 1.00 82.88 789 GLN A C 1
ATOM 6297 O O . GLN A 1 789 ? -29.600 11.021 23.840 1.00 82.88 789 GLN A O 1
ATOM 6302 N N . PRO A 1 790 ? -27.441 11.269 24.445 1.00 86.75 790 PRO A N 1
ATOM 6303 C CA . PRO A 1 790 ? -27.156 9.836 24.485 1.00 86.75 790 PRO A CA 1
ATOM 6304 C C . PRO A 1 790 ? -28.139 9.041 25.346 1.00 86.75 790 PRO A C 1
ATOM 6306 O O . PRO A 1 790 ? -28.642 7.999 24.923 1.00 86.75 790 PRO A O 1
ATOM 6309 N N . THR A 1 791 ? -28.484 9.546 26.537 1.00 89.69 791 THR A N 1
ATOM 6310 C CA . THR A 1 791 ? -29.420 8.851 27.429 1.00 89.69 791 THR A CA 1
ATOM 6311 C C . THR A 1 791 ? -30.840 8.814 26.850 1.00 89.69 791 THR A C 1
ATOM 6313 O O . THR A 1 791 ? -31.547 7.815 27.011 1.00 89.69 791 THR A O 1
ATOM 6316 N N . ARG A 1 792 ? -31.250 9.861 26.123 1.00 90.06 792 ARG A N 1
ATOM 6317 C CA . ARG A 1 792 ? -32.553 9.920 25.447 1.00 90.06 792 ARG A CA 1
ATOM 6318 C C . ARG A 1 792 ? -32.657 8.890 24.327 1.00 90.06 792 ARG A C 1
ATOM 6320 O O . ARG A 1 792 ? -33.620 8.128 24.305 1.00 90.06 792 ARG A O 1
ATOM 6327 N N . LEU A 1 793 ? -31.650 8.810 23.458 1.00 90.75 793 LEU A N 1
ATOM 6328 C CA . LEU A 1 793 ? -31.609 7.844 22.353 1.00 90.75 793 LEU A CA 1
ATOM 6329 C C . LEU A 1 793 ? -31.665 6.394 22.861 1.00 90.75 793 LEU A C 1
ATOM 6331 O O . LEU A 1 793 ? -32.329 5.544 22.267 1.00 90.75 793 LEU A O 1
ATOM 6335 N N . LEU A 1 794 ? -31.027 6.105 24.002 1.00 92.38 794 LEU A N 1
ATOM 6336 C CA . LEU A 1 794 ? -31.142 4.799 24.659 1.00 92.38 794 LEU A CA 1
ATOM 6337 C C . LEU A 1 794 ? -32.540 4.557 25.226 1.00 92.38 794 LEU A C 1
ATOM 6339 O O . LEU A 1 794 ? -33.074 3.462 25.063 1.00 92.38 794 LEU A O 1
ATOM 6343 N N . ALA A 1 795 ? -33.147 5.546 25.883 1.00 91.62 795 ALA A N 1
ATOM 6344 C CA . ALA A 1 795 ? -34.507 5.412 26.395 1.00 91.62 795 ALA A CA 1
ATOM 6345 C C . ALA A 1 795 ? -35.509 5.165 25.260 1.00 91.62 795 ALA A C 1
ATOM 6347 O O . ALA A 1 795 ? -36.342 4.270 25.381 1.00 91.62 795 ALA A O 1
ATOM 6348 N N . GLU A 1 796 ? -35.388 5.875 24.137 1.00 92.06 796 GLU A N 1
ATOM 6349 C CA . GLU A 1 796 ? -36.179 5.636 22.925 1.00 92.06 796 GLU A CA 1
ATOM 6350 C C . GLU A 1 796 ? -35.929 4.229 22.362 1.00 92.06 796 GLU A C 1
ATOM 6352 O O . GLU A 1 796 ? -36.883 3.548 21.978 1.00 92.06 796 GLU A O 1
ATOM 6357 N N . HIS A 1 797 ? -34.682 3.744 22.400 1.00 93.06 797 HIS A N 1
ATOM 6358 C CA . HIS A 1 797 ? -34.342 2.381 21.996 1.00 93.06 797 HIS A CA 1
ATOM 6359 C C . HIS A 1 797 ? -35.012 1.305 22.857 1.00 93.06 797 HIS A C 1
ATOM 6361 O O . HIS A 1 797 ? -35.706 0.429 22.342 1.00 93.06 797 HIS A O 1
ATOM 6367 N N . PHE A 1 798 ? -34.864 1.391 24.180 1.00 91.69 798 PHE A N 1
ATOM 6368 C CA . PHE A 1 798 ? -35.448 0.432 25.126 1.00 91.69 798 PHE A CA 1
ATOM 6369 C C . PHE A 1 798 ? -36.960 0.616 25.341 1.00 91.69 798 PHE A C 1
ATOM 6371 O O . PHE A 1 798 ? -37.609 -0.247 25.943 1.00 91.69 798 PHE A O 1
ATOM 6378 N N . SER A 1 799 ? -37.531 1.711 24.832 1.00 90.06 799 SER A N 1
ATOM 6379 C CA . SER A 1 799 ? -38.980 1.936 24.758 1.00 90.06 799 SER A CA 1
ATOM 6380 C C . SER A 1 799 ? -39.592 1.483 23.428 1.00 90.06 799 SER A C 1
ATOM 6382 O O . SER A 1 799 ? -40.801 1.601 23.250 1.00 90.06 799 SER A O 1
ATOM 6384 N N . ASN A 1 800 ? -38.784 0.932 22.509 1.00 88.81 800 ASN A N 1
ATOM 6385 C CA . ASN A 1 800 ? -39.171 0.551 21.145 1.00 88.81 800 ASN A CA 1
ATOM 6386 C C . ASN A 1 800 ? -39.704 1.719 20.285 1.00 88.81 800 ASN A C 1
ATOM 6388 O O . ASN A 1 800 ? -40.497 1.499 19.372 1.00 88.81 800 ASN A O 1
ATOM 6392 N N . VAL A 1 801 ? -39.275 2.954 20.566 1.00 90.06 801 VAL A N 1
ATOM 6393 C CA . VAL A 1 801 ? -39.586 4.149 19.757 1.00 90.06 801 VAL A CA 1
ATOM 6394 C C . VAL A 1 801 ? -38.595 4.289 18.599 1.00 90.06 801 VAL A C 1
ATOM 6396 O O . VAL A 1 801 ? -38.986 4.605 17.478 1.00 90.06 801 VAL A O 1
ATOM 6399 N N . LEU A 1 802 ? -37.319 4.001 18.866 1.00 90.69 802 LEU A N 1
ATOM 6400 C CA . LEU A 1 802 ? -36.207 4.043 17.917 1.00 90.69 802 LEU A CA 1
ATOM 6401 C C . LEU A 1 802 ? -35.480 2.692 17.921 1.00 90.69 802 LEU A C 1
ATOM 6403 O O . LEU A 1 802 ? -35.424 1.998 18.931 1.00 90.69 802 LEU A O 1
ATOM 6407 N N . THR A 1 803 ? -34.858 2.300 16.815 1.00 91.31 803 THR A N 1
ATOM 6408 C CA . THR A 1 803 ? -33.955 1.140 16.795 1.00 91.31 803 THR A CA 1
ATOM 6409 C C . THR A 1 803 ? -32.556 1.584 16.405 1.00 91.31 803 THR A C 1
ATOM 6411 O O . THR A 1 803 ? -32.328 1.914 15.245 1.00 91.31 803 THR A O 1
ATOM 6414 N N . LEU A 1 804 ? -31.630 1.576 17.364 1.00 90.12 804 LEU A N 1
ATOM 6415 C CA . LEU A 1 804 ? -30.214 1.834 17.114 1.00 90.12 804 LEU A CA 1
ATOM 6416 C C . LEU A 1 804 ? -29.563 0.608 16.460 1.00 90.12 804 LEU A C 1
ATOM 6418 O O . LEU A 1 804 ? -29.883 -0.534 16.806 1.00 90.12 804 LEU A O 1
ATOM 6422 N N . SER A 1 805 ? -28.629 0.828 15.533 1.00 89.12 805 SER A N 1
ATOM 6423 C CA . SER A 1 805 ? -27.751 -0.243 15.048 1.00 89.12 805 SER A CA 1
ATOM 6424 C C . SER A 1 805 ? -26.861 -0.772 16.180 1.00 89.12 805 SER A C 1
ATOM 6426 O O . SER A 1 805 ? -26.703 -0.130 17.217 1.00 89.12 805 SER A O 1
ATOM 6428 N N . ARG A 1 806 ? -26.238 -1.946 16.007 1.00 88.69 806 ARG A N 1
ATOM 6429 C CA . ARG A 1 806 ? -25.360 -2.522 17.047 1.00 88.69 806 ARG A CA 1
ATOM 6430 C C . ARG A 1 806 ? -24.198 -1.592 17.388 1.00 88.69 806 ARG A C 1
ATOM 6432 O O . ARG A 1 806 ? -23.841 -1.460 18.556 1.00 88.69 806 ARG A O 1
ATOM 6439 N N . LEU A 1 807 ? -23.634 -0.948 16.367 1.00 87.38 807 LEU A N 1
ATOM 6440 C CA . LEU A 1 807 ? -22.523 -0.018 16.507 1.00 87.38 807 LEU A CA 1
ATOM 6441 C C . LEU A 1 807 ? -22.949 1.294 17.184 1.00 87.38 807 LEU A C 1
ATOM 6443 O O . LEU A 1 807 ? -22.261 1.742 18.100 1.00 87.38 807 LEU A O 1
ATOM 6447 N N . GLU A 1 808 ? -24.097 1.863 16.805 1.00 86.69 808 GLU A N 1
ATOM 6448 C CA . GLU A 1 808 ? -24.662 3.046 17.474 1.00 86.69 808 GLU A CA 1
ATOM 6449 C C . GLU A 1 808 ? -25.041 2.744 18.924 1.00 86.69 808 GLU A C 1
ATOM 6451 O O . GLU A 1 808 ? -24.666 3.496 19.817 1.00 86.69 808 GLU A O 1
ATOM 6456 N N . LEU A 1 809 ? -25.714 1.616 19.180 1.00 90.62 809 LEU A N 1
ATOM 6457 C CA . LEU A 1 809 ? -26.098 1.190 20.524 1.00 90.62 809 LEU A CA 1
ATOM 6458 C C . LEU A 1 809 ? -24.875 1.096 21.436 1.00 90.62 809 LEU A C 1
ATOM 6460 O O . LEU A 1 809 ? -24.920 1.592 22.556 1.00 90.62 809 LEU A O 1
ATOM 6464 N N . PHE A 1 810 ? -23.782 0.490 20.966 1.00 89.94 810 PHE A N 1
ATOM 6465 C CA . PHE A 1 810 ? -22.558 0.362 21.755 1.00 89.94 810 PHE A CA 1
ATOM 6466 C C . PHE A 1 810 ? -21.933 1.728 22.068 1.00 89.94 810 PHE A C 1
ATOM 6468 O O . PHE A 1 810 ? -21.609 1.996 23.225 1.00 89.94 810 PHE A O 1
ATOM 6475 N N . ALA A 1 811 ? -21.768 2.585 21.055 1.00 85.00 811 ALA A N 1
ATOM 6476 C CA . ALA A 1 811 ? -21.138 3.896 21.212 1.00 85.00 811 ALA A CA 1
ATOM 6477 C C . ALA A 1 811 ? -21.965 4.829 22.113 1.00 85.00 811 ALA A C 1
ATOM 6479 O O . ALA A 1 811 ? -21.439 5.361 23.089 1.00 85.00 811 ALA A O 1
ATOM 6480 N N . ILE A 1 812 ? -23.268 4.951 21.842 1.00 87.44 812 ILE A N 1
ATOM 6481 C CA . ILE A 1 812 ? -24.195 5.814 22.588 1.00 87.44 812 ILE A CA 1
ATOM 6482 C C . ILE A 1 812 ? -24.353 5.318 24.031 1.00 87.44 812 ILE A C 1
ATOM 6484 O O . ILE A 1 812 ? -24.356 6.117 24.968 1.00 87.44 812 ILE A O 1
ATOM 6488 N N . ALA A 1 813 ? -24.443 4.000 24.245 1.00 90.19 813 ALA A N 1
ATOM 6489 C CA . ALA A 1 813 ? -24.520 3.436 25.592 1.00 90.19 813 ALA A CA 1
ATOM 6490 C C . ALA A 1 813 ? -23.259 3.711 26.413 1.00 90.19 813 ALA A C 1
ATOM 6492 O O . ALA A 1 813 ? -23.359 4.042 27.596 1.00 90.19 813 ALA A O 1
ATOM 6493 N N . LEU A 1 814 ? -22.078 3.607 25.799 1.00 87.19 814 LEU A N 1
ATOM 6494 C CA . LEU A 1 814 ? -20.825 3.941 26.466 1.00 87.19 814 LEU A CA 1
ATOM 6495 C C . LEU A 1 814 ? -20.750 5.431 26.821 1.00 87.19 814 LEU A C 1
ATOM 6497 O O . LEU A 1 814 ? -20.347 5.768 27.935 1.00 87.19 814 LEU A O 1
ATOM 6501 N N . GLU A 1 815 ? -21.146 6.314 25.907 1.00 84.19 815 GLU A N 1
ATOM 6502 C CA . GLU A 1 815 ? -21.201 7.760 26.143 1.00 84.19 815 GLU A CA 1
ATOM 6503 C C . GLU A 1 815 ? -22.139 8.108 27.309 1.00 84.19 815 GLU A C 1
ATOM 6505 O O . GLU A 1 815 ? -21.718 8.756 28.271 1.00 84.19 815 GLU A O 1
ATOM 6510 N N . ALA A 1 816 ? -23.366 7.574 27.303 1.00 86.50 816 ALA A N 1
ATOM 6511 C CA . ALA A 1 816 ? -24.338 7.784 28.375 1.00 86.50 816 ALA A CA 1
ATOM 6512 C C . ALA A 1 816 ? -23.820 7.302 29.741 1.00 86.50 816 ALA A C 1
ATOM 6514 O O . ALA A 1 816 ? -23.976 8.002 30.741 1.00 86.50 816 ALA A O 1
ATOM 6515 N N . LEU A 1 817 ? -23.165 6.134 29.796 1.00 86.19 817 LEU A N 1
ATOM 6516 C CA . LEU A 1 817 ? -22.558 5.595 31.021 1.00 86.19 817 LEU A CA 1
ATOM 6517 C C . LEU A 1 817 ? -21.344 6.409 31.491 1.00 86.19 817 LEU A C 1
ATOM 6519 O O . LEU A 1 817 ? -21.090 6.502 32.692 1.00 86.19 817 LEU A O 1
ATOM 6523 N N . THR A 1 818 ? -20.601 7.013 30.563 1.00 81.00 818 THR A N 1
ATOM 6524 C CA . THR A 1 818 ? -19.421 7.838 30.868 1.00 81.00 818 THR A CA 1
ATOM 6525 C C . THR A 1 818 ? -19.820 9.159 31.531 1.00 81.00 818 THR A C 1
ATOM 6527 O O . THR A 1 818 ? -19.082 9.649 32.389 1.00 81.00 818 THR A O 1
ATOM 6530 N N . ASN A 1 819 ? -21.012 9.676 31.211 1.00 79.75 819 ASN A N 1
ATOM 6531 C CA . ASN A 1 819 ? -21.607 10.866 31.828 1.00 79.75 819 ASN A CA 1
ATOM 6532 C C . ASN A 1 819 ? -22.166 10.617 33.243 1.00 79.75 819 ASN A C 1
ATOM 6534 O O . ASN A 1 819 ? -22.502 11.574 33.946 1.00 79.75 819 ASN A O 1
ATOM 6538 N N . LYS A 1 820 ? -22.264 9.357 33.695 1.00 83.44 820 LYS A N 1
ATOM 6539 C CA . LYS A 1 820 ? -22.744 9.014 35.044 1.00 83.44 820 LYS A CA 1
ATOM 6540 C C . LYS A 1 820 ? -21.598 8.933 36.066 1.00 83.44 820 LYS A C 1
ATOM 6542 O O . LYS A 1 820 ? -20.444 8.651 35.741 1.00 83.44 820 LYS A O 1
ATOM 6547 N N . LYS A 1 821 ? -21.923 9.160 37.343 1.00 77.38 821 LYS A N 1
ATOM 6548 C CA . LYS A 1 821 ? -21.013 9.025 38.491 1.00 77.38 821 LYS A CA 1
ATOM 6549 C C . LYS A 1 821 ? -20.680 7.552 38.742 1.00 77.38 821 LYS A C 1
ATOM 6551 O O . LYS A 1 821 ? -21.575 6.714 38.883 1.00 77.38 821 LYS A O 1
ATOM 6556 N N . THR A 1 822 ? -19.390 7.255 38.866 1.00 67.19 822 THR A N 1
ATOM 6557 C CA . THR A 1 822 ? -18.857 5.945 39.266 1.00 67.19 822 THR A CA 1
ATOM 6558 C C . THR A 1 822 ? -18.534 5.941 40.761 1.00 67.19 822 THR A C 1
ATOM 6560 O O . THR A 1 822 ? -17.928 6.884 41.271 1.00 67.19 822 THR A O 1
ATOM 6563 N N . SER A 1 823 ? -18.910 4.883 41.480 1.00 58.94 823 SER A N 1
ATOM 6564 C CA . SER A 1 823 ? -18.471 4.679 42.866 1.00 58.94 823 SER A CA 1
ATOM 6565 C C . SER A 1 823 ? -16.997 4.268 42.891 1.00 58.94 823 SER A C 1
ATOM 6567 O O . SER A 1 823 ? -16.623 3.349 42.174 1.00 58.94 823 SER A O 1
ATOM 6569 N N . GLN A 1 824 ? -16.173 4.869 43.755 1.00 50.56 824 GLN A N 1
ATOM 6570 C CA . GLN A 1 824 ? -14.743 4.523 43.917 1.00 50.56 824 GLN A CA 1
ATOM 6571 C C . GLN A 1 824 ? -14.484 3.101 44.471 1.00 50.56 824 GLN A C 1
ATOM 6573 O O . GLN A 1 824 ? -13.338 2.738 44.712 1.00 50.56 824 GLN A O 1
ATOM 6578 N N . LEU A 1 825 ? -15.538 2.322 44.727 1.00 48.31 825 LEU A N 1
ATOM 6579 C CA . LEU A 1 825 ? -15.496 1.024 45.406 1.00 48.31 825 LEU A CA 1
ATOM 6580 C C . LEU A 1 825 ? -15.179 -0.172 44.491 1.00 48.31 825 LEU A C 1
ATOM 6582 O O . LEU A 1 825 ? -14.860 -1.237 45.015 1.00 48.31 825 LEU A O 1
ATOM 6586 N N . PHE A 1 826 ? -15.269 -0.026 43.166 1.00 56.03 826 PHE A N 1
ATOM 6587 C CA . PHE A 1 826 ? -15.192 -1.144 42.215 1.00 56.03 826 PHE A CA 1
ATOM 6588 C C . PHE A 1 826 ? -14.139 -0.907 41.104 1.00 56.03 826 PHE A C 1
ATOM 6590 O O . PHE A 1 826 ? -13.401 0.081 41.134 1.00 56.03 826 PHE A O 1
ATOM 6597 N N . ALA A 1 827 ? -13.948 -1.905 40.234 1.00 58.62 827 ALA A N 1
ATOM 6598 C CA . ALA A 1 827 ? -12.766 -2.091 39.389 1.00 58.62 827 ALA A CA 1
ATOM 6599 C C . ALA A 1 827 ? -12.602 -1.005 38.305 1.00 58.62 827 ALA A C 1
ATOM 6601 O O . ALA A 1 827 ? -13.551 -0.346 37.886 1.00 58.62 827 ALA A O 1
ATOM 6602 N N . LYS A 1 828 ? -11.385 -0.856 37.755 1.00 66.88 828 LYS A N 1
ATOM 6603 C CA . LYS A 1 828 ? -11.094 0.130 36.689 1.00 66.88 828 LYS A CA 1
ATOM 6604 C C . LYS A 1 828 ? -11.985 -0.032 35.439 1.00 66.88 828 LYS A C 1
ATOM 6606 O O . LYS A 1 828 ? -12.192 0.941 34.715 1.00 66.88 828 LYS A O 1
ATOM 6611 N N . ALA A 1 829 ? -12.527 -1.228 35.194 1.00 75.81 829 ALA A N 1
ATOM 6612 C CA . ALA A 1 829 ? -13.354 -1.568 34.034 1.00 75.81 829 ALA A CA 1
ATOM 6613 C C . ALA A 1 829 ? -14.881 -1.571 34.289 1.00 75.81 829 ALA A C 1
ATOM 6615 O O . ALA A 1 829 ? -15.631 -2.038 33.432 1.00 75.81 829 ALA A O 1
ATOM 6616 N N . ASP A 1 830 ? -15.383 -1.023 35.405 1.00 79.00 830 ASP A N 1
ATOM 6617 C CA . ASP A 1 830 ? -16.819 -1.070 35.754 1.00 79.00 830 ASP A CA 1
ATOM 6618 C C . ASP A 1 830 ? -17.759 -0.572 34.650 1.00 79.00 830 ASP A C 1
ATOM 6620 O O . ASP A 1 830 ? -18.836 -1.130 34.441 1.00 79.00 830 ASP A O 1
ATOM 6624 N N . ARG A 1 831 ? -17.348 0.458 33.902 1.00 84.19 831 ARG A N 1
ATOM 6625 C CA . ARG A 1 831 ? -18.126 0.981 32.768 1.00 84.19 831 ARG A CA 1
ATOM 6626 C C . ARG A 1 831 ? -18.314 -0.064 31.668 1.00 84.19 831 ARG A C 1
ATOM 6628 O O . ARG A 1 831 ? -19.394 -0.131 31.087 1.00 84.19 831 ARG A O 1
ATOM 6635 N N . ALA A 1 832 ? -17.307 -0.900 31.402 1.00 85.69 832 ALA A N 1
ATOM 6636 C CA . ALA A 1 832 ? -17.426 -2.001 30.449 1.00 85.69 832 ALA A CA 1
ATOM 6637 C C . ALA A 1 832 ? -18.420 -3.059 30.948 1.00 85.69 832 ALA A C 1
ATOM 6639 O O . ALA A 1 832 ? -19.232 -3.550 30.168 1.00 85.69 832 ALA A O 1
ATOM 6640 N N . TYR A 1 833 ? -18.425 -3.368 32.247 1.00 84.25 833 TYR A N 1
ATOM 6641 C CA . TYR A 1 833 ? -19.367 -4.333 32.824 1.00 84.25 833 TYR A CA 1
ATOM 6642 C C . TYR A 1 833 ? -20.801 -3.788 32.929 1.00 84.25 833 TYR A C 1
ATOM 6644 O O . TYR A 1 833 ? -21.758 -4.524 32.687 1.00 84.25 833 TYR A O 1
ATOM 6652 N N . ALA A 1 834 ? -20.978 -2.492 33.195 1.00 86.44 834 ALA A N 1
ATOM 6653 C CA . ALA A 1 834 ? -22.285 -1.841 33.115 1.00 86.44 834 ALA A CA 1
ATOM 6654 C C . ALA A 1 834 ? -22.814 -1.824 31.670 1.00 86.44 834 ALA A C 1
ATOM 6656 O O . ALA A 1 834 ? -23.969 -2.179 31.429 1.00 86.44 834 ALA A O 1
ATOM 6657 N N . LEU A 1 835 ? -21.953 -1.506 30.694 1.00 89.44 835 LEU A N 1
ATOM 6658 C CA . LEU A 1 835 ? -22.283 -1.557 29.266 1.00 89.44 835 LEU A CA 1
ATOM 6659 C C . LEU A 1 835 ? -22.632 -2.973 28.817 1.00 89.44 835 LEU A C 1
ATOM 6661 O O . LEU A 1 835 ? -23.604 -3.175 28.089 1.00 89.44 835 LEU A O 1
ATOM 6665 N N . MET A 1 836 ? -21.881 -3.968 29.295 1.00 87.56 836 MET A N 1
ATOM 6666 C CA . MET A 1 836 ? -22.189 -5.376 29.080 1.00 87.56 836 MET A CA 1
ATOM 6667 C C . MET A 1 836 ? -23.617 -5.669 29.503 1.00 87.56 836 MET A C 1
ATOM 6669 O O . MET A 1 836 ? -24.272 -6.439 28.821 1.00 87.56 836 MET A O 1
ATOM 6673 N N . GLY A 1 837 ? -24.134 -5.021 30.549 1.00 86.69 837 GLY A N 1
ATOM 6674 C CA . GLY A 1 837 ? -25.524 -5.073 30.978 1.00 86.69 837 GLY A CA 1
ATOM 6675 C C . GLY A 1 837 ? -26.547 -4.714 29.901 1.00 86.69 837 GLY A C 1
ATOM 6676 O O . GLY A 1 837 ? -27.630 -5.277 29.947 1.00 86.69 837 GLY A O 1
ATOM 6677 N N . LEU A 1 838 ? -26.229 -3.886 28.904 1.00 89.44 838 LEU A N 1
ATOM 6678 C CA . LEU A 1 838 ? -27.154 -3.408 27.862 1.00 89.44 838 LEU A CA 1
ATOM 6679 C C . LEU A 1 838 ? -27.089 -4.209 26.543 1.00 89.44 838 LEU A C 1
ATOM 6681 O O . LEU A 1 838 ? -27.994 -4.095 25.722 1.00 89.44 838 LEU A O 1
ATOM 6685 N N . LEU A 1 839 ? -26.064 -5.048 26.346 1.00 88.38 839 LEU A N 1
ATOM 6686 C CA . LEU A 1 839 ? -25.816 -5.773 25.084 1.00 88.38 839 LEU A CA 1
ATOM 6687 C C . LEU A 1 839 ? -26.457 -7.177 25.042 1.00 88.38 839 LEU A C 1
ATOM 6689 O O . LEU A 1 839 ? -27.299 -7.514 25.871 1.00 88.38 839 LEU A O 1
ATOM 6693 N N . HIS A 1 840 ? -26.104 -8.039 24.085 1.00 82.88 840 HIS A N 1
ATOM 6694 C CA . HIS A 1 840 ? -26.673 -9.393 24.011 1.00 82.88 840 HIS A CA 1
ATOM 6695 C C . HIS A 1 840 ? -25.855 -10.420 24.808 1.00 82.88 840 HIS A C 1
ATOM 6697 O O . HIS A 1 840 ? -26.411 -11.153 25.626 1.00 82.88 840 HIS A O 1
ATOM 6703 N N . LYS A 1 841 ? -24.537 -10.454 24.584 1.00 80.44 841 LYS A N 1
ATOM 6704 C CA . LYS A 1 841 ? -23.589 -11.402 25.182 1.00 80.44 841 LYS A CA 1
ATOM 6705 C C . LYS A 1 841 ? -22.764 -10.759 26.289 1.00 80.44 841 LYS A C 1
ATOM 6707 O O . LYS A 1 841 ? -22.501 -9.555 26.273 1.00 80.44 841 LYS A O 1
ATOM 6712 N N . ARG A 1 842 ? -22.308 -11.609 27.210 1.00 79.88 842 ARG A N 1
ATOM 6713 C CA . ARG A 1 842 ? -21.472 -11.236 28.353 1.00 79.88 842 ARG A CA 1
ATOM 6714 C C . ARG A 1 842 ? -20.028 -11.713 28.212 1.00 79.88 842 ARG A C 1
ATOM 6716 O O . ARG A 1 842 ? -19.778 -12.750 27.597 1.00 79.88 842 ARG A O 1
ATOM 6723 N N . ILE A 1 843 ? -19.118 -10.973 28.835 1.00 80.44 843 ILE A N 1
ATOM 6724 C CA . ILE A 1 843 ? -17.726 -11.369 29.061 1.00 80.44 843 ILE A CA 1
ATOM 6725 C C . ILE A 1 843 ? -17.573 -11.948 30.472 1.00 80.44 843 ILE A C 1
ATOM 6727 O O . ILE A 1 843 ? -18.358 -11.636 31.368 1.00 80.44 843 ILE A O 1
ATOM 6731 N N . GLN A 1 844 ? -16.593 -12.830 30.664 1.00 73.44 844 GLN A N 1
ATOM 6732 C CA . GLN A 1 844 ? -16.239 -13.340 31.989 1.00 73.44 844 GLN A CA 1
ATOM 6733 C C . GLN A 1 844 ? -15.232 -12.403 32.657 1.00 73.44 844 GLN A C 1
ATOM 6735 O O . GLN A 1 844 ? -14.332 -11.871 32.001 1.00 73.44 844 GLN A O 1
ATOM 6740 N N . LEU A 1 845 ? -15.391 -12.228 33.968 1.00 69.12 845 LEU A N 1
ATOM 6741 C CA . LEU A 1 845 ? -14.430 -11.510 34.788 1.00 69.12 845 LEU A CA 1
ATOM 6742 C C . LEU A 1 845 ? -13.232 -12.434 35.017 1.00 69.12 845 LEU A C 1
ATOM 6744 O O . LEU A 1 845 ? -13.352 -13.434 35.718 1.00 69.12 845 LEU A O 1
ATOM 6748 N N . GLU A 1 846 ? -12.124 -12.147 34.344 1.00 60.81 846 GLU A N 1
ATOM 6749 C CA . GLU A 1 846 ? -10.916 -12.981 34.393 1.00 60.81 846 GLU A CA 1
ATOM 6750 C C . GLU A 1 846 ? -9.804 -12.322 35.219 1.00 60.81 846 GLU A C 1
ATOM 6752 O O . GLU A 1 846 ? -9.016 -13.031 35.837 1.00 60.81 846 GLU A O 1
ATOM 6757 N N . ASP A 1 847 ? -9.756 -10.986 35.272 1.00 66.00 847 ASP A N 1
ATOM 6758 C CA . ASP A 1 847 ? -8.654 -10.224 35.863 1.00 66.00 847 ASP A CA 1
ATOM 6759 C C . ASP A 1 847 ? -9.188 -9.008 36.643 1.00 66.00 847 ASP A C 1
ATOM 6761 O O . ASP A 1 847 ? -10.031 -8.260 36.146 1.00 66.00 847 ASP A O 1
ATOM 6765 N N . LYS A 1 848 ? -8.720 -8.817 37.884 1.00 64.88 848 LYS A N 1
ATOM 6766 C CA . LYS A 1 848 ? -9.132 -7.692 38.749 1.00 64.88 848 LYS A CA 1
ATOM 6767 C C . LYS A 1 848 ? -8.491 -6.370 38.326 1.00 64.88 848 LYS A C 1
ATOM 6769 O O . LYS A 1 848 ? -9.042 -5.314 38.633 1.00 64.88 848 LYS A O 1
ATOM 6774 N N . ASP A 1 849 ? -7.371 -6.441 37.612 1.00 72.19 849 ASP A N 1
ATOM 6775 C CA . ASP A 1 849 ? -6.608 -5.282 37.149 1.00 72.19 849 ASP A CA 1
ATOM 6776 C C . ASP A 1 849 ? -6.890 -4.938 35.673 1.00 72.19 849 ASP A C 1
ATOM 6778 O O . ASP A 1 849 ? -6.190 -4.110 35.087 1.00 72.19 849 ASP A O 1
ATOM 6782 N N . GLU A 1 850 ? -7.937 -5.531 35.079 1.00 79.50 850 GLU A N 1
ATOM 6783 C CA . GLU A 1 850 ? -8.360 -5.275 33.699 1.00 79.50 850 GLU A CA 1
ATOM 6784 C C . GLU A 1 850 ? -8.581 -3.773 33.442 1.00 79.50 850 GLU A C 1
ATOM 6786 O O . GLU A 1 850 ? -9.312 -3.080 34.163 1.00 79.50 850 GLU A O 1
ATOM 6791 N N . SER A 1 851 ? -7.949 -3.259 32.381 1.00 82.75 851 SER A N 1
ATOM 6792 C CA . SER A 1 851 ? -8.134 -1.872 31.958 1.00 82.75 851 SER A CA 1
ATOM 6793 C C . SER A 1 851 ? -9.514 -1.667 31.322 1.00 82.75 851 SER A C 1
ATOM 6795 O O . SER A 1 851 ? -10.086 -2.571 30.712 1.00 82.75 851 SER A O 1
ATOM 6797 N N . LEU A 1 852 ? -10.059 -0.445 31.401 1.00 82.50 852 LEU A N 1
ATOM 6798 C CA . LEU A 1 852 ? -11.338 -0.122 30.756 1.00 82.50 852 LEU A CA 1
ATOM 6799 C C . LEU A 1 852 ? -11.315 -0.441 29.250 1.00 82.50 852 LEU A C 1
ATOM 6801 O O . LEU A 1 852 ? -12.301 -0.932 28.704 1.00 82.50 852 LEU A O 1
ATOM 6805 N N . PHE A 1 853 ? -10.186 -0.195 28.581 1.00 85.00 853 PHE A N 1
ATOM 6806 C CA . PHE A 1 853 ? -10.019 -0.520 27.167 1.00 85.00 853 PHE A CA 1
ATOM 6807 C C . PHE A 1 853 ? -10.080 -2.030 26.908 1.00 85.00 853 PHE A C 1
ATOM 6809 O O . PHE A 1 853 ? -10.780 -2.443 25.986 1.00 85.00 853 PHE A O 1
ATOM 6816 N N . GLU A 1 854 ? -9.380 -2.844 27.708 1.00 86.81 854 GLU A N 1
ATOM 6817 C CA . GLU A 1 854 ? -9.407 -4.311 27.597 1.00 86.81 854 GLU A CA 1
ATOM 6818 C C . GLU A 1 854 ? -10.836 -4.844 27.735 1.00 86.81 854 GLU A C 1
ATOM 6820 O O . GLU A 1 854 ? -11.312 -5.561 26.847 1.00 86.81 854 GLU A O 1
ATOM 6825 N N . GLY A 1 855 ? -11.558 -4.388 28.765 1.00 86.06 855 GLY A N 1
ATOM 6826 C CA . GLY A 1 855 ? -12.947 -4.780 29.003 1.00 86.06 855 GLY A CA 1
ATOM 6827 C C . GLY A 1 855 ? -13.875 -4.399 27.846 1.00 86.06 855 GLY A C 1
ATOM 6828 O O . GLY A 1 855 ? -14.664 -5.224 27.379 1.00 86.06 855 GLY A O 1
ATOM 6829 N N . LEU A 1 856 ? -13.759 -3.173 27.320 1.00 87.69 856 LEU A N 1
ATOM 6830 C CA . LEU A 1 856 ? -14.560 -2.715 26.177 1.00 87.69 856 LEU A CA 1
ATOM 6831 C C . LEU A 1 856 ? -14.211 -3.453 24.878 1.00 87.69 856 LEU A C 1
ATOM 6833 O O . LEU A 1 856 ? -15.113 -3.816 24.120 1.00 87.69 856 LEU A O 1
ATOM 6837 N N . ALA A 1 857 ? -12.926 -3.706 24.622 1.00 88.81 857 ALA A N 1
ATOM 6838 C CA . ALA A 1 857 ? -12.469 -4.419 23.435 1.00 88.81 857 ALA A CA 1
ATOM 6839 C C . ALA A 1 857 ? -12.964 -5.871 23.437 1.00 88.81 857 ALA A C 1
ATOM 6841 O O . ALA A 1 857 ? -13.547 -6.320 22.448 1.00 88.81 857 ALA A O 1
ATOM 6842 N N . ARG A 1 858 ? -12.826 -6.589 24.560 1.00 88.12 858 ARG A N 1
ATOM 6843 C CA . ARG A 1 858 ? -13.368 -7.951 24.719 1.00 88.12 858 ARG A CA 1
ATOM 6844 C C . ARG A 1 858 ? -14.880 -7.973 24.549 1.00 88.12 858 ARG A C 1
ATOM 6846 O O . ARG A 1 858 ? -15.410 -8.831 23.844 1.00 88.12 858 ARG A O 1
ATOM 6853 N N . LEU A 1 859 ? -15.577 -7.011 25.156 1.00 87.81 859 LEU A N 1
ATOM 6854 C CA . LEU A 1 859 ? -17.029 -6.919 25.067 1.00 87.81 859 LEU A CA 1
ATOM 6855 C C . LEU A 1 859 ? -17.510 -6.698 23.629 1.00 87.81 859 LEU A C 1
ATOM 6857 O O . LEU A 1 859 ? -18.480 -7.329 23.201 1.00 87.81 859 LEU A O 1
ATOM 6861 N N . SER A 1 860 ? -16.815 -5.831 22.892 1.00 88.94 860 SER A N 1
ATOM 6862 C CA . SER A 1 860 ? -17.056 -5.556 21.475 1.00 88.94 860 SER A CA 1
ATOM 6863 C C . SER A 1 860 ? -16.818 -6.792 20.598 1.00 88.94 860 SER A C 1
ATOM 6865 O O . SER A 1 860 ? -17.666 -7.138 19.771 1.00 88.94 860 SER A O 1
ATOM 6867 N N . LEU A 1 861 ? -15.712 -7.513 20.824 1.00 87.69 861 LEU A N 1
ATOM 6868 C CA . LEU A 1 861 ? -15.372 -8.733 20.085 1.00 87.69 861 LEU A CA 1
ATOM 6869 C C . LEU A 1 861 ? -16.390 -9.860 20.313 1.00 87.69 861 LEU A C 1
ATOM 6871 O O . LEU A 1 861 ? -16.764 -10.549 19.366 1.00 87.69 861 LEU A O 1
ATOM 6875 N N . GLU A 1 862 ? -16.874 -10.039 21.545 1.00 85.06 862 GLU A N 1
ATOM 6876 C CA . GLU A 1 862 ? -17.863 -11.077 21.865 1.00 85.06 862 GLU A CA 1
ATOM 6877 C C . GLU A 1 862 ? -19.255 -10.772 21.294 1.00 85.06 862 GLU A C 1
ATOM 6879 O O . GLU A 1 862 ? -19.951 -11.686 20.833 1.00 85.06 862 GLU A O 1
ATOM 6884 N N . ASN A 1 863 ? -19.663 -9.497 21.296 1.00 84.62 863 ASN A N 1
ATOM 6885 C CA . ASN A 1 863 ? -20.962 -9.056 20.776 1.00 84.62 863 ASN A CA 1
ATOM 6886 C C . ASN A 1 863 ? -20.996 -8.863 19.250 1.00 84.62 863 ASN A C 1
ATOM 6888 O O . ASN A 1 863 ? -22.081 -8.630 18.718 1.00 84.62 863 ASN A O 1
ATOM 6892 N N . ASP A 1 864 ? -19.858 -9.018 18.561 1.00 80.00 864 ASP A N 1
ATOM 6893 C CA . ASP A 1 864 ? -19.698 -8.781 17.120 1.00 80.00 864 ASP A CA 1
ATOM 6894 C C . ASP A 1 864 ? -20.322 -7.442 16.696 1.00 80.00 864 ASP A C 1
ATOM 6896 O O . ASP A 1 864 ? -21.253 -7.372 15.889 1.00 80.00 864 ASP A O 1
ATOM 6900 N N . THR A 1 865 ? -19.833 -6.366 17.322 1.00 80.88 865 THR A N 1
ATOM 6901 C CA . THR A 1 865 ? -20.293 -4.984 17.124 1.00 80.88 865 THR A CA 1
ATOM 6902 C C . THR A 1 865 ? -19.806 -4.423 15.777 1.00 80.88 865 THR A C 1
ATOM 6904 O O . THR A 1 865 ? -19.076 -3.437 15.728 1.00 80.88 865 THR A O 1
ATOM 6907 N N . ASP A 1 866 ? -20.130 -5.096 14.671 1.00 86.75 866 ASP A N 1
ATOM 6908 C CA . ASP A 1 866 ? -19.832 -4.687 13.289 1.00 86.75 866 ASP A CA 1
ATOM 6909 C C . ASP A 1 866 ? -18.360 -4.283 13.044 1.00 86.75 866 ASP A C 1
ATOM 6911 O O . ASP A 1 866 ? -18.063 -3.331 12.311 1.00 86.75 866 ASP A O 1
ATOM 6915 N N . ARG A 1 867 ? -17.421 -5.030 13.652 1.00 90.44 867 ARG A N 1
ATOM 6916 C CA . ARG A 1 867 ? -15.963 -4.784 13.595 1.00 90.44 867 ARG A CA 1
ATOM 6917 C C . ARG A 1 867 ? -15.553 -3.398 14.120 1.00 90.44 867 ARG A C 1
ATOM 6919 O O . ARG A 1 867 ? -14.719 -2.707 13.530 1.00 90.44 867 ARG A O 1
ATOM 6926 N N . LEU A 1 868 ? -16.162 -2.975 15.230 1.00 91.06 868 LEU A N 1
ATOM 6927 C CA . LEU A 1 868 ? -15.892 -1.696 15.892 1.00 91.06 868 LEU A CA 1
ATOM 6928 C C . LEU A 1 868 ? -14.393 -1.465 16.149 1.00 91.06 868 LEU A C 1
ATOM 6930 O O . LEU A 1 868 ? -13.880 -0.399 15.818 1.00 91.06 868 LEU A O 1
ATOM 6934 N N . MET A 1 869 ? -13.675 -2.458 16.687 1.00 90.50 869 MET A N 1
ATOM 6935 C CA . MET A 1 869 ? -12.253 -2.301 17.026 1.00 90.50 869 MET A CA 1
ATOM 6936 C C . MET A 1 869 ? -11.391 -2.078 15.778 1.00 90.50 869 MET A C 1
ATOM 6938 O O . MET A 1 869 ? -10.538 -1.192 15.758 1.00 90.50 869 MET A O 1
ATOM 6942 N N . GLU A 1 870 ? -11.649 -2.829 14.708 1.00 93.19 870 GLU A N 1
ATOM 6943 C CA . GLU A 1 870 ? -10.981 -2.672 13.419 1.00 93.19 870 GLU A CA 1
ATOM 6944 C C . GLU A 1 870 ? -11.239 -1.280 12.805 1.00 93.19 870 GLU A C 1
ATOM 6946 O O . GLU A 1 870 ? -10.330 -0.655 12.252 1.00 93.19 870 GLU A O 1
ATOM 6951 N N . ARG A 1 871 ? -12.463 -0.749 12.940 1.00 93.06 871 ARG A N 1
ATOM 6952 C CA . ARG A 1 871 ? -12.812 0.614 12.498 1.00 93.06 871 ARG A CA 1
ATOM 6953 C C . ARG A 1 871 ? -12.070 1.672 13.315 1.00 93.06 871 ARG A C 1
ATOM 6955 O O . ARG A 1 871 ? -11.492 2.592 12.740 1.00 93.06 871 ARG A O 1
ATOM 6962 N N . MET A 1 872 ? -12.001 1.513 14.637 1.00 89.81 872 MET A N 1
ATOM 6963 C CA . MET A 1 872 ? -11.296 2.437 15.539 1.00 89.81 872 MET A CA 1
ATOM 6964 C C . MET A 1 872 ? -9.793 2.534 15.242 1.00 89.81 872 MET A C 1
ATOM 6966 O O . MET A 1 872 ? -9.211 3.621 15.317 1.00 89.81 872 MET A O 1
ATOM 6970 N N . VAL A 1 873 ? -9.154 1.431 14.830 1.00 92.56 873 VAL A N 1
ATOM 6971 C CA . VAL A 1 873 ? -7.752 1.435 14.369 1.00 92.56 873 VAL A CA 1
ATOM 6972 C C . VAL A 1 873 ? -7.541 2.462 13.245 1.00 92.56 873 VAL A C 1
ATOM 6974 O O . VAL A 1 873 ? -6.514 3.142 13.222 1.00 92.56 873 VAL A O 1
ATOM 6977 N N . CYS A 1 874 ? -8.534 2.660 12.377 1.00 93.56 874 CYS A N 1
ATOM 6978 C CA . CYS A 1 874 ? -8.473 3.535 11.205 1.00 93.56 874 CYS A CA 1
ATOM 6979 C C . CYS A 1 874 ? -8.817 5.016 11.479 1.00 93.56 874 CYS A C 1
ATOM 6981 O O . CYS A 1 874 ? -8.633 5.857 10.594 1.00 93.56 874 CYS A O 1
ATOM 6983 N N . MET A 1 875 ? -9.317 5.348 12.674 1.00 90.94 875 MET A N 1
ATOM 6984 C CA . MET A 1 875 ? -9.793 6.696 13.024 1.00 90.94 875 MET A CA 1
ATOM 6985 C C . MET A 1 875 ? -8.644 7.637 13.410 1.00 90.94 875 MET A C 1
ATOM 6987 O O . MET A 1 875 ? -7.705 7.223 14.087 1.00 90.94 875 MET A O 1
ATOM 6991 N N . LEU A 1 876 ? -8.712 8.917 13.030 1.00 88.31 876 LEU A N 1
ATOM 6992 C CA . LEU A 1 876 ? -7.781 9.953 13.505 1.00 88.31 876 LEU A CA 1
ATOM 6993 C C . LEU A 1 876 ? -8.505 10.931 14.445 1.00 88.31 876 LEU A C 1
ATOM 6995 O O . LEU A 1 876 ? -9.152 11.853 13.943 1.00 88.31 876 LEU A O 1
ATOM 6999 N N . PRO A 1 877 ? -8.411 10.770 15.777 1.00 81.56 877 PRO A N 1
ATOM 7000 C CA . PRO A 1 877 ? -9.244 11.520 16.717 1.00 81.56 877 PRO A CA 1
ATOM 7001 C C . PRO A 1 877 ? -9.066 13.044 16.596 1.00 81.56 877 PRO A C 1
ATOM 7003 O O . PRO A 1 877 ? -7.984 13.558 16.270 1.00 81.56 877 PRO A O 1
ATOM 7006 N N . ALA A 1 878 ? -10.154 13.779 16.843 1.00 67.50 878 ALA A N 1
ATOM 7007 C CA . ALA A 1 878 ? -10.199 15.235 16.750 1.00 67.50 878 ALA A CA 1
ATOM 7008 C C . ALA A 1 878 ? -9.387 15.928 17.865 1.00 67.50 878 ALA A C 1
ATOM 7010 O O . ALA A 1 878 ? -9.208 15.421 18.973 1.00 67.50 878 ALA A O 1
ATOM 7011 N N . LYS A 1 879 ? -8.879 17.135 17.571 1.00 56.00 879 LYS A N 1
ATOM 7012 C CA . LYS A 1 879 ? -7.919 17.866 18.427 1.00 56.00 879 LYS A CA 1
ATOM 7013 C C . LYS A 1 879 ? -8.465 18.286 19.802 1.00 56.00 879 LYS A C 1
ATOM 7015 O O . LYS A 1 879 ? -7.660 18.557 20.690 1.00 56.00 879 LYS A O 1
ATOM 7020 N N . SER A 1 880 ? -9.785 18.359 19.985 1.00 48.78 880 SER A N 1
ATOM 7021 C CA . SER A 1 880 ? -10.443 18.701 21.258 1.00 48.78 880 SER A CA 1
ATOM 7022 C C . SER A 1 880 ? -10.202 17.655 22.354 1.00 48.78 880 SER A C 1
ATOM 7024 O O . SER A 1 880 ? -10.138 18.019 23.526 1.00 48.78 880 SER A O 1
ATOM 7026 N N . PHE A 1 881 ? -9.973 16.391 21.980 1.00 48.38 881 PHE A N 1
ATOM 7027 C CA . PHE A 1 881 ? -9.863 15.265 22.916 1.00 48.38 881 PHE A CA 1
ATOM 7028 C C . PHE A 1 881 ? -8.431 14.820 23.216 1.00 48.38 881 PHE A C 1
ATOM 7030 O O . PHE A 1 881 ? -8.195 14.158 24.220 1.00 48.38 881 PHE A O 1
ATOM 7037 N N . ALA A 1 882 ? -7.440 15.280 22.445 1.00 44.09 882 ALA A N 1
ATOM 7038 C CA . ALA A 1 882 ? -6.018 14.998 22.689 1.00 44.09 882 ALA A CA 1
ATOM 7039 C C . ALA A 1 882 ? -5.454 15.650 23.977 1.00 44.09 882 ALA A C 1
ATOM 7041 O O . ALA A 1 882 ? -4.252 15.594 24.227 1.00 44.09 882 ALA A O 1
ATOM 7042 N N . LYS A 1 883 ? -6.304 16.320 24.770 1.00 40.19 883 LYS A N 1
ATOM 7043 C CA . LYS A 1 883 ? -5.948 17.049 25.994 1.00 40.19 883 LYS A CA 1
ATOM 7044 C C . LYS A 1 883 ? -6.445 16.404 27.293 1.00 40.19 883 LYS A C 1
ATOM 7046 O O . LYS A 1 883 ? -6.152 16.968 28.343 1.00 40.19 883 LYS A O 1
ATOM 7051 N N . GLN A 1 884 ? -7.196 15.300 27.270 1.00 40.66 884 GLN A N 1
ATOM 7052 C CA . GLN A 1 884 ? -7.806 14.761 28.494 1.00 40.66 884 GLN A CA 1
ATOM 7053 C C . GLN A 1 884 ? -7.721 13.236 28.586 1.00 40.66 884 GLN A C 1
ATOM 7055 O O . GLN A 1 884 ? -8.070 12.563 27.627 1.00 40.66 884 GLN A O 1
ATOM 7060 N N . ASN A 1 885 ? -7.285 12.774 29.767 1.00 53.22 885 ASN A N 1
ATOM 7061 C CA . ASN A 1 885 ? -7.321 11.439 30.383 1.00 53.22 885 ASN A CA 1
ATOM 7062 C C . ASN A 1 885 ? -7.450 10.204 29.476 1.00 53.22 885 ASN A C 1
ATOM 7064 O O . ASN A 1 885 ? -8.392 10.066 28.697 1.00 53.22 885 ASN A O 1
ATOM 7068 N N . ASP A 1 886 ? -6.582 9.225 29.737 1.00 53.56 886 ASP A N 1
ATOM 7069 C CA . ASP A 1 886 ? -6.570 7.884 29.137 1.00 53.56 886 ASP A CA 1
ATOM 7070 C C . ASP A 1 886 ? -7.948 7.202 29.049 1.00 53.56 886 ASP A C 1
ATOM 7072 O O . ASP A 1 886 ? -8.219 6.476 28.090 1.00 53.56 886 ASP A O 1
ATOM 7076 N N . ASP A 1 887 ? -8.847 7.504 29.988 1.00 56.44 887 ASP A N 1
ATOM 7077 C CA . ASP A 1 887 ? -10.204 6.955 30.077 1.00 56.44 887 ASP A CA 1
ATOM 7078 C C . ASP A 1 887 ? -11.144 7.381 28.935 1.00 56.44 887 ASP A C 1
ATOM 7080 O O . ASP A 1 887 ? -12.173 6.742 28.719 1.00 56.44 887 ASP A O 1
ATOM 7084 N N . LYS A 1 888 ? -10.827 8.458 28.202 1.00 67.31 888 LYS A N 1
ATOM 7085 C CA . LYS A 1 888 ? -11.674 8.993 27.118 1.00 67.31 888 LYS A CA 1
ATOM 7086 C C . LYS A 1 888 ? -11.196 8.617 25.714 1.00 67.31 888 LYS A C 1
ATOM 7088 O O . LYS A 1 888 ? -11.861 8.977 24.744 1.00 67.31 888 LYS A O 1
ATOM 7093 N N . LEU A 1 889 ? -10.092 7.872 25.574 1.00 71.56 889 LEU A N 1
ATOM 7094 C CA . LEU A 1 889 ? -9.565 7.470 24.261 1.00 71.56 889 LEU A CA 1
ATOM 7095 C C . LEU A 1 889 ? -10.623 6.735 23.429 1.00 71.56 889 LEU A C 1
ATOM 7097 O O . LEU A 1 889 ? -10.823 7.060 22.261 1.00 71.56 889 LEU A O 1
ATOM 7101 N N . PHE A 1 890 ? -11.322 5.776 24.040 1.00 77.25 890 PHE A N 1
ATOM 7102 C CA . PHE A 1 890 ? -12.335 4.975 23.353 1.00 77.25 890 PHE A CA 1
ATOM 7103 C C . PHE A 1 890 ? -13.469 5.856 22.805 1.00 77.25 890 PHE A C 1
ATOM 7105 O O . PHE A 1 890 ? -13.824 5.734 21.636 1.00 77.25 890 PHE A O 1
ATOM 7112 N N . LEU A 1 891 ? -13.961 6.800 23.616 1.00 73.50 891 LEU A N 1
ATOM 7113 C CA . LEU A 1 891 ? -15.014 7.748 23.238 1.00 73.50 891 LEU A CA 1
ATOM 7114 C C . LEU A 1 891 ? -14.545 8.738 22.157 1.00 73.50 891 LEU A C 1
ATOM 7116 O O . LEU A 1 891 ? -15.252 9.018 21.197 1.00 73.50 891 LEU A O 1
ATOM 7120 N N . SER A 1 892 ? -13.298 9.204 22.234 1.00 72.81 892 SER A N 1
ATOM 7121 C CA . SER A 1 892 ? -12.741 10.090 21.201 1.00 72.81 892 SER A CA 1
ATOM 7122 C C . SER A 1 892 ? -12.681 9.443 19.809 1.00 72.81 892 SER A C 1
ATOM 7124 O O . SER A 1 892 ? -12.622 10.143 18.800 1.00 72.81 892 SER A O 1
ATOM 7126 N N . LEU A 1 893 ? -12.676 8.106 19.749 1.00 74.75 893 LEU A N 1
ATOM 7127 C CA . LEU A 1 893 ? -12.653 7.332 18.509 1.00 74.75 893 LEU A CA 1
ATOM 7128 C C . LEU A 1 893 ? -14.064 6.993 18.004 1.00 74.75 893 LEU A C 1
ATOM 7130 O O . LEU A 1 893 ? -14.183 6.546 16.864 1.00 74.75 893 LEU A O 1
ATOM 7134 N N . THR A 1 894 ? -15.110 7.194 18.815 1.00 73.69 894 THR A N 1
ATOM 7135 C CA . THR A 1 894 ? -16.509 7.052 18.383 1.00 73.69 894 THR A CA 1
ATOM 7136 C C . THR A 1 894 ? -17.056 8.320 17.732 1.00 73.69 894 THR A C 1
ATOM 7138 O O . THR A 1 894 ? -17.967 8.240 16.911 1.00 73.69 894 THR A O 1
ATOM 7141 N N . GLU A 1 895 ? -16.478 9.478 18.050 1.00 77.00 895 GLU A N 1
ATOM 7142 C CA . GLU A 1 895 ? -16.817 10.757 17.424 1.00 77.00 895 GLU A CA 1
ATOM 7143 C C . GLU A 1 895 ? -16.272 10.906 15.991 1.00 77.00 895 GLU A C 1
ATOM 7145 O O . GLU A 1 895 ? -15.510 10.081 15.482 1.00 77.00 895 GLU A O 1
ATOM 7150 N N . ARG A 1 896 ? -16.661 12.002 15.321 1.00 82.75 896 ARG A N 1
ATOM 7151 C CA . ARG A 1 896 ? -16.139 12.360 13.996 1.00 82.75 896 ARG A CA 1
ATOM 7152 C C . ARG A 1 896 ? -14.638 12.640 14.062 1.00 82.75 896 ARG A C 1
ATOM 7154 O O . ARG A 1 896 ? -14.164 13.440 14.868 1.00 82.75 896 ARG A O 1
ATOM 7161 N N . ASP A 1 897 ? -13.896 12.009 13.163 1.00 85.81 897 ASP A N 1
ATOM 7162 C CA . ASP A 1 897 ? -12.442 12.125 13.097 1.00 85.81 897 ASP A CA 1
ATOM 7163 C C . ASP A 1 897 ? -11.981 13.424 12.388 1.00 85.81 897 ASP A C 1
ATOM 7165 O O . ASP A 1 897 ? -12.788 14.227 11.918 1.00 85.81 897 ASP A O 1
ATOM 7169 N N . GLN A 1 898 ? -10.668 13.669 12.275 1.00 84.00 898 GLN A N 1
ATOM 7170 C CA . GLN A 1 898 ? -10.140 14.879 11.608 1.00 84.00 898 GLN A CA 1
ATOM 7171 C C . GLN A 1 898 ? -10.457 14.975 10.104 1.00 84.00 898 GLN A C 1
ATOM 7173 O O . GLN A 1 898 ? -10.308 16.048 9.513 1.00 84.00 898 GLN A O 1
ATOM 7178 N N . TYR A 1 899 ? -10.885 13.879 9.478 1.00 85.31 899 TYR A N 1
ATOM 7179 C CA . TYR A 1 899 ? -11.382 13.858 8.104 1.00 85.31 899 TYR A CA 1
ATOM 7180 C C . TYR A 1 899 ? -12.912 13.999 8.037 1.00 85.31 899 TYR A C 1
ATOM 7182 O O . TYR A 1 899 ? -13.468 13.980 6.937 1.00 85.31 899 TYR A O 1
ATOM 7190 N N . ASN A 1 900 ? -13.561 14.239 9.184 1.00 84.94 900 ASN A N 1
ATOM 7191 C CA . ASN A 1 900 ? -15.003 14.354 9.386 1.00 84.94 900 ASN A CA 1
ATOM 7192 C C . ASN A 1 900 ? -15.779 13.041 9.161 1.00 84.94 900 ASN A C 1
ATOM 7194 O O . ASN A 1 900 ? -16.987 13.077 8.911 1.00 84.94 900 ASN A O 1
ATOM 7198 N N . SER A 1 901 ? -15.092 11.900 9.249 1.00 87.56 901 SER A N 1
ATOM 7199 C CA . SER A 1 901 ? -15.664 10.565 9.057 1.00 87.56 901 SER A CA 1
ATOM 7200 C C . SER A 1 901 ? -16.123 9.976 10.387 1.00 87.56 901 SER A C 1
ATOM 7202 O O . SER A 1 901 ? -15.486 10.194 11.419 1.00 87.56 901 SER A O 1
ATOM 7204 N N . GLN A 1 902 ? -17.221 9.226 10.363 1.00 87.31 902 GLN A N 1
ATOM 7205 C CA . GLN A 1 902 ? -17.735 8.456 11.497 1.00 87.31 902 GLN A CA 1
ATOM 7206 C C . GLN A 1 902 ? -17.281 6.994 11.407 1.00 87.31 902 GLN A C 1
ATOM 7208 O O . GLN A 1 902 ? -16.820 6.531 10.364 1.00 87.31 902 GLN A O 1
ATOM 7213 N N . LEU A 1 903 ? -17.440 6.237 12.497 1.00 87.25 903 LEU A N 1
ATOM 7214 C CA . LEU A 1 903 ? -17.056 4.821 12.544 1.00 87.25 903 LEU A CA 1
ATOM 7215 C C . LEU A 1 903 ? -17.715 3.979 11.442 1.00 87.25 903 LEU A C 1
ATOM 7217 O O . LEU A 1 903 ? -17.064 3.109 10.858 1.00 87.25 903 LEU A O 1
ATOM 7221 N N . TRP A 1 904 ? -18.993 4.230 11.140 1.00 86.25 904 TRP A N 1
ATOM 7222 C CA . TRP A 1 904 ? -19.722 3.485 10.111 1.00 86.25 904 TRP A CA 1
ATOM 7223 C C . TRP A 1 904 ? -19.266 3.801 8.679 1.00 86.25 904 TRP A C 1
ATOM 7225 O O . TRP A 1 904 ? -19.403 2.934 7.817 1.00 86.25 904 TRP A O 1
ATOM 7235 N N . ASP A 1 905 ? -18.639 4.959 8.442 1.00 89.88 905 ASP A N 1
ATOM 7236 C CA . ASP A 1 905 ? -18.106 5.356 7.127 1.00 89.88 905 ASP A CA 1
ATOM 7237 C C . ASP A 1 905 ? -16.841 4.571 6.729 1.00 89.88 905 ASP A C 1
ATOM 7239 O O . ASP A 1 905 ? -16.429 4.591 5.565 1.00 89.88 905 ASP A O 1
ATOM 7243 N N . ILE A 1 906 ? -16.197 3.901 7.693 1.00 92.75 906 ILE A N 1
ATOM 7244 C CA . ILE A 1 906 ? -14.950 3.159 7.491 1.00 92.75 906 ILE A CA 1
ATOM 7245 C C . ILE A 1 906 ? -15.231 1.680 7.263 1.00 92.75 906 ILE A C 1
ATOM 7247 O O . ILE A 1 906 ? -15.700 0.983 8.152 1.00 92.75 906 ILE A O 1
ATOM 7251 N N . GLU A 1 907 ? -14.822 1.155 6.119 1.00 94.00 907 GLU A N 1
ATOM 7252 C CA . GLU A 1 907 ? -14.792 -0.281 5.865 1.00 94.00 907 GLU A CA 1
ATOM 7253 C C . GLU A 1 907 ? -13.443 -0.870 6.330 1.00 94.00 907 GLU A C 1
ATOM 7255 O O . GLU A 1 907 ? -12.405 -0.524 5.760 1.00 94.00 907 GLU A O 1
ATOM 7260 N N . PRO A 1 908 ? -13.396 -1.726 7.368 1.00 94.25 908 PRO A N 1
ATOM 7261 C CA . PRO A 1 908 ? -12.141 -2.296 7.854 1.00 94.25 908 PRO A CA 1
ATOM 7262 C C . PRO A 1 908 ? -11.605 -3.394 6.922 1.00 94.25 908 PRO A C 1
ATOM 7264 O O . PRO A 1 908 ? -12.334 -4.305 6.530 1.00 94.25 908 PRO A O 1
ATOM 7267 N N . LEU A 1 909 ? -10.304 -3.335 6.629 1.00 93.88 909 LEU A N 1
ATOM 7268 C CA . LEU A 1 909 ? -9.559 -4.299 5.808 1.00 93.88 909 LEU A CA 1
ATOM 7269 C C . LEU A 1 909 ? -8.722 -5.280 6.644 1.00 93.88 909 LEU A C 1
ATOM 7271 O O . LEU A 1 909 ? -8.360 -6.341 6.145 1.00 93.88 909 LEU A O 1
ATOM 7275 N N . CYS A 1 910 ? -8.406 -4.935 7.894 1.00 93.44 910 CYS A N 1
ATOM 7276 C CA . CYS A 1 910 ? -7.749 -5.827 8.849 1.00 93.44 910 CYS A CA 1
ATOM 7277 C C . CYS A 1 910 ? -8.764 -6.533 9.757 1.00 93.44 910 CYS A C 1
ATOM 7279 O O . CYS A 1 910 ? -9.927 -6.132 9.834 1.00 93.44 910 CYS A O 1
ATOM 7281 N N . GLN A 1 911 ? -8.302 -7.539 10.498 1.00 92.75 911 GLN A N 1
ATOM 7282 C CA . GLN A 1 911 ? -9.071 -8.222 11.534 1.00 92.75 911 GLN A CA 1
ATOM 7283 C C . GLN A 1 911 ? -8.343 -8.142 12.878 1.00 92.75 911 GLN A C 1
ATOM 7285 O O . GLN A 1 911 ? -7.125 -8.289 12.931 1.00 92.75 911 GLN A O 1
ATOM 7290 N N . VAL A 1 912 ? -9.070 -7.941 13.979 1.00 93.56 912 VAL A N 1
ATOM 7291 C CA . VAL A 1 912 ? -8.495 -8.109 15.322 1.00 93.56 912 VAL A CA 1
ATOM 7292 C C . VAL A 1 912 ? -8.518 -9.596 15.685 1.00 93.56 912 VAL A C 1
ATOM 7294 O O . VAL A 1 912 ? -9.593 -10.203 15.746 1.00 93.56 912 VAL A O 1
ATOM 7297 N N . ALA A 1 913 ? -7.337 -10.171 15.923 1.00 92.00 913 ALA A N 1
ATOM 7298 C CA . ALA A 1 913 ? -7.137 -11.552 16.370 1.00 92.00 913 ALA A CA 1
ATOM 7299 C C . ALA A 1 913 ? -7.175 -11.683 17.905 1.00 92.00 913 ALA A C 1
ATOM 7301 O O . ALA A 1 913 ? -7.598 -12.709 18.436 1.00 92.00 913 ALA A O 1
ATOM 7302 N N . GLY A 1 914 ? -6.801 -10.628 18.632 1.00 91.50 914 GLY A N 1
ATOM 7303 C CA . GLY A 1 914 ? -6.882 -10.597 20.090 1.00 91.50 914 GLY A CA 1
ATOM 7304 C C . GLY A 1 914 ? -6.518 -9.243 20.692 1.00 91.50 914 GLY A C 1
ATOM 7305 O O . GLY A 1 914 ? -6.119 -8.316 19.984 1.00 91.50 914 GLY A O 1
ATOM 7306 N N . VAL A 1 915 ? -6.667 -9.142 22.009 1.00 91.31 915 VAL A N 1
ATOM 7307 C CA . VAL A 1 915 ? -6.356 -7.956 22.816 1.00 91.31 915 VAL A CA 1
ATOM 7308 C C . VAL A 1 915 ? -5.091 -8.232 23.635 1.00 91.31 915 VAL A C 1
ATOM 7310 O O . VAL A 1 915 ? -4.941 -9.323 24.193 1.00 91.31 915 VAL A O 1
ATOM 7313 N N . GLY A 1 916 ? -4.167 -7.270 23.642 1.00 88.56 916 GLY A N 1
ATOM 7314 C CA . GLY A 1 916 ? -2.930 -7.293 24.428 1.00 88.56 916 GLY A CA 1
ATOM 7315 C C . GLY A 1 916 ? -3.087 -6.607 25.788 1.00 88.56 916 GLY A C 1
ATOM 7316 O O . GLY A 1 916 ? -4.193 -6.513 26.314 1.00 88.56 916 GLY A O 1
ATOM 7317 N N . GLU A 1 917 ? -1.977 -6.124 26.344 1.00 84.00 917 GLU A N 1
ATOM 7318 C CA . GLU A 1 917 ? -1.955 -5.367 27.602 1.00 84.00 917 GLU A CA 1
ATOM 7319 C C . GLU A 1 917 ? -2.058 -3.865 27.298 1.00 84.00 917 GLU A C 1
ATOM 7321 O O . GLU A 1 917 ? -1.347 -3.374 26.429 1.00 84.00 917 GLU A O 1
ATOM 7326 N N . ASP A 1 918 ? -2.931 -3.129 27.991 1.00 74.19 918 ASP A N 1
ATOM 7327 C CA . ASP A 1 918 ? -2.991 -1.656 27.962 1.00 74.19 918 ASP A CA 1
ATOM 7328 C C . ASP A 1 918 ? -3.059 -1.012 26.550 1.00 74.19 918 ASP A C 1
ATOM 7330 O O . ASP A 1 918 ? -2.082 -0.507 25.991 1.00 74.19 918 ASP A O 1
ATOM 7334 N N . LYS A 1 919 ? -4.267 -0.987 25.959 1.00 83.38 919 LYS A N 1
ATOM 7335 C CA . LYS A 1 919 ? -4.578 -0.378 24.636 1.00 83.38 919 LYS A CA 1
ATOM 7336 C C . LYS A 1 919 ? -3.909 -1.050 23.431 1.00 83.38 919 LYS A C 1
ATOM 7338 O O . LYS A 1 919 ? -3.895 -0.488 22.330 1.00 83.38 919 LYS A O 1
ATOM 7343 N N . GLU A 1 920 ? -3.373 -2.248 23.620 1.00 91.00 920 GLU A N 1
ATOM 7344 C CA . GLU A 1 920 ? -2.766 -3.054 22.568 1.00 91.00 920 GLU A CA 1
ATOM 7345 C C . GLU A 1 920 ? -3.783 -3.994 21.907 1.00 91.00 920 GLU A C 1
ATOM 7347 O O . GLU A 1 920 ? -4.591 -4.656 22.559 1.00 91.00 920 GLU A O 1
ATOM 7352 N N . LEU A 1 921 ? -3.710 -4.090 20.584 1.00 93.94 921 LEU A N 1
ATOM 7353 C CA . LEU A 1 921 ? -4.486 -5.003 19.754 1.00 93.94 921 LEU A CA 1
ATOM 7354 C C . LEU A 1 921 ? -3.535 -5.832 18.899 1.00 93.94 921 LEU A C 1
ATOM 7356 O O . LEU A 1 921 ? -2.540 -5.322 18.387 1.00 93.94 921 LEU A O 1
ATOM 7360 N N . ILE A 1 922 ? -3.862 -7.103 18.701 1.00 95.12 922 ILE A N 1
ATOM 7361 C CA . ILE A 1 922 ? -3.157 -7.967 17.757 1.00 95.12 922 ILE A CA 1
ATOM 7362 C C . ILE A 1 922 ? -3.999 -8.035 16.493 1.00 95.12 922 ILE A C 1
ATOM 7364 O O . ILE A 1 922 ? -5.136 -8.511 16.505 1.00 95.12 922 ILE A O 1
ATOM 7368 N N . LEU A 1 923 ? -3.442 -7.496 15.415 1.00 94.94 923 LEU A N 1
ATOM 7369 C CA . LEU A 1 923 ? -4.067 -7.428 14.105 1.00 94.94 923 LEU A CA 1
ATOM 7370 C C . LEU A 1 923 ? -3.580 -8.576 13.231 1.00 94.94 923 LEU A C 1
ATOM 7372 O O . LEU A 1 923 ? -2.395 -8.900 13.241 1.00 94.94 923 LEU A O 1
ATOM 7376 N N . ASP A 1 924 ? -4.490 -9.125 12.440 1.00 92.75 924 ASP A N 1
ATOM 7377 C CA . ASP A 1 924 ? -4.222 -10.092 11.384 1.00 92.75 924 ASP A CA 1
ATOM 7378 C C . ASP A 1 924 ? -4.787 -9.593 10.045 1.00 92.75 924 ASP A C 1
ATOM 7380 O O . ASP A 1 924 ? -5.612 -8.669 9.995 1.00 92.75 924 ASP A O 1
ATOM 7384 N N . ALA A 1 925 ? -4.299 -10.177 8.950 1.00 89.81 925 ALA A N 1
ATOM 7385 C CA . ALA A 1 925 ? -4.665 -9.849 7.571 1.00 89.81 925 ALA A CA 1
ATOM 7386 C C . ALA A 1 925 ? -4.483 -8.363 7.181 1.00 89.81 925 ALA A C 1
ATOM 7388 O O . ALA A 1 925 ? -5.009 -7.903 6.166 1.00 89.81 925 ALA A O 1
ATOM 7389 N N . CYS A 1 926 ? -3.716 -7.592 7.956 1.00 90.38 926 CYS A N 1
ATOM 7390 C CA . CYS A 1 926 ? -3.400 -6.202 7.642 1.00 90.38 926 CYS A CA 1
ATOM 7391 C C . CYS A 1 926 ? -2.293 -6.142 6.586 1.00 90.38 926 CYS A C 1
ATOM 7393 O O . CYS A 1 926 ? -1.333 -6.899 6.664 1.00 90.38 926 CYS A O 1
ATOM 7395 N N . ARG A 1 927 ? -2.368 -5.233 5.609 1.00 93.56 927 ARG A N 1
ATOM 7396 C CA . ARG A 1 927 ? -1.268 -5.046 4.648 1.00 93.56 927 ARG A CA 1
ATOM 7397 C C . ARG A 1 927 ? -0.299 -3.979 5.132 1.00 93.56 927 ARG A C 1
ATOM 7399 O O . ARG A 1 927 ? -0.729 -2.894 5.511 1.00 93.56 927 ARG A O 1
ATOM 7406 N N . GLY A 1 928 ? 0.998 -4.265 5.096 1.00 93.88 928 GLY A N 1
ATOM 7407 C CA . GLY A 1 928 ? 2.023 -3.369 5.630 1.00 93.88 928 GLY A CA 1
ATOM 7408 C C . GLY A 1 928 ? 3.078 -2.960 4.616 1.00 93.88 928 GLY A C 1
ATOM 7409 O O . GLY A 1 928 ? 3.499 -3.749 3.773 1.00 93.88 928 GLY A O 1
ATOM 7410 N N . ILE A 1 929 ? 3.536 -1.716 4.733 1.00 96.06 929 ILE A N 1
ATOM 7411 C CA . ILE A 1 929 ? 4.606 -1.139 3.919 1.00 96.06 929 ILE A CA 1
ATOM 7412 C C . ILE A 1 929 ? 5.668 -0.548 4.845 1.00 96.06 929 ILE A C 1
ATOM 7414 O O . ILE A 1 929 ? 5.367 0.253 5.732 1.00 96.06 929 ILE A O 1
ATOM 7418 N N . SER A 1 930 ? 6.935 -0.897 4.629 1.00 95.44 930 SER A N 1
ATOM 7419 C CA . SER A 1 930 ? 8.048 -0.259 5.335 1.00 95.44 930 SER A CA 1
ATOM 7420 C C . SER A 1 930 ? 8.339 1.130 4.759 1.00 95.44 930 SER A C 1
ATOM 7422 O O . SER A 1 930 ? 8.534 1.284 3.553 1.00 95.44 930 SER A O 1
ATOM 7424 N N . ILE A 1 931 ? 8.416 2.145 5.626 1.00 96.44 931 ILE A N 1
ATOM 7425 C CA . ILE A 1 931 ? 8.730 3.524 5.231 1.00 96.44 931 ILE A CA 1
ATOM 7426 C C . ILE A 1 931 ? 10.241 3.740 5.276 1.00 96.44 931 ILE A C 1
ATOM 7428 O O . ILE A 1 931 ? 10.914 3.544 6.295 1.00 96.44 931 ILE A O 1
ATOM 7432 N N . ARG A 1 932 ? 10.801 4.205 4.161 1.00 94.50 932 ARG A N 1
ATOM 7433 C CA . ARG A 1 932 ? 12.233 4.465 4.035 1.00 94.50 932 ARG A CA 1
ATOM 7434 C C . ARG A 1 932 ? 12.574 5.902 4.421 1.00 94.50 932 ARG A C 1
ATOM 7436 O O . ARG A 1 932 ? 12.247 6.836 3.706 1.00 94.50 932 ARG A O 1
ATOM 7443 N N . TRP A 1 933 ? 13.358 6.073 5.483 1.00 93.19 933 TRP A N 1
ATOM 7444 C CA . TRP A 1 933 ? 13.750 7.406 5.977 1.00 93.19 933 TRP A CA 1
ATOM 7445 C C . TRP A 1 933 ? 15.187 7.822 5.656 1.00 93.19 933 TRP A C 1
ATOM 7447 O O . TRP A 1 933 ? 15.514 9.006 5.653 1.00 93.19 933 TRP A O 1
ATOM 7457 N N . LYS A 1 934 ? 16.065 6.852 5.377 1.00 89.81 934 LYS A N 1
ATOM 7458 C CA . LYS A 1 934 ? 17.523 7.056 5.334 1.00 89.81 934 LYS A CA 1
ATOM 7459 C C . LYS A 1 934 ? 18.025 7.827 4.107 1.00 89.81 934 LYS A C 1
ATOM 7461 O O . LYS A 1 934 ? 18.976 8.595 4.227 1.00 89.81 934 LYS A O 1
ATOM 7466 N N . ALA A 1 935 ? 17.491 7.518 2.928 1.00 89.50 935 ALA A N 1
ATOM 7467 C CA . ALA A 1 935 ? 17.908 8.075 1.636 1.00 89.50 935 ALA A CA 1
ATOM 7468 C C . ALA A 1 935 ? 16.895 7.698 0.551 1.00 89.50 935 ALA A C 1
ATOM 7470 O O . ALA A 1 935 ? 16.374 6.576 0.592 1.00 89.50 935 ALA A O 1
ATOM 7471 N N . PHE A 1 936 ? 16.708 8.562 -0.449 1.00 91.56 936 PHE A N 1
ATOM 7472 C CA . PHE A 1 936 ? 15.925 8.220 -1.637 1.00 91.56 936 PHE A CA 1
ATOM 7473 C C . PHE A 1 936 ? 16.642 7.136 -2.464 1.00 91.56 936 PHE A C 1
ATOM 7475 O O . PHE A 1 936 ? 17.847 7.254 -2.725 1.00 91.56 936 PHE A O 1
ATOM 7482 N N . PRO A 1 937 ? 15.948 6.048 -2.846 1.00 88.44 937 PRO A N 1
ATOM 7483 C CA . PRO A 1 937 ? 16.497 5.074 -3.776 1.00 88.44 937 PRO A CA 1
ATOM 7484 C C . PRO A 1 937 ? 16.595 5.679 -5.183 1.00 88.44 937 PRO A C 1
ATOM 7486 O O . PRO A 1 937 ? 15.976 6.695 -5.488 1.00 88.44 937 PRO A O 1
ATOM 7489 N N . GLN A 1 938 ? 17.385 5.049 -6.050 1.00 86.25 938 GLN A N 1
ATOM 7490 C CA . GLN A 1 938 ? 17.375 5.388 -7.471 1.00 86.25 938 GLN A CA 1
ATOM 7491 C C . GLN A 1 938 ? 16.062 4.880 -8.067 1.00 86.25 938 GLN A C 1
ATOM 7493 O O . GLN A 1 938 ? 15.869 3.666 -8.167 1.00 86.25 938 GLN A O 1
ATOM 7498 N N . ILE A 1 939 ? 15.161 5.798 -8.415 1.00 83.56 939 ILE A N 1
ATOM 7499 C CA . ILE A 1 939 ? 13.829 5.443 -8.909 1.00 83.56 939 ILE A CA 1
ATOM 7500 C C . ILE A 1 939 ? 13.945 4.879 -10.323 1.00 83.56 939 ILE A C 1
ATOM 7502 O O . ILE A 1 939 ? 14.508 5.510 -11.221 1.00 83.56 939 ILE A O 1
ATOM 7506 N N . LYS A 1 940 ? 13.401 3.678 -10.504 1.00 84.00 940 LYS A N 1
ATOM 7507 C CA . LYS A 1 940 ? 13.213 3.031 -11.803 1.00 84.00 940 LYS A CA 1
ATOM 7508 C C . LYS A 1 940 ? 11.794 3.313 -12.276 1.00 84.00 940 LYS A C 1
ATOM 7510 O O . LYS A 1 940 ? 10.876 3.305 -11.461 1.00 84.00 940 LYS A O 1
ATOM 7515 N N . TYR A 1 941 ? 11.619 3.621 -13.554 1.00 81.19 941 TYR A N 1
ATOM 7516 C CA . TYR A 1 941 ? 10.305 3.954 -14.091 1.00 81.19 941 TYR A CA 1
ATOM 7517 C C . TYR A 1 941 ? 10.217 3.723 -15.598 1.00 81.19 941 TYR A C 1
ATOM 7519 O O . TYR A 1 941 ? 11.155 3.997 -16.353 1.00 81.19 941 TYR A O 1
ATOM 7527 N N . LYS A 1 942 ? 9.053 3.233 -16.022 1.00 81.12 942 LYS A N 1
ATOM 7528 C CA . LYS A 1 942 ? 8.659 3.008 -17.408 1.00 81.12 942 LYS A CA 1
ATOM 7529 C C . LYS A 1 942 ? 8.078 4.296 -17.976 1.00 81.12 942 LYS A C 1
ATOM 7531 O O . LYS A 1 942 ? 7.260 4.969 -17.350 1.00 81.12 942 LYS A O 1
ATOM 7536 N N . ARG A 1 943 ? 8.502 4.652 -19.183 1.00 78.00 943 ARG A N 1
ATOM 7537 C CA . ARG A 1 943 ? 8.099 5.892 -19.857 1.00 78.00 943 ARG A CA 1
ATOM 7538 C C . ARG A 1 943 ? 7.412 5.577 -21.176 1.00 78.00 943 ARG A C 1
ATOM 7540 O O . ARG A 1 943 ? 7.620 4.510 -21.744 1.00 78.00 943 ARG A O 1
ATOM 7547 N N . SER A 1 944 ? 6.651 6.533 -21.699 1.00 76.75 944 SER A N 1
ATOM 7548 C CA . SER A 1 944 ? 6.100 6.410 -23.048 1.00 76.75 944 SER A CA 1
ATOM 7549 C C . SER A 1 944 ? 7.208 6.413 -24.111 1.00 76.75 944 SER A C 1
ATOM 7551 O O . SER A 1 944 ? 8.151 7.217 -24.054 1.00 76.75 944 SER A O 1
ATOM 7553 N N . ALA A 1 945 ? 7.079 5.507 -25.083 1.00 74.00 945 ALA A N 1
ATOM 7554 C CA . ALA A 1 945 ? 7.885 5.495 -26.297 1.00 74.00 945 ALA A CA 1
ATOM 7555 C C . ALA A 1 945 ? 7.390 6.588 -27.257 1.00 74.00 945 ALA A C 1
ATOM 7557 O O . ALA A 1 945 ? 6.197 6.878 -27.337 1.00 74.00 945 ALA A O 1
ATOM 7558 N N . GLY A 1 946 ? 8.302 7.221 -27.993 1.00 75.88 946 GLY A N 1
ATOM 7559 C CA . GLY A 1 946 ? 7.931 8.241 -28.969 1.00 75.88 946 GLY A CA 1
ATOM 7560 C C . GLY A 1 946 ? 9.071 8.583 -29.916 1.00 75.88 946 GLY A C 1
ATOM 7561 O O . GLY A 1 946 ? 10.242 8.428 -29.571 1.00 75.88 946 GLY A O 1
ATOM 7562 N N . PHE A 1 947 ? 8.733 9.110 -31.095 1.00 79.06 947 PHE A N 1
ATOM 7563 C CA . PHE A 1 947 ? 9.694 9.372 -32.174 1.00 79.06 947 PHE A CA 1
ATOM 7564 C C . PHE A 1 947 ? 10.889 10.233 -31.735 1.00 79.06 947 PHE A C 1
ATOM 7566 O O . PHE A 1 947 ? 12.035 9.932 -32.046 1.00 79.06 947 PHE A O 1
ATOM 7573 N N . LYS A 1 948 ? 10.647 11.274 -30.926 1.00 77.94 948 LYS A N 1
ATOM 7574 C CA . LYS A 1 948 ? 11.721 12.148 -30.421 1.00 77.94 948 LYS A CA 1
ATOM 7575 C C . LYS A 1 948 ? 12.672 11.445 -29.439 1.00 77.94 948 LYS A C 1
ATOM 7577 O O . LYS A 1 948 ? 13.800 11.898 -29.292 1.00 77.94 948 LYS A O 1
ATOM 7582 N N . LYS A 1 949 ? 12.217 10.404 -28.732 1.00 78.88 949 LYS A N 1
ATOM 7583 C CA . LYS A 1 949 ? 13.068 9.593 -27.844 1.00 78.88 949 LYS A CA 1
ATOM 7584 C C . LYS A 1 949 ? 13.857 8.566 -28.639 1.00 78.88 949 LYS A C 1
ATOM 7586 O O . LYS A 1 949 ? 15.050 8.459 -28.413 1.00 78.88 949 LYS A O 1
ATOM 7591 N N . LEU A 1 950 ? 13.221 7.925 -29.618 1.00 78.31 950 LEU A N 1
ATOM 7592 C CA . LEU A 1 950 ? 13.903 7.041 -30.563 1.00 78.31 950 LEU A CA 1
ATOM 7593 C C . LEU A 1 950 ? 15.022 7.782 -31.307 1.00 78.31 950 LEU A C 1
ATOM 7595 O O . LEU A 1 950 ? 16.116 7.255 -31.446 1.00 78.31 950 LEU A O 1
ATOM 7599 N N . LEU A 1 951 ? 14.788 9.035 -31.713 1.00 79.88 951 LEU A N 1
ATOM 7600 C CA . LEU A 1 951 ? 15.831 9.868 -32.313 1.00 79.88 951 LEU A CA 1
ATOM 7601 C C . LEU A 1 951 ? 16.964 10.184 -31.323 1.00 79.88 951 LEU A C 1
ATOM 7603 O O . LEU A 1 951 ? 18.128 10.075 -31.686 1.00 79.88 951 LEU A O 1
ATOM 7607 N N . ALA A 1 952 ? 16.637 10.557 -30.081 1.00 82.38 952 ALA A N 1
ATOM 7608 C CA . ALA A 1 952 ? 17.637 10.818 -29.041 1.00 82.38 952 ALA A CA 1
ATOM 7609 C C . ALA A 1 952 ? 18.481 9.568 -28.739 1.00 82.38 952 ALA A C 1
ATOM 7611 O O . ALA A 1 952 ? 19.698 9.649 -28.610 1.00 82.38 952 ALA A O 1
ATOM 7612 N N . GLU A 1 953 ? 17.843 8.405 -28.677 1.00 81.19 953 GLU A N 1
ATOM 7613 C CA . GLU A 1 953 ? 18.497 7.116 -28.504 1.00 81.19 953 GLU A CA 1
ATOM 7614 C C . GLU A 1 953 ? 19.387 6.757 -29.695 1.00 81.19 953 GLU A C 1
ATOM 7616 O O . GLU A 1 953 ? 20.535 6.359 -29.497 1.00 81.19 953 GLU A O 1
ATOM 7621 N N . LEU A 1 954 ? 18.891 6.946 -30.921 1.00 78.62 954 LEU A N 1
ATOM 7622 C CA . LEU A 1 954 ? 19.657 6.725 -32.141 1.00 78.62 954 LEU A CA 1
ATOM 7623 C C . LEU A 1 954 ? 20.917 7.591 -32.147 1.00 78.62 954 LEU A C 1
ATOM 7625 O O . LEU A 1 954 ? 21.988 7.052 -32.386 1.00 78.62 954 LEU A O 1
ATOM 7629 N N . VAL A 1 955 ? 20.804 8.882 -31.813 1.00 83.00 955 VAL A N 1
ATOM 7630 C CA . VAL A 1 955 ? 21.935 9.824 -31.734 1.00 83.00 955 VAL A CA 1
ATOM 7631 C C . VAL A 1 955 ? 22.988 9.362 -30.725 1.00 83.00 955 VAL A C 1
ATOM 7633 O O . VAL A 1 955 ? 24.181 9.400 -31.030 1.00 83.00 955 VAL A O 1
ATOM 7636 N N . LEU A 1 956 ? 22.576 8.898 -29.540 1.00 78.69 956 LEU A N 1
ATOM 7637 C CA . LEU A 1 956 ? 23.515 8.414 -28.522 1.00 78.69 956 LEU A CA 1
ATOM 7638 C C . LEU A 1 956 ? 24.187 7.097 -28.935 1.00 78.69 956 LEU A C 1
ATOM 7640 O O . LEU A 1 956 ? 25.408 6.976 -28.828 1.00 78.69 956 LEU A O 1
ATOM 7644 N N . ARG A 1 957 ? 23.413 6.124 -29.439 1.00 78.44 957 ARG A N 1
ATOM 7645 C CA . ARG A 1 957 ? 23.933 4.817 -29.878 1.00 78.44 957 ARG A CA 1
ATOM 7646 C C . ARG A 1 957 ? 24.842 4.959 -31.101 1.00 78.44 957 ARG A C 1
ATOM 7648 O O . ARG A 1 957 ? 25.910 4.352 -31.139 1.00 78.44 957 ARG A O 1
ATOM 7655 N N . SER A 1 958 ? 24.456 5.782 -32.077 1.00 81.06 958 SER A N 1
ATOM 7656 C CA . SER A 1 958 ? 25.270 6.052 -33.262 1.00 81.06 958 SER A CA 1
ATOM 7657 C C . SER A 1 958 ? 26.532 6.828 -32.898 1.00 81.06 958 SER A C 1
ATOM 7659 O O . SER A 1 958 ? 27.606 6.453 -33.349 1.00 81.06 958 SER A O 1
ATOM 7661 N N . GLY A 1 959 ? 26.443 7.845 -32.034 1.00 80.00 959 GLY A N 1
ATOM 7662 C CA . GLY A 1 959 ? 27.612 8.598 -31.569 1.00 80.00 959 GLY A CA 1
ATOM 7663 C C . GLY A 1 959 ? 28.662 7.697 -30.911 1.00 80.00 959 GLY A C 1
ATOM 7664 O O . GLY A 1 959 ? 29.826 7.720 -31.302 1.00 80.00 959 GLY A O 1
ATOM 7665 N N . ALA A 1 960 ? 28.243 6.826 -29.987 1.00 77.31 960 ALA A N 1
ATOM 7666 C CA . ALA A 1 960 ? 29.144 5.876 -29.331 1.00 77.31 960 ALA A CA 1
ATOM 7667 C C . ALA A 1 960 ? 29.753 4.852 -30.310 1.00 77.31 960 ALA A C 1
ATOM 7669 O O . ALA A 1 960 ? 30.947 4.562 -30.236 1.00 77.31 960 ALA A O 1
ATOM 7670 N N . ALA A 1 961 ? 28.963 4.335 -31.258 1.00 79.94 961 ALA A N 1
ATOM 7671 C CA . ALA A 1 961 ? 29.448 3.398 -32.272 1.00 79.94 961 ALA A CA 1
ATOM 7672 C C . ALA A 1 961 ? 30.490 4.037 -33.208 1.00 79.94 961 ALA A C 1
ATOM 7674 O O . ALA A 1 961 ? 31.503 3.414 -33.521 1.00 79.94 961 ALA A O 1
ATOM 7675 N N . TRP A 1 962 ? 30.274 5.291 -33.615 1.00 83.88 962 TRP A N 1
ATOM 7676 C CA . TRP A 1 962 ? 31.214 6.044 -34.449 1.00 83.88 962 TRP A CA 1
ATOM 7677 C C . TRP A 1 962 ? 32.520 6.344 -33.704 1.00 83.88 962 TRP A C 1
ATOM 7679 O O . TRP A 1 962 ? 33.595 6.223 -34.292 1.00 83.88 962 TRP A O 1
ATOM 7689 N N . ALA A 1 963 ? 32.443 6.654 -32.404 1.00 82.50 963 ALA A N 1
ATOM 7690 C CA . ALA A 1 963 ? 33.620 6.815 -31.550 1.00 82.50 963 ALA A CA 1
ATOM 7691 C C . ALA A 1 963 ? 34.437 5.518 -31.455 1.00 82.50 963 ALA A C 1
ATOM 7693 O O . ALA A 1 963 ? 35.650 5.529 -31.663 1.00 82.50 963 ALA A O 1
ATOM 7694 N N . ALA A 1 964 ? 33.767 4.397 -31.164 1.00 82.50 964 ALA A N 1
ATOM 7695 C CA . ALA A 1 964 ? 34.406 3.092 -31.020 1.00 82.50 964 ALA A CA 1
ATOM 7696 C C . ALA A 1 964 ? 35.063 2.635 -32.330 1.00 82.50 964 ALA A C 1
ATOM 7698 O O . ALA A 1 964 ? 36.203 2.176 -32.316 1.00 82.50 964 ALA A O 1
ATOM 7699 N N . LEU A 1 965 ? 34.377 2.820 -33.464 1.00 83.81 965 LEU A N 1
ATOM 7700 C CA . LEU A 1 965 ? 34.911 2.514 -34.789 1.00 83.81 965 LEU A CA 1
ATOM 7701 C C . LEU A 1 965 ? 36.134 3.381 -35.119 1.00 83.81 965 LEU A C 1
ATOM 7703 O O . LEU A 1 965 ? 37.159 2.849 -35.539 1.00 83.81 965 LEU A O 1
ATOM 7707 N N . GLY A 1 966 ? 36.056 4.696 -34.884 1.00 84.56 966 GLY A N 1
ATOM 7708 C CA . GLY A 1 966 ? 37.168 5.618 -35.127 1.00 84.56 966 GLY A CA 1
ATOM 7709 C C . GLY A 1 966 ? 38.409 5.277 -34.297 1.00 84.56 966 GLY A C 1
ATOM 7710 O O . GLY A 1 966 ? 39.509 5.182 -34.841 1.00 84.56 966 GLY A O 1
ATOM 7711 N N . LEU A 1 967 ? 38.231 5.005 -32.998 1.00 85.38 967 LEU A N 1
ATOM 7712 C CA . LEU A 1 967 ? 39.319 4.584 -32.109 1.00 85.38 967 LEU A CA 1
ATOM 7713 C C . LEU A 1 967 ? 39.906 3.225 -32.509 1.00 85.38 967 LEU A C 1
ATOM 7715 O O . LEU A 1 967 ? 41.124 3.074 -32.513 1.00 85.38 967 LEU A O 1
ATOM 7719 N N . ALA A 1 968 ? 39.070 2.249 -32.878 1.00 83.75 968 ALA A N 1
ATOM 7720 C CA . ALA A 1 968 ? 39.531 0.926 -33.296 1.00 83.75 968 ALA A CA 1
ATOM 7721 C C . ALA A 1 968 ? 40.363 0.980 -34.587 1.00 83.75 968 ALA A C 1
ATOM 7723 O O . ALA A 1 968 ? 41.382 0.297 -34.691 1.00 83.75 968 ALA A O 1
ATOM 7724 N N . LEU A 1 969 ? 39.966 1.812 -35.555 1.00 85.12 969 LEU A N 1
ATOM 7725 C CA . LEU A 1 969 ? 40.703 2.002 -36.807 1.00 85.12 969 LEU A CA 1
ATOM 7726 C C . LEU A 1 969 ? 42.065 2.664 -36.575 1.00 85.12 969 LEU A C 1
ATOM 7728 O O . LEU A 1 969 ? 43.069 2.194 -37.108 1.00 85.12 969 LEU A O 1
ATOM 7732 N N . ILE A 1 970 ? 42.118 3.696 -35.727 1.00 84.81 970 ILE A N 1
ATOM 7733 C CA . ILE A 1 970 ? 43.370 4.377 -35.368 1.00 84.81 970 ILE A CA 1
ATOM 7734 C C . ILE A 1 970 ? 44.283 3.454 -34.552 1.00 84.81 970 ILE A C 1
ATOM 7736 O O . ILE A 1 970 ? 45.482 3.405 -34.807 1.00 84.81 970 ILE A O 1
ATOM 7740 N N . ALA A 1 971 ? 43.736 2.675 -33.615 1.00 83.75 971 ALA A N 1
ATOM 7741 C CA . ALA A 1 971 ? 44.504 1.700 -32.843 1.00 83.75 971 ALA A CA 1
ATOM 7742 C C . ALA A 1 971 ? 45.075 0.585 -33.733 1.00 83.75 971 ALA A C 1
ATOM 7744 O O . ALA A 1 971 ? 46.234 0.203 -33.579 1.00 83.75 971 ALA A O 1
ATOM 7745 N N . ARG A 1 972 ? 44.291 0.094 -34.703 1.00 82.62 972 ARG A N 1
ATOM 7746 C CA . ARG A 1 972 ? 44.747 -0.899 -35.685 1.00 82.62 972 ARG A CA 1
ATOM 7747 C C . ARG A 1 972 ? 45.853 -0.342 -36.579 1.00 82.62 972 ARG A C 1
ATOM 7749 O O . ARG A 1 972 ? 46.825 -1.050 -36.826 1.00 82.62 972 ARG A O 1
ATOM 7756 N N . TYR A 1 973 ? 45.724 0.910 -37.019 1.00 83.00 973 TYR A N 1
ATOM 7757 C CA . TYR A 1 973 ? 46.786 1.610 -37.739 1.00 83.00 973 TYR A CA 1
ATOM 7758 C C . TYR A 1 973 ? 48.048 1.740 -36.879 1.00 83.00 973 TYR A C 1
ATOM 7760 O O . TYR A 1 973 ? 49.119 1.366 -37.333 1.00 83.00 973 TYR A O 1
ATOM 7768 N N . ALA A 1 974 ? 47.933 2.183 -35.623 1.00 79.94 974 ALA A N 1
ATOM 7769 C CA . ALA A 1 974 ? 49.073 2.342 -34.718 1.00 79.94 974 ALA A CA 1
ATOM 7770 C C . ALA A 1 974 ? 49.795 1.013 -34.433 1.00 79.94 974 ALA A C 1
ATOM 7772 O O . ALA A 1 974 ? 51.023 0.966 -34.427 1.00 79.94 974 ALA A O 1
ATOM 7773 N N . TYR A 1 975 ? 49.044 -0.078 -34.249 1.00 80.81 975 TYR A N 1
ATOM 7774 C CA . TYR A 1 975 ? 49.606 -1.421 -34.089 1.00 80.81 975 TYR A CA 1
ATOM 7775 C C . TYR A 1 975 ? 50.368 -1.868 -35.342 1.00 80.81 975 TYR A C 1
ATOM 7777 O O . TYR A 1 975 ? 51.512 -2.304 -35.239 1.00 80.81 975 TYR A O 1
ATOM 7785 N N . ARG A 1 976 ? 49.757 -1.709 -36.523 1.00 72.94 976 ARG A N 1
ATOM 7786 C CA . ARG A 1 976 ? 50.358 -2.097 -37.806 1.00 72.94 976 ARG A CA 1
ATOM 7787 C C . ARG A 1 976 ? 51.563 -1.230 -38.173 1.00 72.94 976 ARG A C 1
ATOM 7789 O O . ARG A 1 976 ? 52.561 -1.737 -38.669 1.00 72.94 976 ARG A O 1
ATOM 7796 N N . TRP A 1 977 ? 51.501 0.063 -37.872 1.00 73.62 977 TRP A N 1
ATOM 7797 C CA . TRP A 1 977 ? 52.620 0.992 -37.989 1.00 73.62 977 TRP A CA 1
ATOM 7798 C C . TRP A 1 977 ? 53.787 0.546 -37.103 1.00 73.62 977 TRP A C 1
ATOM 7800 O O . TRP A 1 977 ? 54.903 0.388 -37.587 1.00 73.62 977 TRP A O 1
ATOM 7810 N N . SER A 1 978 ? 53.520 0.249 -35.826 1.00 74.44 978 SER A N 1
ATOM 7811 C CA . SER A 1 978 ? 54.540 -0.225 -34.885 1.00 74.44 978 SER A CA 1
ATOM 7812 C C . SER A 1 978 ? 55.164 -1.557 -35.307 1.00 74.44 978 SER A C 1
ATOM 7814 O O . SER A 1 978 ? 56.375 -1.713 -35.156 1.00 74.44 978 SER A O 1
ATOM 7816 N N . SER A 1 979 ? 54.372 -2.509 -35.817 1.00 69.94 979 SER A N 1
ATOM 7817 C CA . SER A 1 979 ? 54.875 -3.809 -36.283 1.00 69.94 979 SER A CA 1
ATOM 7818 C C . SER A 1 979 ? 55.702 -3.684 -37.560 1.00 69.94 979 SER A C 1
ATOM 7820 O O . SER A 1 979 ? 56.730 -4.337 -37.706 1.00 69.94 979 SER A O 1
ATOM 7822 N N . ASN A 1 980 ? 55.275 -2.824 -38.485 1.00 68.19 980 ASN A N 1
ATOM 7823 C CA . ASN A 1 980 ? 55.986 -2.614 -39.741 1.00 68.19 980 ASN A CA 1
ATOM 7824 C C . ASN A 1 980 ? 57.280 -1.815 -39.527 1.00 68.19 980 ASN A C 1
ATOM 7826 O O . ASN A 1 980 ? 58.265 -2.058 -40.215 1.00 68.19 980 ASN A O 1
ATOM 7830 N N . GLN A 1 981 ? 57.314 -0.919 -38.536 1.00 68.44 981 GLN A N 1
ATOM 7831 C CA . GLN A 1 981 ? 58.522 -0.186 -38.164 1.00 68.44 981 GLN A CA 1
ATOM 7832 C C . GLN A 1 981 ? 59.584 -1.101 -37.533 1.00 68.44 981 GLN A C 1
ATOM 7834 O O . GLN A 1 981 ? 60.756 -0.993 -37.871 1.00 68.44 981 GLN A O 1
ATOM 7839 N N . THR A 1 982 ? 59.175 -2.090 -36.730 1.00 68.50 982 THR A N 1
ATOM 7840 C CA . THR A 1 982 ? 60.100 -3.121 -36.217 1.00 68.50 982 THR A CA 1
ATOM 7841 C C . THR A 1 982 ? 60.662 -4.021 -37.326 1.00 68.50 982 THR A C 1
ATOM 7843 O O . THR A 1 982 ? 61.801 -4.466 -37.232 1.00 68.50 982 THR A O 1
ATOM 7846 N N . LEU A 1 983 ? 59.890 -4.265 -38.391 1.00 65.06 983 LEU A N 1
ATOM 7847 C CA . LEU A 1 983 ? 60.322 -4.992 -39.595 1.00 65.06 983 LEU A CA 1
ATOM 7848 C C . LEU A 1 983 ? 61.277 -4.179 -40.492 1.00 65.06 983 LEU A C 1
ATOM 7850 O O . LEU A 1 983 ? 62.110 -4.772 -41.173 1.00 65.06 983 LEU A O 1
ATOM 7854 N N . LEU A 1 984 ? 61.175 -2.846 -40.487 1.00 66.38 984 LEU A N 1
ATOM 7855 C CA . LEU A 1 984 ? 62.085 -1.941 -41.204 1.00 66.38 984 LEU A CA 1
ATOM 7856 C C . LEU A 1 984 ? 63.442 -1.789 -40.499 1.00 66.38 984 LEU A C 1
ATOM 7858 O O . LEU A 1 984 ? 64.459 -1.663 -41.177 1.00 66.38 984 LEU A O 1
ATOM 7862 N N . ASP A 1 985 ? 63.466 -1.843 -39.164 1.00 70.12 985 ASP A N 1
ATOM 7863 C CA . ASP A 1 985 ? 64.702 -1.756 -38.372 1.00 70.12 985 ASP A CA 1
ATOM 7864 C C . ASP A 1 985 ? 65.554 -3.047 -38.449 1.00 70.12 985 ASP A C 1
ATOM 7866 O O . ASP A 1 985 ? 66.769 -3.002 -38.249 1.00 70.12 985 ASP A O 1
ATOM 7870 N N . ALA A 1 986 ? 64.941 -4.197 -38.769 1.00 71.38 986 ALA A N 1
ATOM 7871 C CA . ALA A 1 986 ? 65.615 -5.487 -38.958 1.00 71.38 986 ALA A CA 1
ATOM 7872 C C . ALA A 1 986 ? 64.960 -6.326 -40.085 1.00 71.38 986 ALA A C 1
ATOM 7874 O O . ALA A 1 986 ? 64.221 -7.277 -39.804 1.00 71.38 986 ALA A O 1
ATOM 7875 N N . PRO A 1 987 ? 65.214 -6.001 -41.368 1.00 66.69 987 PRO A N 1
ATOM 7876 C CA . PRO A 1 987 ? 64.586 -6.687 -42.492 1.00 66.69 987 PRO A CA 1
ATOM 7877 C C . PRO A 1 987 ? 65.136 -8.117 -42.674 1.00 66.69 987 PRO A C 1
ATOM 7879 O O . PRO A 1 987 ? 66.348 -8.332 -42.572 1.00 66.69 987 PRO A O 1
ATOM 7882 N N . PRO A 1 988 ? 64.284 -9.116 -42.975 1.00 69.94 988 PRO A N 1
ATOM 7883 C CA . PRO A 1 988 ? 64.742 -10.469 -43.277 1.00 69.94 988 PRO A CA 1
ATOM 7884 C C . PRO A 1 988 ? 65.588 -10.497 -44.568 1.00 69.94 988 PRO A C 1
ATOM 7886 O O . PRO A 1 988 ? 65.336 -9.718 -45.493 1.00 69.94 988 PRO A O 1
ATOM 7889 N N . PRO A 1 989 ? 66.596 -11.388 -44.663 1.00 61.69 989 PRO A N 1
ATOM 7890 C CA . PRO A 1 989 ? 67.512 -11.421 -45.800 1.00 61.69 989 PRO A CA 1
ATOM 7891 C C . PRO A 1 989 ? 66.757 -11.712 -47.106 1.00 61.69 989 PRO A C 1
ATOM 7893 O O . PRO A 1 989 ? 66.108 -12.748 -47.235 1.00 61.69 989 PRO A O 1
ATOM 7896 N N . GLY A 1 990 ? 66.849 -10.788 -48.070 1.00 67.75 990 GLY A N 1
ATOM 7897 C CA . GLY A 1 990 ? 66.179 -10.866 -49.376 1.00 67.75 990 GLY A CA 1
ATOM 7898 C C . GLY A 1 990 ? 64.891 -10.041 -49.515 1.00 67.75 990 GLY A C 1
ATOM 7899 O O . GLY A 1 990 ? 64.268 -10.093 -50.571 1.00 67.75 990 GLY A O 1
ATOM 7900 N N . ALA A 1 991 ? 64.485 -9.283 -48.490 1.00 64.38 991 ALA A N 1
ATOM 7901 C CA . ALA A 1 991 ? 63.306 -8.419 -48.562 1.00 64.38 991 ALA A CA 1
ATOM 7902 C C . ALA A 1 991 ? 63.572 -7.108 -49.328 1.00 64.38 991 ALA A C 1
ATOM 7904 O O . ALA A 1 991 ? 64.569 -6.424 -49.089 1.00 64.38 991 ALA A O 1
ATOM 7905 N N . ASP A 1 992 ? 62.647 -6.739 -50.219 1.00 71.62 992 ASP A N 1
ATOM 7906 C CA . ASP A 1 992 ? 62.707 -5.497 -50.992 1.00 71.62 992 ASP A CA 1
ATOM 7907 C C . ASP A 1 992 ? 62.256 -4.300 -50.134 1.00 71.62 992 ASP A C 1
ATOM 7909 O O . ASP A 1 992 ? 61.069 -4.086 -49.863 1.00 71.62 992 ASP A O 1
ATOM 7913 N N . VAL A 1 993 ? 63.235 -3.527 -49.661 1.00 64.69 993 VAL A N 1
ATOM 7914 C CA . VAL A 1 993 ? 63.047 -2.428 -48.698 1.00 64.69 993 VAL A CA 1
ATOM 7915 C C . VAL A 1 993 ? 62.158 -1.313 -49.271 1.00 64.69 993 VAL A C 1
ATOM 7917 O O . VAL A 1 993 ? 61.424 -0.666 -48.525 1.00 64.69 993 VAL A O 1
ATOM 7920 N N . ALA A 1 994 ? 62.158 -1.115 -50.594 1.00 65.00 994 ALA A N 1
ATOM 7921 C CA . ALA A 1 994 ? 61.319 -0.115 -51.257 1.00 65.00 994 ALA A CA 1
ATOM 7922 C C . ALA A 1 994 ? 59.835 -0.520 -51.279 1.00 65.00 994 ALA A C 1
ATOM 7924 O O . ALA A 1 994 ? 58.948 0.323 -51.129 1.00 65.00 994 ALA A O 1
ATOM 7925 N N . GLN A 1 995 ? 59.560 -1.817 -51.426 1.00 64.56 995 GLN A N 1
ATOM 7926 C CA . GLN A 1 995 ? 58.205 -2.364 -51.412 1.00 64.56 995 GLN A CA 1
ATOM 7927 C C . GLN A 1 995 ? 57.628 -2.352 -49.986 1.00 64.56 995 GLN A C 1
ATOM 7929 O O . GLN A 1 995 ? 56.491 -1.928 -49.784 1.00 64.56 995 GLN A O 1
ATOM 7934 N N . LEU A 1 996 ? 58.456 -2.686 -48.988 1.00 62.94 996 LEU A N 1
ATOM 7935 C CA . LEU A 1 996 ? 58.096 -2.627 -47.568 1.00 62.94 996 LEU A CA 1
ATOM 7936 C C . LEU A 1 996 ? 57.822 -1.186 -47.094 1.00 62.94 996 LEU A C 1
ATOM 7938 O O . LEU A 1 996 ? 56.870 -0.949 -46.352 1.00 62.94 996 LEU A O 1
ATOM 7942 N N . ALA A 1 997 ? 58.606 -0.205 -47.560 1.00 60.44 997 ALA A N 1
ATOM 7943 C CA . ALA A 1 997 ? 58.377 1.214 -47.278 1.00 60.44 997 ALA A CA 1
ATOM 7944 C C . ALA A 1 997 ? 57.077 1.746 -47.915 1.00 60.44 997 ALA A C 1
ATOM 7946 O O . ALA A 1 997 ? 56.357 2.521 -47.285 1.00 60.44 997 ALA A O 1
ATOM 7947 N N . ASN A 1 998 ? 56.728 1.299 -49.127 1.00 62.78 998 ASN A N 1
ATOM 7948 C CA . ASN A 1 998 ? 55.461 1.658 -49.775 1.00 62.78 998 ASN A CA 1
ATOM 7949 C C . ASN A 1 998 ? 54.236 1.048 -49.068 1.00 62.78 998 ASN A C 1
ATOM 7951 O O . ASN A 1 998 ? 53.219 1.729 -48.938 1.00 62.78 998 ASN A O 1
ATOM 7955 N N . ASP A 1 999 ? 54.341 -0.171 -48.530 1.00 61.66 999 ASP A N 1
ATOM 7956 C CA . ASP A 1 999 ? 53.288 -0.786 -47.703 1.00 61.66 999 ASP A CA 1
ATOM 7957 C C . ASP A 1 999 ? 53.087 -0.065 -46.355 1.00 61.66 999 ASP A C 1
ATOM 7959 O O . ASP A 1 999 ? 51.978 -0.042 -45.818 1.00 61.66 999 ASP A O 1
ATOM 7963 N N . VAL A 1 1000 ? 54.134 0.572 -45.815 1.00 57.50 1000 VAL A N 1
ATOM 7964 C CA . VAL A 1 1000 ? 54.048 1.438 -44.620 1.00 57.50 1000 VAL A CA 1
ATOM 7965 C C . VAL A 1 1000 ? 53.362 2.776 -44.937 1.00 57.50 1000 VAL A C 1
ATOM 7967 O O . VAL A 1 1000 ? 52.628 3.305 -44.102 1.00 57.50 1000 VAL A O 1
ATOM 7970 N N . ILE A 1 1001 ? 53.551 3.313 -46.149 1.00 55.25 1001 ILE A N 1
ATOM 7971 C CA . ILE A 1 1001 ? 52.969 4.591 -46.602 1.00 55.25 1001 ILE A CA 1
ATOM 7972 C C . ILE A 1 1001 ? 51.521 4.419 -47.125 1.00 55.25 1001 ILE A C 1
ATOM 7974 O O . ILE A 1 1001 ? 50.724 5.355 -47.045 1.00 55.25 1001 ILE A O 1
ATOM 7978 N N . GLY A 1 1002 ? 51.134 3.227 -47.598 1.00 58.44 1002 GLY A N 1
ATOM 7979 C CA . GLY A 1 1002 ? 49.835 2.943 -48.235 1.00 58.44 1002 GLY A CA 1
ATOM 7980 C C . GLY A 1 1002 ? 48.594 2.917 -47.323 1.00 58.44 1002 GLY A C 1
ATOM 7981 O O . GLY A 1 1002 ? 47.466 2.919 -47.818 1.00 58.44 1002 GLY A O 1
ATOM 7982 N N . ASP A 1 1003 ? 48.759 2.948 -45.998 1.00 63.19 1003 ASP A N 1
ATOM 7983 C CA . ASP A 1 1003 ? 47.664 2.778 -45.024 1.00 63.19 1003 ASP A CA 1
ATOM 7984 C C . ASP A 1 1003 ? 47.048 4.103 -44.508 1.00 63.19 1003 ASP A C 1
ATOM 7986 O O . ASP A 1 1003 ? 46.243 4.107 -43.571 1.00 63.19 1003 ASP A O 1
ATOM 7990 N N . GLN A 1 1004 ? 47.361 5.249 -45.131 1.00 65.69 1004 GLN A N 1
ATOM 7991 C CA . GLN A 1 1004 ? 46.815 6.569 -44.749 1.00 65.69 1004 GLN A CA 1
ATOM 7992 C C . GLN A 1 1004 ? 45.277 6.639 -44.797 1.00 65.69 1004 GLN A C 1
ATOM 7994 O O . GLN A 1 1004 ? 44.653 7.404 -44.056 1.00 65.69 1004 GLN A O 1
ATOM 7999 N N . SER A 1 1005 ? 44.646 5.809 -45.630 1.00 71.69 1005 SER A N 1
ATOM 8000 C CA . SER A 1 1005 ? 43.188 5.729 -45.765 1.00 71.69 1005 SER A CA 1
ATOM 8001 C C . SER A 1 1005 ? 42.484 5.331 -44.457 1.00 71.69 1005 SER A C 1
ATOM 8003 O O . SER A 1 1005 ? 41.409 5.857 -44.163 1.00 71.69 1005 SER A O 1
ATOM 8005 N N . LEU A 1 1006 ? 43.103 4.480 -43.627 1.00 76.31 1006 LEU A N 1
ATOM 8006 C CA . LEU A 1 1006 ? 42.548 4.041 -42.340 1.00 76.31 1006 LEU A CA 1
ATOM 8007 C C . LEU A 1 1006 ? 42.551 5.160 -41.294 1.00 76.31 1006 LEU A C 1
ATOM 8009 O O . LEU A 1 1006 ? 41.596 5.280 -40.525 1.00 76.31 1006 LEU A O 1
ATOM 8013 N N . VAL A 1 1007 ? 43.586 6.004 -41.288 1.00 80.50 1007 VAL A N 1
ATOM 8014 C CA . VAL A 1 1007 ? 43.687 7.158 -40.380 1.00 80.50 1007 VAL A CA 1
ATOM 8015 C C . VAL A 1 1007 ? 42.707 8.249 -40.784 1.00 80.50 1007 VAL A C 1
ATOM 8017 O O . VAL A 1 1007 ? 42.006 8.779 -39.927 1.00 80.50 1007 VAL A O 1
ATOM 8020 N N . ILE A 1 1008 ? 42.607 8.554 -42.082 1.00 80.44 1008 ILE A N 1
ATOM 8021 C CA . ILE A 1 1008 ? 41.663 9.554 -42.603 1.00 80.44 1008 ILE A CA 1
ATOM 8022 C C . ILE A 1 1008 ? 40.221 9.121 -42.312 1.00 80.44 1008 ILE A C 1
ATOM 8024 O O . ILE A 1 1008 ? 39.421 9.914 -41.813 1.00 80.44 1008 ILE A O 1
ATOM 8028 N N . PHE A 1 1009 ? 39.895 7.848 -42.556 1.00 81.88 1009 PHE A N 1
ATOM 8029 C CA . PHE A 1 1009 ? 38.571 7.306 -42.259 1.00 81.88 1009 PHE A CA 1
ATOM 8030 C C . PHE A 1 1009 ? 38.298 7.248 -40.747 1.00 81.88 1009 PHE A C 1
ATOM 8032 O O . PHE A 1 1009 ? 37.220 7.641 -40.300 1.00 81.88 1009 PHE A O 1
ATOM 8039 N N . GLY A 1 1010 ? 39.290 6.860 -39.938 1.00 82.94 1010 GLY A N 1
ATOM 8040 C CA . GLY A 1 1010 ? 39.204 6.902 -38.477 1.00 82.94 1010 GLY A CA 1
ATOM 8041 C C . GLY A 1 1010 ? 38.961 8.315 -37.932 1.00 82.94 1010 GLY A C 1
ATOM 8042 O O . GLY A 1 1010 ? 38.073 8.511 -37.101 1.00 82.94 1010 GLY A O 1
ATOM 8043 N N . ALA A 1 1011 ? 39.676 9.320 -38.447 1.00 84.12 1011 ALA A N 1
ATOM 8044 C CA . ALA A 1 1011 ? 39.504 10.727 -38.086 1.00 84.12 1011 ALA A CA 1
ATOM 8045 C C . ALA A 1 1011 ? 38.125 11.271 -38.496 1.00 84.12 1011 ALA A C 1
ATOM 8047 O O . ALA A 1 1011 ? 37.491 11.988 -37.721 1.00 84.12 1011 ALA A O 1
ATOM 8048 N N . PHE A 1 1012 ? 37.617 10.882 -39.670 1.00 87.69 1012 PHE A N 1
ATOM 8049 C CA . PHE A 1 1012 ? 36.257 11.208 -40.106 1.00 87.69 1012 PHE A CA 1
ATOM 8050 C C . PHE A 1 1012 ? 35.195 10.620 -39.163 1.00 87.69 1012 PHE A C 1
ATOM 8052 O O . PHE A 1 1012 ? 34.275 11.331 -38.747 1.00 87.69 1012 PHE A O 1
ATOM 8059 N N . CYS A 1 1013 ? 35.340 9.353 -38.758 1.00 84.94 1013 CYS A N 1
ATOM 8060 C CA . CYS A 1 1013 ? 34.443 8.725 -37.786 1.00 84.94 1013 CYS A CA 1
ATOM 8061 C C . CYS A 1 1013 ? 34.471 9.440 -36.423 1.00 84.94 1013 CYS A C 1
ATOM 8063 O O . CYS A 1 1013 ? 33.414 9.659 -35.825 1.00 84.94 1013 CYS A O 1
ATOM 8065 N N . LEU A 1 1014 ? 35.650 9.866 -35.952 1.00 84.69 1014 LEU A N 1
ATOM 8066 C CA . LEU A 1 1014 ? 35.781 10.640 -34.712 1.00 84.69 1014 LEU A CA 1
ATOM 8067 C C . LEU A 1 1014 ? 35.151 12.036 -34.811 1.00 84.69 1014 LEU A C 1
ATOM 8069 O O . LEU A 1 1014 ? 34.487 12.465 -33.866 1.00 84.69 1014 LEU A O 1
ATOM 8073 N N . LEU A 1 1015 ? 35.291 12.727 -35.946 1.00 86.75 1015 LEU A N 1
ATOM 8074 C CA . LEU A 1 1015 ? 34.645 14.023 -36.178 1.00 86.75 1015 LEU A CA 1
ATOM 8075 C C . LEU A 1 1015 ? 33.113 13.891 -36.212 1.00 86.75 1015 LEU A C 1
ATOM 8077 O O . LEU A 1 1015 ? 32.411 14.679 -35.578 1.00 86.75 1015 LEU A O 1
ATOM 8081 N N . GLY A 1 1016 ? 32.589 12.862 -36.887 1.00 83.69 1016 GLY A N 1
ATOM 8082 C CA . GLY A 1 1016 ? 31.157 12.550 -36.887 1.00 83.69 1016 GLY A CA 1
ATOM 8083 C C . GLY A 1 1016 ? 30.627 12.235 -35.484 1.00 83.69 1016 GLY A C 1
ATOM 8084 O O . GLY A 1 1016 ? 29.584 12.752 -35.080 1.00 83.69 1016 GLY A O 1
ATOM 8085 N N . SER A 1 1017 ? 31.389 11.470 -34.695 1.00 83.88 1017 SER A N 1
ATOM 8086 C CA . SER A 1 1017 ? 31.088 11.230 -33.280 1.00 83.88 1017 SER A CA 1
ATOM 8087 C C . SER A 1 1017 ? 31.071 12.526 -32.464 1.00 83.88 1017 SER A C 1
ATOM 8089 O O . SER A 1 1017 ? 30.165 12.729 -31.659 1.00 83.88 1017 SER A O 1
ATOM 8091 N N . PHE A 1 1018 ? 32.046 13.417 -32.661 1.00 83.81 1018 PHE A N 1
ATOM 8092 C CA . PHE A 1 1018 ? 32.125 14.695 -31.949 1.00 83.81 1018 PHE A CA 1
ATOM 8093 C C . PHE A 1 1018 ? 30.904 15.585 -32.222 1.00 83.81 1018 PHE A C 1
ATOM 8095 O O . PHE A 1 1018 ? 30.315 16.132 -31.288 1.00 83.81 1018 PHE A O 1
ATOM 8102 N N . LEU A 1 1019 ? 30.467 15.674 -33.482 1.00 85.50 1019 LEU A N 1
ATOM 8103 C CA . LEU A 1 1019 ? 29.280 16.446 -33.863 1.00 85.50 1019 LEU A CA 1
ATOM 8104 C C . LEU A 1 1019 ? 27.993 15.881 -33.247 1.00 85.50 1019 LEU A C 1
ATOM 8106 O O . LEU A 1 1019 ? 27.170 16.642 -32.739 1.00 85.50 1019 LEU A O 1
ATOM 8110 N N . LEU A 1 1020 ? 27.831 14.555 -33.232 1.00 83.88 1020 LEU A N 1
ATOM 8111 C CA . LEU A 1 1020 ? 26.694 13.903 -32.572 1.00 83.88 1020 LEU A CA 1
ATOM 8112 C C . LEU A 1 1020 ? 26.736 14.080 -31.046 1.00 83.88 1020 LEU A C 1
ATOM 8114 O O . LEU A 1 1020 ? 25.694 14.233 -30.406 1.00 83.88 1020 LEU A O 1
ATOM 8118 N N . ALA A 1 1021 ? 27.932 14.122 -30.457 1.00 82.88 1021 ALA A N 1
ATOM 8119 C CA . ALA A 1 1021 ? 28.115 14.272 -29.020 1.00 82.88 1021 ALA A CA 1
ATOM 8120 C C . ALA A 1 1021 ? 27.750 15.665 -28.485 1.00 82.88 1021 ALA A C 1
ATOM 8122 O O . ALA A 1 1021 ? 27.358 15.779 -27.323 1.00 82.88 1021 ALA A O 1
ATOM 8123 N N . LEU A 1 1022 ? 27.772 16.713 -29.319 1.00 87.12 1022 LEU A N 1
ATOM 8124 C CA . LEU A 1 1022 ? 27.232 18.033 -28.954 1.00 87.12 1022 LEU A CA 1
ATOM 8125 C C . LEU A 1 1022 ? 25.740 17.962 -28.586 1.00 87.12 1022 LEU A C 1
ATOM 8127 O O . LEU A 1 1022 ? 25.272 18.699 -27.718 1.00 87.12 1022 LEU A O 1
ATOM 8131 N N . ALA A 1 1023 ? 24.998 17.039 -29.204 1.00 87.44 1023 ALA A N 1
ATOM 8132 C CA . ALA A 1 1023 ? 23.593 16.790 -28.903 1.00 87.44 1023 ALA A CA 1
ATOM 8133 C C . ALA A 1 1023 ? 23.382 15.795 -27.744 1.00 87.44 1023 ALA A C 1
ATOM 8135 O O . ALA A 1 1023 ? 22.234 15.566 -27.344 1.00 87.44 1023 ALA A O 1
ATOM 8136 N N . ALA A 1 1024 ? 24.445 15.205 -27.180 1.00 85.75 1024 ALA A N 1
ATOM 8137 C CA . ALA A 1 1024 ? 24.326 14.136 -26.191 1.00 85.75 1024 ALA A CA 1
ATOM 8138 C C . ALA A 1 1024 ? 23.661 14.587 -24.877 1.00 85.75 1024 ALA A C 1
ATOM 8140 O O . ALA A 1 1024 ? 22.693 13.932 -24.486 1.00 85.75 1024 ALA A O 1
ATOM 8141 N N . PRO A 1 1025 ? 24.037 15.713 -24.228 1.00 89.12 1025 PRO A N 1
ATOM 8142 C CA . PRO A 1 1025 ? 23.380 16.137 -22.986 1.00 89.12 1025 PRO A CA 1
ATOM 8143 C C . PRO A 1 1025 ? 21.875 16.387 -23.156 1.00 89.12 1025 PRO A C 1
ATOM 8145 O O . PRO A 1 1025 ? 21.063 15.981 -22.323 1.00 89.12 1025 PRO A O 1
ATOM 8148 N N . ALA A 1 1026 ? 21.477 17.011 -24.271 1.00 88.25 1026 ALA A N 1
ATOM 8149 C CA . ALA A 1 1026 ? 20.070 17.257 -24.589 1.00 88.25 1026 ALA A CA 1
ATOM 8150 C C . ALA A 1 1026 ? 19.305 15.952 -24.863 1.00 88.25 1026 ALA A C 1
ATOM 8152 O O . ALA A 1 1026 ? 18.157 15.800 -24.437 1.00 88.25 1026 ALA A O 1
ATOM 8153 N N . SER A 1 1027 ? 19.953 14.998 -25.534 1.00 87.75 1027 SER A N 1
ATOM 8154 C CA . SER A 1 1027 ? 19.403 13.667 -25.801 1.00 87.75 1027 SER A CA 1
ATOM 8155 C C . SER A 1 1027 ? 19.212 12.876 -24.505 1.00 87.75 1027 SER A C 1
ATOM 8157 O O . SER A 1 1027 ? 18.136 12.327 -24.287 1.00 87.75 1027 SER A O 1
ATOM 8159 N N . VAL A 1 1028 ? 20.187 12.909 -23.590 1.00 85.94 1028 VAL A N 1
ATOM 8160 C CA . VAL A 1 1028 ? 20.111 12.277 -22.262 1.00 85.94 1028 VAL A CA 1
ATOM 8161 C C . VAL A 1 1028 ? 18.964 12.852 -21.430 1.00 85.94 1028 VAL A C 1
ATOM 8163 O O . VAL A 1 1028 ? 18.120 12.085 -20.964 1.00 85.94 1028 VAL A O 1
ATOM 8166 N N . ARG A 1 1029 ? 18.876 14.185 -21.280 1.00 86.38 1029 ARG A N 1
ATOM 8167 C CA . ARG A 1 1029 ? 17.759 14.840 -20.567 1.00 86.38 1029 ARG A CA 1
ATOM 8168 C C . ARG A 1 1029 ? 16.413 14.397 -21.147 1.00 86.38 1029 ARG A C 1
ATOM 8170 O O . ARG A 1 1029 ? 15.462 14.150 -20.413 1.00 86.38 1029 ARG A O 1
ATOM 8177 N N . ARG A 1 1030 ? 16.328 14.239 -22.470 1.00 86.06 1030 ARG A N 1
ATOM 8178 C CA . ARG A 1 1030 ? 15.098 13.811 -23.145 1.00 86.06 1030 ARG A CA 1
ATOM 8179 C C . ARG A 1 1030 ? 14.767 12.328 -22.963 1.00 86.06 1030 ARG A C 1
ATOM 8181 O O . ARG A 1 1030 ? 13.583 11.994 -22.910 1.00 86.06 1030 ARG A O 1
ATOM 8188 N N . LEU A 1 1031 ? 15.769 11.456 -22.872 1.00 80.06 1031 LEU A N 1
ATOM 8189 C CA . LEU A 1 1031 ? 15.572 10.035 -22.577 1.00 80.06 1031 LEU A CA 1
ATOM 8190 C C . LEU A 1 1031 ? 15.073 9.827 -21.148 1.00 80.06 1031 LEU A C 1
ATOM 8192 O O . LEU A 1 1031 ? 14.102 9.094 -20.942 1.00 80.06 1031 LEU A O 1
ATOM 8196 N N . TYR A 1 1032 ? 15.685 10.520 -20.183 1.00 79.88 1032 TYR A N 1
ATOM 8197 C CA . TYR A 1 1032 ? 15.260 10.459 -18.786 1.00 79.88 1032 TYR A CA 1
ATOM 8198 C C . TYR A 1 1032 ? 13.964 11.233 -18.507 1.00 79.88 1032 TYR A C 1
ATOM 8200 O O . TYR A 1 1032 ? 13.282 10.918 -17.531 1.00 79.88 1032 TYR A O 1
ATOM 8208 N N . GLY A 1 1033 ? 13.591 12.172 -19.378 1.00 77.50 1033 GLY A N 1
ATOM 8209 C CA . GLY A 1 1033 ? 12.377 12.974 -19.260 1.00 77.50 1033 GLY A CA 1
ATOM 8210 C C . GLY A 1 1033 ? 11.098 12.377 -19.861 1.00 77.50 1033 GLY A C 1
ATOM 8211 O O . GLY A 1 1033 ? 11.063 11.282 -20.440 1.00 77.50 1033 GLY A O 1
ATOM 8212 N N . GLY A 1 1034 ? 10.020 13.154 -19.769 1.00 76.50 1034 GLY A N 1
ATOM 8213 C CA . GLY A 1 1034 ? 8.694 12.828 -20.307 1.00 76.50 1034 GLY A CA 1
ATOM 8214 C C . GLY A 1 1034 ? 7.776 12.093 -19.325 1.00 76.50 1034 GLY A C 1
ATOM 8215 O O . GLY A 1 1034 ? 8.157 11.808 -18.194 1.00 76.50 1034 GLY A O 1
ATOM 8216 N N . ARG A 1 1035 ? 6.552 11.787 -19.779 1.00 79.69 1035 ARG A N 1
ATOM 8217 C CA . ARG A 1 1035 ? 5.500 11.210 -18.930 1.00 79.69 1035 ARG A CA 1
ATOM 8218 C C . ARG A 1 1035 ? 5.891 9.819 -18.426 1.00 79.69 1035 ARG A C 1
ATOM 8220 O O . ARG A 1 1035 ? 6.241 8.935 -19.219 1.00 79.69 1035 ARG A O 1
ATOM 8227 N N . VAL A 1 1036 ? 5.814 9.653 -17.110 1.00 82.56 1036 VAL A N 1
ATOM 8228 C CA . VAL A 1 1036 ? 5.978 8.373 -16.424 1.00 82.56 1036 VAL A CA 1
ATOM 8229 C C . VAL A 1 1036 ? 4.683 7.579 -16.581 1.00 82.56 1036 VAL A C 1
ATOM 8231 O O . VAL A 1 1036 ? 3.604 8.111 -16.340 1.00 82.56 1036 VAL A O 1
ATOM 8234 N N . MET A 1 1037 ? 4.790 6.340 -17.058 1.00 81.81 1037 MET A N 1
ATOM 8235 C CA . MET A 1 1037 ? 3.653 5.421 -17.198 1.00 81.81 1037 MET A CA 1
ATOM 8236 C C . MET A 1 1037 ? 3.508 4.529 -15.965 1.00 81.81 1037 MET A C 1
ATOM 8238 O O . MET A 1 1037 ? 2.398 4.185 -15.589 1.00 81.81 1037 MET A O 1
ATOM 8242 N N . GLN A 1 1038 ? 4.638 4.144 -15.371 1.00 82.88 1038 GLN A N 1
ATOM 8243 C CA . GLN A 1 1038 ? 4.720 3.289 -14.190 1.00 82.88 1038 GLN A CA 1
ATOM 8244 C C . GLN A 1 1038 ? 6.065 3.547 -13.512 1.00 82.88 1038 GLN A C 1
ATOM 8246 O O . GLN A 1 1038 ? 7.072 3.737 -14.199 1.00 82.88 1038 GLN A O 1
ATOM 8251 N N . SER A 1 1039 ? 6.110 3.540 -12.190 1.00 87.12 1039 SER A N 1
ATOM 8252 C CA . SER A 1 1039 ? 7.324 3.743 -11.397 1.00 87.12 1039 SER A CA 1
ATOM 8253 C C . SER A 1 1039 ? 7.423 2.687 -10.311 1.00 87.12 1039 SER A C 1
ATOM 8255 O O . SER A 1 1039 ? 6.412 2.191 -9.827 1.00 87.12 1039 SER A O 1
ATOM 8257 N N . ALA A 1 1040 ? 8.655 2.334 -9.946 1.00 88.56 1040 ALA A N 1
ATOM 8258 C CA . ALA A 1 1040 ? 8.896 1.398 -8.862 1.00 88.56 1040 ALA A CA 1
ATOM 8259 C C . ALA A 1 1040 ? 8.292 1.964 -7.565 1.00 88.56 1040 ALA A C 1
ATOM 8261 O O . ALA A 1 1040 ? 8.655 3.087 -7.194 1.00 88.56 1040 ALA A O 1
ATOM 8262 N N . PRO A 1 1041 ? 7.414 1.219 -6.878 1.00 91.44 1041 PRO A N 1
ATOM 8263 C CA . PRO A 1 1041 ? 6.709 1.711 -5.708 1.00 91.44 1041 PRO A CA 1
ATOM 8264 C C . PRO A 1 1041 ? 7.624 1.721 -4.479 1.00 91.44 1041 PRO A C 1
ATOM 8266 O O . PRO A 1 1041 ? 8.010 0.697 -3.918 1.00 91.44 1041 PRO A O 1
ATOM 8269 N N . TRP A 1 1042 ? 7.985 2.923 -4.040 1.00 92.56 1042 TRP A N 1
ATOM 8270 C CA . TRP A 1 1042 ? 8.652 3.175 -2.764 1.00 92.56 1042 TRP A CA 1
ATOM 8271 C C . TRP A 1 1042 ? 7.882 4.203 -1.960 1.00 92.56 1042 TRP A C 1
ATOM 8273 O O . TRP A 1 1042 ? 7.509 5.250 -2.494 1.00 92.56 1042 TRP A O 1
ATOM 8283 N N . LEU A 1 1043 ? 7.776 3.944 -0.658 1.00 95.19 1043 LEU A N 1
ATOM 8284 C CA . LEU A 1 1043 ? 7.275 4.893 0.321 1.00 95.19 1043 LEU A CA 1
ATOM 8285 C C . LEU A 1 1043 ? 8.458 5.488 1.094 1.00 95.19 1043 LEU A C 1
ATOM 8287 O O . LEU A 1 1043 ? 9.152 4.791 1.841 1.00 95.19 1043 LEU A O 1
ATOM 8291 N N . VAL A 1 1044 ? 8.747 6.769 0.863 1.00 95.69 1044 VAL A N 1
ATOM 8292 C CA . VAL A 1 1044 ? 9.944 7.441 1.395 1.00 95.69 1044 VAL A CA 1
ATOM 8293 C C . VAL A 1 1044 ? 9.538 8.662 2.212 1.00 95.69 1044 VAL A C 1
ATOM 8295 O O . VAL A 1 1044 ? 8.780 9.498 1.737 1.00 95.69 1044 VAL A O 1
ATOM 8298 N N . GLY A 1 1045 ? 10.061 8.781 3.431 1.00 95.31 1045 GLY A N 1
ATOM 8299 C CA . GLY A 1 1045 ? 9.772 9.893 4.338 1.00 95.31 1045 GLY A CA 1
ATOM 8300 C C . GLY A 1 1045 ? 10.975 10.811 4.577 1.00 95.31 1045 GLY A C 1
ATOM 8301 O O . GLY A 1 1045 ? 12.131 10.366 4.558 1.00 95.31 1045 GLY A O 1
ATOM 8302 N N . PHE A 1 1046 ? 10.711 12.089 4.856 1.00 94.62 1046 PHE A N 1
ATOM 8303 C CA . PHE A 1 1046 ? 11.683 13.020 5.441 1.00 94.62 1046 PHE A CA 1
ATOM 8304 C C . PHE A 1 1046 ? 11.026 13.999 6.429 1.00 94.62 1046 PHE A C 1
ATOM 8306 O O . PHE A 1 1046 ? 9.828 14.263 6.369 1.00 94.62 1046 PHE A O 1
ATOM 8313 N N . GLU A 1 1047 ? 11.815 14.514 7.369 1.00 91.25 1047 GLU A N 1
ATOM 8314 C CA . GLU A 1 1047 ? 11.393 15.502 8.366 1.00 91.25 1047 GLU A CA 1
ATOM 8315 C C . GLU A 1 1047 ? 11.412 16.918 7.775 1.00 91.25 1047 GLU A C 1
ATOM 8317 O O . GLU A 1 1047 ? 12.393 17.333 7.146 1.00 91.25 1047 GLU A O 1
ATOM 8322 N N . GLY A 1 1048 ? 10.338 17.670 8.012 1.00 88.62 1048 GLY A N 1
ATOM 8323 C CA . GLY A 1 1048 ? 10.087 18.985 7.432 1.00 88.62 1048 GLY A CA 1
ATOM 8324 C C . GLY A 1 1048 ? 9.366 18.930 6.083 1.00 88.62 1048 GLY A C 1
ATOM 8325 O O . GLY A 1 1048 ? 8.905 17.880 5.637 1.00 88.62 1048 GLY A O 1
ATOM 8326 N N . VAL A 1 1049 ? 9.277 20.092 5.437 1.00 88.00 1049 VAL A N 1
ATOM 8327 C CA . VAL A 1 1049 ? 8.647 20.280 4.122 1.00 88.00 1049 VAL A CA 1
ATOM 8328 C C . VAL A 1 1049 ? 9.665 20.799 3.110 1.00 88.00 1049 VAL A C 1
ATOM 8330 O O . VAL A 1 1049 ? 10.642 21.457 3.477 1.00 88.00 1049 VAL A O 1
ATOM 8333 N N . MET A 1 1050 ? 9.457 20.475 1.835 1.00 87.19 1050 MET A N 1
ATOM 8334 C CA . MET A 1 1050 ? 10.306 20.901 0.724 1.00 87.19 1050 MET A CA 1
ATOM 8335 C C . MET A 1 1050 ? 9.432 21.171 -0.508 1.00 87.19 1050 MET A C 1
ATOM 8337 O O . MET A 1 1050 ? 8.537 20.367 -0.768 1.00 87.19 1050 MET A O 1
ATOM 8341 N N . PRO A 1 1051 ? 9.701 22.244 -1.273 1.00 88.88 1051 PRO A N 1
ATOM 8342 C CA . PRO A 1 1051 ? 9.041 22.477 -2.555 1.00 88.88 1051 PRO A CA 1
ATOM 8343 C C . PRO A 1 1051 ? 9.199 21.299 -3.534 1.00 88.88 1051 PRO A C 1
ATOM 8345 O O . PRO A 1 1051 ? 10.276 20.697 -3.610 1.00 88.88 1051 PRO A O 1
ATOM 8348 N N . ILE A 1 1052 ? 8.144 20.981 -4.292 1.00 89.25 1052 ILE A N 1
ATOM 8349 C CA . ILE A 1 1052 ? 8.087 19.855 -5.240 1.00 89.25 1052 ILE A CA 1
ATOM 8350 C C . ILE A 1 1052 ? 9.203 19.939 -6.278 1.00 89.25 1052 ILE A C 1
ATOM 8352 O O . ILE A 1 1052 ? 9.815 18.924 -6.588 1.00 89.25 1052 ILE A O 1
ATOM 8356 N N . ASP A 1 1053 ? 9.518 21.131 -6.779 1.00 87.06 1053 ASP A N 1
ATOM 8357 C CA . ASP A 1 1053 ? 10.556 21.326 -7.796 1.00 87.06 1053 ASP A CA 1
ATOM 8358 C C . ASP A 1 1053 ? 11.945 20.888 -7.293 1.00 87.06 1053 ASP A C 1
ATOM 8360 O O . ASP A 1 1053 ? 12.684 20.159 -7.958 1.00 87.06 1053 ASP A O 1
ATOM 8364 N N . SER A 1 1054 ? 12.272 21.267 -6.061 1.00 88.19 1054 SER A N 1
ATOM 8365 C CA . SER A 1 1054 ? 13.506 20.902 -5.367 1.00 88.19 1054 SER A CA 1
ATOM 8366 C C . SER A 1 1054 ? 13.529 19.415 -5.001 1.00 88.19 1054 SER A C 1
ATOM 8368 O O . SER A 1 1054 ? 14.585 18.768 -5.031 1.00 88.19 1054 SER A O 1
ATOM 8370 N N . LEU A 1 1055 ? 12.362 18.860 -4.671 1.00 90.62 1055 LEU A N 1
ATOM 8371 C CA . LEU A 1 1055 ? 12.187 17.446 -4.367 1.00 90.62 1055 LEU A CA 1
ATOM 8372 C C . LEU A 1 1055 ? 12.382 16.579 -5.621 1.00 90.62 1055 LEU A C 1
ATOM 8374 O O . LEU A 1 1055 ? 13.153 15.621 -5.579 1.00 90.62 1055 LEU A O 1
ATOM 8378 N N . GLU A 1 1056 ? 11.773 16.942 -6.751 1.00 90.69 1056 GLU A N 1
ATOM 8379 C CA . GLU A 1 1056 ? 11.938 16.251 -8.033 1.00 90.69 1056 GLU A CA 1
ATOM 8380 C C . GLU A 1 1056 ? 13.381 16.266 -8.513 1.00 90.69 1056 GLU A C 1
ATOM 8382 O O . GLU A 1 1056 ? 13.921 15.221 -8.880 1.00 90.69 1056 GLU A O 1
ATOM 8387 N N . GLU A 1 1057 ? 14.051 17.415 -8.435 1.00 87.88 1057 GLU A N 1
ATOM 8388 C CA . GLU A 1 1057 ? 15.469 17.494 -8.771 1.00 87.88 1057 GLU A CA 1
ATOM 8389 C C . GLU A 1 1057 ? 16.323 16.568 -7.913 1.00 87.88 1057 GLU A C 1
ATOM 8391 O O . GLU A 1 1057 ? 17.310 16.009 -8.392 1.00 87.88 1057 GLU A O 1
ATOM 8396 N N . THR A 1 1058 ? 15.949 16.389 -6.649 1.00 89.06 1058 THR A N 1
ATOM 8397 C CA . THR A 1 1058 ? 16.678 15.511 -5.742 1.00 89.06 1058 THR A CA 1
ATOM 8398 C C . THR A 1 1058 ? 16.411 14.038 -6.053 1.00 89.06 1058 THR A C 1
ATOM 8400 O O . THR A 1 1058 ? 17.344 13.238 -6.031 1.00 89.06 1058 THR A O 1
ATOM 8403 N N . ILE A 1 1059 ? 15.165 13.667 -6.358 1.00 88.94 1059 ILE A N 1
ATOM 8404 C CA . ILE A 1 1059 ? 14.744 12.276 -6.588 1.00 88.94 1059 ILE A CA 1
ATOM 8405 C C . ILE A 1 1059 ? 15.098 11.805 -8.002 1.00 88.94 1059 ILE A C 1
ATOM 8407 O O . ILE A 1 1059 ? 15.694 10.741 -8.180 1.00 88.94 1059 ILE A O 1
ATOM 8411 N N . PHE A 1 1060 ? 14.721 12.591 -9.006 1.00 87.12 1060 PHE A N 1
ATOM 8412 C CA . PHE A 1 1060 ? 14.798 12.238 -10.418 1.00 87.12 1060 PHE A CA 1
ATOM 8413 C C . PHE A 1 1060 ? 15.977 12.881 -11.151 1.00 87.12 1060 PHE A C 1
ATOM 8415 O O . PHE A 1 1060 ? 16.347 12.402 -12.222 1.00 87.12 1060 PHE A O 1
ATOM 8422 N N . GLY A 1 1061 ? 16.574 13.937 -10.594 1.00 85.94 1061 GLY A N 1
ATOM 8423 C CA . GLY A 1 1061 ? 17.665 14.704 -11.206 1.00 85.94 1061 GLY A CA 1
ATOM 8424 C C . GLY A 1 1061 ? 17.208 15.915 -12.020 1.00 85.94 1061 GLY A C 1
ATOM 8425 O O . GLY A 1 1061 ? 17.996 16.844 -12.231 1.00 85.94 1061 GLY A O 1
ATOM 8426 N N . ASN A 1 1062 ? 15.940 15.937 -12.427 1.00 85.94 1062 ASN A N 1
ATOM 8427 C CA . ASN A 1 1062 ? 15.311 17.008 -13.185 1.00 85.94 1062 ASN A CA 1
ATOM 8428 C C . ASN A 1 1062 ? 13.873 17.262 -12.702 1.00 85.94 1062 ASN A C 1
ATOM 8430 O O . ASN A 1 1062 ? 13.288 16.411 -12.039 1.00 85.94 1062 ASN A O 1
ATOM 8434 N N . ASP A 1 1063 ? 13.341 18.431 -13.052 1.00 85.25 1063 ASP A N 1
ATOM 8435 C CA . ASP A 1 1063 ? 11.981 18.884 -12.737 1.00 85.25 1063 ASP A CA 1
ATOM 8436 C C . ASP A 1 1063 ? 11.120 18.809 -14.010 1.00 85.25 1063 ASP A C 1
ATOM 8438 O O . ASP A 1 1063 ? 11.311 19.578 -14.960 1.00 85.25 1063 ASP A O 1
ATOM 8442 N N . ASP A 1 1064 ? 10.184 17.863 -14.030 1.00 83.12 1064 ASP A N 1
ATOM 8443 C CA . ASP A 1 1064 ? 9.320 17.521 -15.169 1.00 83.12 1064 ASP A CA 1
ATOM 8444 C C . ASP A 1 1064 ? 7.830 17.452 -14.760 1.00 83.12 1064 ASP A C 1
ATOM 8446 O O . ASP A 1 1064 ? 7.036 16.854 -15.489 1.00 83.12 1064 ASP A O 1
ATOM 8450 N N . ASP A 1 1065 ? 7.459 18.055 -13.622 1.00 85.19 1065 ASP A N 1
ATOM 8451 C CA . ASP A 1 1065 ? 6.086 18.109 -13.088 1.00 85.19 1065 ASP A CA 1
ATOM 8452 C C . ASP A 1 1065 ? 5.449 16.707 -12.962 1.00 85.19 1065 ASP A C 1
ATOM 8454 O O . ASP A 1 1065 ? 4.343 16.435 -13.433 1.00 85.19 1065 ASP A O 1
ATOM 8458 N N . ARG A 1 1066 ? 6.210 15.773 -12.385 1.00 86.75 1066 ARG A N 1
ATOM 8459 C CA . ARG A 1 1066 ? 5.850 14.359 -12.202 1.00 86.75 1066 ARG A CA 1
ATOM 8460 C C . ARG A 1 1066 ? 5.151 14.093 -10.877 1.00 86.75 1066 ARG A C 1
ATOM 8462 O O . ARG A 1 1066 ? 4.330 13.186 -10.828 1.00 86.75 1066 ARG A O 1
ATOM 8469 N N . LEU A 1 1067 ? 5.534 14.808 -9.823 1.00 90.56 1067 LEU A N 1
ATOM 8470 C CA . LEU A 1 1067 ? 4.989 14.686 -8.481 1.00 90.56 1067 LEU A CA 1
ATOM 8471 C C . LEU A 1 1067 ? 3.857 15.687 -8.286 1.00 90.56 1067 LEU A C 1
ATOM 8473 O O . LEU A 1 1067 ? 3.983 16.865 -8.617 1.00 90.56 1067 LEU A O 1
ATOM 8477 N N . THR A 1 1068 ? 2.775 15.229 -7.672 1.00 90.38 1068 THR A N 1
ATOM 8478 C CA . THR A 1 1068 ? 1.644 16.078 -7.282 1.00 90.38 1068 THR A CA 1
ATOM 8479 C C . THR A 1 1068 ? 1.289 15.852 -5.822 1.00 90.38 1068 THR A C 1
ATOM 8481 O O . THR A 1 1068 ? 1.556 14.788 -5.266 1.00 90.38 1068 THR A O 1
ATOM 8484 N N . TYR A 1 1069 ? 0.678 16.837 -5.167 1.00 89.88 1069 TYR A N 1
ATOM 8485 C CA . TYR A 1 1069 ? 0.100 16.576 -3.850 1.00 89.88 1069 TYR A CA 1
ATOM 8486 C C . TYR A 1 1069 ? -1.157 15.728 -4.010 1.00 89.88 1069 TYR A C 1
ATOM 8488 O O . TYR A 1 1069 ? -1.890 15.880 -4.982 1.00 89.88 1069 TYR A O 1
ATOM 8496 N N . GLU A 1 1070 ? -1.415 14.835 -3.063 1.00 86.62 1070 GLU A N 1
ATOM 8497 C CA . GLU A 1 1070 ? -2.649 14.054 -3.074 1.00 86.62 1070 GLU A CA 1
ATOM 8498 C C . GLU A 1 1070 ? -3.791 14.908 -2.471 1.00 86.62 1070 GLU A C 1
ATOM 8500 O O . GLU A 1 1070 ? -3.731 15.246 -1.285 1.00 86.62 1070 GLU A O 1
ATOM 8505 N N . PRO A 1 1071 ? -4.838 15.285 -3.237 1.00 81.31 1071 PRO A N 1
ATOM 8506 C CA . PRO A 1 1071 ? -5.821 16.298 -2.823 1.00 81.31 1071 PRO A CA 1
ATOM 8507 C C . PRO A 1 1071 ? -6.610 15.956 -1.549 1.00 81.31 1071 PRO A C 1
ATOM 8509 O O . PRO A 1 1071 ? -7.191 16.831 -0.907 1.00 81.31 1071 PRO A O 1
ATOM 8512 N N . SER A 1 1072 ? -6.689 14.666 -1.215 1.00 82.44 1072 SER A N 1
ATOM 8513 C CA . SER A 1 1072 ? -7.473 14.143 -0.092 1.00 82.44 1072 SER A CA 1
ATOM 8514 C C . SER A 1 1072 ? -6.650 13.306 0.881 1.00 82.44 1072 SER A C 1
ATOM 8516 O O . SER A 1 1072 ? -7.251 12.616 1.703 1.00 82.44 1072 SER A O 1
ATOM 8518 N N . SER A 1 1073 ? -5.314 13.325 0.803 1.00 87.38 1073 SER A N 1
ATOM 8519 C CA . SER A 1 1073 ? -4.500 12.441 1.643 1.00 87.38 1073 SER A CA 1
ATOM 8520 C C . SER A 1 1073 ? -4.456 12.866 3.100 1.00 87.38 1073 SER A C 1
ATOM 8522 O O . SER A 1 1073 ? -4.545 12.026 3.992 1.00 87.38 1073 SER A O 1
ATOM 8524 N N . THR A 1 1074 ? -4.297 14.164 3.360 1.00 87.44 1074 THR A N 1
ATOM 8525 C CA . THR A 1 1074 ? -4.072 14.676 4.713 1.00 87.44 1074 THR A CA 1
ATOM 8526 C C . THR A 1 1074 ? -4.832 15.969 4.978 1.00 87.44 1074 THR A C 1
ATOM 8528 O O . THR A 1 1074 ? -5.266 16.677 4.070 1.00 87.44 1074 THR A O 1
ATOM 8531 N N . VAL A 1 1075 ? -4.944 16.322 6.259 1.00 81.56 1075 VAL A N 1
ATOM 8532 C CA . VAL A 1 1075 ? -5.535 17.590 6.727 1.00 81.56 1075 VAL A CA 1
ATOM 8533 C C . VAL A 1 1075 ? -4.767 18.842 6.267 1.00 81.56 1075 VAL A C 1
ATOM 8535 O O . VAL A 1 1075 ? -5.249 19.965 6.430 1.00 81.56 1075 VAL A O 1
ATOM 8538 N N . PHE A 1 1076 ? -3.570 18.666 5.696 1.00 82.19 1076 PHE A N 1
ATOM 8539 C CA . PHE A 1 1076 ? -2.714 19.743 5.195 1.00 82.19 1076 PHE A CA 1
ATOM 8540 C C . PHE A 1 1076 ? -2.877 20.007 3.690 1.00 82.19 1076 PHE A C 1
ATOM 8542 O O . PHE A 1 1076 ? -2.272 20.956 3.189 1.00 82.19 1076 PHE A O 1
ATOM 8549 N N . ALA A 1 1077 ? -3.701 19.224 2.982 1.00 77.19 1077 ALA A N 1
ATOM 8550 C CA . ALA A 1 1077 ? -4.009 19.457 1.573 1.00 77.19 1077 ALA A CA 1
ATOM 8551 C C . ALA A 1 1077 ? -4.690 20.827 1.347 1.00 77.19 1077 ALA A C 1
ATOM 8553 O O . ALA A 1 1077 ? -5.385 21.362 2.222 1.00 77.19 1077 ALA A O 1
ATOM 8554 N N . GLU A 1 1078 ? -4.458 21.427 0.178 1.00 68.06 1078 GLU A N 1
ATOM 8555 C CA . GLU A 1 1078 ? -5.041 22.714 -0.219 1.00 68.06 1078 GLU A CA 1
ATOM 8556 C C . GLU A 1 1078 ? -6.415 22.516 -0.888 1.00 68.06 1078 GLU A C 1
ATOM 8558 O O . GLU A 1 1078 ? -6.668 21.497 -1.532 1.00 68.06 1078 GLU A O 1
ATOM 8563 N N . ARG A 1 1079 ? -7.332 23.476 -0.712 1.00 64.50 1079 ARG A N 1
ATOM 8564 C CA . ARG A 1 1079 ? -8.679 23.453 -1.307 1.00 64.50 1079 ARG A CA 1
ATOM 8565 C C . ARG A 1 1079 ? -8.916 24.736 -2.103 1.00 64.50 1079 ARG A C 1
ATOM 8567 O O . ARG A 1 1079 ? -8.545 25.814 -1.639 1.00 64.50 1079 ARG A O 1
ATOM 8574 N N . GLU A 1 1080 ? -9.523 24.638 -3.282 1.00 51.28 1080 GLU A N 1
ATOM 8575 C CA . GLU A 1 1080 ? -9.763 25.802 -4.141 1.00 51.28 1080 GLU A CA 1
ATOM 8576 C C . GLU A 1 1080 ? -10.861 26.713 -3.570 1.00 51.28 1080 GLU A C 1
ATOM 8578 O O . GLU A 1 1080 ? -11.870 26.234 -3.051 1.00 51.28 1080 GLU A O 1
ATOM 8583 N N . GLY A 1 1081 ? -10.676 28.034 -3.648 1.00 47.53 1081 GLY A N 1
ATOM 8584 C CA . GLY A 1 1081 ? -11.688 29.023 -3.247 1.00 47.53 1081 GLY A CA 1
ATOM 8585 C C . GLY A 1 1081 ? -11.680 29.445 -1.772 1.00 47.53 1081 GLY A C 1
ATOM 8586 O O . GLY A 1 1081 ? -12.486 30.287 -1.389 1.00 47.53 1081 GLY A O 1
ATOM 8587 N N . VAL A 1 1082 ? -10.764 28.926 -0.946 1.00 49.25 1082 VAL A N 1
ATOM 8588 C CA . VAL A 1 1082 ? -10.584 29.373 0.445 1.00 49.25 1082 VAL A CA 1
ATOM 8589 C C . VAL A 1 1082 ? -9.187 29.969 0.601 1.00 49.25 1082 VAL A C 1
ATOM 8591 O O . VAL A 1 1082 ? -8.220 29.252 0.854 1.00 49.25 1082 VAL A O 1
ATOM 8594 N N . GLN A 1 1083 ? -9.059 31.290 0.447 1.00 44.31 1083 GLN A N 1
ATOM 8595 C CA . GLN A 1 1083 ? -7.851 31.972 0.910 1.00 44.31 1083 GLN A CA 1
ATOM 8596 C C . GLN A 1 1083 ? -7.775 31.825 2.435 1.00 44.31 1083 GLN A C 1
ATOM 8598 O O . GLN A 1 1083 ? -8.756 32.042 3.147 1.00 44.31 1083 GLN A O 1
ATOM 8603 N N . SER A 1 1084 ? -6.601 31.449 2.943 1.00 44.88 1084 SER A N 1
ATOM 8604 C CA . SER A 1 1084 ? -6.324 31.147 4.359 1.00 44.88 1084 SER A CA 1
ATOM 8605 C C . SER A 1 1084 ? -6.653 32.279 5.348 1.00 44.88 1084 SER A C 1
ATOM 8607 O O . SER A 1 1084 ? -6.598 32.069 6.559 1.00 44.88 1084 SER A O 1
ATOM 8609 N N . VAL A 1 1085 ? -7.013 33.462 4.848 1.00 42.09 1085 VAL A N 1
ATOM 8610 C CA . VAL A 1 1085 ? -7.263 34.686 5.614 1.00 42.09 1085 VAL A CA 1
ATOM 8611 C C . VAL A 1 1085 ? -8.716 34.789 6.116 1.00 42.09 1085 VAL A C 1
ATOM 8613 O O . VAL A 1 1085 ? -8.943 35.386 7.168 1.00 42.09 1085 VAL A O 1
ATOM 8616 N N . ASP A 1 1086 ? -9.693 34.156 5.454 1.00 38.25 1086 ASP A N 1
ATOM 8617 C CA . ASP A 1 1086 ? -11.122 34.377 5.761 1.00 38.25 1086 ASP A CA 1
ATOM 8618 C C . ASP A 1 1086 ? -11.713 33.409 6.805 1.00 38.25 1086 ASP A C 1
ATOM 8620 O O . ASP A 1 1086 ? -12.653 33.758 7.523 1.00 38.25 1086 ASP A O 1
ATOM 8624 N N . LEU A 1 1087 ? -11.111 32.228 6.995 1.00 42.03 1087 LEU A N 1
ATOM 8625 C CA . LEU A 1 1087 ? -11.553 31.223 7.983 1.00 42.03 1087 LEU A CA 1
ATOM 8626 C C . LEU A 1 1087 ? -11.398 31.674 9.446 1.00 42.03 1087 LEU A C 1
ATOM 8628 O O . LEU A 1 1087 ? -12.032 31.113 10.335 1.00 42.03 1087 LEU A O 1
ATOM 8632 N N . ALA A 1 1088 ? -10.550 32.669 9.716 1.00 39.62 1088 ALA A N 1
ATOM 8633 C CA . ALA A 1 1088 ? -10.365 33.213 11.061 1.00 39.62 1088 ALA A CA 1
ATOM 8634 C C . ALA A 1 1088 ? -11.373 34.322 11.410 1.00 39.62 1088 ALA A C 1
ATOM 8636 O O . ALA A 1 1088 ? -11.518 34.649 12.585 1.00 39.62 1088 ALA A O 1
ATOM 8637 N N . LYS A 1 1089 ? -12.052 34.908 10.413 1.00 35.19 1089 LYS A N 1
ATOM 8638 C CA . LYS A 1 1089 ? -12.934 36.071 10.604 1.00 35.19 1089 LYS A CA 1
ATOM 8639 C C . LYS A 1 1089 ? -14.423 35.729 10.622 1.00 35.19 1089 LYS A C 1
ATOM 8641 O O . LYS A 1 1089 ? -15.188 36.479 11.217 1.00 35.19 1089 LYS A O 1
ATOM 8646 N N . HIS A 1 1090 ? -14.834 34.600 10.040 1.00 36.88 1090 HIS A N 1
ATOM 8647 C CA . HIS A 1 1090 ? -16.245 34.209 9.982 1.00 36.88 1090 HIS A CA 1
ATOM 8648 C C . HIS A 1 1090 ? -16.446 32.699 10.223 1.00 36.88 1090 HIS A C 1
ATOM 8650 O O . HIS A 1 1090 ? -16.518 31.933 9.264 1.00 36.88 1090 HIS A O 1
ATOM 8656 N N . PRO A 1 1091 ? -16.572 32.249 11.488 1.00 43.03 1091 PRO A N 1
ATOM 8657 C CA . PRO A 1 1091 ? -16.758 30.831 11.825 1.00 43.03 1091 PRO A CA 1
ATOM 8658 C C . PRO A 1 1091 ? -18.118 30.246 11.392 1.00 43.03 1091 PRO A C 1
ATOM 8660 O O . PRO A 1 1091 ? -18.255 29.029 11.339 1.00 43.03 1091 PRO A O 1
ATOM 8663 N N . ASN A 1 1092 ? -19.096 31.089 11.035 1.00 39.22 1092 ASN A N 1
ATOM 8664 C CA . ASN A 1 1092 ? -20.483 30.680 10.761 1.00 39.22 1092 ASN A CA 1
ATOM 8665 C C . ASN A 1 1092 ? -20.889 30.757 9.277 1.00 39.22 1092 ASN A C 1
ATOM 8667 O O . ASN A 1 1092 ? -22.066 30.606 8.952 1.00 39.22 1092 ASN A O 1
ATOM 8671 N N . VAL A 1 1093 ? -19.956 31.016 8.353 1.00 38.94 1093 VAL A N 1
ATOM 8672 C CA . VAL A 1 1093 ? -20.280 30.992 6.918 1.00 38.94 1093 VAL A CA 1
ATOM 8673 C C . VAL A 1 1093 ? -20.244 29.543 6.451 1.00 38.94 1093 VAL A C 1
ATOM 8675 O O . VAL A 1 1093 ? -19.184 28.919 6.410 1.00 38.94 1093 VAL A O 1
ATOM 8678 N N . ALA A 1 1094 ? -21.426 29.015 6.122 1.00 38.44 1094 ALA A N 1
ATOM 8679 C CA . ALA A 1 1094 ? -21.608 27.698 5.532 1.00 38.44 1094 ALA A CA 1
ATOM 8680 C C . ALA A 1 1094 ? -20.563 27.462 4.435 1.00 38.44 1094 ALA A C 1
ATOM 8682 O O . ALA A 1 1094 ? -20.433 28.275 3.516 1.00 38.44 1094 ALA A O 1
ATOM 8683 N N . HIS A 1 1095 ? -19.817 26.360 4.562 1.00 43.16 1095 HIS A N 1
ATOM 8684 C CA . HIS A 1 1095 ? -18.800 25.941 3.604 1.00 43.16 1095 HIS A CA 1
ATOM 8685 C C . HIS A 1 1095 ? -19.283 26.192 2.167 1.00 43.16 1095 HIS A C 1
ATOM 8687 O O . HIS A 1 1095 ? -20.370 25.716 1.816 1.00 43.16 1095 HIS A O 1
ATOM 8693 N N . PRO A 1 1096 ? -18.523 26.917 1.323 1.00 41.41 1096 PRO A N 1
ATOM 8694 C CA . PRO A 1 1096 ? -18.895 27.049 -0.075 1.00 41.41 1096 PRO A CA 1
ATOM 8695 C C . PRO A 1 1096 ? -19.012 25.632 -0.645 1.00 41.41 1096 PRO A C 1
ATOM 8697 O O . PRO A 1 1096 ? -18.048 24.868 -0.623 1.00 41.41 1096 PRO A O 1
ATOM 8700 N N . ARG A 1 1097 ? -20.215 25.265 -1.112 1.00 41.78 1097 ARG A N 1
ATOM 8701 C CA . ARG A 1 1097 ? -20.594 23.907 -1.562 1.00 41.78 1097 ARG A CA 1
ATOM 8702 C C . ARG A 1 1097 ? -19.763 23.379 -2.751 1.00 41.78 1097 ARG A C 1
ATOM 8704 O O . ARG A 1 1097 ? -20.031 22.287 -3.234 1.00 41.78 1097 ARG A O 1
ATOM 8711 N N . PHE A 1 1098 ? -18.763 24.133 -3.210 1.00 43.06 1098 PHE A N 1
ATOM 8712 C CA . PHE A 1 1098 ? -17.980 23.903 -4.424 1.00 43.06 1098 PHE A CA 1
ATOM 8713 C C . PHE A 1 1098 ? -16.492 24.247 -4.232 1.00 43.06 1098 PHE A C 1
ATOM 8715 O O . PHE A 1 1098 ? -15.899 24.932 -5.056 1.00 43.06 1098 PHE A O 1
ATOM 8722 N N . SER A 1 1099 ? -15.880 23.825 -3.124 1.00 55.72 1099 SER A N 1
ATOM 8723 C CA . SER A 1 1099 ? -14.419 23.883 -2.986 1.00 55.72 1099 SER A CA 1
ATOM 8724 C C . SER A 1 1099 ? -13.819 22.583 -3.527 1.00 55.72 1099 SER A C 1
ATOM 8726 O O . SER A 1 1099 ? -13.885 21.541 -2.869 1.00 55.72 1099 SER A O 1
ATOM 8728 N N . GLU A 1 1100 ? -13.300 22.624 -4.755 1.00 58.31 1100 GLU A N 1
ATOM 8729 C CA . GLU A 1 1100 ? -12.633 21.480 -5.378 1.00 58.31 1100 GLU A CA 1
ATOM 8730 C C . GLU A 1 1100 ? -11.332 21.160 -4.623 1.00 58.31 1100 GLU A C 1
ATOM 8732 O O . GLU A 1 1100 ? -10.579 22.049 -4.207 1.00 58.31 1100 GLU A O 1
ATOM 8737 N N . ARG A 1 1101 ? -11.076 19.869 -4.388 1.00 65.81 1101 ARG A N 1
ATOM 8738 C CA . ARG A 1 1101 ? -9.817 19.413 -3.789 1.00 65.81 1101 ARG A CA 1
ATOM 8739 C C . ARG A 1 1101 ? -8.782 19.321 -4.903 1.00 65.81 1101 ARG A C 1
ATOM 8741 O O . ARG A 1 1101 ? -8.960 18.527 -5.822 1.00 65.81 1101 ARG A O 1
ATOM 8748 N N . ILE A 1 1102 ? -7.694 20.084 -4.807 1.00 70.81 1102 ILE A N 1
ATOM 8749 C CA . ILE A 1 1102 ? -6.654 20.129 -5.845 1.00 70.81 1102 ILE A CA 1
ATOM 8750 C C . ILE A 1 1102 ? -5.359 19.519 -5.320 1.00 70.81 1102 ILE A C 1
ATOM 8752 O O . ILE A 1 1102 ? -4.940 19.785 -4.197 1.00 70.81 1102 ILE A O 1
ATOM 8756 N N . GLY A 1 1103 ? -4.676 18.752 -6.169 1.00 78.19 1103 GLY A N 1
ATOM 8757 C CA . GLY A 1 1103 ? -3.358 18.180 -5.894 1.00 78.19 1103 GLY A CA 1
ATOM 8758 C C . GLY A 1 1103 ? -2.204 19.180 -6.010 1.00 78.19 1103 GLY A C 1
ATOM 8759 O O . GLY A 1 1103 ? -1.150 18.862 -6.564 1.00 78.19 1103 GLY A O 1
ATOM 8760 N N . LYS A 1 1104 ? -2.422 20.420 -5.558 1.00 81.12 1104 LYS A N 1
ATOM 8761 C CA . LYS A 1 1104 ? -1.476 21.532 -5.685 1.00 81.12 1104 LYS A CA 1
ATOM 8762 C C . LYS A 1 1104 ? -0.624 21.676 -4.427 1.00 81.12 1104 LYS A C 1
ATOM 8764 O O . LYS A 1 1104 ? -1.051 21.355 -3.322 1.00 81.12 1104 LYS A O 1
ATOM 8769 N N . GLU A 1 1105 ? 0.597 22.165 -4.621 1.00 83.31 1105 GLU A N 1
ATOM 8770 C CA . GLU A 1 1105 ? 1.496 22.517 -3.527 1.00 83.31 1105 GLU A CA 1
ATOM 8771 C C . GLU A 1 1105 ? 0.918 23.626 -2.641 1.00 83.31 1105 GLU A C 1
ATOM 8773 O O . GLU A 1 1105 ? 0.684 24.722 -3.159 1.00 83.31 1105 GLU A O 1
ATOM 8778 N N . PRO A 1 1106 ? 0.777 23.391 -1.319 1.00 79.88 1106 PRO A N 1
ATOM 8779 C CA . PRO A 1 1106 ? 0.317 24.422 -0.403 1.00 79.88 1106 PRO A CA 1
ATOM 8780 C C . PRO A 1 1106 ? 1.253 25.634 -0.405 1.00 79.88 1106 PRO A C 1
ATOM 8782 O O . PRO A 1 1106 ? 2.469 25.496 -0.238 1.00 79.88 1106 PRO A O 1
ATOM 8785 N N . ALA A 1 1107 ? 0.689 26.840 -0.515 1.00 75.12 1107 ALA A N 1
ATOM 8786 C CA . ALA A 1 1107 ? 1.463 28.079 -0.660 1.00 75.12 1107 ALA A CA 1
ATOM 8787 C C . ALA A 1 1107 ? 2.524 28.309 0.444 1.00 75.12 1107 ALA A C 1
ATOM 8789 O O . ALA A 1 1107 ? 3.584 28.883 0.189 1.00 75.12 1107 ALA A O 1
ATOM 8790 N N . TRP A 1 1108 ? 2.273 27.827 1.665 1.00 76.38 1108 TRP A N 1
ATOM 8791 C CA . TRP A 1 1108 ? 3.168 27.981 2.817 1.00 76.38 1108 TRP A CA 1
ATOM 8792 C C . TRP A 1 1108 ? 4.438 27.111 2.752 1.00 76.38 1108 TRP A C 1
ATOM 8794 O O . TRP A 1 1108 ? 5.396 27.388 3.472 1.00 76.38 1108 TRP A O 1
ATOM 8804 N N . VAL A 1 1109 ? 4.502 26.101 1.873 1.00 79.62 1109 VAL A N 1
ATOM 8805 C CA . VAL A 1 1109 ? 5.688 25.235 1.714 1.00 79.62 1109 VAL A CA 1
ATOM 8806 C C . VAL A 1 1109 ? 6.878 26.001 1.125 1.00 79.62 1109 VAL A C 1
ATOM 8808 O O . VAL A 1 1109 ? 8.023 25.747 1.500 1.00 79.62 1109 VAL A O 1
ATOM 8811 N N . ARG A 1 1110 ? 6.627 26.972 0.234 1.00 73.31 1110 ARG A N 1
ATOM 8812 C CA . ARG A 1 1110 ? 7.681 27.787 -0.402 1.00 73.31 1110 ARG A CA 1
ATOM 8813 C C . ARG A 1 1110 ? 8.270 28.852 0.520 1.00 73.31 1110 ARG A C 1
ATOM 8815 O O . ARG A 1 1110 ? 9.420 29.242 0.339 1.00 73.31 1110 ARG A O 1
ATOM 8822 N N . CYS A 1 1111 ? 7.509 29.284 1.524 1.00 61.38 1111 CYS A N 1
ATOM 8823 C CA . CYS A 1 1111 ? 7.908 30.315 2.480 1.00 61.38 1111 CYS A CA 1
ATOM 8824 C C . CYS A 1 1111 ? 7.794 29.798 3.926 1.00 61.38 1111 CYS A C 1
ATOM 8826 O O . CYS A 1 1111 ? 6.979 30.311 4.692 1.00 61.38 1111 CYS A O 1
ATOM 8828 N N . PRO A 1 1112 ? 8.626 28.824 4.344 1.00 51.66 1112 PRO A N 1
ATOM 8829 C CA . PRO A 1 1112 ? 8.524 28.201 5.667 1.00 51.66 1112 PRO A CA 1
ATOM 8830 C C . PRO A 1 1112 ? 8.802 29.162 6.842 1.00 51.66 1112 PRO A C 1
ATOM 8832 O O . PRO A 1 1112 ? 8.501 28.826 7.982 1.00 51.66 1112 PRO A O 1
ATOM 8835 N N . GLY A 1 1113 ? 9.362 30.353 6.578 1.00 46.09 1113 GLY A N 1
ATOM 8836 C CA . GLY A 1 1113 ? 9.623 31.410 7.568 1.00 46.09 1113 GLY A CA 1
ATOM 8837 C C . GLY A 1 1113 ? 8.583 32.540 7.620 1.00 46.09 1113 GLY A C 1
ATOM 8838 O O . GLY A 1 1113 ? 8.680 33.405 8.486 1.00 46.09 1113 GLY A O 1
ATOM 8839 N N . ALA A 1 1114 ? 7.586 32.554 6.728 1.00 42.72 1114 ALA A N 1
ATOM 8840 C CA . ALA A 1 1114 ? 6.462 33.485 6.807 1.00 42.72 1114 ALA A CA 1
ATOM 8841 C C . ALA A 1 1114 ? 5.342 32.812 7.613 1.00 42.72 1114 ALA A C 1
ATOM 8843 O O . ALA A 1 1114 ? 4.538 32.055 7.074 1.00 42.72 1114 ALA A O 1
ATOM 8844 N N . ALA A 1 1115 ? 5.342 33.034 8.927 1.00 42.59 1115 ALA A N 1
ATOM 8845 C CA . ALA A 1 1115 ? 4.398 32.483 9.900 1.00 42.59 1115 ALA A CA 1
ATOM 8846 C C . ALA A 1 1115 ? 2.941 32.944 9.654 1.00 42.59 1115 ALA A C 1
ATOM 8848 O O . ALA A 1 1115 ? 2.415 33.774 10.389 1.00 42.59 1115 ALA A O 1
ATOM 8849 N N . GLY A 1 1116 ? 2.299 32.433 8.598 1.00 46.81 1116 GLY A N 1
ATOM 8850 C CA . GLY A 1 1116 ? 0.971 32.870 8.157 1.00 46.81 1116 GLY A CA 1
ATOM 8851 C C . GLY A 1 1116 ? -0.094 31.775 8.036 1.00 46.81 1116 GLY A C 1
ATOM 8852 O O . GLY A 1 1116 ? -1.273 32.116 8.058 1.00 46.81 1116 GLY A O 1
ATOM 8853 N N . ASP A 1 1117 ? 0.258 30.482 7.932 1.00 56.19 1117 ASP A N 1
ATOM 8854 C CA . ASP A 1 1117 ? -0.764 29.418 7.883 1.00 56.19 1117 ASP A CA 1
ATOM 8855 C C . ASP A 1 1117 ? -1.140 28.957 9.309 1.00 56.19 1117 ASP A C 1
ATOM 8857 O O . ASP A 1 1117 ? -0.307 28.361 10.008 1.00 56.19 1117 ASP A O 1
ATOM 8861 N N . PRO A 1 1118 ? -2.390 29.184 9.762 1.00 56.84 1118 PRO A N 1
ATOM 8862 C CA . PRO A 1 1118 ? -2.840 28.797 11.097 1.00 56.84 1118 PRO A CA 1
ATOM 8863 C C . PRO A 1 1118 ? -2.775 27.282 11.355 1.00 56.84 1118 PRO A C 1
ATOM 8865 O O . PRO A 1 1118 ? -2.833 26.860 12.507 1.00 56.84 1118 PRO A O 1
ATOM 8868 N N . ARG A 1 1119 ? -2.650 26.429 10.327 1.00 62.31 1119 ARG A N 1
ATOM 8869 C CA . ARG A 1 1119 ? -2.519 24.970 10.497 1.00 62.31 1119 ARG A CA 1
ATOM 8870 C C . ARG A 1 1119 ? -1.151 24.561 11.040 1.00 62.31 1119 ARG A C 1
ATOM 8872 O O . ARG A 1 1119 ? -1.078 23.586 11.787 1.00 62.31 1119 ARG A O 1
ATOM 8879 N N . VAL A 1 1120 ? -0.096 25.308 10.707 1.00 64.56 1120 VAL A N 1
ATOM 8880 C CA . VAL A 1 1120 ? 1.285 25.032 11.143 1.00 64.56 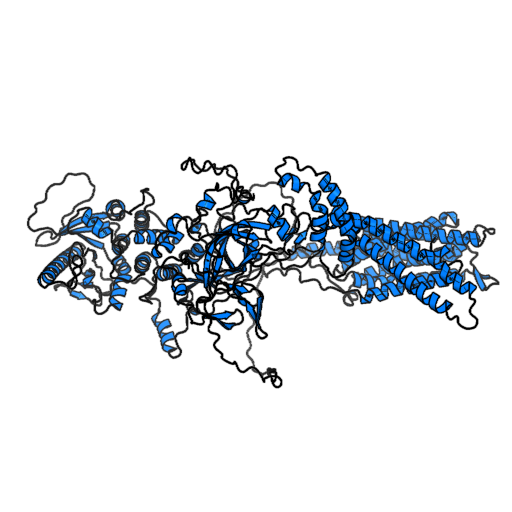1120 VAL A CA 1
ATOM 8881 C C . VAL A 1 1120 ? 1.525 25.530 12.572 1.00 64.56 1120 VAL A C 1
ATOM 8883 O O . VAL A 1 1120 ? 2.199 24.861 13.348 1.00 64.56 1120 VAL A O 1
ATOM 8886 N N . SER A 1 1121 ? 0.908 26.648 12.968 1.00 60.84 1121 SER A N 1
ATOM 8887 C CA . SER A 1 1121 ? 0.970 27.153 14.351 1.00 60.84 1121 SER A CA 1
ATOM 8888 C C . SER A 1 1121 ? 0.100 26.363 15.342 1.00 60.84 1121 SER A C 1
ATOM 8890 O O . SER A 1 1121 ? 0.301 26.464 16.549 1.00 60.84 1121 SER A O 1
ATOM 8892 N N . ARG A 1 1122 ? -0.844 25.542 14.852 1.00 66.38 1122 ARG A N 1
ATOM 8893 C CA . ARG A 1 1122 ? -1.767 24.698 15.643 1.00 66.38 1122 ARG A CA 1
ATOM 8894 C C . ARG A 1 1122 ? -1.388 23.208 15.647 1.00 66.38 1122 ARG A C 1
ATOM 8896 O O . ARG A 1 1122 ? -2.274 22.340 15.687 1.00 66.38 1122 ARG A O 1
ATOM 8903 N N . LEU A 1 1123 ? -0.101 22.885 15.533 1.00 74.88 1123 LEU A N 1
ATOM 8904 C CA . LEU A 1 1123 ? 0.366 21.507 15.701 1.00 74.88 1123 LEU A CA 1
ATOM 8905 C C . LEU A 1 1123 ? 0.142 21.043 17.154 1.00 74.88 1123 LEU A C 1
ATOM 8907 O O . LEU A 1 1123 ? 0.315 21.847 18.072 1.00 74.88 1123 LEU A O 1
ATOM 8911 N N . PRO A 1 1124 ? -0.259 19.776 17.389 1.00 73.75 1124 PRO A N 1
ATOM 8912 C CA . PRO A 1 1124 ? -0.330 19.236 18.745 1.00 73.75 1124 PRO A CA 1
ATOM 8913 C C . PRO A 1 1124 ? 1.033 19.313 19.450 1.00 73.75 1124 PRO A C 1
ATOM 8915 O O . PRO A 1 1124 ? 2.081 19.304 18.800 1.00 73.75 1124 PRO A O 1
ATOM 8918 N N . LYS A 1 1125 ? 1.034 19.395 20.786 1.00 71.69 1125 LYS A N 1
ATOM 8919 C CA . LYS A 1 1125 ? 2.271 19.512 21.575 1.00 71.69 1125 LYS A CA 1
ATOM 8920 C C . LYS A 1 1125 ? 3.195 18.323 21.269 1.00 71.69 1125 LYS A C 1
ATOM 8922 O O . LYS A 1 1125 ? 2.763 17.182 21.336 1.00 71.69 1125 LYS A O 1
ATOM 8927 N N . GLY A 1 1126 ? 4.449 18.597 20.909 1.00 74.44 1126 GLY A N 1
ATOM 8928 C CA . GLY A 1 1126 ? 5.442 17.573 20.555 1.00 74.44 1126 GLY A CA 1
ATOM 8929 C C . GLY A 1 1126 ? 5.396 17.077 19.102 1.00 74.44 1126 GLY A C 1
ATOM 8930 O O . GLY A 1 1126 ? 6.370 16.475 18.653 1.00 74.44 1126 GLY A O 1
ATOM 8931 N N . HIS A 1 1127 ? 4.334 17.367 18.337 1.00 82.38 1127 HIS A N 1
ATOM 8932 C CA . HIS A 1 1127 ? 4.256 16.969 16.930 1.00 82.38 1127 HIS A CA 1
ATOM 8933 C C . HIS A 1 1127 ? 5.163 17.821 16.041 1.00 82.38 1127 HIS A C 1
ATOM 8935 O O . HIS A 1 1127 ? 5.340 19.025 16.236 1.00 82.38 1127 HIS A O 1
ATOM 8941 N N . ARG A 1 1128 ? 5.674 17.183 14.992 1.00 84.56 1128 ARG A N 1
ATOM 8942 C CA . ARG A 1 1128 ? 6.511 17.775 13.949 1.00 84.56 1128 ARG A CA 1
ATOM 8943 C C . ARG A 1 1128 ? 5.909 17.478 12.587 1.00 84.56 1128 ARG A C 1
ATOM 8945 O O . AR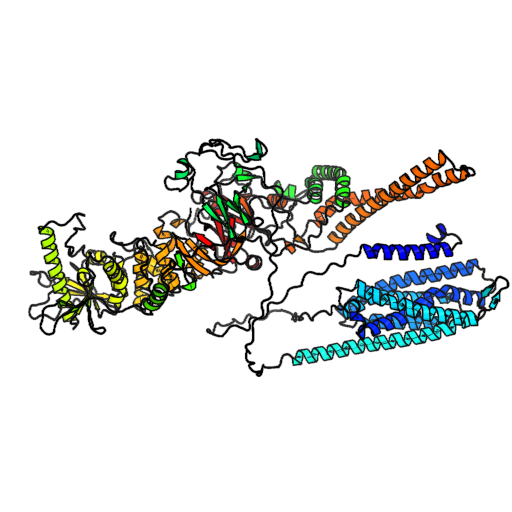G A 1 1128 ? 5.110 16.555 12.446 1.00 84.56 1128 ARG A O 1
ATOM 8952 N N . LEU A 1 1129 ? 6.295 18.262 11.586 1.00 88.50 1129 LEU A N 1
ATOM 8953 C CA . LEU A 1 1129 ? 5.893 18.016 10.205 1.00 88.50 1129 LEU A CA 1
ATOM 8954 C C . LEU A 1 1129 ? 6.830 17.012 9.543 1.00 88.50 1129 LEU A C 1
ATOM 8956 O O . LEU A 1 1129 ? 8.054 17.146 9.608 1.00 88.50 1129 LEU A O 1
ATOM 8960 N N . PHE A 1 1130 ? 6.233 16.058 8.846 1.00 92.50 1130 PHE A N 1
ATOM 8961 C CA . PHE A 1 1130 ? 6.913 15.093 8.001 1.00 92.50 1130 PHE A CA 1
ATOM 8962 C C . PHE A 1 1130 ? 6.276 15.098 6.614 1.00 92.50 1130 PHE A C 1
ATOM 8964 O O . PHE A 1 1130 ? 5.075 15.329 6.461 1.00 92.50 1130 PHE A O 1
ATOM 8971 N N . THR A 1 1131 ? 7.090 14.817 5.605 1.00 94.44 1131 THR A N 1
ATOM 8972 C CA . THR A 1 1131 ? 6.635 14.656 4.226 1.00 94.44 1131 THR A CA 1
ATOM 8973 C C . THR A 1 1131 ? 6.826 13.206 3.806 1.00 94.44 1131 THR A C 1
ATOM 8975 O O . THR A 1 1131 ? 7.929 12.663 3.905 1.00 94.44 1131 THR A O 1
ATOM 8978 N N . LEU A 1 1132 ? 5.743 12.592 3.339 1.00 96.06 1132 LEU A N 1
ATOM 8979 C CA . LEU A 1 1132 ? 5.699 11.266 2.741 1.00 96.06 1132 LEU A CA 1
ATOM 8980 C C . LEU A 1 1132 ? 5.667 11.406 1.220 1.00 96.06 1132 LEU A C 1
ATOM 8982 O O . LEU A 1 1132 ? 4.828 12.125 0.680 1.00 96.06 1132 LEU A O 1
ATOM 8986 N N . VAL A 1 1133 ? 6.572 10.715 0.540 1.00 95.38 1133 VAL A N 1
ATOM 8987 C CA . VAL A 1 1133 ? 6.645 10.656 -0.919 1.00 95.38 1133 VAL A CA 1
ATOM 8988 C C . VAL A 1 1133 ? 6.336 9.230 -1.345 1.00 95.38 1133 VAL A C 1
ATOM 8990 O O . VAL A 1 1133 ? 7.103 8.310 -1.042 1.00 95.38 1133 VAL A O 1
ATOM 8993 N N . ASP A 1 1134 ? 5.221 9.062 -2.045 1.00 94.44 1134 ASP A N 1
ATOM 8994 C CA . ASP A 1 1134 ? 4.845 7.814 -2.688 1.00 94.44 1134 ASP A CA 1
ATOM 8995 C C . ASP A 1 1134 ? 5.292 7.854 -4.148 1.00 94.44 1134 ASP A C 1
ATOM 8997 O O . ASP A 1 1134 ? 4.773 8.597 -4.976 1.00 94.44 1134 ASP A O 1
ATOM 9001 N N . THR A 1 1135 ? 6.297 7.050 -4.472 1.00 91.56 1135 THR A N 1
ATOM 9002 C CA . THR A 1 1135 ? 6.831 6.987 -5.837 1.00 91.56 1135 THR A CA 1
ATOM 9003 C C . THR A 1 1135 ? 6.060 6.031 -6.742 1.00 91.56 1135 THR A C 1
ATOM 9005 O O . THR A 1 1135 ? 6.270 6.098 -7.948 1.00 91.56 1135 THR A O 1
ATOM 9008 N N . GLY A 1 1136 ? 5.169 5.187 -6.211 1.00 89.62 1136 GLY A N 1
ATOM 9009 C CA . GLY A 1 1136 ? 4.273 4.345 -7.010 1.00 89.62 1136 GLY A CA 1
ATOM 9010 C C . GLY A 1 1136 ? 3.150 5.174 -7.630 1.00 89.62 1136 GLY A C 1
ATOM 9011 O O . GLY A 1 1136 ? 2.988 5.179 -8.848 1.00 89.62 1136 GLY A O 1
ATOM 9012 N N . ALA A 1 1137 ? 2.456 5.957 -6.799 1.00 89.12 1137 ALA A N 1
ATOM 9013 C CA . ALA A 1 1137 ? 1.418 6.896 -7.235 1.00 89.12 1137 ALA A CA 1
ATOM 9014 C C . ALA A 1 1137 ? 1.969 8.253 -7.725 1.00 89.12 1137 ALA A C 1
ATOM 9016 O O . ALA A 1 1137 ? 1.228 9.037 -8.312 1.00 89.12 1137 ALA A O 1
ATOM 9017 N N . LEU A 1 1138 ? 3.265 8.528 -7.513 1.00 91.44 1138 LEU A N 1
ATOM 9018 C CA . LEU A 1 1138 ? 3.915 9.827 -7.756 1.00 91.44 1138 LEU A CA 1
ATOM 9019 C C . LEU A 1 1138 ? 3.267 10.978 -6.967 1.00 91.44 1138 LEU A C 1
ATOM 9021 O O . LEU A 1 1138 ? 3.123 12.095 -7.465 1.00 91.44 1138 LEU A O 1
ATOM 9025 N N . THR A 1 1139 ? 2.903 10.714 -5.713 1.00 92.75 1139 THR A N 1
ATOM 9026 C CA . THR A 1 1139 ? 2.192 11.666 -4.859 1.00 92.75 1139 THR A CA 1
ATOM 9027 C C . THR A 1 1139 ? 2.996 12.075 -3.629 1.00 92.75 1139 THR A C 1
ATOM 9029 O O . THR A 1 1139 ? 3.865 11.353 -3.131 1.00 92.75 1139 THR A O 1
ATOM 9032 N N . VAL A 1 1140 ? 2.717 13.279 -3.133 1.00 94.00 1140 VAL A N 1
ATOM 9033 C CA . VAL A 1 1140 ? 3.334 13.854 -1.934 1.00 94.00 1140 VAL A CA 1
ATOM 9034 C C . VAL A 1 1140 ? 2.252 14.153 -0.902 1.00 94.00 1140 VAL A C 1
ATOM 9036 O O . VAL A 1 1140 ? 1.209 14.725 -1.215 1.00 94.00 1140 VAL A O 1
ATOM 9039 N N . SER A 1 1141 ? 2.500 13.763 0.346 1.00 93.50 1141 SER A N 1
ATOM 9040 C CA . SER A 1 1141 ? 1.578 13.951 1.466 1.00 93.50 1141 SER A CA 1
ATOM 9041 C C . SER A 1 1141 ? 2.315 14.504 2.679 1.00 93.50 1141 SER A C 1
ATOM 9043 O O . SER A 1 1141 ? 3.311 13.936 3.119 1.00 93.50 1141 SER A O 1
ATOM 9045 N N . ILE A 1 1142 ? 1.824 15.605 3.246 1.00 91.88 1142 ILE A N 1
ATOM 9046 C CA . ILE A 1 1142 ? 2.382 16.194 4.471 1.00 91.88 1142 ILE A CA 1
ATOM 9047 C C . ILE A 1 1142 ? 1.529 15.759 5.651 1.00 91.88 1142 ILE A C 1
ATOM 9049 O O . ILE A 1 1142 ? 0.312 15.913 5.610 1.00 91.88 1142 ILE A O 1
ATOM 9053 N N . PHE A 1 1143 ? 2.152 15.266 6.712 1.00 91.94 1143 PHE A N 1
ATOM 9054 C CA . PHE A 1 1143 ? 1.465 14.858 7.932 1.00 91.94 1143 PHE A CA 1
ATOM 9055 C C . PHE A 1 1143 ? 2.215 15.346 9.171 1.00 91.94 1143 PHE A C 1
ATOM 9057 O O . PHE A 1 1143 ? 3.363 15.788 9.090 1.00 91.94 1143 PHE A O 1
ATOM 9064 N N . SER A 1 1144 ? 1.555 15.276 10.327 1.00 88.62 1144 SER A N 1
ATOM 9065 C CA . SER A 1 1144 ? 2.185 15.553 11.613 1.00 88.62 1144 SER A CA 1
ATOM 9066 C C . SER A 1 1144 ? 2.169 14.328 12.518 1.00 88.62 1144 SER A C 1
ATOM 9068 O O . SER A 1 1144 ? 1.175 13.606 12.576 1.00 88.62 1144 SER A O 1
ATOM 9070 N N . ALA A 1 1145 ? 3.279 14.108 13.213 1.00 88.50 1145 ALA A N 1
ATOM 9071 C CA . ALA A 1 1145 ? 3.502 12.989 14.128 1.00 88.50 1145 ALA A CA 1
ATOM 9072 C C . ALA A 1 1145 ? 4.514 13.398 15.209 1.00 88.50 1145 ALA A C 1
ATOM 9074 O O . ALA A 1 1145 ? 5.240 14.381 15.019 1.00 88.50 1145 ALA A O 1
ATOM 9075 N N . VAL A 1 1146 ? 4.577 12.672 16.326 1.00 83.69 1146 VAL A N 1
ATOM 9076 C CA . VAL A 1 1146 ? 5.598 12.892 17.365 1.00 83.69 1146 VAL A CA 1
ATOM 9077 C C . VAL A 1 1146 ? 6.912 12.268 16.914 1.00 83.69 1146 VAL A C 1
ATOM 9079 O O . VAL A 1 1146 ? 7.955 12.929 16.925 1.00 83.69 1146 VAL A O 1
ATOM 9082 N N . ARG A 1 1147 ? 6.850 11.013 16.454 1.00 86.38 1147 ARG A N 1
ATOM 9083 C CA . ARG A 1 1147 ? 7.999 10.268 15.938 1.00 86.38 1147 ARG A CA 1
ATOM 9084 C C . ARG A 1 1147 ? 7.823 9.943 14.453 1.00 86.38 1147 ARG A C 1
ATOM 9086 O O . ARG A 1 1147 ? 6.705 9.779 13.972 1.00 86.38 1147 ARG A O 1
ATOM 9093 N N . PRO A 1 1148 ? 8.924 9.831 13.696 1.00 92.31 1148 PRO A N 1
ATOM 9094 C CA . PRO A 1 1148 ? 8.898 9.350 12.318 1.00 92.31 1148 PRO A CA 1
ATOM 9095 C C . PRO A 1 1148 ? 8.367 7.899 12.260 1.00 92.31 1148 PRO A C 1
ATOM 9097 O O . PRO A 1 1148 ? 9.012 6.989 12.790 1.00 92.31 1148 PRO A O 1
ATOM 9100 N N . PRO A 1 1149 ? 7.222 7.644 11.602 1.00 95.19 1149 PRO A N 1
ATOM 9101 C CA . PRO A 1 1149 ? 6.647 6.303 11.525 1.00 95.19 1149 PRO A CA 1
ATOM 9102 C C . PRO A 1 1149 ? 7.498 5.380 10.643 1.00 95.19 1149 PRO A C 1
ATOM 9104 O O . PRO A 1 1149 ? 7.828 5.728 9.514 1.00 95.19 1149 PRO A O 1
ATOM 9107 N N . SER A 1 1150 ? 7.853 4.184 11.116 1.00 94.75 1150 SER A N 1
ATOM 9108 C CA . SER A 1 1150 ? 8.612 3.185 10.344 1.00 94.75 1150 SER A CA 1
ATOM 9109 C C . SER A 1 1150 ? 7.754 2.332 9.412 1.00 94.75 1150 SER A C 1
ATOM 9111 O O . SER A 1 1150 ? 8.303 1.696 8.507 1.00 94.75 1150 SER A O 1
ATOM 9113 N N . VAL A 1 1151 ? 6.443 2.281 9.645 1.00 95.75 1151 VAL A N 1
ATOM 9114 C CA . VAL A 1 1151 ? 5.511 1.376 8.964 1.00 95.75 1151 VAL A CA 1
ATOM 9115 C C . VAL A 1 1151 ? 4.233 2.119 8.603 1.00 95.75 1151 VAL A C 1
ATOM 9117 O O . VAL A 1 1151 ? 3.741 2.927 9.386 1.00 95.75 1151 VAL A O 1
ATOM 9120 N N . ALA A 1 1152 ? 3.694 1.824 7.427 1.00 96.81 1152 ALA A N 1
ATOM 9121 C CA . ALA A 1 1152 ? 2.351 2.191 7.009 1.00 96.81 1152 ALA A CA 1
ATOM 9122 C C . ALA A 1 1152 ? 1.490 0.922 6.956 1.00 96.81 1152 ALA A C 1
ATOM 9124 O O . ALA A 1 1152 ? 1.795 0.006 6.193 1.00 96.81 1152 ALA A O 1
ATOM 9125 N N . LEU A 1 1153 ? 0.446 0.860 7.779 1.00 96.56 1153 LEU A N 1
ATOM 9126 C CA . LEU A 1 1153 ? -0.520 -0.235 7.829 1.00 96.56 1153 LEU A CA 1
ATOM 9127 C C . LEU A 1 1153 ? -1.807 0.171 7.106 1.00 96.56 1153 LEU A C 1
ATOM 9129 O O . LEU A 1 1153 ? -2.445 1.159 7.467 1.00 96.56 1153 LEU A O 1
ATOM 9133 N N . LEU A 1 1154 ? -2.199 -0.582 6.085 1.00 95.75 1154 LEU A N 1
ATOM 9134 C CA . LEU A 1 1154 ? -3.440 -0.381 5.341 1.00 95.75 1154 LEU A CA 1
ATOM 9135 C C . LEU A 1 1154 ? -4.568 -1.111 6.084 1.00 95.75 1154 LEU A C 1
ATOM 9137 O O . LEU A 1 1154 ? -4.754 -2.317 5.915 1.00 95.75 1154 LEU A O 1
ATOM 9141 N N . CYS A 1 1155 ? -5.281 -0.388 6.949 1.00 94.31 1155 CYS A N 1
ATOM 9142 C CA . CYS A 1 1155 ? -6.229 -0.987 7.896 1.00 94.31 1155 CYS A CA 1
ATOM 9143 C C . CYS A 1 1155 ? -7.696 -0.861 7.473 1.00 94.31 1155 CYS A C 1
ATOM 9145 O O . CYS A 1 1155 ? -8.521 -1.643 7.934 1.00 94.31 1155 CYS A O 1
ATOM 9147 N N . GLY A 1 1156 ? -8.040 0.090 6.602 1.00 94.62 1156 GLY A N 1
ATOM 9148 C CA . GLY A 1 1156 ? -9.430 0.331 6.212 1.00 94.62 1156 GLY A CA 1
ATOM 9149 C C . GLY A 1 1156 ? -9.575 1.134 4.927 1.00 94.62 1156 GLY A C 1
ATOM 9150 O O . GLY A 1 1156 ? -8.586 1.559 4.328 1.00 94.62 1156 GLY A O 1
ATOM 9151 N N . ARG A 1 1157 ? -10.817 1.375 4.514 1.00 94.19 1157 ARG A N 1
ATOM 9152 C CA . ARG A 1 1157 ? -11.190 2.171 3.344 1.00 94.19 1157 ARG A CA 1
ATOM 9153 C C . ARG A 1 1157 ? -12.315 3.138 3.693 1.00 94.19 1157 ARG A C 1
ATOM 9155 O O . ARG A 1 1157 ? -13.189 2.820 4.487 1.00 94.19 1157 ARG A O 1
ATOM 9162 N N . GLU A 1 1158 ? -12.294 4.321 3.093 1.00 91.75 1158 GLU A N 1
ATOM 9163 C CA . GLU A 1 1158 ? -13.324 5.343 3.276 1.00 91.75 1158 GLU A CA 1
ATOM 9164 C C . GLU A 1 1158 ? -13.449 6.189 2.000 1.00 91.75 1158 GLU A C 1
ATOM 9166 O O . GLU A 1 1158 ? -12.473 6.792 1.531 1.00 91.75 1158 GLU A O 1
ATOM 9171 N N . GLY A 1 1159 ? -14.652 6.227 1.417 1.00 82.88 1159 GLY A N 1
ATOM 9172 C CA . GLY A 1 1159 ? -14.960 7.059 0.246 1.00 82.88 1159 GLY A CA 1
ATOM 9173 C C . GLY A 1 1159 ? -14.032 6.832 -0.956 1.00 82.88 1159 GLY A C 1
ATOM 9174 O O . GLY A 1 1159 ? -13.681 7.786 -1.642 1.00 82.88 1159 GLY A O 1
ATOM 9175 N N . GLY A 1 1160 ? -13.574 5.593 -1.174 1.00 83.69 1160 GLY A N 1
ATOM 9176 C CA . GLY A 1 1160 ? -12.672 5.237 -2.278 1.00 83.69 1160 GLY A CA 1
ATOM 9177 C C . GLY A 1 1160 ? -11.172 5.427 -2.009 1.00 83.69 1160 GLY A C 1
ATOM 9178 O O . GLY A 1 1160 ? -10.378 5.114 -2.890 1.00 83.69 1160 GLY A O 1
ATOM 9179 N N . MET A 1 1161 ? -10.768 5.859 -0.809 1.00 91.50 1161 MET A N 1
ATOM 9180 C CA . MET A 1 1161 ? -9.360 5.991 -0.387 1.00 91.50 1161 MET A CA 1
ATOM 9181 C C . MET A 1 1161 ? -9.039 5.023 0.756 1.00 91.50 1161 MET A C 1
ATOM 9183 O O . MET A 1 1161 ? -9.923 4.676 1.539 1.00 91.50 1161 MET A O 1
ATOM 9187 N N . LEU A 1 1162 ? -7.778 4.619 0.898 1.00 95.00 1162 LEU A N 1
ATOM 9188 C CA . LEU A 1 1162 ? -7.325 3.749 1.987 1.00 95.00 1162 LEU A CA 1
ATOM 9189 C C . LEU A 1 1162 ? -7.025 4.553 3.250 1.00 95.00 1162 LEU A C 1
ATOM 9191 O O . LEU A 1 1162 ? -6.293 5.538 3.189 1.00 95.00 1162 LEU A O 1
ATOM 9195 N N . ARG A 1 1163 ? -7.512 4.096 4.404 1.00 95.12 1163 ARG A N 1
ATOM 9196 C CA . ARG A 1 1163 ? -7.087 4.555 5.730 1.00 95.12 1163 ARG A CA 1
ATOM 9197 C C . ARG A 1 1163 ? -5.791 3.855 6.112 1.00 95.12 1163 ARG A C 1
ATOM 9199 O O . ARG A 1 1163 ? -5.777 2.681 6.483 1.00 95.12 1163 ARG A O 1
ATOM 9206 N N . THR A 1 1164 ? -4.703 4.605 6.001 1.00 96.06 1164 THR A N 1
ATOM 9207 C CA . THR A 1 1164 ? -3.347 4.128 6.251 1.00 96.06 1164 THR A CA 1
ATOM 9208 C C . THR A 1 1164 ? -2.865 4.627 7.604 1.00 96.06 1164 THR A C 1
ATOM 9210 O O . THR A 1 1164 ? -2.658 5.826 7.799 1.00 96.06 1164 THR A O 1
ATOM 9213 N N . VAL A 1 1165 ? -2.690 3.707 8.546 1.00 95.94 1165 VAL A N 1
ATOM 9214 C CA . VAL A 1 1165 ? -2.208 3.987 9.897 1.00 95.94 1165 VAL A CA 1
ATOM 9215 C C . VAL A 1 1165 ? -0.685 4.006 9.870 1.00 95.94 1165 VAL A C 1
ATOM 9217 O O . VAL A 1 1165 ? -0.042 3.009 9.546 1.00 95.94 1165 VAL A O 1
ATOM 9220 N N . LEU A 1 1166 ? -0.099 5.161 10.168 1.00 96.25 1166 LEU A N 1
ATOM 9221 C CA . LEU A 1 1166 ? 1.345 5.322 10.228 1.00 96.25 1166 LEU A CA 1
ATOM 9222 C C . LEU A 1 1166 ? 1.816 5.031 11.648 1.00 96.25 1166 LEU A C 1
ATOM 9224 O O . LEU A 1 1166 ? 1.365 5.679 12.594 1.00 96.25 1166 LEU A O 1
ATOM 9228 N N . CYS A 1 1167 ? 2.732 4.077 11.786 1.00 95.00 1167 CYS A N 1
ATOM 9229 C CA . CYS A 1 1167 ? 3.180 3.584 13.080 1.00 95.00 1167 CYS A CA 1
ATOM 9230 C C . CYS A 1 1167 ? 4.699 3.625 13.214 1.00 95.00 1167 CYS A C 1
ATOM 9232 O O . CYS A 1 1167 ? 5.426 3.331 12.259 1.00 95.00 1167 CYS A O 1
ATOM 9234 N N . HIS A 1 1168 ? 5.189 3.917 14.417 1.00 92.62 1168 HIS A N 1
ATOM 9235 C CA . HIS A 1 1168 ? 6.582 3.659 14.773 1.00 92.62 1168 HIS A CA 1
ATOM 9236 C C . HIS A 1 1168 ? 6.716 2.294 15.456 1.00 92.62 1168 HIS A C 1
ATOM 9238 O O . HIS A 1 1168 ? 5.768 1.787 16.048 1.00 92.62 1168 HIS A O 1
ATOM 9244 N N . TYR A 1 1169 ? 7.889 1.676 15.339 1.00 92.00 1169 TYR A N 1
ATOM 9245 C CA . TYR A 1 1169 ? 8.172 0.369 15.924 1.00 92.00 1169 TYR A CA 1
ATOM 9246 C C . TYR A 1 1169 ? 8.961 0.508 17.226 1.00 92.00 1169 TYR A C 1
ATOM 9248 O O . TYR A 1 1169 ? 10.041 1.103 17.238 1.00 92.00 1169 TYR A O 1
ATOM 9256 N N . GLU A 1 1170 ? 8.461 -0.115 18.288 1.00 86.69 1170 GLU A N 1
ATOM 9257 C CA . GLU A 1 1170 ? 9.121 -0.201 19.584 1.00 86.69 1170 GLU A CA 1
ATOM 9258 C C . GLU A 1 1170 ? 9.627 -1.627 19.830 1.00 86.69 1170 GLU A C 1
ATOM 9260 O O . GLU A 1 1170 ? 8.924 -2.625 19.648 1.00 86.69 1170 GLU A O 1
ATOM 9265 N N . ARG A 1 1171 ? 10.898 -1.745 20.233 1.00 83.25 1171 ARG A N 1
ATOM 9266 C CA . ARG A 1 1171 ? 11.544 -3.059 20.359 1.00 83.25 1171 ARG A CA 1
ATOM 9267 C C . ARG A 1 1171 ? 11.171 -3.755 21.659 1.00 83.25 1171 ARG A C 1
ATOM 9269 O O . ARG A 1 1171 ? 11.168 -4.983 21.668 1.00 83.25 1171 ARG A O 1
ATOM 9276 N N . SER A 1 1172 ? 10.953 -3.008 22.741 1.00 78.56 1172 SER A N 1
ATOM 9277 C CA . SER A 1 1172 ? 10.810 -3.582 24.085 1.00 78.56 1172 SER A CA 1
ATOM 9278 C C . SER A 1 1172 ? 9.676 -4.598 24.189 1.00 78.56 1172 SER A C 1
ATOM 9280 O O . SER A 1 1172 ? 9.838 -5.606 24.867 1.00 78.56 1172 SER A O 1
ATOM 9282 N N . ASN A 1 1173 ? 8.577 -4.354 23.480 1.00 81.56 1173 ASN A N 1
ATOM 9283 C CA . ASN A 1 1173 ? 7.357 -5.163 23.478 1.00 81.56 1173 ASN A CA 1
ATOM 9284 C C . ASN A 1 1173 ? 6.975 -5.676 22.076 1.00 81.56 1173 ASN A C 1
ATOM 9286 O O . ASN A 1 1173 ? 5.859 -6.156 21.894 1.00 81.56 1173 ASN A O 1
ATOM 9290 N N . ASN A 1 1174 ? 7.873 -5.561 21.084 1.00 88.75 1174 ASN A N 1
ATOM 9291 C CA . ASN A 1 1174 ? 7.607 -5.904 19.679 1.00 88.75 1174 ASN A CA 1
ATOM 9292 C C . ASN A 1 1174 ? 6.282 -5.302 19.159 1.00 88.75 1174 ASN A C 1
ATOM 9294 O O . ASN A 1 1174 ? 5.498 -5.983 18.495 1.00 88.75 1174 ASN A O 1
ATOM 9298 N N . CYS A 1 1175 ? 6.021 -4.038 19.503 1.00 90.75 1175 CYS A N 1
ATOM 9299 C CA . CYS A 1 1175 ? 4.748 -3.364 19.268 1.00 90.75 1175 CYS A CA 1
ATOM 9300 C C . CYS A 1 1175 ? 4.912 -2.206 18.283 1.00 90.75 1175 CYS A C 1
ATOM 9302 O O . CYS A 1 1175 ? 5.929 -1.505 18.265 1.00 90.75 1175 CYS A O 1
ATOM 9304 N N . LEU A 1 1176 ? 3.900 -2.006 17.447 1.00 93.75 1176 LEU A N 1
ATOM 9305 C CA . LEU A 1 1176 ? 3.738 -0.801 16.653 1.00 93.75 1176 LEU A CA 1
ATOM 9306 C C . LEU A 1 1176 ? 2.901 0.202 17.437 1.00 93.75 1176 LEU A C 1
ATOM 9308 O O . LEU A 1 1176 ? 1.857 -0.151 17.960 1.00 93.75 1176 LEU A O 1
ATOM 9312 N N . TYR A 1 1177 ? 3.313 1.458 17.468 1.00 91.75 1177 TYR A N 1
ATOM 9313 C CA . TYR A 1 1177 ? 2.554 2.538 18.091 1.00 91.75 1177 TYR A CA 1
ATOM 9314 C C . TYR A 1 1177 ? 2.011 3.457 17.011 1.00 91.75 1177 TYR A C 1
ATOM 9316 O O . TYR A 1 1177 ? 2.760 3.909 16.138 1.00 91.75 1177 TYR A O 1
ATOM 9324 N N . LYS A 1 1178 ? 0.705 3.707 17.052 1.00 92.06 1178 LYS A N 1
ATOM 9325 C CA . LYS A 1 1178 ? 0.007 4.569 16.100 1.00 92.06 1178 LYS A CA 1
ATOM 9326 C C . LYS A 1 1178 ? 0.417 6.033 16.293 1.00 92.06 1178 LYS A C 1
ATOM 9328 O O . LYS A 1 1178 ? 0.133 6.624 17.322 1.00 92.06 1178 LYS A O 1
ATOM 9333 N N . GLU A 1 1179 ? 1.033 6.628 15.274 1.00 90.44 1179 GLU A N 1
ATOM 9334 C CA . GLU A 1 1179 ? 1.437 8.044 15.275 1.00 90.44 1179 GLU A CA 1
ATOM 9335 C C . GLU A 1 1179 ? 0.377 8.946 14.637 1.00 90.44 1179 GLU A C 1
ATOM 9337 O O . GLU A 1 1179 ? 0.079 10.036 15.121 1.00 90.44 1179 GLU A O 1
ATOM 9342 N N . THR A 1 1180 ? -0.169 8.521 13.495 1.00 91.56 1180 THR A N 1
ATOM 9343 C CA . THR A 1 1180 ? -1.175 9.286 12.748 1.00 91.56 1180 THR A CA 1
ATOM 9344 C C . THR A 1 1180 ? -1.884 8.403 11.718 1.00 91.56 1180 THR A C 1
ATOM 9346 O O . THR A 1 1180 ? -1.517 7.244 11.521 1.00 91.56 1180 THR A O 1
ATOM 9349 N N . VAL A 1 1181 ? -2.891 8.947 11.033 1.00 93.56 1181 VAL A N 1
ATOM 9350 C CA . VAL A 1 1181 ? -3.575 8.282 9.915 1.00 93.56 1181 VAL A CA 1
ATOM 9351 C C . VAL A 1 1181 ? -3.583 9.203 8.702 1.00 93.56 1181 VAL A C 1
ATOM 9353 O O . VAL A 1 1181 ? -3.972 10.370 8.790 1.00 93.56 1181 VAL A O 1
ATOM 9356 N N . VAL A 1 1182 ? -3.192 8.661 7.554 1.00 94.50 1182 VAL A N 1
ATOM 9357 C CA . VAL A 1 1182 ? -3.238 9.335 6.253 1.00 94.50 1182 VAL A CA 1
ATOM 9358 C C . VAL A 1 1182 ? -4.133 8.561 5.292 1.00 94.50 1182 VAL A C 1
ATOM 9360 O O . VAL A 1 1182 ? -4.331 7.354 5.440 1.00 94.50 1182 VAL A O 1
ATOM 9363 N N . ARG A 1 1183 ? -4.689 9.254 4.303 1.00 93.50 1183 ARG A N 1
ATOM 9364 C CA . ARG A 1 1183 ? -5.446 8.644 3.211 1.00 93.50 1183 ARG A CA 1
ATOM 9365 C C . ARG A 1 1183 ? -4.521 8.413 2.017 1.00 93.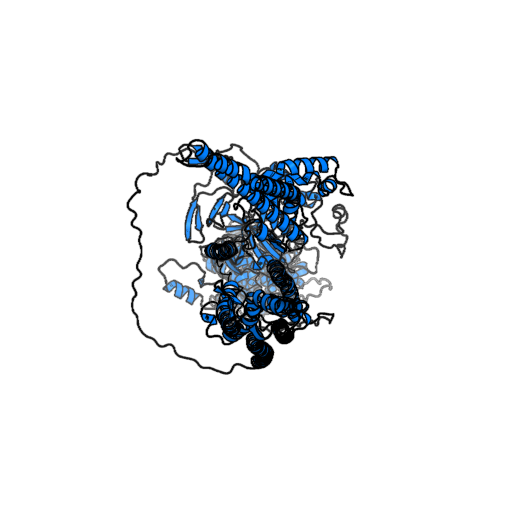50 1183 ARG A C 1
ATOM 9367 O O . ARG A 1 1183 ? -3.788 9.319 1.631 1.00 93.50 1183 ARG A O 1
ATOM 9374 N N . MET A 1 1184 ? -4.541 7.213 1.447 1.00 93.31 1184 MET A N 1
ATOM 9375 C CA . MET A 1 1184 ? -3.730 6.842 0.277 1.00 93.31 1184 MET A CA 1
ATOM 9376 C C . MET A 1 1184 ? -4.610 6.302 -0.853 1.00 93.31 1184 MET A C 1
ATOM 9378 O O . MET A 1 1184 ? -5.769 5.946 -0.619 1.00 93.31 1184 MET A O 1
ATOM 9382 N N . ASP A 1 1185 ? -4.068 6.263 -2.070 1.00 90.31 1185 ASP A N 1
ATOM 9383 C CA . ASP A 1 1185 ? -4.768 5.731 -3.239 1.00 90.31 1185 ASP A CA 1
ATOM 9384 C C . ASP A 1 1185 ? -5.098 4.236 -3.067 1.00 90.31 1185 ASP A C 1
ATOM 9386 O O . ASP A 1 1185 ? -4.349 3.470 -2.461 1.00 90.31 1185 ASP A O 1
ATOM 9390 N N . SER A 1 1186 ? -6.230 3.807 -3.625 1.00 90.31 1186 SER A N 1
ATOM 9391 C CA . SER A 1 1186 ? -6.682 2.413 -3.569 1.00 90.31 1186 SER A CA 1
ATOM 9392 C C . SER A 1 1186 ? -5.716 1.446 -4.265 1.00 90.31 1186 SER A C 1
ATOM 9394 O O . SER A 1 1186 ? -5.634 0.288 -3.855 1.00 90.31 1186 SER A O 1
ATOM 9396 N N . MET A 1 1187 ? -4.959 1.891 -5.279 1.00 86.62 1187 MET A N 1
ATOM 9397 C CA . MET A 1 1187 ? -4.001 1.030 -5.991 1.00 86.62 1187 MET A CA 1
ATOM 9398 C C . MET A 1 1187 ? -2.867 0.527 -5.091 1.00 86.62 1187 MET A C 1
ATOM 9400 O O . MET A 1 1187 ? -2.374 -0.586 -5.291 1.00 86.62 1187 MET A O 1
ATOM 9404 N N . THR A 1 1188 ? -2.501 1.297 -4.059 1.00 90.25 1188 THR A N 1
ATOM 9405 C CA . THR A 1 1188 ? -1.471 0.930 -3.078 1.00 90.25 1188 THR A CA 1
ATOM 9406 C C . THR A 1 1188 ? -1.795 -0.396 -2.376 1.00 90.25 1188 THR A C 1
ATOM 9408 O O . THR A 1 1188 ? -0.882 -1.146 -2.031 1.00 90.25 1188 THR A O 1
ATOM 9411 N N . LEU A 1 1189 ? -3.081 -0.746 -2.224 1.00 90.75 1189 LEU A N 1
ATOM 9412 C CA . LEU A 1 1189 ? -3.513 -1.984 -1.566 1.00 90.75 1189 LEU A CA 1
ATOM 9413 C C . LEU A 1 1189 ? -3.014 -3.243 -2.285 1.00 90.75 1189 LEU A C 1
ATOM 9415 O O . LEU A 1 1189 ? -2.534 -4.173 -1.638 1.00 90.75 1189 LEU A O 1
ATOM 9419 N N . ASN A 1 1190 ? -3.095 -3.257 -3.617 1.00 88.69 1190 ASN A N 1
ATOM 9420 C CA . ASN A 1 1190 ? -2.715 -4.413 -4.436 1.00 88.69 1190 ASN A CA 1
ATOM 9421 C C . ASN A 1 1190 ? -1.196 -4.608 -4.498 1.00 88.69 1190 ASN A C 1
ATOM 9423 O O . ASN A 1 1190 ? -0.723 -5.717 -4.728 1.00 88.69 1190 ASN A O 1
ATOM 9427 N N . GLN A 1 1191 ? -0.440 -3.535 -4.264 1.00 90.06 1191 GLN A N 1
ATOM 9428 C CA . GLN A 1 1191 ? 1.021 -3.523 -4.285 1.00 90.06 1191 GLN A CA 1
ATOM 9429 C C . GLN A 1 1191 ? 1.637 -3.769 -2.895 1.00 90.06 1191 GLN A C 1
ATOM 9431 O O . GLN A 1 1191 ? 2.850 -3.926 -2.780 1.00 90.06 1191 GLN A O 1
ATOM 9436 N N . ALA A 1 1192 ? 0.833 -3.796 -1.828 1.00 92.19 1192 ALA A N 1
ATOM 9437 C CA . ALA A 1 1192 ? 1.282 -4.072 -0.464 1.00 92.19 1192 ALA A CA 1
ATOM 9438 C C . ALA A 1 1192 ? 1.078 -5.547 -0.086 1.00 92.19 1192 ALA A C 1
ATOM 9440 O O . ALA A 1 1192 ? 0.085 -6.166 -0.477 1.00 92.19 1192 ALA A O 1
ATOM 9441 N N . LYS A 1 1193 ? 1.985 -6.108 0.720 1.00 90.81 1193 LYS A N 1
ATOM 9442 C CA . LYS A 1 1193 ? 1.894 -7.497 1.193 1.00 90.81 1193 LYS A CA 1
ATOM 9443 C C . LYS A 1 1193 ? 1.069 -7.607 2.468 1.00 90.81 1193 LYS A C 1
ATOM 9445 O O . LYS A 1 1193 ? 1.076 -6.702 3.299 1.00 90.81 1193 LYS A O 1
ATOM 9450 N N . VAL A 1 1194 ? 0.357 -8.725 2.594 1.00 91.88 1194 VAL A N 1
ATOM 9451 C CA . VAL A 1 1194 ? -0.409 -9.078 3.795 1.00 91.88 1194 VAL A CA 1
ATOM 9452 C C . VAL A 1 1194 ? 0.561 -9.503 4.892 1.00 91.88 1194 VAL A C 1
ATOM 9454 O O . VAL A 1 1194 ? 1.470 -10.294 4.650 1.00 91.88 1194 VAL A O 1
ATOM 9457 N N . LEU A 1 1195 ? 0.355 -8.965 6.085 1.00 91.44 1195 LEU A N 1
ATOM 9458 C CA . LEU A 1 1195 ? 1.027 -9.339 7.314 1.00 91.44 1195 LEU A CA 1
ATOM 9459 C C . LEU A 1 1195 ? 0.137 -10.299 8.100 1.00 91.44 1195 LEU A C 1
ATOM 9461 O O . LEU A 1 1195 ? -1.090 -10.187 8.077 1.00 91.44 1195 LEU A O 1
ATOM 9465 N N . SER A 1 1196 ? 0.785 -11.215 8.810 1.00 89.44 1196 SER A N 1
ATOM 9466 C CA . SER A 1 1196 ? 0.147 -12.029 9.845 1.00 89.44 1196 SER A CA 1
ATOM 9467 C C . SER A 1 1196 ? 0.044 -11.226 11.151 1.00 89.44 1196 SER A C 1
ATOM 9469 O O . SER A 1 1196 ? -0.027 -9.999 11.118 1.00 89.44 1196 SER A O 1
ATOM 9471 N N . TRP A 1 1197 ? 0.076 -11.889 12.311 1.00 92.94 1197 TRP A N 1
ATOM 9472 C CA . TRP A 1 1197 ? -0.077 -11.238 13.610 1.00 92.94 1197 TRP A CA 1
ATOM 9473 C C . TRP A 1 1197 ? 0.927 -10.108 13.840 1.00 92.94 1197 TRP A C 1
ATOM 9475 O O . TRP A 1 1197 ? 2.143 -10.313 13.886 1.00 92.94 1197 TRP A O 1
ATOM 9485 N N . VAL A 1 1198 ? 0.396 -8.905 14.039 1.00 94.19 1198 VAL A N 1
ATOM 9486 C CA . VAL A 1 1198 ? 1.149 -7.700 14.380 1.00 94.19 1198 VAL A CA 1
ATOM 9487 C C . VAL A 1 1198 ? 0.496 -7.037 15.580 1.00 94.19 1198 VAL A C 1
ATOM 9489 O O . VAL A 1 1198 ? -0.702 -6.766 15.571 1.00 94.19 1198 VAL A O 1
ATOM 9492 N N . LYS A 1 1199 ? 1.295 -6.725 16.602 1.00 94.31 1199 LYS A N 1
ATOM 9493 C CA . LYS A 1 1199 ? 0.823 -5.974 17.764 1.00 94.31 1199 LYS A CA 1
ATOM 9494 C C . LYS A 1 1199 ? 0.831 -4.473 17.471 1.00 94.31 1199 LYS A C 1
ATOM 9496 O O . LYS A 1 1199 ? 1.861 -3.936 17.061 1.00 94.31 1199 LYS A O 1
ATOM 9501 N N . LEU A 1 1200 ? -0.305 -3.814 17.676 1.00 94.50 1200 LEU A N 1
ATOM 9502 C CA . LEU A 1 1200 ? -0.521 -2.380 17.503 1.00 94.50 1200 LEU A CA 1
ATOM 9503 C C . LEU A 1 1200 ? -1.090 -1.777 18.793 1.00 94.50 1200 LEU A C 1
ATOM 9505 O O . LEU A 1 1200 ? -2.151 -2.191 19.247 1.00 94.50 1200 LEU A O 1
ATOM 9509 N N . SER A 1 1201 ? -0.445 -0.750 19.333 1.00 91.56 1201 SER A N 1
ATOM 9510 C CA . SER A 1 1201 ? -0.986 0.095 20.395 1.00 91.56 1201 SER A CA 1
ATOM 9511 C C . SER A 1 1201 ? -1.688 1.322 19.813 1.00 91.56 1201 SER A C 1
ATOM 9513 O O . SER A 1 1201 ? -1.174 1.987 18.903 1.00 91.56 1201 SER A O 1
ATOM 9515 N N . LEU A 1 1202 ? -2.874 1.619 20.351 1.00 85.12 1202 LEU A N 1
ATOM 9516 C CA . LEU A 1 1202 ? -3.647 2.826 20.037 1.00 85.12 1202 LEU A CA 1
ATOM 9517 C C . LEU A 1 1202 ? -3.325 4.010 20.965 1.00 85.12 1202 LEU A C 1
ATOM 9519 O O . LEU A 1 1202 ? -3.813 5.112 20.716 1.00 85.12 1202 LEU A O 1
ATOM 9523 N N . GLY A 1 1203 ? -2.543 3.792 22.027 1.00 66.56 1203 GLY A N 1
ATOM 9524 C CA . GLY A 1 1203 ? -2.089 4.845 22.936 1.00 66.56 1203 GLY A CA 1
ATOM 9525 C C . GLY A 1 1203 ? -0.843 5.561 22.409 1.00 66.56 1203 GLY A C 1
ATOM 9526 O O . GLY A 1 1203 ? 0.015 4.942 21.782 1.00 66.56 1203 GLY A O 1
ATOM 9527 N N . ASN A 1 1204 ? -0.727 6.863 22.681 1.00 51.91 1204 ASN A N 1
ATOM 9528 C CA . ASN A 1 1204 ? 0.539 7.574 22.487 1.00 51.91 1204 ASN A CA 1
ATOM 9529 C C . ASN A 1 1204 ? 1.535 7.103 23.561 1.00 51.91 1204 ASN A C 1
ATOM 9531 O O . ASN A 1 1204 ? 1.173 7.052 24.735 1.00 51.91 1204 ASN A O 1
ATOM 9535 N N . ALA A 1 1205 ? 2.759 6.759 23.153 1.00 35.97 1205 ALA A N 1
ATOM 9536 C CA . ALA A 1 1205 ? 3.869 6.446 24.059 1.00 35.97 1205 ALA A CA 1
ATOM 9537 C C . ALA A 1 1205 ? 4.538 7.701 24.634 1.00 35.97 1205 ALA A C 1
ATOM 9539 O O . ALA A 1 1205 ? 4.576 8.726 23.908 1.00 35.97 1205 ALA A O 1
#

Foldseek 3Di:
DVCCVVPPPCPPVVVVCVVCVVCVVVVVVVVVDDQDDDDDDDDDDPPPPPDDDDDDDDDDDDDDDDDDDDDPDPDPPDDQAAAFDPSLVVDPLLVLLLLLLLLLLQLLLLCLVCVLQLLQQLCVQPDVPDDPVNSVVLSVVLNVLLQVLLQVLLVCLLVVLCCCCPPVVADSLVLLLVLLVLSLVLLVCLLPDSHSVCNSSNSNSSSNSNSNSVNRSLVVQCRVNNDSHSVRSVVVSVVSNVVSNCVLNVVQVVQLQVQWDQDPVRDTHHNPNSSSRNVSSVVSSVSSVVSNVSSVVVRVVVVVVVVVVVVVVVVVVDDDDDDDDDDDDDDDDDDDDDDDDDDDDDPDPPDDDDPPPDDPDDPQDWAFPPDWDDDPNDTDTHTDDDDDDPADDPPDPCVCCVVGFDPDWFWDAFLVRDIDTDGFAFFWAQDLVPRDTDAAEFAADPVCVPDDDDSHHYDHFFADADPLLLLLCVLQVLQDLVVQVVVVHPGSDGDPVSVVSSLVSLVVCLVVNLVVLLDPPPPDLDPVDDALFFRFRGGDDDDQAPFFLDPVSHDDDPPDPPVVVVVVVVVPPPPQWFQQLAAQWKQFDDPPDDTDIDRHDDSLAAAEEEAEDCVQQVQDQAADPVVRDGDDPVSNVSNVVSVVLSVVVRCLVCVLVVHGIYDDLCRRFDDPVCVVRRVVNVLSVLSPLLNHQFYEYEFQDPDLVRLQVQQQALLVLSNQLSGPDQKYKYKHFDDPDDDDDDDDDDDDWDWDFRPDDPPGGGIIITIDGQQNCDPRRLDFPPDPDPPPQLSNQSSCCSVVNDPDALLSLLLSLLVSSVSGDYDPPAAQQVSLSSSLSVARTDDDDDDRNDHVLQSNVVSCSSRVSVQQVLLLLLAAFDPVPVPDDPNCSSNSSQAQGLLRDGSVLWFWQWHFRHHHPDQKTKIFQWFKHFAARNHAYQKRFDADDDPLLVVLVCLSVLLSVLLVQLVVLVVVLVVVLVVLVVCLVPPDPPDDNVVSVVVSVVSVVSNVSSVVSNVSSSVSSSCNSVSSVVSLDDATPFMRWYKYKHFAFADPQVVCCSHSVGRHPQAFADLAWDPPFDWPPDDQPVCVPDVPPPDPPDTHRGRHDDPCRVPVPPPRRVVQVPAPPQKGKMWIATRGNRHIDIDIFNDQFRMWIQTIDGPQWTWTFGWGADSNSRETEGTGTTTHHPSSVVSTDTDGIHMYGPDDD

pLDDT: mean 73.95, std 20.39, range [24.75, 96.81]

Organism: NCBI:txid331657

InterPro domains:
  IPR036259 MFS transporter superfamily [G3DSA:1.20.1250.20] (93-313)
  IPR036259 MFS transporter superfamily [SSF103473] (15-309)

Sequence (1205 aa):
MISGFAFPDNTSSYLLLLAIGTFSLVFVSMFFLRVLPPQPTYSTLPDEEDRPPFIRKDSNELHRTRSGQRRYSGHSMDYEPNITGISLLPKPEFWQLFVMLGLLTGVGLMTINNIGNDAKALWSHYDDTASKDFIQKRQLMHVSILSFMSFCGRLLSGVGSDIVVKRLHGSRFWCLFASASIFLAAQICALRIENPNFLWAVSGLTGLAYGALFGVYPALVADAFGVEGLSLNWGCMILSPVLFGNIFNLTYGKIYDHHSTILPGGERDCPDGLNCYARSYWVTGGASVLGIGLSLWAIRHEHVQKSVNETSKTSQSTVTPAHVQSFSYGDDEHVPVKSRTWKPNASAWTSVWAPVKRTVSWKETDYFDGKRGFIQGYVHRRPNRQKFPTEFGAEHPLHELEKGIDNKEYRHRDYFGRVTYKKKDVLRYISPTEYVPKRMIVQCAPGARDTVCGDWLRVKIKGKIPPVLALSEWALRPSDRKLGLRSGEEKGKRSFWGVVQTCLRVFLVIIPTLVLLSLPLEKAWESSEFDDSYTDFPNFYWEYPKHARNRMDAAPLEDGDEKAEQEKVASTKLSSKVRLLRPRQLVVKTSDGPWTLDPNPHKSRPYVFISYTIDQFDTDLEWDFRTKNAKDKEQVEAANVARKHVEAMAEAMAAEEGVDAYWLDYICRAPNSDKETLTQDVHCMCDVIRGARPVCVILRDFSLENKRSWGERMWTLPEGLLSAKQELKFCMPLGPEEPPRLVDTSSSALVEASPAAAKGPLYRTQVLTKLDLTYDVWADKDVEDGENQPTRLLAEHFSNVLTLSRLELFAIALEALTNKKTSQLFAKADRAYALMGLLHKRIQLEDKDESLFEGLARLSLENDTDRLMERMVCMLPAKSFAKQNDDKLFLSLTERDQYNSQLWDIEPLCQVAGVGEDKELILDACRGISIRWKAFPQIKYKRSAGFKKLLAELVLRSGAAWAALGLALIARYAYRWSSNQTLLDAPPPGADVAQLANDVIGDQSLVIFGAFCLLGSFLLALAAPASVRRLYGGRVMQSAPWLVGFEGVMPIDSLEETIFGNDDDRLTYEPSSTVFAEREGVQSVDLAKHPNVAHPRFSERIGKEPAWVRCPGAAGDPRVSRLPKGHRLFTLVDTGALTVSIFSAVRPPSVALLCGREGGMLRTVLCHYERSNNCLYKETVVRMDSMTLNQAKVLSWVKLSLGNA